Protein 1M7G (pdb70)

GO terms:
  GO:0005829 cytosol (C, TAS)

CATH classification: 3.40.50.300

Sequence (782 aa):
STNITFHASALTRSERTELRNQRGLTIWLTGLSASGKSTLAVELEHQLVRDRRVHAYRLDGDNIRFGLNKDLGFSEADRNENIRRIAEVAKLFADSNSIAITSFISPYRKDRDTARQLHEVATPGEETGLPFVEVYVDVPVEVAEQRDPKGLYKKAREGVIKEFTGISAPYEAPANPEVHVKNYELPVQDAVKQIIDYLDTKGYLPAKQRGLTIWLTGLSASGKSTLAVELEHQLVRDRRVHAYRLDGDNIRFGLNKDLGFSEADRNENIRRIAEVAKLFADSNSIAITSFISPYRKDRDTARQLHEVGLPFVEVYVDVPVEVAEQRDPKGLYKKAREGVIKEFTGISAPYEAPANPEVHVKNYELPVQDAVKQIIDYLDTKGYLPAKKESTNITFHASALTRSERTELRNQRGLTIWLTGLSASGKSTLAVELEHQLVRDRRVHAYRLDGDNIRFGLNKDLGFSEADRNENIRRIAEVAKLFADSNSIAITSFISPYRKDRDTARQLHEVATPGEETGLPFVEVYVDVPVEVAEQRDPKGLYKKAREGVIKEFTGISAPYEAPANPEVHVKNYELPVQDAVKQIIDYLDTKGYLPAKKQRGLTIWLTGLSASGKSTLAVELEHQLVRDRRVHAYRLDGDNIRFGLNKDLGFSEADRNENIRRIAEVAKLFADSNSIAITSFISPYRKDRDTARQLHEVATTGLPFVEVYVDVPVEVAEQRDPKGLYKKAREGVIKEFTGISAPYEAPANPEVHVKNYELPVQDAVKQIIDYLDTKGYLPAK

InterPro domains:
  IPR002891 APS kinase [MF_00065] (23-204)
  IPR002891 APS kinase [TIGR00455] (8-200)
  IPR027417 P-loop containing nucleoside triphosphate hydrolase [G3DSA:3.40.50.300] (1-211)
  IPR027417 P-loop containing nucleoside triphosphate hydrolase [SSF52540] (20-202)
  IPR059117 APS kinase domain [PF01583] (24-183)

Nearest PDB structures (foldseek):
  1m7g-assembly1_A  TM=1.003E+00  e=1.777E-42  Penicillium chrysogenum
  1d6j-assembly1_A  TM=8.650E-01  e=2.827E-29  Penicillium chrysogenum
  1d6j-assembly1_B  TM=8.698E-01  e=5.051E-28  Penicillium chrysogenum
  6c6b-assembly2_C  TM=8.880E-01  e=1.358E-24  Cryptococcus neoformans H99
  1m8p-assembly1_A  TM=9.389E-01  e=8.958E-16  Penicillium chrysogenum

Radius of gyration: 37.09 Å; Cα contacts (8 Å, |Δi|>4): 1389; chains: 4; bounding box: 104×94×56 Å

Structure (mmCIF, N/CA/C/O backbone):
data_1M7G
#
_entry.id   1M7G
#
_cell.length_a   81.520
_cell.length_b   84.320
_cell.length_c   137.260
_cell.angle_alpha   90.00
_cell.angle_beta   90.00
_cell.angle_gamma   90.00
#
_symmetry.space_group_name_H-M   'P 21 21 21'
#
loop_
_entity.id
_entity.type
_entity.pdbx_description
1 polymer 'Adenylylsulfate kinase'
2 non-polymer 'SULFATE ION'
3 non-polymer "ADENOSINE-5'-DIPHOSPHATE-2',3'-VANADATE"
4 non-polymer "ADENOSINE-5'-PHOSPHOSULFATE"
5 non-polymer "ADENOSINE-5'-DIPHOSPHATE"
6 non-polymer GLYCEROL
7 water water
#
loop_
_atom_site.group_PDB
_atom_site.id
_atom_site.type_symbol
_atom_site.label_atom_id
_atom_site.label_alt_id
_atom_site.label_comp_id
_atom_site.label_asym_id
_atom_site.label_entity_id
_atom_site.label_seq_id
_atom_site.pdbx_PDB_ins_code
_atom_site.Cartn_x
_atom_site.Cartn_y
_atom_site.Cartn_z
_atom_site.occupancy
_atom_site.B_iso_or_equiv
_atom_site.auth_seq_id
_atom_site.auth_comp_id
_atom_site.auth_asym_id
_atom_site.auth_atom_id
_atom_site.pdbx_PDB_model_num
ATOM 1 N N . SER A 1 2 ? 54.609 25.801 43.265 1.00 27.22 2 SER A N 1
ATOM 2 C CA . SER A 1 2 ? 55.339 24.744 44.063 1.00 29.46 2 SER A CA 1
ATOM 3 C C . SER A 1 2 ? 56.809 24.634 43.627 1.00 27.98 2 SER A C 1
ATOM 4 O O . SER A 1 2 ? 57.159 25.067 42.526 1.00 26.00 2 SER A O 1
ATOM 7 N N . THR A 1 3 ? 57.653 24.040 44.474 1.00 22.79 3 THR A N 1
ATOM 8 C CA . THR A 1 3 ? 59.081 23.959 44.138 1.00 24.12 3 THR A CA 1
ATOM 9 C C . THR A 1 3 ? 59.343 23.289 42.811 1.00 24.06 3 THR A C 1
ATOM 10 O O . THR A 1 3 ? 58.838 22.207 42.519 1.00 25.53 3 THR A O 1
ATOM 14 N N . ASN A 1 4 ? 60.166 23.938 42.019 1.00 21.88 4 ASN A N 1
ATOM 15 C CA . ASN A 1 4 ? 60.447 23.443 40.693 1.00 18.53 4 ASN A CA 1
ATOM 16 C C . ASN A 1 4 ? 61.731 22.648 40.707 1.00 17.38 4 ASN A C 1
ATOM 17 O O . ASN A 1 4 ? 62.600 22.826 41.551 1.00 14.51 4 ASN A O 1
ATOM 22 N N . ILE A 1 5 ? 61.807 21.715 39.764 1.00 14.36 5 ILE A N 1
ATOM 23 C CA . ILE A 1 5 ? 63.016 20.944 39.560 1.00 13.04 5 ILE A CA 1
ATOM 24 C C . ILE A 1 5 ? 63.240 20.846 38.048 1.00 14.14 5 ILE A C 1
ATOM 25 O O . ILE A 1 5 ? 62.376 21.217 37.255 1.00 13.02 5 ILE A O 1
ATOM 30 N N . THR A 1 6 ? 64.410 20.383 37.636 1.00 12.96 6 THR A N 1
ATOM 31 C CA . THR A 1 6 ? 64.660 20.218 36.199 1.00 14.86 6 THR A CA 1
ATOM 32 C C . THR A 1 6 ? 64.175 18.865 35.693 1.00 16.27 6 THR A C 1
ATOM 33 O O . THR A 1 6 ? 63.873 17.952 36.495 1.00 14.47 6 THR A O 1
ATOM 37 N N . PHE A 1 7 ? 64.059 18.755 34.369 1.00 16.31 7 PHE A N 1
ATOM 38 C CA . PHE A 1 7 ? 63.656 17.464 33.801 1.00 19.73 7 PHE A CA 1
ATOM 39 C C . PHE A 1 7 ? 64.661 16.400 34.158 1.00 21.43 7 PHE A C 1
ATOM 40 O O . PHE A 1 7 ? 64.269 15.254 34.383 1.00 21.89 7 PHE A O 1
ATOM 48 N N . HIS A 1 8 ? 65.946 16.747 34.189 1.00 20.95 8 HIS A N 1
ATOM 49 C CA . HIS A 1 8 ? 66.954 15.752 34.552 1.00 26.88 8 HIS A CA 1
ATOM 50 C C . HIS A 1 8 ? 66.644 15.172 35.947 1.00 27.86 8 HIS A C 1
ATOM 51 O O . HIS A 1 8 ? 66.613 13.955 36.143 1.00 29.71 8 HIS A O 1
ATOM 58 N N . ALA A 1 9 ? 66.424 16.065 36.906 1.00 24.87 9 ALA A N 1
ATOM 59 C CA . ALA A 1 9 ? 66.129 15.690 38.288 1.00 21.30 9 ALA A CA 1
ATOM 60 C C . ALA A 1 9 ? 64.827 14.916 38.439 1.00 21.29 9 ALA A C 1
ATOM 61 O O . ALA A 1 9 ? 64.657 14.192 39.417 1.00 22.28 9 ALA A O 1
ATOM 63 N N . SER A 1 10 ? 63.908 15.046 37.487 1.00 20.24 10 SER A N 1
ATOM 64 C CA . SER A 1 10 ? 62.583 14.410 37.560 1.00 21.74 10 SER A CA 1
ATOM 65 C C . SER A 1 10 ? 62.445 12.913 37.410 1.00 22.94 10 SER A C 1
ATOM 66 O O . SER A 1 10 ? 61.407 12.338 37.790 1.00 26.44 10 SER A O 1
ATOM 69 N N . ALA A 1 11 ? 63.443 12.296 36.829 1.00 22.49 11 ALA A N 1
ATOM 70 C CA . ALA A 1 11 ? 63.356 10.844 36.559 1.00 24.12 11 ALA A CA 1
ATOM 71 C C . ALA A 1 11 ? 62.305 10.473 35.497 1.00 23.38 11 ALA A C 1
ATOM 72 O O . ALA A 1 11 ? 62.076 9.288 35.259 1.00 24.44 11 ALA A O 1
ATOM 74 N N . LEU A 1 12 ? 61.631 11.448 34.891 1.00 19.80 12 LEU A N 1
ATOM 75 C CA . LEU A 1 12 ? 60.699 11.127 33.798 1.00 17.63 12 LEU A CA 1
ATOM 76 C C . LEU A 1 12 ? 61.543 10.566 32.653 1.00 15.75 12 LEU A C 1
ATOM 77 O O . LEU A 1 12 ? 62.648 11.026 32.412 1.00 15.94 12 LEU A O 1
ATOM 82 N N . THR A 1 13 ? 60.993 9.614 31.909 1.00 13.48 13 THR A N 1
ATOM 83 C CA . THR A 1 13 ? 61.734 9.017 30.779 1.00 13.07 13 THR A CA 1
ATOM 84 C C . THR A 1 13 ? 61.677 9.882 29.545 1.00 13.73 13 THR A C 1
ATOM 85 O O . THR A 1 13 ? 60.946 10.874 29.516 1.00 14.01 13 THR A O 1
ATOM 89 N N . ARG A 1 14 ? 62.411 9.510 28.504 1.00 12.41 14 ARG A N 1
ATOM 90 C CA . ARG A 1 14 ? 62.374 10.297 27.286 1.00 12.66 14 ARG A CA 1
ATOM 91 C C . ARG A 1 14 ? 60.956 10.484 26.752 1.00 13.85 14 ARG A C 1
ATOM 92 O O . ARG A 1 14 ? 60.565 11.600 26.392 1.00 12.82 14 ARG A O 1
ATOM 100 N N . SER A 1 15 ? 60.161 9.426 26.657 1.00 14.79 15 SER A N 1
ATOM 101 C CA . SER A 1 15 ? 58.797 9.566 26.139 1.00 15.75 15 SER A CA 1
ATOM 102 C C . SER A 1 15 ? 57.947 10.429 27.048 1.00 15.68 15 SER A C 1
ATOM 103 O O . SER A 1 15 ? 57.083 11.174 26.579 1.00 16.22 15 SER A O 1
ATOM 106 N N . GLU A 1 16 ? 58.180 10.338 28.353 1.00 13.78 16 GLU A N 1
ATOM 107 C CA . GLU A 1 16 ? 57.378 11.105 29.290 1.00 14.52 16 GLU A CA 1
ATOM 108 C C . GLU A 1 16 ? 57.762 12.566 29.252 1.00 15.93 16 GLU A C 1
ATOM 109 O O . GLU A 1 16 ? 56.892 13.428 29.333 1.00 15.51 16 GLU A O 1
ATOM 115 N N . ARG A 1 17 ? 59.044 12.848 29.079 1.00 14.99 17 ARG A N 1
ATOM 116 C CA . ARG A 1 17 ? 59.507 14.233 29.043 1.00 13.43 17 ARG A CA 1
ATOM 117 C C . ARG A 1 17 ? 59.020 14.925 27.809 1.00 15.36 17 ARG A C 1
ATOM 118 O O . ARG A 1 17 ? 58.546 16.065 27.871 1.00 15.89 17 ARG A O 1
ATOM 126 N N . THR A 1 18 ? 59.151 14.261 26.678 1.00 15.13 18 THR A N 1
ATOM 127 C CA . THR A 1 18 ? 58.738 14.896 25.456 1.00 16.67 18 THR A CA 1
ATOM 128 C C . THR A 1 18 ? 57.248 15.084 25.443 1.00 18.09 18 THR A C 1
ATOM 129 O O . THR A 1 18 ? 56.773 16.117 24.994 1.00 17.16 18 THR A O 1
ATOM 133 N N . GLU A 1 19 ? 56.474 14.123 25.927 1.00 17.47 19 GLU A N 1
ATOM 134 C CA . GLU A 1 19 ? 55.018 14.279 25.922 1.00 19.23 19 GLU A CA 1
ATOM 135 C C . GLU A 1 19 ? 54.612 15.497 26.739 1.00 18.99 19 GLU A C 1
ATOM 136 O O . GLU A 1 19 ? 53.783 16.328 26.303 1.00 20.31 19 GLU A O 1
ATOM 142 N N . LEU A 1 20 ? 55.210 15.639 27.904 1.00 16.98 20 LEU A N 1
ATOM 143 C CA . LEU A 1 20 ? 54.848 16.729 28.801 1.00 17.78 20 LEU A CA 1
ATOM 144 C C . LEU A 1 20 ? 55.252 18.091 28.247 1.00 16.66 20 LEU A C 1
ATOM 145 O O . LEU A 1 20 ? 54.427 19.012 28.215 1.00 17.71 20 LEU A O 1
ATOM 150 N N . ARG A 1 21 ? 56.477 18.218 27.765 1.00 16.00 21 ARG A N 1
ATOM 151 C CA . ARG A 1 21 ? 56.894 19.527 27.272 1.00 17.90 21 ARG A CA 1
ATOM 152 C C . ARG A 1 21 ? 56.412 19.888 25.882 1.00 19.11 21 ARG A C 1
ATOM 153 O O . ARG A 1 21 ? 56.567 21.023 25.449 1.00 19.53 21 ARG A O 1
ATOM 161 N N . ASN A 1 22 ? 55.801 18.939 25.193 1.00 15.61 22 ASN A N 1
ATOM 162 C CA . ASN A 1 22 ? 55.242 19.203 23.873 1.00 17.18 22 ASN A CA 1
ATOM 163 C C . ASN A 1 22 ? 53.737 19.495 23.977 1.00 16.63 22 ASN A C 1
ATOM 164 O O . ASN A 1 22 ? 53.052 19.616 22.962 1.00 16.35 22 ASN A O 1
ATOM 169 N N . GLN A 1 23 ? 53.220 19.604 25.193 1.00 14.64 23 GLN A N 1
ATOM 170 C CA . GLN A 1 23 ? 51.797 19.918 25.318 1.00 15.15 23 GLN A CA 1
ATOM 171 C C . GLN A 1 23 ? 51.485 21.314 24.819 1.00 16.14 23 GLN A C 1
ATOM 172 O O . GLN A 1 23 ? 50.400 21.567 24.298 1.00 16.04 23 GLN A O 1
ATOM 178 N N . ARG A 1 24 ? 52.442 22.215 24.984 1.00 15.55 24 ARG A N 1
ATOM 179 C CA . ARG A 1 24 ? 52.261 23.584 24.506 1.00 15.17 24 ARG A CA 1
ATOM 180 C C . ARG A 1 24 ? 53.422 23.885 23.587 1.00 15.34 24 ARG A C 1
ATOM 181 O O . ARG A 1 24 ? 54.063 22.954 23.062 1.00 15.89 24 ARG A O 1
ATOM 189 N N . GLY A 1 25 ? 53.697 25.170 23.350 1.00 12.27 25 GLY A N 1
ATOM 190 C CA . GLY A 1 25 ? 54.772 25.513 22.430 1.00 11.01 25 GLY A CA 1
ATOM 191 C C . GLY A 1 25 ? 56.101 25.808 23.080 1.00 10.42 25 GLY A C 1
ATOM 192 O O . GLY A 1 25 ? 56.396 25.292 24.150 1.00 11.38 25 GLY A O 1
ATOM 193 N N . LEU A 1 26 ? 56.902 26.670 22.445 1.00 9.94 26 LEU A N 1
ATOM 194 C CA . LEU A 1 26 ? 58.203 27.016 22.990 1.00 9.09 26 LEU A CA 1
ATOM 195 C C . LEU A 1 26 ? 58.649 28.296 22.320 1.00 9.80 26 LEU A C 1
ATOM 196 O O . LEU A 1 26 ? 58.035 28.737 21.347 1.00 9.48 26 LEU A O 1
ATOM 201 N N . THR A 1 27 ? 59.731 28.870 22.854 1.00 8.01 27 THR A N 1
ATOM 202 C CA . THR A 1 27 ? 60.300 30.065 22.304 1.00 9.60 27 THR A CA 1
ATOM 203 C C . THR A 1 27 ? 61.695 29.818 21.825 1.00 9.13 27 THR A C 1
ATOM 204 O O . THR A 1 27 ? 62.491 29.156 22.523 1.00 8.59 27 THR A O 1
ATOM 208 N N . ILE A 1 28 ? 61.979 30.307 20.616 1.00 8.15 28 ILE A N 1
ATOM 209 C CA . ILE A 1 28 ? 63.332 30.244 20.056 1.00 7.95 28 ILE A CA 1
ATOM 210 C C . ILE A 1 28 ? 63.786 31.700 20.081 1.00 8.28 28 ILE A C 1
ATOM 211 O O . ILE A 1 28 ? 63.239 32.552 19.342 1.00 8.30 28 ILE A O 1
ATOM 216 N N . TRP A 1 29 ? 64.727 31.986 20.967 1.00 8.29 29 TRP A N 1
ATOM 217 C CA . TRP A 1 29 ? 65.194 33.329 21.246 1.00 7.61 29 TRP A CA 1
ATOM 218 C C . TRP A 1 29 ? 66.520 33.578 20.540 1.00 8.21 29 TRP A C 1
ATOM 219 O O . TRP A 1 29 ? 67.554 33.090 20.997 1.00 8.91 29 TRP A O 1
ATOM 230 N N . LEU A 1 30 ? 66.490 34.343 19.466 1.00 8.28 30 LEU A N 1
ATOM 231 C CA . LEU A 1 30 ? 67.714 34.659 18.746 1.00 8.05 30 LEU A CA 1
ATOM 232 C C . LEU A 1 30 ? 68.321 35.906 19.362 1.00 9.17 30 LEU A C 1
ATOM 233 O O . LEU A 1 30 ? 67.619 36.873 19.640 1.00 10.85 30 LEU A O 1
ATOM 238 N N . THR A 1 31 ? 69.632 35.896 19.597 1.00 8.02 31 THR A N 1
ATOM 239 C CA . THR A 1 31 ? 70.338 37.026 20.160 1.00 7.96 31 THR A CA 1
ATOM 240 C C . THR A 1 31 ? 71.643 37.224 19.392 1.00 8.57 31 THR A C 1
ATOM 241 O O . THR A 1 31 ? 72.250 36.276 18.951 1.00 9.08 31 THR A O 1
ATOM 245 N N . GLY A 1 32 ? 72.037 38.477 19.216 1.00 8.43 32 GLY A N 1
ATOM 246 C CA . GLY A 1 32 ? 73.267 38.756 18.468 1.00 7.63 32 GLY A CA 1
ATOM 247 C C . GLY A 1 32 ? 73.262 40.184 18.049 1.00 9.38 32 GLY A C 1
ATOM 248 O O . GLY A 1 32 ? 72.263 40.891 18.170 1.00 9.60 32 GLY A O 1
ATOM 249 N N . LEU A 1 33 ? 74.408 40.623 17.540 1.00 9.25 33 LEU A N 1
ATOM 250 C CA . LEU A 1 33 ? 74.574 42.008 17.102 1.00 8.94 33 LEU A CA 1
ATOM 251 C C . LEU A 1 33 ? 73.551 42.453 16.049 1.00 8.97 33 LEU A C 1
ATOM 252 O O . LEU A 1 33 ? 72.977 41.629 15.334 1.00 9.24 33 LEU A O 1
ATOM 257 N N . SER A 1 34 ? 73.355 43.758 15.960 1.00 9.37 34 SER A N 1
ATOM 258 C CA . SER A 1 34 ? 72.537 44.267 14.867 1.00 9.60 34 SER A CA 1
ATOM 259 C C . SER A 1 34 ? 73.200 43.790 13.573 1.00 8.78 34 SER A C 1
ATOM 260 O O . SER A 1 34 ? 74.422 43.850 13.391 1.00 9.26 34 SER A O 1
ATOM 263 N N . ALA A 1 35 ? 72.369 43.284 12.684 1.00 9.25 35 ALA A N 1
ATOM 264 C CA . ALA A 1 35 ? 72.802 42.767 11.389 1.00 10.10 35 ALA A CA 1
ATOM 265 C C . ALA A 1 35 ? 73.575 41.483 11.442 1.00 10.65 35 ALA A C 1
ATOM 266 O O . ALA A 1 35 ? 74.204 41.092 10.455 1.00 11.47 35 ALA A O 1
ATOM 268 N N . SER A 1 36 ? 73.528 40.769 12.570 1.00 9.67 36 SER A N 1
ATOM 269 C CA . SER A 1 36 ? 74.166 39.461 12.616 1.00 8.99 36 SER A CA 1
ATOM 270 C C . SER A 1 36 ? 73.359 38.455 11.785 1.00 9.80 36 SER A C 1
ATOM 271 O O . SER A 1 36 ? 73.889 37.398 11.401 1.00 11.27 36 SER A O 1
ATOM 274 N N . GLY A 1 37 ? 72.083 38.758 11.546 1.00 8.79 37 GLY A N 1
ATOM 275 C CA . GLY A 1 37 ? 71.236 37.903 10.720 1.00 8.71 37 GLY A CA 1
ATOM 276 C C . GLY A 1 37 ? 70.073 37.257 11.428 1.00 9.76 37 GLY A C 1
ATOM 277 O O . GLY A 1 37 ? 69.540 36.284 10.894 1.00 10.22 37 GLY A O 1
ATOM 278 N N . LYS A 1 38 ? 69.720 37.759 12.602 1.00 8.80 38 LYS A N 1
ATOM 279 C CA . LYS A 1 38 ? 68.634 37.140 13.379 1.00 9.29 38 LYS A CA 1
ATOM 280 C C . LYS A 1 38 ? 67.303 37.052 12.635 1.00 10.19 38 LYS A C 1
ATOM 281 O O . LYS A 1 38 ? 66.727 35.979 12.499 1.00 10.27 38 LYS A O 1
ATOM 287 N N . SER A 1 39 ? 66.802 38.169 12.139 1.00 10.12 39 SER A N 1
ATOM 288 C CA . SER A 1 39 ? 65.523 38.115 11.469 1.00 10.82 39 SER A CA 1
ATOM 289 C C . SER A 1 39 ? 65.574 37.251 10.201 1.00 10.91 39 SER A C 1
ATOM 290 O O . SER A 1 39 ? 64.612 36.568 9.904 1.00 11.58 39 SER A O 1
ATOM 293 N N . THR A 1 40 ? 66.703 37.253 9.522 1.00 10.28 40 THR A N 1
ATOM 294 C CA . THR A 1 40 ? 66.850 36.430 8.314 1.00 11.19 40 THR A CA 1
ATOM 295 C C . THR A 1 40 ? 66.746 34.967 8.674 1.00 10.72 40 THR A C 1
ATOM 296 O O . THR A 1 40 ? 66.081 34.181 7.988 1.00 10.82 40 THR A O 1
ATOM 300 N N . LEU A 1 41 ? 67.412 34.598 9.763 1.00 10.03 41 LEU A N 1
ATOM 301 C CA . LEU A 1 41 ? 67.342 33.211 10.203 1.00 10.83 41 LEU A CA 1
ATOM 302 C C . LEU A 1 41 ? 65.928 32.913 10.666 1.00 10.56 41 LEU A C 1
ATOM 303 O O . LEU A 1 41 ? 65.404 31.826 10.391 1.00 12.26 41 LEU A O 1
ATOM 308 N N . ALA A 1 42 ? 65.286 33.859 11.353 1.00 9.56 42 ALA A N 1
ATOM 309 C CA . ALA A 1 42 ? 63.928 33.611 11.831 1.00 10.68 42 ALA A CA 1
ATOM 310 C C . ALA A 1 42 ? 62.952 33.351 10.700 1.00 10.68 42 ALA A C 1
ATOM 311 O O . ALA A 1 42 ? 62.113 32.465 10.819 1.00 12.46 42 ALA A O 1
ATOM 313 N N . VAL A 1 43 ? 63.061 34.119 9.618 1.00 11.48 43 VAL A N 1
ATOM 314 C CA . VAL A 1 43 ? 62.156 33.917 8.476 1.00 11.09 43 VAL A CA 1
ATOM 315 C C . VAL A 1 43 ? 62.377 32.555 7.852 1.00 11.37 43 VAL A C 1
ATOM 316 O O . VAL A 1 43 ? 61.407 31.853 7.558 1.00 12.68 43 VAL A O 1
ATOM 320 N N . GLU A 1 44 ? 63.630 32.161 7.680 1.00 12.05 44 GLU A N 1
ATOM 321 C CA . GLU A 1 44 ? 63.890 30.854 7.083 1.00 11.84 44 GLU A CA 1
ATOM 322 C C . GLU A 1 44 ? 63.485 29.714 8.018 1.00 14.07 44 GLU A C 1
ATOM 323 O O . GLU A 1 44 ? 63.004 28.655 7.574 1.00 14.62 44 GLU A O 1
ATOM 329 N N . LEU A 1 45 ? 63.716 29.911 9.317 1.00 12.39 45 LEU A N 1
ATOM 330 C CA . LEU A 1 45 ? 63.357 28.929 10.323 1.00 11.82 45 LEU A CA 1
ATOM 331 C C . LEU A 1 45 ? 61.852 28.746 10.336 1.00 11.44 45 LEU A C 1
ATOM 332 O O . LEU A 1 45 ? 61.375 27.604 10.343 1.00 11.97 45 LEU A O 1
ATOM 337 N N . GLU A 1 46 ? 61.073 29.839 10.349 1.00 12.05 46 GLU A N 1
ATOM 338 C CA . GLU A 1 46 ? 59.627 29.749 10.304 1.00 12.71 46 GLU A CA 1
ATOM 339 C C . GLU A 1 46 ? 59.229 29.043 9.019 1.00 15.33 46 GLU A C 1
ATOM 340 O O . GLU A 1 46 ? 58.373 28.165 9.055 1.00 17.25 46 GLU A O 1
ATOM 346 N N . HIS A 1 47 ? 59.848 29.413 7.909 1.00 16.22 47 HIS A N 1
ATOM 347 C CA . HIS A 1 47 ? 59.481 28.786 6.632 1.00 18.93 47 HIS A CA 1
ATOM 348 C C . HIS A 1 47 ? 59.656 27.271 6.694 1.00 17.27 47 HIS A C 1
ATOM 349 O O . HIS A 1 47 ? 58.720 26.526 6.343 1.00 16.46 47 HIS A O 1
ATOM 356 N N . GLN A 1 48 ? 60.825 26.814 7.130 1.00 17.15 48 GLN A N 1
ATOM 357 C CA . GLN A 1 48 ? 61.042 25.379 7.196 1.00 16.59 48 GLN A CA 1
ATOM 358 C C . GLN A 1 48 ? 60.164 24.693 8.204 1.00 18.45 48 GLN A C 1
ATOM 359 O O . GLN A 1 48 ? 59.608 23.619 7.929 1.00 20.73 48 GLN A O 1
ATOM 365 N N . LEU A 1 49 ? 59.995 25.271 9.378 1.00 16.40 49 LEU A N 1
ATOM 366 C CA . LEU A 1 49 ? 59.150 24.644 10.388 1.00 18.82 49 LEU A CA 1
ATOM 367 C C . LEU A 1 49 ? 57.708 24.489 9.933 1.00 21.45 49 LEU A C 1
ATOM 368 O O . LEU A 1 49 ? 57.107 23.416 10.091 1.00 21.55 49 LEU A O 1
ATOM 373 N N . VAL A 1 50 ? 57.151 25.548 9.353 1.00 22.36 50 VAL A N 1
ATOM 374 C CA . VAL A 1 50 ? 55.770 25.498 8.918 1.00 25.84 50 VAL A CA 1
ATOM 375 C C . VAL A 1 50 ? 55.626 24.592 7.704 1.00 27.54 50 VAL A C 1
ATOM 376 O O . VAL A 1 50 ? 54.731 23.735 7.672 1.00 28.92 50 VAL A O 1
ATOM 380 N N . ARG A 1 51 ? 56.536 24.739 6.747 1.00 29.15 51 ARG A N 1
ATOM 381 C CA . ARG A 1 51 ? 56.530 23.950 5.507 1.00 30.91 51 ARG A CA 1
ATOM 382 C C . ARG A 1 51 ? 56.775 22.461 5.691 1.00 31.18 51 ARG A C 1
ATOM 383 O O . ARG A 1 51 ? 55.940 21.627 5.300 1.00 32.75 51 ARG A O 1
ATOM 391 N N . ASP A 1 52 ? 57.921 22.125 6.279 1.00 29.29 52 ASP A N 1
ATOM 392 C CA . ASP A 1 52 ? 58.315 20.732 6.442 1.00 29.80 52 ASP A CA 1
ATOM 393 C C . ASP A 1 52 ? 57.846 20.008 7.676 1.00 28.70 52 ASP A C 1
ATOM 394 O O . ASP A 1 52 ? 57.743 18.773 7.686 1.00 29.53 52 ASP A O 1
ATOM 399 N N . ARG A 1 53 ? 57.546 20.738 8.732 1.00 26.44 53 ARG A N 1
ATOM 400 C CA . ARG A 1 53 ? 57.105 20.055 9.934 1.00 24.59 53 ARG A CA 1
ATOM 401 C C . ARG A 1 53 ? 55.665 20.335 10.284 1.00 25.43 53 ARG A C 1
ATOM 402 O O . ARG A 1 53 ? 55.112 19.735 11.198 1.00 25.90 53 ARG A O 1
ATOM 410 N N . ARG A 1 54 ? 55.055 21.257 9.545 1.00 26.78 54 ARG A N 1
ATOM 411 C CA . ARG A 1 54 ? 53.669 21.606 9.793 1.00 28.02 54 ARG A CA 1
ATOM 412 C C . ARG A 1 54 ? 53.326 22.173 11.160 1.00 28.62 54 ARG A C 1
ATOM 413 O O . ARG A 1 54 ? 52.217 21.962 11.645 1.00 31.06 54 ARG A O 1
ATOM 414 N N . VAL A 1 55 ? 54.244 22.891 11.810 1.00 27.77 55 VAL A N 1
ATOM 415 C CA . VAL A 1 55 ? 53.905 23.437 13.127 1.00 27.39 55 VAL A CA 1
ATOM 416 C C . VAL A 1 55 ? 53.490 24.899 13.014 1.00 26.90 55 VAL A C 1
ATOM 417 O O . VAL A 1 55 ? 53.682 25.500 11.979 1.00 27.01 55 VAL A O 1
ATOM 421 N N . HIS A 1 56 ? 52.910 25.466 14.065 1.00 28.09 56 HIS A N 1
ATOM 422 C CA . HIS A 1 56 ? 52.542 26.885 14.021 1.00 28.48 56 HIS A CA 1
ATOM 423 C C . HIS A 1 56 ? 53.710 27.681 14.603 1.00 24.83 56 HIS A C 1
ATOM 424 O O . HIS A 1 56 ? 54.297 27.251 15.571 1.00 21.49 56 HIS A O 1
ATOM 431 N N . ALA A 1 57 ? 54.070 28.805 13.987 1.00 21.64 57 ALA A N 1
ATOM 432 C CA . ALA A 1 57 ? 55.172 29.631 14.514 1.00 15.65 57 ALA A CA 1
ATOM 433 C C . ALA A 1 57 ? 54.832 31.070 14.226 1.00 16.18 57 ALA A C 1
ATOM 434 O O . ALA A 1 57 ? 54.104 31.372 13.261 1.00 18.63 57 ALA A O 1
ATOM 436 N N . TYR A 1 58 ? 55.333 31.962 15.067 1.00 12.52 58 TYR A N 1
ATOM 437 C CA . TYR A 1 58 ? 55.088 33.380 14.858 1.00 11.01 58 TYR A CA 1
ATOM 438 C C . TYR A 1 58 ? 56.332 34.124 15.229 1.00 9.93 58 TYR A C 1
ATOM 439 O O . TYR A 1 58 ? 56.948 33.857 16.259 1.00 9.87 58 TYR A O 1
ATOM 448 N N . ARG A 1 59 ? 56.714 35.068 14.384 1.00 9.82 59 ARG A N 1
ATOM 449 C CA . ARG A 1 59 ? 57.910 35.858 14.622 1.00 9.24 59 ARG A CA 1
ATOM 450 C C . ARG A 1 59 ? 57.631 37.171 15.307 1.00 10.32 59 ARG A C 1
ATOM 451 O O . ARG A 1 59 ? 56.728 37.896 14.914 1.00 10.22 59 ARG A O 1
ATOM 459 N N . LEU A 1 60 ? 58.438 37.475 16.308 1.00 9.84 60 LEU A N 1
ATOM 460 C CA . LEU A 1 60 ? 58.421 38.777 16.990 1.00 9.83 60 LEU A CA 1
ATOM 461 C C . LEU A 1 60 ? 59.737 39.458 16.617 1.00 10.20 60 LEU A C 1
ATOM 462 O O . LEU A 1 60 ? 60.832 38.838 16.724 1.00 9.66 60 LEU A O 1
ATOM 467 N N . ASP A 1 61 ? 59.669 40.690 16.107 1.00 9.68 61 ASP A N 1
ATOM 468 C CA . ASP A 1 61 ? 60.888 41.389 15.745 1.00 10.09 61 ASP A CA 1
ATOM 469 C C . ASP A 1 61 ? 60.684 42.860 15.939 1.00 10.20 61 ASP A C 1
ATOM 470 O O . ASP A 1 61 ? 59.624 43.310 16.401 1.00 10.91 61 ASP A O 1
ATOM 475 N N . GLY A 1 62 ? 61.680 43.666 15.579 1.00 11.11 62 GLY A N 1
ATOM 476 C CA . GLY A 1 62 ? 61.545 45.101 15.790 1.00 10.78 62 GLY A CA 1
ATOM 477 C C . GLY A 1 62 ? 60.372 45.679 15.043 1.00 11.56 62 GLY A C 1
ATOM 478 O O . GLY A 1 62 ? 59.673 46.580 15.561 1.00 13.74 62 GLY A O 1
ATOM 479 N N . ASP A 1 63 ? 60.098 45.176 13.859 1.00 11.98 63 ASP A N 1
ATOM 480 C CA . ASP A 1 63 ? 59.010 45.742 13.101 1.00 12.55 63 ASP A CA 1
ATOM 481 C C . ASP A 1 63 ? 57.647 45.540 13.729 1.00 12.94 63 ASP A C 1
ATOM 482 O O . ASP A 1 63 ? 56.785 46.430 13.607 1.00 13.38 63 ASP A O 1
ATOM 487 N N . ASN A 1 64 ? 57.371 44.388 14.356 1.00 10.38 64 ASN A N 1
ATOM 488 C CA . ASN A 1 64 ? 56.047 44.231 14.939 1.00 9.66 64 ASN A CA 1
ATOM 489 C C . ASN A 1 64 ? 55.970 44.496 16.411 1.00 10.03 64 ASN A C 1
ATOM 490 O O . ASN A 1 64 ? 54.884 44.458 16.985 1.00 11.76 64 ASN A O 1
ATOM 495 N N . ILE A 1 65 ? 57.110 44.768 17.035 1.00 10.51 65 ILE A N 1
ATOM 496 C CA . ILE A 1 65 ? 57.095 45.109 18.454 1.00 10.19 65 ILE A CA 1
ATOM 497 C C . ILE A 1 65 ? 57.487 46.555 18.747 1.00 9.65 65 ILE A C 1
ATOM 498 O O . ILE A 1 65 ? 56.812 47.220 19.551 1.00 9.66 65 ILE A O 1
ATOM 503 N N . ARG A 1 66 ? 58.548 47.089 18.113 1.00 9.36 66 ARG A N 1
ATOM 504 C CA . ARG A 1 66 ? 59.030 48.404 18.556 1.00 10.95 66 ARG A CA 1
ATOM 505 C C . ARG A 1 66 ? 58.310 49.630 18.107 1.00 11.81 66 ARG A C 1
ATOM 506 O O . ARG A 1 66 ? 58.622 50.723 18.570 1.00 13.45 66 ARG A O 1
ATOM 514 N N . PHE A 1 67 ? 57.312 49.422 17.268 1.00 12.50 67 PHE A N 1
ATOM 515 C CA . PHE A 1 67 ? 56.493 50.558 16.841 1.00 13.84 67 PHE A CA 1
ATOM 516 C C . PHE A 1 67 ? 55.070 50.386 17.345 1.00 13.93 67 PHE A C 1
ATOM 517 O O . PHE A 1 6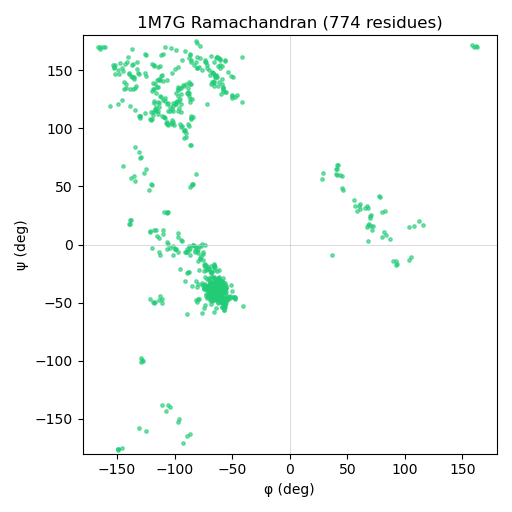7 ? 54.189 51.159 16.983 1.00 15.21 67 PHE A O 1
ATOM 525 N N . GLY A 1 68 ? 54.840 49.373 18.181 1.00 11.77 68 GLY A N 1
ATOM 526 C CA . GLY A 1 68 ? 53.509 49.096 18.705 1.00 11.30 68 GLY A CA 1
ATOM 527 C C . GLY A 1 68 ? 53.600 48.970 20.205 1.00 11.95 68 GLY A C 1
ATOM 528 O O . GLY A 1 68 ? 53.696 49.955 20.926 1.00 12.90 68 GLY A O 1
ATOM 529 N N . LEU A 1 69 ? 53.614 47.730 20.687 1.00 11.04 69 LEU A N 1
ATOM 530 C CA . LEU A 1 69 ? 53.717 47.470 22.110 1.00 10.85 69 LEU A CA 1
ATOM 531 C C . LEU A 1 69 ? 54.822 48.274 22.742 1.00 9.41 69 LEU A C 1
ATOM 532 O O . LEU A 1 69 ? 54.617 48.835 23.829 1.00 10.14 69 LEU A O 1
ATOM 537 N N . ASN A 1 70 ? 56.003 48.295 22.103 1.00 10.07 70 ASN A N 1
ATOM 538 C CA . ASN A 1 70 ? 57.156 48.965 22.707 1.00 11.05 70 ASN A CA 1
ATOM 539 C C . ASN A 1 70 ? 57.549 50.283 22.073 1.00 11.22 70 ASN A C 1
ATOM 540 O O . ASN A 1 70 ? 58.688 50.709 22.159 1.00 11.26 70 ASN A O 1
ATOM 545 N N . LYS A 1 71 ? 56.580 50.969 21.467 1.00 10.52 71 LYS A N 1
ATOM 546 C CA . LYS A 1 71 ? 56.853 52.252 20.829 1.00 10.94 71 LYS A CA 1
ATOM 547 C C . LYS A 1 71 ? 57.278 53.307 21.848 1.00 12.18 71 LYS A C 1
ATOM 548 O O . LYS A 1 71 ? 57.863 54.327 21.474 1.00 13.11 71 LYS A O 1
ATOM 554 N N . ASP A 1 72 ? 56.976 53.085 23.131 1.00 12.88 72 ASP A N 1
ATOM 555 C CA . ASP A 1 72 ? 57.328 54.017 24.204 1.00 13.66 72 ASP A CA 1
ATOM 556 C C . ASP A 1 72 ? 58.763 53.827 24.707 1.00 15.31 72 ASP A C 1
ATOM 557 O O . ASP A 1 72 ? 59.215 54.521 25.625 1.00 15.40 72 ASP A O 1
ATOM 562 N N . LEU A 1 73 ? 59.472 52.859 24.131 1.00 12.65 73 LEU A N 1
ATOM 563 C CA . LEU A 1 73 ? 60.839 52.565 24.576 1.00 11.74 73 LEU A CA 1
ATOM 564 C C . LEU A 1 73 ? 61.915 52.889 23.560 1.00 11.32 73 LEU A C 1
ATOM 565 O O . LEU A 1 73 ? 61.731 52.728 22.365 1.00 12.28 73 LEU A O 1
ATOM 570 N N . GLY A 1 74 ? 63.033 53.400 24.075 1.00 12.22 74 GLY A N 1
ATOM 571 C CA . GLY A 1 74 ? 64.199 53.722 23.277 1.00 11.85 74 GLY A CA 1
ATOM 572 C C . GLY A 1 74 ? 65.291 52.668 23.462 1.00 11.70 74 GLY A C 1
ATOM 573 O O . GLY A 1 74 ? 64.999 51.473 23.599 1.00 10.72 74 GLY A O 1
ATOM 574 N N . PHE A 1 75 ? 66.535 53.145 23.532 1.00 10.94 75 PHE A N 1
ATOM 575 C CA . PHE A 1 75 ? 67.716 52.311 23.624 1.00 11.44 75 PHE A CA 1
ATOM 576 C C . PHE A 1 75 ? 68.594 52.521 24.834 1.00 11.67 75 PHE A C 1
ATOM 577 O O . PHE A 1 75 ? 69.692 52.014 24.892 1.00 12.15 75 PHE A O 1
ATOM 585 N N . SER A 1 76 ? 68.092 53.290 25.800 1.00 12.19 76 SER A N 1
ATOM 586 C CA . SER A 1 76 ? 68.817 53.381 27.045 1.00 12.07 76 SER A CA 1
ATOM 587 C C . SER A 1 76 ? 68.872 51.962 27.649 1.00 13.21 76 SER A C 1
ATOM 588 O O . SER A 1 76 ? 68.070 51.076 27.312 1.00 11.64 76 SER A O 1
ATOM 591 N N . GLU A 1 77 ? 69.811 51.728 28.559 1.00 13.56 77 GLU A N 1
ATOM 592 C CA . GLU A 1 77 ? 69.903 50.433 29.169 1.00 14.68 77 GLU A CA 1
ATOM 593 C C . GLU A 1 77 ? 68.572 50.052 29.816 1.00 14.10 77 GLU A C 1
ATOM 594 O O . GLU A 1 77 ? 68.116 48.929 29.664 1.00 13.18 77 GLU A O 1
ATOM 600 N N . ALA A 1 78 ? 67.965 50.967 30.569 1.00 12.56 78 ALA A N 1
ATOM 601 C CA . ALA A 1 78 ? 66.709 50.644 31.236 1.00 13.24 78 ALA A CA 1
ATOM 602 C C . ALA A 1 78 ? 65.630 50.325 30.203 1.00 12.31 78 ALA A C 1
ATOM 603 O O . ALA A 1 78 ? 64.828 49.427 30.420 1.00 13.75 78 ALA A O 1
ATOM 605 N N . ASP A 1 79 ? 65.589 51.079 29.114 1.00 10.85 79 ASP A N 1
ATOM 606 C CA . ASP A 1 79 ? 64.552 50.808 28.092 1.00 11.26 79 ASP A CA 1
ATOM 607 C C . ASP A 1 79 ? 64.799 49.468 27.394 1.00 10.69 79 ASP A C 1
ATOM 608 O O . ASP A 1 79 ? 63.835 48.779 27.029 1.00 10.63 79 ASP A O 1
ATOM 613 N N . ARG A 1 80 ? 66.065 49.080 27.194 1.00 9.65 80 ARG A N 1
ATOM 614 C CA . ARG A 1 80 ? 66.327 47.772 26.615 1.00 10.12 80 ARG A CA 1
ATOM 615 C C . ARG A 1 80 ? 65.924 46.676 27.612 1.00 10.25 80 ARG A C 1
ATOM 616 O O . ARG A 1 80 ? 65.428 45.623 27.213 1.00 10.27 80 ARG A O 1
ATOM 624 N N . ASN A 1 81 ? 66.156 46.876 28.907 1.00 10.86 81 ASN A N 1
ATOM 625 C CA . ASN A 1 81 ? 65.729 45.874 29.901 1.00 10.38 81 ASN A CA 1
ATOM 626 C C . ASN A 1 81 ? 64.214 45.710 29.795 1.00 9.36 81 ASN A C 1
ATOM 627 O O . ASN A 1 81 ? 63.724 44.576 29.751 1.00 11.17 81 ASN A O 1
ATOM 632 N N . GLU A 1 82 ? 63.502 46.821 29.725 1.00 9.04 82 GLU A N 1
ATOM 633 C CA . GLU A 1 82 ? 62.057 46.736 29.625 1.00 10.21 82 GLU A CA 1
ATOM 634 C C . GLU A 1 82 ? 61.565 46.188 28.267 1.00 10.51 82 GLU A C 1
ATOM 635 O O . GLU A 1 82 ? 60.594 45.438 28.186 1.00 10.24 82 GLU A O 1
ATOM 641 N N . ASN A 1 83 ? 62.279 46.523 27.205 1.00 9.29 83 ASN A N 1
ATOM 642 C CA . ASN A 1 83 ? 61.911 46.030 25.877 1.00 9.10 83 ASN A CA 1
ATOM 643 C C . ASN A 1 83 ? 61.943 44.495 25.891 1.00 8.55 83 ASN A C 1
ATOM 644 O O . ASN A 1 83 ? 61.008 43.822 25.474 1.00 9.48 83 ASN A O 1
ATOM 649 N N . ILE A 1 84 ? 63.043 43.967 26.406 1.00 8.10 84 ILE A N 1
ATOM 650 C CA . ILE A 1 84 ? 63.224 42.528 26.474 1.00 8.68 84 ILE A CA 1
ATOM 651 C C . ILE A 1 84 ? 62.284 41.858 27.471 1.00 9.05 84 ILE A C 1
ATOM 652 O O . ILE A 1 84 ? 61.763 40.781 27.191 1.00 9.97 84 ILE A O 1
ATOM 657 N N . ARG A 1 85 ? 62.036 42.484 28.621 1.00 9.23 85 ARG A N 1
ATOM 658 C CA . ARG A 1 85 ? 61.097 41.886 29.552 1.00 9.74 85 ARG A CA 1
ATOM 659 C C . ARG A 1 85 ? 59.721 41.714 28.884 1.00 9.51 85 ARG A C 1
ATOM 660 O O . ARG A 1 85 ? 59.082 40.668 28.968 1.00 9.71 85 ARG A O 1
ATOM 668 N N . ARG A 1 86 ? 59.254 42.774 28.248 1.00 9.11 86 ARG A N 1
ATOM 669 C CA . ARG A 1 86 ? 57.937 42.708 27.610 1.00 9.31 86 ARG A CA 1
ATOM 670 C C . ARG A 1 86 ? 57.907 41.712 26.482 1.00 9.33 86 ARG A C 1
ATOM 671 O O . ARG A 1 86 ? 56.951 40.939 26.378 1.00 10.40 86 ARG A O 1
ATOM 679 N N . ILE A 1 87 ? 58.948 41.713 25.630 1.00 8.59 87 ILE A N 1
ATOM 680 C CA . ILE A 1 87 ? 58.975 40.729 24.557 1.00 9.24 87 ILE A CA 1
ATOM 681 C C . ILE A 1 87 ? 58.963 39.326 25.102 1.00 9.11 87 ILE A C 1
ATOM 682 O O . ILE A 1 87 ? 58.314 38.451 24.542 1.00 9.99 87 ILE A O 1
ATOM 687 N N . ALA A 1 88 ? 59.729 39.085 26.164 1.00 9.55 88 ALA A N 1
ATOM 688 C CA . ALA A 1 88 ? 59.768 37.743 26.724 1.00 9.81 88 ALA A CA 1
ATOM 689 C C . ALA A 1 88 ? 58.383 37.333 27.194 1.00 8.99 88 ALA A C 1
ATOM 690 O O . ALA A 1 88 ? 57.949 36.196 26.978 1.00 10.00 88 ALA A O 1
ATOM 692 N N . GLU A 1 89 ? 57.678 38.265 27.831 1.00 8.64 89 GLU A N 1
ATOM 693 C CA . GLU A 1 89 ? 56.332 37.895 28.292 1.00 8.72 89 GLU A CA 1
ATOM 694 C C . GLU A 1 89 ? 55.415 37.617 27.103 1.00 9.14 89 GLU A C 1
ATOM 695 O O . GLU A 1 89 ? 54.557 36.698 27.154 1.00 10.87 89 GLU A O 1
ATOM 701 N N . VAL A 1 90 ? 55.565 38.352 26.013 1.00 8.49 90 VAL A N 1
ATOM 702 C CA . VAL A 1 90 ? 54.696 38.108 24.860 1.00 7.74 90 VAL A CA 1
ATOM 703 C C . VAL A 1 90 ? 55.066 36.789 24.224 1.00 9.12 90 VAL A C 1
ATOM 704 O O . VAL A 1 90 ? 54.190 36.013 23.847 1.00 9.02 90 VAL A O 1
ATOM 708 N N . ALA A 1 91 ? 56.368 36.509 24.069 1.00 9.85 91 ALA A N 1
ATOM 709 C CA . ALA A 1 91 ? 56.786 35.210 23.503 1.00 8.83 91 ALA A CA 1
ATOM 710 C C . ALA A 1 91 ? 56.230 34.071 24.383 1.00 9.20 91 ALA A C 1
ATOM 711 O O . ALA A 1 91 ? 55.779 33.073 23.832 1.00 10.02 91 ALA A O 1
ATOM 713 N N . LYS A 1 92 ? 56.251 34.242 25.704 1.00 9.02 92 LYS A N 1
ATOM 714 C CA . LYS A 1 92 ? 55.696 33.229 26.599 1.00 10.17 92 LYS A CA 1
ATOM 715 C C . LYS A 1 92 ? 54.209 33.003 26.308 1.00 10.02 92 LYS A C 1
ATOM 716 O O . LYS A 1 92 ? 53.742 31.871 26.330 1.00 12.51 92 LYS A O 1
ATOM 722 N N . LEU A 1 93 ? 53.448 34.067 26.048 1.00 8.68 93 LEU A N 1
ATOM 723 C CA . LEU A 1 93 ? 52.019 33.888 25.709 1.00 9.44 93 LEU A CA 1
ATOM 724 C C . LEU A 1 93 ? 51.896 33.080 24.416 1.00 10.30 93 LEU A C 1
ATOM 725 O O . LEU A 1 93 ? 51.041 32.176 24.313 1.00 10.91 93 LEU A O 1
ATOM 730 N N . PHE A 1 94 ? 52.701 33.395 23.392 1.00 9.48 94 PHE A N 1
ATOM 731 C CA . PHE A 1 94 ? 52.619 32.585 22.197 1.00 9.47 94 PHE A CA 1
ATOM 732 C C . PHE A 1 94 ? 52.986 31.129 22.469 1.00 9.55 94 PHE A C 1
ATOM 733 O O . PHE A 1 94 ? 52.316 30.213 21.961 1.00 10.58 94 PHE A O 1
ATOM 741 N N . ALA A 1 95 ? 54.053 30.897 23.238 1.00 10.56 95 ALA A N 1
ATOM 742 C CA . ALA A 1 95 ? 54.438 29.510 23.557 1.00 9.32 95 ALA A CA 1
ATOM 743 C C . ALA A 1 95 ? 53.284 28.834 24.327 1.00 11.08 95 ALA A C 1
ATOM 744 O O . ALA A 1 95 ? 52.914 27.669 24.027 1.00 10.83 95 ALA A O 1
ATOM 746 N N . ASP A 1 96 ? 52.672 29.563 25.269 1.00 11.28 96 ASP A N 1
ATOM 747 C CA . ASP A 1 96 ? 51.558 28.991 26.049 1.00 11.63 96 ASP A CA 1
ATOM 748 C C . ASP A 1 96 ? 50.396 28.640 25.139 1.00 12.37 96 ASP A C 1
ATOM 749 O O . ASP A 1 96 ? 49.699 27.622 25.349 1.00 14.40 96 ASP A O 1
ATOM 754 N N . SER A 1 97 ? 50.198 29.453 24.103 1.00 12.30 97 SER A N 1
ATOM 755 C CA . SER A 1 97 ? 49.113 29.226 23.147 1.00 11.71 97 SER A CA 1
ATOM 756 C C . SER A 1 97 ? 49.331 28.076 22.189 1.00 12.91 97 SER A C 1
ATOM 757 O O . SER A 1 97 ? 48.483 27.792 21.347 1.00 14.03 97 SER A O 1
ATOM 760 N N . ASN A 1 98 ? 50.478 27.422 22.319 1.00 14.01 98 ASN A N 1
ATOM 761 C CA . ASN A 1 98 ? 50.849 26.286 21.500 1.00 14.47 98 ASN A CA 1
ATOM 762 C C . ASN A 1 98 ? 51.345 26.659 20.117 1.00 15.14 98 ASN A C 1
ATOM 763 O O . ASN A 1 98 ? 50.996 26.067 19.094 1.00 17.59 98 ASN A O 1
ATOM 768 N N . SER A 1 99 ? 52.144 27.713 20.094 1.00 14.50 99 SER A N 1
ATOM 769 C CA . SER A 1 99 ? 52.846 28.106 18.891 1.00 12.79 99 SER A CA 1
ATOM 770 C C . SER A 1 99 ? 54.332 28.169 19.276 1.00 11.53 99 SER A C 1
ATOM 771 O O . SER A 1 99 ? 54.715 28.144 20.437 1.00 11.41 99 SER A O 1
ATOM 774 N N . ILE A 1 100 ? 55.167 28.165 18.257 1.00 11.66 100 ILE A N 1
ATOM 775 C CA . ILE A 1 100 ? 56.588 28.398 18.438 1.00 10.88 100 ILE A CA 1
ATOM 776 C C . ILE A 1 100 ? 56.827 29.876 18.214 1.00 12.29 100 ILE A C 1
ATOM 777 O O . ILE A 1 100 ? 56.651 30.392 17.107 1.00 14.82 100 ILE A O 1
ATOM 782 N N . ALA A 1 101 ? 57.229 30.567 19.251 1.00 11.23 101 ALA A N 1
ATOM 783 C CA . ALA A 1 101 ? 57.530 31.993 19.142 1.00 10.93 101 ALA A CA 1
ATOM 784 C C . ALA A 1 101 ? 58.984 32.130 18.750 1.00 8.93 101 ALA A C 1
ATOM 785 O O . ALA A 1 101 ? 59.843 31.518 19.377 1.00 10.31 101 ALA A O 1
ATOM 787 N N . ILE A 1 102 ? 59.282 32.911 17.722 1.00 8.03 102 ILE A N 1
ATOM 788 C CA . ILE A 1 102 ? 60.667 33.098 17.308 1.00 8.22 102 ILE A CA 1
ATOM 789 C C . ILE A 1 102 ? 60.937 34.587 17.482 1.00 10.21 102 ILE A C 1
ATOM 790 O O . ILE A 1 102 ? 60.243 35.416 16.867 1.00 11.72 102 ILE A O 1
ATOM 795 N N . THR A 1 103 ? 61.944 34.953 18.260 1.00 9.26 103 THR A N 1
ATOM 796 C CA . THR A 1 103 ? 62.224 36.366 18.544 1.00 8.82 103 THR A CA 1
ATOM 797 C C . THR A 1 103 ? 63.556 36.762 17.968 1.00 10.16 103 THR A C 1
ATOM 798 O O . THR A 1 103 ? 64.528 36.001 18.051 1.00 9.69 103 THR A O 1
ATOM 802 N N . SER A 1 104 ? 63.625 37.988 17.437 1.00 9.70 104 SER A N 1
ATOM 803 C CA . SER A 1 104 ? 64.860 38.463 16.823 1.00 9.44 104 SER A CA 1
ATOM 804 C C . SER A 1 104 ? 65.245 39.820 17.359 1.00 10.98 104 SER A C 1
ATOM 805 O O . SER A 1 104 ? 65.112 40.836 16.674 1.00 15.00 104 SER A O 1
ATOM 808 N N . PHE A 1 105 ? 65.734 39.879 18.573 1.00 8.98 105 PHE A N 1
ATOM 809 C CA . PHE A 1 105 ? 66.146 41.128 19.205 1.00 8.75 105 PHE A CA 1
ATOM 810 C C . PHE A 1 105 ? 67.567 40.999 19.664 1.00 8.70 105 PHE A C 1
ATOM 811 O O . PHE A 1 105 ? 68.008 39.926 20.061 1.00 8.99 105 PHE A O 1
ATOM 819 N N . ILE A 1 106 ? 68.310 42.098 19.576 1.00 8.25 106 ILE A N 1
ATOM 820 C CA . ILE A 1 106 ? 69.723 42.053 19.979 1.00 8.24 106 ILE A CA 1
ATOM 821 C C . ILE A 1 106 ? 69.894 41.421 21.346 1.00 8.59 106 ILE A C 1
ATOM 822 O O . ILE A 1 106 ? 70.756 40.534 21.512 1.00 9.68 106 ILE A O 1
ATOM 827 N N . SER A 1 107 ? 69.035 41.843 22.274 1.00 8.60 107 SER A N 1
ATOM 828 C CA . SER A 1 107 ? 69.040 41.361 23.672 1.00 8.71 107 SER A CA 1
ATOM 829 C C . SER A 1 107 ? 70.481 41.241 24.124 1.00 9.96 107 SER A C 1
ATOM 830 O O . SER A 1 107 ? 70.957 40.174 24.487 1.00 10.20 107 SER A O 1
ATOM 833 N N . PRO A 1 108 ? 71.166 42.378 24.207 1.00 9.52 108 PRO A N 1
ATOM 834 C CA . PRO A 1 108 ? 72.584 42.431 24.578 1.00 10.91 108 PRO A CA 1
ATOM 835 C C . PRO A 1 108 ? 72.995 42.085 25.981 1.00 11.00 108 PRO A C 1
ATOM 836 O O . PRO A 1 108 ? 74.148 41.748 26.189 1.00 10.89 108 PRO A O 1
ATOM 840 N N . TYR A 1 109 ? 72.082 42.216 26.936 1.00 11.56 109 TYR A N 1
ATOM 841 C CA . TYR A 1 109 ? 72.405 41.954 28.331 1.00 11.94 109 TYR A CA 1
ATOM 842 C C . TYR A 1 109 ? 72.057 40.574 28.786 1.00 12.00 109 TYR A C 1
ATOM 843 O O . TYR A 1 109 ? 70.916 40.124 28.663 1.00 12.34 109 TYR A O 1
ATOM 852 N N . ARG A 1 110 ? 73.060 39.902 29.320 1.00 11.96 110 ARG A N 1
ATOM 853 C CA . ARG A 1 110 ? 72.868 38.575 29.849 1.00 11.76 110 ARG A CA 1
ATOM 854 C C . ARG A 1 110 ? 71.752 38.566 30.922 1.00 11.60 110 ARG A C 1
ATOM 855 O O . ARG A 1 110 ? 70.957 37.625 30.943 1.00 11.19 110 ARG A O 1
ATOM 863 N N . LYS A 1 111 ? 71.706 39.570 31.803 1.00 11.56 111 LYS A N 1
ATOM 864 C CA . LYS A 1 111 ? 70.662 39.537 32.840 1.00 11.62 111 LYS A CA 1
ATOM 865 C C . LYS A 1 111 ? 69.262 39.542 32.236 1.00 12.45 111 LYS A C 1
ATOM 866 O O . LYS A 1 111 ? 68.372 38.900 32.749 1.00 14.18 111 LYS A O 1
ATOM 872 N N . ASP A 1 112 ? 69.062 40.250 31.132 1.00 11.70 112 ASP A N 1
ATOM 873 C CA . ASP A 1 112 ? 67.726 40.271 30.539 1.00 11.64 112 ASP A CA 1
ATOM 874 C C . ASP A 1 112 ? 67.398 38.967 29.837 1.00 10.59 112 ASP A C 1
ATOM 875 O O . ASP A 1 112 ? 66.265 38.529 29.858 1.00 11.54 112 ASP A O 1
ATOM 880 N N . ARG A 1 113 ? 68.371 38.359 29.178 1.00 10.20 113 ARG A N 1
ATOM 881 C CA . ARG A 1 113 ? 68.117 37.094 28.568 1.00 9.45 113 ARG A CA 1
ATOM 882 C C . ARG A 1 113 ? 67.846 36.043 29.664 1.00 10.30 113 ARG A C 1
ATOM 883 O O . ARG A 1 113 ? 67.035 35.156 29.450 1.00 10.47 113 ARG A O 1
ATOM 891 N N . ASP A 1 114 ? 68.496 36.190 30.814 1.00 11.38 114 ASP A N 1
ATOM 892 C CA . ASP A 1 114 ? 68.258 35.251 31.899 1.00 13.75 114 ASP A CA 1
ATOM 893 C C . ASP A 1 114 ? 66.849 35.478 32.475 1.00 13.76 114 ASP A C 1
ATOM 894 O O . ASP A 1 114 ? 66.148 34.520 32.791 1.00 13.78 114 ASP A O 1
ATOM 899 N N . THR A 1 115 ? 66.435 36.725 32.575 1.00 13.47 115 THR A N 1
ATOM 900 C CA . THR A 1 115 ? 65.061 37.012 33.032 1.00 14.76 115 THR A CA 1
ATOM 901 C C . THR A 1 115 ? 64.053 36.419 32.027 1.00 13.15 115 THR A C 1
ATOM 902 O O . THR A 1 115 ? 63.042 35.811 32.419 1.00 12.84 115 THR A O 1
ATOM 906 N N . ALA A 1 116 ? 64.322 36.595 30.729 1.00 12.23 116 ALA A N 1
ATOM 907 C CA . ALA A 1 116 ? 63.427 36.053 29.707 1.00 11.39 116 ALA A CA 1
ATOM 908 C C . ALA A 1 116 ? 63.342 34.520 29.845 1.00 10.76 116 ALA A C 1
ATOM 909 O O . ALA A 1 116 ? 62.235 33.916 29.757 1.00 12.56 116 ALA A O 1
ATOM 911 N N . ARG A 1 117 ? 64.494 33.869 30.028 1.00 10.78 117 ARG A N 1
ATOM 912 C CA . ARG A 1 117 ? 64.526 32.436 30.168 1.00 10.58 117 ARG A CA 1
ATOM 913 C C . ARG A 1 117 ? 63.733 31.986 31.402 1.00 10.76 117 ARG A C 1
ATOM 914 O O . ARG A 1 117 ? 62.922 31.081 31.315 1.00 11.09 117 ARG A O 1
ATOM 922 N N . GLN A 1 118 ? 63.977 32.654 32.522 1.00 11.94 118 GLN A N 1
ATOM 923 C CA . GLN A 1 118 ? 63.354 32.263 33.769 1.00 13.70 118 GLN A CA 1
ATOM 924 C C . GLN A 1 118 ? 61.847 32.347 33.692 1.00 12.47 118 GLN A C 1
ATOM 925 O O . GLN A 1 118 ? 61.155 31.434 34.171 1.00 13.18 118 GLN A O 1
ATOM 931 N N . LEU A 1 119 ? 61.310 33.409 33.095 1.00 11.41 119 LEU A N 1
ATOM 932 C CA . LEU A 1 119 ? 59.862 33.509 33.058 1.00 10.73 119 LEU A CA 1
ATOM 933 C C . LEU A 1 119 ? 59.236 32.460 32.169 1.00 11.75 119 LEU A C 1
ATOM 934 O O . LEU A 1 119 ? 58.084 32.107 32.324 1.00 12.94 119 LEU A O 1
ATOM 939 N N . HIS A 1 120 ? 59.991 31.949 31.199 1.00 11.04 120 HIS A N 1
ATOM 940 C CA . HIS A 1 120 ? 59.491 30.840 30.395 1.00 10.96 120 HIS A CA 1
ATOM 941 C C . HIS A 1 120 ? 59.608 29.522 31.132 1.00 12.06 120 HIS A C 1
ATOM 942 O O . HIS A 1 120 ? 58.652 28.755 31.175 1.00 11.95 120 HIS A O 1
ATOM 949 N N . GLU A 1 121 ? 60.779 29.282 31.729 1.00 12.47 121 GLU A N 1
ATOM 950 C CA . GLU A 1 121 ? 61.057 27.974 32.282 1.00 12.07 121 GLU A CA 1
ATOM 951 C C . GLU A 1 121 ? 60.335 27.646 33.590 1.00 12.79 121 GLU A C 1
ATOM 952 O O . GLU A 1 121 ? 60.156 26.461 33.872 1.00 13.60 121 GLU A O 1
ATOM 958 N N . VAL A 1 122 ? 59.914 28.641 34.354 1.00 13.69 122 VAL A N 1
ATOM 959 C CA . VAL A 1 122 ? 59.251 28.355 35.616 1.00 16.02 122 VAL A CA 1
ATOM 960 C C . VAL A 1 122 ? 57.912 27.674 35.414 1.00 17.15 122 VAL A C 1
ATOM 961 O O . VAL A 1 122 ? 57.166 27.998 34.500 1.00 16.40 122 VAL A O 1
ATOM 965 N N . ALA A 1 123 ? 57.623 26.705 36.271 1.00 18.98 123 ALA A N 1
ATOM 966 C CA . ALA A 1 123 ? 56.351 26.006 36.256 1.00 24.37 123 ALA A CA 1
ATOM 967 C C . ALA A 1 123 ? 55.567 26.794 37.310 1.00 29.17 123 ALA A C 1
ATOM 968 O O . ALA A 1 123 ? 55.834 26.678 38.511 1.00 29.23 123 ALA A O 1
ATOM 970 N N . THR A 1 124 ? 54.659 27.653 36.863 1.00 33.10 124 THR A N 1
ATOM 971 C CA . THR A 1 124 ? 53.899 28.466 37.804 1.00 37.59 124 THR A CA 1
ATOM 972 C C . THR A 1 124 ? 52.752 27.682 38.420 1.00 39.18 124 THR A C 1
ATOM 973 O O . THR A 1 124 ? 52.224 26.744 37.812 1.00 39.59 124 THR A O 1
ATOM 977 N N . PRO A 1 125 ? 52.356 28.054 39.649 1.00 41.84 125 PRO A N 1
ATOM 978 C CA . PRO A 1 125 ? 51.263 27.387 40.372 1.00 42.98 125 PRO A CA 1
ATOM 979 C C . PRO A 1 125 ? 50.072 27.064 39.459 1.00 44.06 125 PRO A C 1
ATOM 980 O O . PRO A 1 125 ? 49.519 27.953 38.813 1.00 43.78 125 PRO A O 1
ATOM 984 N N . GLY A 1 126 ? 49.696 25.790 39.385 1.00 44.61 126 GLY A N 1
ATOM 985 C CA . GLY A 1 126 ? 48.564 25.424 38.551 1.00 45.23 126 GLY A CA 1
ATOM 986 C C . GLY A 1 126 ? 48.905 24.774 37.226 1.00 46.09 126 GLY A C 1
ATOM 987 O O . GLY A 1 126 ? 48.025 24.231 36.554 1.00 48.46 126 GLY A O 1
ATOM 988 N N . GLU A 1 127 ? 50.176 24.853 36.842 1.00 44.65 127 GLU A N 1
ATOM 989 C CA . GLU A 1 127 ? 50.702 24.270 35.603 1.00 41.12 127 GLU A CA 1
ATOM 990 C C . GLU A 1 127 ? 51.712 23.272 36.156 1.00 36.57 127 GLU A C 1
ATOM 991 O O . GLU A 1 127 ? 52.209 23.479 37.256 1.00 36.80 127 GLU A O 1
ATOM 997 N N . GLU A 1 128 ? 52.032 22.203 35.439 1.00 30.28 128 GLU A N 1
ATOM 998 C CA . GLU A 1 128 ? 53.015 21.280 35.994 1.00 26.91 128 GLU A CA 1
ATOM 999 C C . GLU A 1 128 ? 54.389 21.462 35.372 1.00 23.02 128 GLU A C 1
ATOM 1000 O O . GLU A 1 128 ? 55.381 20.928 35.866 1.00 18.28 128 GLU A O 1
ATOM 1006 N N . THR A 1 129 ? 54.462 22.266 34.325 1.00 21.00 129 THR A N 1
ATOM 1007 C CA . THR A 1 129 ? 55.732 22.473 33.650 1.00 21.60 129 THR A CA 1
ATOM 1008 C C . THR A 1 129 ? 55.808 23.882 33.088 1.00 19.47 129 THR A C 1
ATOM 1009 O O . THR A 1 129 ? 54.771 24.536 32.904 1.00 20.16 129 THR A O 1
ATOM 1013 N N . GLY A 1 130 ? 57.037 24.362 32.896 1.00 16.31 130 GLY A N 1
ATOM 1014 C CA . GLY A 1 130 ? 57.222 25.643 32.224 1.00 15.02 130 GLY A CA 1
ATOM 1015 C C . GLY A 1 130 ? 57.249 25.351 30.719 1.00 14.22 130 GLY A C 1
ATOM 1016 O O . GLY A 1 130 ? 56.830 24.311 30.215 1.00 15.53 130 GLY A O 1
ATOM 1017 N N . LEU A 1 131 ? 57.751 26.344 29.994 1.00 12.90 131 LEU A N 1
ATOM 1018 C CA . LEU A 1 131 ? 57.810 26.320 28.532 1.00 11.16 131 LEU A CA 1
ATOM 1019 C C . LEU A 1 131 ? 59.273 26.367 28.107 1.00 10.92 131 LEU A C 1
ATOM 1020 O O . LEU A 1 131 ? 60.060 27.142 28.667 1.00 11.60 131 LEU A O 1
ATOM 1025 N N . PRO A 1 132 ? 59.653 25.563 27.098 1.00 10.93 132 PRO A N 1
ATOM 1026 C CA . PRO A 1 132 ? 61.054 25.588 26.673 1.00 10.77 132 PRO A CA 1
ATOM 1027 C C . PRO A 1 132 ? 61.474 26.926 26.079 1.00 10.69 132 PRO A C 1
ATOM 1028 O O . PRO A 1 132 ? 60.699 27.572 25.372 1.00 11.41 132 PRO A O 1
ATOM 1032 N N . PHE A 1 133 ? 62.722 27.286 26.341 1.00 10.70 133 PHE A N 1
ATOM 1033 C CA . PHE A 1 133 ? 63.334 28.517 25.888 1.00 10.42 133 PHE A CA 1
ATOM 1034 C C . PHE A 1 133 ? 64.667 28.124 25.246 1.00 11.38 133 PHE A C 1
ATOM 1035 O O . PHE A 1 133 ? 65.620 27.701 25.945 1.00 12.40 133 PHE A O 1
ATOM 1043 N N . VAL A 1 134 ? 64.726 28.268 23.932 1.00 8.11 134 VAL A N 1
ATOM 1044 C CA . VAL A 1 134 ? 65.908 27.849 23.175 1.00 8.12 134 VAL A CA 1
ATOM 1045 C C . VAL A 1 134 ? 66.654 29.089 22.746 1.00 8.69 134 VAL A C 1
ATOM 1046 O O . VAL A 1 134 ? 66.221 29.798 21.828 1.00 9.98 134 VAL A O 1
ATOM 1050 N N . GLU A 1 135 ? 67.755 29.347 23.412 1.00 8.52 135 GLU A N 1
ATOM 1051 C CA . GLU A 1 135 ? 68.549 30.549 23.105 1.00 9.70 135 GLU A CA 1
ATOM 1052 C C . GLU A 1 135 ? 69.533 30.222 22.009 1.00 10.50 135 GLU A C 1
ATOM 1053 O O . GLU A 1 135 ? 70.298 29.254 22.099 1.00 9.94 135 GLU A O 1
ATOM 1059 N N . VAL A 1 136 ? 69.512 31.039 20.966 1.00 9.64 136 VAL A N 1
ATOM 1060 C CA . VAL A 1 136 ? 70.370 30.846 19.810 1.00 8.55 136 VAL A CA 1
ATOM 1061 C C . VAL A 1 136 ? 71.245 32.081 19.648 1.00 8.71 136 VAL A C 1
ATOM 1062 O O . VAL A 1 136 ? 70.740 33.187 19.428 1.00 8.46 136 VAL A O 1
ATOM 1066 N N . TYR A 1 137 ? 72.542 31.902 19.834 1.00 8.80 137 TYR A N 1
ATOM 1067 C CA . TYR A 1 137 ? 73.496 32.991 19.651 1.00 8.49 137 TYR A CA 1
ATOM 1068 C C . TYR A 1 137 ? 73.840 33.062 18.168 1.00 8.94 137 TYR A C 1
ATOM 1069 O O . TYR A 1 137 ? 74.468 32.147 17.611 1.00 10.30 137 TYR A O 1
ATOM 1078 N N . VAL A 1 138 ? 73.370 34.118 17.526 1.00 8.14 138 VAL A N 1
ATOM 1079 C CA . VAL A 1 138 ? 73.641 34.368 16.094 1.00 8.07 138 VAL A CA 1
ATOM 1080 C C . VAL A 1 138 ? 74.899 35.221 16.149 1.00 10.43 138 VAL A C 1
ATOM 1081 O O . VAL A 1 138 ? 74.867 36.445 16.424 1.00 10.39 138 VAL A O 1
ATOM 1085 N N . ASP A 1 139 ? 76.042 34.546 15.958 1.00 9.11 139 ASP A N 1
ATOM 1086 C CA . ASP A 1 139 ? 77.358 35.120 16.160 1.00 10.96 139 ASP A CA 1
ATOM 1087 C C . ASP A 1 139 ? 78.090 35.514 14.914 1.00 11.48 139 ASP A C 1
ATOM 1088 O O . ASP A 1 139 ? 78.311 34.667 14.043 1.00 12.74 139 ASP A O 1
ATOM 1093 N N . VAL A 1 140 ? 78.342 36.810 14.791 1.00 11.53 140 VAL A N 1
ATOM 1094 C CA . VAL A 1 140 ? 79.239 37.266 13.728 1.00 12.23 140 VAL A CA 1
ATOM 1095 C C . VAL A 1 140 ? 80.168 38.293 14.351 1.00 12.30 140 VAL A C 1
ATOM 1096 O O . VAL A 1 140 ? 79.849 38.936 15.344 1.00 13.04 140 VAL A O 1
ATOM 1100 N N . PRO A 1 141 ? 81.359 38.470 13.761 1.00 12.50 141 PRO A N 1
ATOM 1101 C CA . PRO A 1 141 ? 82.280 39.486 14.275 1.00 12.85 141 PRO A CA 1
ATOM 1102 C C . PRO A 1 141 ? 81.658 40.835 13.886 1.00 14.01 141 PRO A C 1
ATOM 1103 O O . PRO A 1 141 ? 80.944 40.949 12.878 1.00 13.60 141 PRO A O 1
ATOM 1107 N N . VAL A 1 142 ? 81.967 41.879 14.640 1.00 14.16 142 VAL A N 1
ATOM 1108 C CA . VAL A 1 142 ? 81.395 43.169 14.328 1.00 15.92 142 VAL A CA 1
ATOM 1109 C C . VAL A 1 142 ? 81.801 43.621 12.916 1.00 16.59 142 VAL A C 1
ATOM 1110 O O . VAL A 1 142 ? 81.030 44.285 12.243 1.00 17.21 142 VAL A O 1
ATOM 1114 N N . GLU A 1 143 ? 82.976 43.233 12.444 1.00 17.65 143 GLU A N 1
ATOM 1115 C CA . GLU A 1 143 ? 83.383 43.642 11.089 1.00 19.81 143 GLU A CA 1
ATOM 1116 C C . GLU A 1 143 ? 82.427 43.083 10.023 1.00 18.86 143 GLU A C 1
ATOM 1117 O O . GLU A 1 143 ? 82.193 43.702 8.987 1.00 18.77 143 GLU A O 1
ATOM 1123 N N . VAL A 1 144 ? 81.890 41.891 10.256 1.00 16.07 144 VAL A N 1
ATOM 1124 C CA . VAL A 1 144 ? 80.950 41.310 9.324 1.00 15.20 144 VAL A CA 1
ATOM 1125 C C . VAL A 1 144 ? 79.625 42.065 9.429 1.00 14.46 144 VAL A C 1
ATOM 1126 O O . VAL A 1 144 ? 78.997 42.362 8.411 1.00 14.10 144 VAL A O 1
ATOM 1130 N N . ALA A 1 145 ? 79.149 42.362 10.636 1.00 12.22 145 ALA A N 1
ATOM 1131 C CA . ALA A 1 145 ? 77.892 43.106 10.737 1.00 12.89 145 ALA A CA 1
ATOM 1132 C C . ALA A 1 145 ? 78.026 44.457 10.044 1.00 14.25 145 ALA A C 1
ATOM 1133 O O . ALA A 1 145 ? 77.068 44.960 9.457 1.00 14.95 145 ALA A O 1
ATOM 1135 N N . GLU A 1 146 ? 79.212 45.045 10.121 1.00 16.19 146 GLU A N 1
ATOM 1136 C CA . GLU A 1 146 ? 79.421 46.358 9.509 1.00 18.65 146 GLU A CA 1
ATOM 1137 C C . GLU A 1 146 ? 79.381 46.328 7.992 1.00 20.74 146 GLU A C 1
ATOM 1138 O O . GLU A 1 146 ? 79.205 47.377 7.363 1.00 22.99 146 GLU A O 1
ATOM 1144 N N . GLN A 1 147 ? 79.541 45.149 7.419 1.00 20.88 147 GLN A N 1
ATOM 1145 C CA . GLN A 1 147 ? 79.488 45.018 5.972 1.00 23.86 147 GLN A CA 1
ATOM 1146 C C . GLN A 1 147 ? 78.046 44.641 5.561 1.00 22.86 147 GLN A C 1
ATOM 1147 O O . GLN A 1 147 ? 77.747 44.387 4.390 1.00 26.81 147 GLN A O 1
ATOM 1153 N N . ARG A 1 148 ? 77.150 44.573 6.538 1.00 19.38 148 ARG A N 1
ATOM 1154 C CA . ARG A 1 148 ? 75.750 44.269 6.288 1.00 17.86 148 ARG A CA 1
ATOM 1155 C C . ARG A 1 148 ? 75.004 45.494 6.808 1.00 18.55 148 ARG A C 1
ATOM 1156 O O . ARG A 1 148 ? 74.061 45.344 7.570 1.00 21.48 148 ARG A O 1
ATOM 1164 N N . ASP A 1 149 ? 75.404 46.683 6.386 1.00 17.51 149 ASP A N 1
ATOM 1165 C CA . ASP A 1 149 ? 74.809 47.882 6.979 1.00 18.41 149 ASP A CA 1
ATOM 1166 C C . ASP A 1 149 ? 74.199 48.830 5.947 1.00 16.95 149 ASP A C 1
ATOM 1167 O O . ASP A 1 149 ? 74.661 49.957 5.772 1.00 19.32 149 ASP A O 1
ATOM 1172 N N . PRO A 1 150 ? 73.138 48.376 5.249 1.00 16.75 150 PRO A N 1
ATOM 1173 C CA . PRO A 1 150 ? 72.565 49.284 4.243 1.00 15.90 150 PRO A CA 1
ATOM 1174 C C . PRO A 1 150 ? 72.084 50.604 4.778 1.00 16.44 150 PRO A C 1
ATOM 1175 O O . PRO A 1 150 ? 72.164 51.611 4.082 1.00 16.14 150 PRO A O 1
ATOM 1179 N N . LYS A 1 151 ? 71.609 50.620 6.019 1.00 16.26 151 LYS A N 1
ATOM 1180 C CA . LYS A 1 151 ? 71.105 51.864 6.581 1.00 18.62 151 LYS A CA 1
ATOM 1181 C C . LYS A 1 151 ? 72.211 52.692 7.225 1.00 18.56 151 LYS A C 1
ATOM 1182 O O . LYS A 1 151 ? 71.947 53.790 7.714 1.00 21.46 151 LYS A O 1
ATOM 1188 N N . GLY A 1 152 ? 73.430 52.160 7.236 1.00 17.24 152 GLY A N 1
ATOM 1189 C CA . GLY A 1 152 ? 74.566 52.871 7.787 1.00 18.11 152 GLY A CA 1
ATOM 1190 C C . GLY A 1 152 ? 74.499 53.118 9.280 1.00 18.15 152 GLY A C 1
ATOM 1191 O O . GLY A 1 152 ? 75.052 54.116 9.759 1.00 19.36 152 GLY A O 1
ATOM 1192 N N . LEU A 1 153 ? 73.866 52.219 10.024 1.00 16.15 153 LEU A N 1
ATOM 1193 C CA . LEU A 1 153 ? 73.758 52.401 11.462 1.00 16.42 153 LEU A CA 1
ATOM 1194 C C . LEU A 1 153 ? 75.097 52.280 12.138 1.00 14.81 153 LEU A C 1
ATOM 1195 O O . LEU A 1 153 ? 75.352 53.035 13.070 1.00 15.50 153 LEU A O 1
ATOM 1200 N N . TYR A 1 154 ? 75.958 51.367 11.719 1.00 13.33 154 TYR A N 1
ATOM 1201 C CA . TYR A 1 154 ? 77.259 51.239 12.323 1.00 14.58 154 TYR A CA 1
ATOM 1202 C C . TYR A 1 154 ? 78.058 52.478 11.979 1.00 17.45 154 TYR A C 1
ATOM 1203 O O . TYR A 1 154 ? 78.833 52.942 12.792 1.00 18.50 154 TYR A O 1
ATOM 1212 N N . LYS A 1 155 ? 77.855 52.984 10.765 1.00 18.75 155 LYS A N 1
ATOM 1213 C CA . LYS A 1 155 ? 78.565 54.193 10.328 1.00 19.01 155 LYS A CA 1
ATOM 1214 C C . LYS A 1 155 ? 78.137 55.342 11.252 1.00 15.73 155 LYS A C 1
ATOM 1215 O O . LYS A 1 155 ? 78.984 56.070 11.780 1.00 16.68 155 LYS A O 1
ATOM 1221 N N . LYS A 1 156 ? 76.844 55.513 11.418 1.00 15.69 156 LYS A N 1
ATOM 1222 C CA . LYS A 1 156 ? 76.355 56.573 12.313 1.00 17.00 156 LYS A CA 1
ATOM 1223 C C . LYS A 1 156 ? 76.859 56.365 13.747 1.00 18.66 156 LYS A C 1
ATOM 1224 O O . LYS A 1 156 ? 77.137 57.317 14.459 1.00 18.32 156 LYS A O 1
ATOM 1230 N N . ALA A 1 157 ? 76.953 55.118 14.181 1.00 16.26 157 ALA A N 1
ATOM 1231 C CA . ALA A 1 157 ? 77.452 54.842 15.519 1.00 16.54 157 ALA A CA 1
ATOM 1232 C C . ALA A 1 157 ? 78.892 55.269 15.648 1.00 18.05 157 ALA A C 1
ATOM 1233 O O . ALA A 1 157 ? 79.272 55.895 16.649 1.00 18.51 157 ALA A O 1
ATOM 1235 N N . ARG A 1 158 ? 79.721 54.931 14.666 1.00 19.12 158 ARG A N 1
ATOM 1236 C CA . ARG A 1 158 ? 81.112 55.324 14.751 1.00 20.36 158 ARG A CA 1
ATOM 1237 C C . ARG A 1 158 ? 81.295 56.839 14.650 1.00 20.03 158 ARG A C 1
ATOM 1238 O O . ARG A 1 158 ? 82.270 57.362 15.190 1.00 20.56 158 ARG A O 1
ATOM 1246 N N . GLU A 1 159 ? 80.334 57.535 14.049 1.00 21.50 159 GLU A N 1
ATOM 1247 C CA . GLU A 1 159 ? 80.418 58.995 13.911 1.00 22.80 159 GLU A CA 1
ATOM 1248 C C . GLU A 1 159 ? 79.805 59.715 15.087 1.00 22.84 159 GLU A C 1
ATOM 1249 O O . GLU A 1 159 ? 79.913 60.940 15.208 1.00 23.57 159 GLU A O 1
ATOM 1255 N N . GLY A 1 160 ? 79.182 58.961 15.976 1.00 19.85 160 GLY A N 1
ATOM 1256 C CA . GLY A 1 160 ? 78.582 59.571 17.138 1.00 16.75 160 GLY A CA 1
ATOM 1257 C C . GLY A 1 160 ? 77.171 60.059 16.932 1.00 18.39 160 GLY A C 1
ATOM 1258 O O . GLY A 1 160 ? 76.620 60.670 17.843 1.00 18.29 160 GLY A O 1
ATOM 1259 N N . VAL A 1 161 ? 76.582 59.803 15.752 1.00 16.63 161 VAL A N 1
ATOM 1260 C CA . VAL A 1 161 ? 75.212 60.210 15.498 1.00 18.68 161 VAL A CA 1
ATOM 1261 C C . VAL A 1 161 ? 74.224 59.382 16.320 1.00 20.73 161 VAL A C 1
ATOM 1262 O O . VAL A 1 161 ? 73.187 59.869 16.774 1.00 23.50 161 VAL A O 1
ATOM 1266 N N . ILE A 1 162 ? 74.514 58.091 16.479 1.00 19.60 162 ILE A N 1
ATOM 1267 C CA . ILE A 1 162 ? 73.641 57.242 17.274 1.00 17.38 162 IL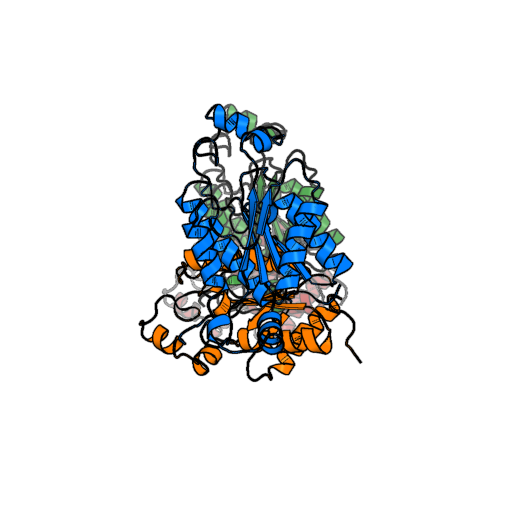E A CA 1
ATOM 1268 C C . ILE A 1 162 ? 74.506 56.875 18.461 1.00 17.58 162 ILE A C 1
ATOM 1269 O O . ILE A 1 162 ? 75.555 56.248 18.300 1.00 16.75 162 ILE A O 1
ATOM 1274 N N . LYS A 1 163 ? 74.065 57.276 19.640 1.00 16.44 163 LYS A N 1
ATOM 1275 C CA . LYS A 1 163 ? 74.820 56.988 20.852 1.00 16.94 163 LYS A CA 1
ATOM 1276 C C . LYS A 1 163 ? 74.542 55.564 21.314 1.00 15.40 163 LYS A C 1
ATOM 1277 O O . LYS A 1 163 ? 73.554 54.954 20.912 1.00 14.63 163 LYS A O 1
ATOM 1283 N N . GLU A 1 164 ? 75.433 55.057 22.155 1.00 12.68 164 GLU A N 1
ATOM 1284 C CA . GLU A 1 164 ? 75.286 53.737 22.787 1.00 13.00 164 GLU A CA 1
ATOM 1285 C C . GLU A 1 164 ? 74.762 52.671 21.844 1.00 11.64 164 GLU A C 1
ATOM 1286 O O . GLU A 1 164 ? 73.711 52.052 22.084 1.00 10.81 164 GLU A O 1
ATOM 1292 N N . PHE A 1 165 ? 75.525 52.457 20.779 1.00 11.45 165 PHE A N 1
ATOM 1293 C CA . PHE A 1 165 ? 75.142 51.489 19.768 1.00 10.29 165 PHE A CA 1
ATOM 1294 C C . PHE A 1 165 ? 75.861 50.186 20.014 1.00 9.31 165 PHE A C 1
ATOM 1295 O O . PHE A 1 165 ? 77.072 50.126 20.052 1.00 10.62 165 PHE A O 1
ATOM 1303 N N . THR A 1 166 ? 75.094 49.116 20.163 1.00 8.58 166 THR A N 1
ATOM 1304 C CA . THR A 1 166 ? 75.651 47.807 20.502 1.00 8.51 166 THR A CA 1
ATOM 1305 C C . THR A 1 166 ? 76.822 47.390 19.616 1.00 10.18 166 THR A C 1
ATOM 1306 O O . THR A 1 166 ? 76.703 47.399 18.404 1.00 9.73 166 THR A O 1
ATOM 1310 N N . GLY A 1 167 ? 77.942 47.039 20.246 1.00 9.62 167 GLY A N 1
ATOM 1311 C CA . GLY A 1 167 ? 79.122 46.579 19.536 1.00 10.18 167 GLY A CA 1
ATOM 1312 C C . GLY A 1 167 ? 80.095 47.701 19.208 1.00 10.74 167 GLY A C 1
ATOM 1313 O O . GLY A 1 167 ? 81.229 47.382 18.877 1.00 11.03 167 GLY A O 1
ATOM 1314 N N . ILE A 1 168 ? 79.670 48.950 19.322 1.00 10.40 168 ILE A N 1
ATOM 1315 C CA . ILE A 1 168 ? 80.550 50.073 18.992 1.00 10.36 168 ILE A CA 1
ATOM 1316 C C . ILE A 1 168 ? 80.694 50.965 20.221 1.00 12.00 168 ILE A C 1
ATOM 1317 O O . ILE A 1 168 ? 81.813 51.302 20.600 1.00 12.19 168 ILE A O 1
ATOM 1322 N N . SER A 1 169 ? 79.578 51.294 20.869 1.00 11.08 169 SER A N 1
ATOM 1323 C CA . SER A 1 169 ? 79.625 52.181 22.015 1.00 10.02 169 SER A CA 1
ATOM 1324 C C . SER A 1 169 ? 78.700 51.727 23.118 1.00 9.34 169 SER A C 1
ATOM 1325 O O . SER A 1 169 ? 78.361 52.529 23.994 1.00 10.34 169 SER A O 1
ATOM 1328 N N . ALA A 1 170 ? 78.281 50.464 23.064 1.00 9.25 170 ALA A N 1
ATOM 1329 C CA . ALA A 1 170 ? 77.504 49.825 24.128 1.00 11.12 170 ALA A CA 1
ATOM 1330 C C . ALA A 1 170 ? 77.864 48.364 23.964 1.00 11.28 170 ALA A C 1
ATOM 1331 O O . ALA A 1 170 ? 78.143 47.889 22.878 1.00 10.59 170 ALA A O 1
ATOM 1333 N N . PRO A 1 171 ? 77.819 47.590 25.056 1.00 12.10 171 PRO A N 1
ATOM 1334 C CA . PRO A 1 171 ? 78.213 46.201 24.922 1.00 11.51 171 PRO A CA 1
ATOM 1335 C C . PRO A 1 171 ? 77.226 45.179 24.434 1.00 11.09 171 PRO A C 1
ATOM 1336 O O . PRO A 1 171 ? 76.029 45.354 24.555 1.00 9.93 171 PRO A O 1
ATOM 1340 N N . TYR A 1 172 ? 77.775 44.136 23.855 1.00 11.11 172 TYR A N 1
ATOM 1341 C CA . TYR A 1 172 ? 76.982 42.951 23.531 1.00 10.40 172 TYR A CA 1
ATOM 1342 C C . TYR A 1 172 ? 77.612 41.859 24.413 1.00 10.58 172 TYR A C 1
ATOM 1343 O O . TYR A 1 172 ? 78.784 41.525 24.224 1.00 9.39 172 TYR A O 1
ATOM 1352 N N . GLU A 1 173 ? 76.848 41.343 25.371 1.00 10.16 173 GLU A N 1
ATOM 1353 C CA . GLU A 1 173 ? 77.359 40.296 26.287 1.00 10.94 173 GLU A CA 1
ATOM 1354 C C . GLU A 1 173 ? 77.109 38.958 25.627 1.00 11.28 173 GLU A C 1
ATOM 1355 O O . GLU A 1 173 ? 75.982 38.482 25.607 1.00 13.50 173 GLU A O 1
ATOM 1361 N N . ALA A 1 174 ? 78.132 38.366 25.057 1.00 12.90 174 ALA A N 1
ATOM 1362 C CA . ALA A 1 174 ? 77.959 37.138 24.336 1.00 15.35 174 ALA A CA 1
ATOM 1363 C C . ALA A 1 174 ? 77.473 36.006 25.213 1.00 16.10 174 ALA A C 1
ATOM 1364 O O . ALA A 1 174 ? 77.932 35.822 26.336 1.00 16.57 174 ALA A O 1
ATOM 1366 N N . PRO A 1 175 ? 76.508 35.240 24.725 1.00 16.25 175 PRO A N 1
ATOM 1367 C CA . PRO A 1 175 ? 75.966 34.099 25.452 1.00 17.08 175 PRO A CA 1
ATOM 1368 C C . PRO A 1 175 ? 77.093 33.091 25.733 1.00 18.30 175 PRO A C 1
ATOM 1369 O O . PRO A 1 175 ? 77.803 32.722 24.819 1.00 17.91 175 PRO A O 1
ATOM 1373 N N . ALA A 1 176 ? 77.223 32.664 26.981 1.00 20.92 176 ALA A N 1
ATOM 1374 C CA . ALA A 1 176 ? 78.248 31.702 27.339 1.00 23.48 176 ALA A CA 1
ATOM 1375 C C . ALA A 1 176 ? 77.778 30.266 27.085 1.00 24.62 176 ALA A C 1
ATOM 1376 O O . ALA A 1 176 ? 78.557 29.426 26.606 1.00 26.66 176 ALA A O 1
ATOM 1378 N N . ASN A 1 177 ? 76.491 30.041 27.324 1.00 25.98 177 ASN A N 1
ATOM 1379 C CA . ASN A 1 177 ? 75.899 28.709 27.215 1.00 25.44 177 ASN A CA 1
ATOM 1380 C C . ASN A 1 177 ? 74.583 28.650 26.469 1.00 21.38 177 ASN A C 1
ATOM 1381 O O . ASN A 1 177 ? 73.551 28.228 26.997 1.00 23.73 177 ASN A O 1
ATOM 1386 N N . PRO A 1 178 ? 74.572 29.153 25.243 1.00 15.75 178 PRO A N 1
ATOM 1387 C CA . PRO A 1 178 ? 73.303 29.084 24.517 1.00 12.21 178 PRO A CA 1
ATOM 1388 C C . PRO A 1 178 ? 73.003 27.657 24.071 1.00 12.27 178 PRO A C 1
ATOM 1389 O O . PRO A 1 178 ? 73.909 26.802 23.943 1.00 12.27 178 PRO A O 1
ATOM 1393 N N . GLU A 1 179 ? 71.727 27.374 23.836 1.00 9.80 179 GLU A N 1
ATOM 1394 C CA . GLU A 1 179 ? 71.376 26.048 23.322 1.00 10.80 179 GLU A CA 1
ATOM 1395 C C . GLU A 1 179 ? 71.999 25.823 21.957 1.00 10.56 179 GLU A C 1
ATOM 1396 O O . GLU A 1 179 ? 72.399 24.707 21.626 1.00 11.63 179 GLU A O 1
ATOM 1402 N N . VAL A 1 180 ? 72.055 26.863 21.149 1.00 10.44 180 VAL A N 1
ATOM 1403 C CA . VAL A 1 180 ? 72.622 26.763 19.814 1.00 10.65 180 VAL A CA 1
ATOM 1404 C C . VAL A 1 180 ? 73.505 27.966 19.566 1.00 10.66 180 VAL A C 1
ATOM 1405 O O . VAL A 1 180 ? 73.123 29.121 19.879 1.00 10.95 180 VAL A O 1
ATOM 1409 N N . HIS A 1 181 ? 74.696 27.724 19.038 1.00 10.62 181 HIS A N 1
ATOM 1410 C CA . HIS A 1 181 ? 75.625 28.796 18.739 1.00 10.39 181 HIS A CA 1
ATOM 1411 C C . HIS A 1 181 ? 75.872 28.715 17.239 1.00 11.85 181 HIS A C 1
ATOM 1412 O O . HIS A 1 181 ? 76.523 27.768 16.752 1.00 11.90 181 HIS A O 1
ATOM 1419 N N . VAL A 1 182 ? 75.331 29.676 16.485 1.00 11.61 182 VAL A N 1
ATOM 1420 C CA . VAL A 1 182 ? 75.502 29.694 15.032 1.00 12.21 182 VAL A CA 1
ATOM 1421 C C . VAL A 1 182 ? 76.488 30.778 14.618 1.00 12.73 182 VAL A C 1
ATOM 1422 O O . VAL A 1 182 ? 76.322 31.952 14.969 1.00 13.17 182 VAL A O 1
ATOM 1426 N N . LYS A 1 183 ? 77.563 30.392 13.932 1.00 13.31 183 LYS A N 1
ATOM 1427 C CA . LYS A 1 183 ? 78.546 31.353 13.432 1.00 13.97 183 LYS A CA 1
ATOM 1428 C C . LYS A 1 183 ? 77.986 31.676 12.055 1.00 15.08 183 LYS A C 1
ATOM 1429 O O . LYS A 1 183 ? 78.254 31.015 11.044 1.00 15.55 183 LYS A O 1
ATOM 1435 N N . ASN A 1 184 ? 77.185 32.731 12.033 1.00 12.54 184 ASN A N 1
ATOM 1436 C CA . ASN A 1 184 ? 76.396 33.108 10.874 1.00 13.63 184 ASN A CA 1
ATOM 1437 C C . ASN A 1 184 ? 77.052 33.936 9.816 1.00 14.48 184 ASN A C 1
ATOM 1438 O O . ASN A 1 184 ? 76.502 34.960 9.406 1.00 13.64 184 ASN A O 1
ATOM 1443 N N . TYR A 1 185 ? 78.210 33.465 9.374 1.00 17.25 185 TYR A N 1
ATOM 1444 C CA . TYR A 1 185 ? 78.961 34.137 8.326 1.00 20.99 185 TYR A CA 1
ATOM 1445 C C . TYR A 1 185 ? 79.759 33.037 7.617 1.00 22.40 185 TYR A C 1
ATOM 1446 O O . TYR A 1 185 ? 80.125 32.033 8.225 1.00 20.14 185 TYR A O 1
ATOM 1455 N N . GLU A 1 186 ? 79.956 33.218 6.313 1.00 26.58 186 GLU A N 1
ATOM 1456 C CA . GLU A 1 186 ? 80.632 32.205 5.488 1.00 28.78 186 GLU A CA 1
ATOM 1457 C C . GLU A 1 186 ? 79.849 30.908 5.682 1.00 27.83 186 GLU A C 1
ATOM 1458 O O . GLU A 1 186 ? 80.407 29.812 5.751 1.00 32.37 186 GLU A O 1
ATOM 1464 N N . LEU A 1 187 ? 78.535 31.038 5.758 1.00 25.15 187 LEU A N 1
ATOM 1465 C CA . LEU A 1 187 ? 77.638 29.911 6.002 1.00 26.08 187 LEU A CA 1
ATOM 1466 C C . LEU A 1 187 ? 76.278 30.299 5.444 1.00 24.99 187 LEU A C 1
ATOM 1467 O O . LEU A 1 187 ? 75.689 31.282 5.886 1.00 26.19 187 LEU A O 1
ATOM 1472 N N . PRO A 1 188 ? 75.746 29.552 4.472 1.00 23.12 188 PRO A N 1
ATOM 1473 C CA . PRO A 1 188 ? 74.429 29.960 3.981 1.00 20.60 188 PRO A CA 1
ATOM 1474 C C . PRO A 1 188 ? 73.410 29.862 5.123 1.00 20.81 188 PRO A C 1
ATOM 1475 O O . PRO A 1 188 ? 73.571 29.060 6.042 1.00 19.21 188 PRO A O 1
ATOM 1479 N N . VAL A 1 189 ? 72.361 30.659 5.031 1.00 18.71 189 VAL A N 1
ATOM 1480 C CA . VAL A 1 189 ? 71.292 30.678 6.026 1.00 19.65 189 VAL A CA 1
ATOM 1481 C C . VAL A 1 189 ? 70.653 29.318 6.245 1.00 22.99 189 VAL A C 1
ATOM 1482 O O . VAL A 1 189 ? 70.337 28.952 7.387 1.00 23.62 189 VAL A O 1
ATOM 1486 N N . GLN A 1 190 ? 70.473 28.557 5.175 1.00 24.93 190 GLN A N 1
ATOM 1487 C CA . GLN A 1 190 ? 69.839 27.252 5.346 1.00 27.33 190 GLN A CA 1
ATOM 1488 C C . GLN A 1 190 ? 70.660 26.350 6.236 1.00 26.25 190 GLN A C 1
ATOM 1489 O O . GLN A 1 190 ? 70.093 25.502 6.938 1.00 25.76 190 GLN A O 1
ATOM 1495 N N . ASP A 1 191 ? 71.974 26.532 6.256 1.00 24.21 191 ASP A N 1
ATOM 1496 C CA . ASP A 1 191 ? 72.834 25.712 7.104 1.00 25.12 191 ASP A CA 1
ATOM 1497 C C . ASP A 1 191 ? 72.690 26.118 8.569 1.00 23.97 191 ASP A C 1
ATOM 1498 O O . ASP A 1 191 ? 72.712 25.283 9.476 1.00 20.93 191 ASP A O 1
ATOM 1503 N N . ALA A 1 192 ? 72.558 27.413 8.814 1.00 20.90 192 ALA A N 1
ATOM 1504 C CA . ALA A 1 192 ? 72.388 27.876 10.175 1.00 17.44 192 ALA A CA 1
ATOM 1505 C C . ALA A 1 192 ? 71.038 27.369 10.701 1.00 14.48 192 ALA A C 1
ATOM 1506 O O . ALA A 1 192 ? 70.895 26.914 11.859 1.00 14.13 192 ALA A O 1
ATOM 1508 N N . VAL A 1 193 ? 70.042 27.437 9.847 1.00 14.22 193 VAL A N 1
ATOM 1509 C CA . VAL A 1 193 ? 68.727 26.983 10.250 1.00 14.14 193 VAL A CA 1
ATOM 1510 C C . VAL A 1 193 ? 68.745 25.477 10.523 1.00 15.66 193 VAL A C 1
ATOM 1511 O O . VAL A 1 193 ? 68.104 25.018 11.474 1.00 13.61 193 VAL A O 1
ATOM 1515 N N . LYS A 1 194 ? 69.486 24.717 9.720 1.00 15.66 194 LYS A N 1
ATOM 1516 C CA . LYS A 1 194 ? 69.594 23.267 9.946 1.00 16.05 194 LYS A CA 1
ATOM 1517 C C . LYS A 1 194 ? 70.198 23.042 11.324 1.00 15.51 194 LYS A C 1
ATOM 1518 O O . LYS A 1 194 ? 69.780 22.142 12.054 1.00 15.46 194 LYS A O 1
ATOM 1524 N N . GLN A 1 195 ? 71.170 23.844 11.716 1.00 14.52 195 GLN A N 1
ATOM 1525 C CA . GLN A 1 195 ? 71.767 23.690 13.023 1.00 14.96 195 GLN A CA 1
ATOM 1526 C C . GLN A 1 195 ? 70.698 23.866 14.102 1.00 14.66 195 GLN A C 1
ATOM 1527 O O . GLN A 1 195 ? 70.614 23.092 15.073 1.00 13.16 195 GLN A O 1
ATOM 1533 N N . ILE A 1 196 ? 69.850 24.872 13.945 1.00 12.25 196 ILE A N 1
ATOM 1534 C CA . ILE A 1 196 ? 68.789 25.087 14.928 1.00 11.47 196 ILE A CA 1
ATOM 1535 C C . ILE A 1 196 ? 67.760 23.939 14.915 1.00 11.20 196 ILE A C 1
ATOM 1536 O O . ILE A 1 196 ? 67.399 23.424 15.988 1.00 10.53 196 ILE A O 1
ATOM 1541 N N . ILE A 1 197 ? 67.281 23.548 13.733 1.00 11.32 197 ILE A N 1
ATOM 1542 C CA . ILE A 1 197 ? 66.304 22.480 13.667 1.00 10.87 197 ILE A CA 1
ATOM 1543 C C . ILE A 1 197 ? 66.878 21.167 14.197 1.00 12.56 197 ILE A C 1
ATOM 1544 O O . ILE A 1 197 ? 66.190 20.455 14.938 1.00 12.15 197 ILE A O 1
ATOM 1549 N N . ASP A 1 198 ? 68.145 20.875 13.912 1.00 12.67 198 ASP A N 1
ATOM 1550 C CA . ASP A 1 198 ? 68.741 19.634 14.416 1.00 12.70 198 ASP A CA 1
ATOM 1551 C C . ASP A 1 198 ? 68.718 19.670 15.929 1.00 11.95 198 ASP A C 1
ATOM 1552 O O . ASP A 1 198 ? 68.441 18.630 16.579 1.00 12.90 198 ASP A O 1
ATOM 1557 N N . TYR A 1 199 ? 68.994 20.821 16.542 1.00 11.51 199 TYR A N 1
ATOM 1558 C CA . TYR A 1 199 ? 68.951 20.901 17.984 1.00 11.01 199 TYR A CA 1
ATOM 1559 C C . TYR A 1 199 ? 67.522 20.645 18.473 1.00 11.41 199 TYR A C 1
ATOM 1560 O O . TYR A 1 199 ? 67.317 19.880 19.435 1.00 11.92 199 TYR A O 1
ATOM 1569 N N . LEU A 1 200 ? 66.521 21.275 17.856 1.00 10.70 200 LEU A N 1
ATOM 1570 C CA . LEU A 1 200 ? 65.150 21.055 18.287 1.00 10.57 200 LEU A CA 1
ATOM 1571 C C . LEU A 1 200 ? 64.784 19.569 18.230 1.00 11.20 200 LEU A C 1
ATOM 1572 O O . LEU A 1 200 ? 64.065 19.070 19.100 1.00 11.61 200 LEU A O 1
ATOM 1577 N N . ASP A 1 201 ? 65.263 18.899 17.203 1.00 12.47 201 ASP A N 1
ATOM 1578 C CA . ASP A 1 201 ? 64.959 17.471 17.076 1.00 12.97 201 ASP A CA 1
ATOM 1579 C C . ASP A 1 201 ? 65.675 16.663 18.165 1.00 12.96 201 ASP A C 1
ATOM 1580 O O . ASP A 1 201 ? 65.093 15.650 18.618 1.00 14.33 201 ASP A O 1
ATOM 1585 N N . THR A 1 202 ? 66.861 17.068 18.628 1.00 11.77 202 THR A N 1
ATOM 1586 C CA . THR A 1 202 ? 67.504 16.281 19.714 1.00 12.14 202 THR A CA 1
ATOM 1587 C C . THR A 1 202 ? 66.608 16.324 20.936 1.00 12.94 202 THR A C 1
ATOM 1588 O O . THR A 1 202 ? 66.611 15.393 21.745 1.00 12.85 202 THR A O 1
ATOM 1592 N N . LYS A 1 203 ? 65.829 17.396 21.103 1.00 12.50 203 LYS A N 1
ATOM 1593 C CA . LYS A 1 203 ? 64.941 17.526 22.251 1.00 11.57 203 LYS A CA 1
ATOM 1594 C C . LYS A 1 203 ? 63.560 16.943 21.978 1.00 12.42 203 LYS A C 1
ATOM 1595 O O . LYS A 1 203 ? 62.698 16.907 22.874 1.00 13.63 203 LYS A O 1
ATOM 1601 N N . GLY A 1 204 ? 63.318 16.538 20.744 1.00 12.16 204 GLY A N 1
ATOM 1602 C CA . GLY A 1 204 ? 62.033 15.983 20.376 1.00 12.31 204 GLY A CA 1
ATOM 1603 C C . GLY A 1 204 ? 60.892 16.976 20.365 1.00 14.27 204 GLY A C 1
ATOM 1604 O O . GLY A 1 204 ? 59.721 16.592 20.478 1.00 13.30 204 GLY A O 1
ATOM 1605 N N . TYR A 1 205 ? 61.203 18.264 20.184 1.00 12.87 205 TYR A N 1
ATOM 1606 C CA . TYR A 1 205 ? 60.144 19.265 20.196 1.00 12.87 205 TYR A CA 1
ATOM 1607 C C . TYR A 1 205 ? 59.266 19.295 18.978 1.00 13.58 205 TYR A C 1
ATOM 1608 O O . TYR A 1 205 ? 58.154 19.836 19.058 1.00 16.81 205 TYR A O 1
ATOM 1617 N N . LEU A 1 206 ? 59.712 18.700 17.883 1.00 14.48 206 LEU A N 1
ATOM 1618 C CA . LEU A 1 206 ? 58.990 18.806 16.615 1.00 15.84 206 LEU A CA 1
ATOM 1619 C C . LEU A 1 206 ? 58.413 17.503 16.117 1.00 19.60 206 LEU A C 1
ATOM 1620 O O . LEU A 1 206 ? 58.948 16.440 16.392 1.00 19.38 206 LEU A O 1
ATOM 1625 N N . PRO A 1 207 ? 57.329 17.580 15.331 1.00 21.96 207 PRO A N 1
ATOM 1626 C CA . PRO A 1 207 ? 56.684 16.396 14.758 1.00 26.08 207 PRO A CA 1
ATOM 1627 C C . PRO A 1 207 ? 57.756 15.751 13.895 1.00 30.67 207 PRO A C 1
ATOM 1628 O O . PRO A 1 207 ? 58.632 16.454 13.378 1.00 30.31 207 PRO A O 1
ATOM 1632 N N . ALA A 1 208 ? 57.686 14.437 13.720 1.00 35.66 208 ALA A N 1
ATOM 1633 C CA . ALA A 1 208 ? 58.673 13.745 12.898 1.00 39.81 208 ALA A CA 1
ATOM 1634 C C . ALA A 1 208 ? 58.817 14.421 11.536 1.00 42.92 208 ALA A C 1
ATOM 1635 O O . ALA A 1 208 ? 57.841 14.938 10.972 1.00 44.11 208 ALA A O 1
ATOM 1637 N N . LYS A 1 209 ? 60.044 14.416 11.022 1.00 46.11 209 LYS A N 1
ATOM 1638 C CA . LYS A 1 209 ? 60.378 15.036 9.739 1.00 48.47 209 LYS A CA 1
ATOM 1639 C C . LYS A 1 209 ? 59.357 14.766 8.640 1.00 50.30 209 LYS A C 1
ATOM 1640 O O . LYS A 1 209 ? 59.202 15.573 7.720 1.00 52.72 209 LYS A O 1
ATOM 1642 N N . GLN B 1 23 ? 42.907 29.983 8.316 1.00 53.96 23 GLN B N 1
ATOM 1643 C CA . GLN B 1 23 ? 42.140 30.714 9.368 1.00 52.64 23 GLN B CA 1
ATOM 1644 C C . GLN B 1 23 ? 42.545 32.190 9.406 1.00 52.58 23 GLN B C 1
ATOM 1645 O O . GLN B 1 23 ? 43.735 32.529 9.437 1.00 53.81 23 GLN B O 1
ATOM 1651 N N . ARG B 1 24 ? 41.546 33.064 9.389 1.00 49.99 24 ARG B N 1
ATOM 1652 C CA . ARG B 1 24 ? 41.785 34.503 9.444 1.00 44.43 24 ARG B CA 1
ATOM 1653 C C . ARG B 1 24 ? 41.670 34.888 10.924 1.00 37.34 24 ARG B C 1
ATOM 1654 O O . ARG B 1 24 ? 40.757 34.438 11.616 1.00 37.94 24 ARG B O 1
ATOM 1662 N N . GLY B 1 25 ? 42.600 35.691 11.422 1.00 28.77 25 GLY B N 1
ATOM 1663 C CA . GLY B 1 25 ? 42.543 36.036 12.836 1.00 19.47 25 GLY B CA 1
ATOM 1664 C C . GLY B 1 25 ? 41.669 37.226 13.138 1.00 17.52 25 GLY B C 1
ATOM 1665 O O . GLY B 1 25 ? 41.300 38.011 12.270 1.00 17.58 25 GLY B O 1
ATOM 1666 N N . LEU B 1 26 ? 41.312 37.344 14.413 1.00 14.54 26 LEU B N 1
ATOM 1667 C CA . LEU B 1 26 ? 40.510 38.489 14.825 1.00 13.90 26 LEU B CA 1
ATOM 1668 C C . LEU B 1 26 ? 40.584 38.548 16.334 1.00 13.14 26 LEU B C 1
ATOM 1669 O O . LEU B 1 26 ? 41.047 37.618 17.003 1.00 12.89 26 LEU B O 1
ATOM 1674 N N . THR B 1 27 ? 40.110 39.661 16.862 1.00 12.17 27 THR B N 1
ATOM 1675 C CA . THR B 1 27 ? 40.045 39.853 18.298 1.00 11.87 27 THR B CA 1
ATOM 1676 C C . THR B 1 27 ? 38.610 39.984 18.783 1.00 11.31 27 THR B C 1
ATOM 1677 O O . THR B 1 27 ? 37.819 40.734 18.189 1.00 12.85 27 THR B O 1
ATOM 1681 N N . ILE B 1 28 ? 38.281 39.211 19.805 1.00 11.00 28 ILE B N 1
ATOM 1682 C CA . ILE B 1 28 ? 36.952 39.270 20.458 1.00 11.20 28 ILE B CA 1
ATOM 1683 C C . ILE B 1 28 ? 37.268 39.921 21.796 1.00 12.26 28 ILE B C 1
ATOM 1684 O O . ILE B 1 28 ? 37.910 39.335 22.660 1.00 11.77 28 ILE B O 1
ATOM 1689 N N . TRP B 1 29 ? 36.822 41.170 21.930 1.00 11.37 29 TRP B N 1
ATOM 1690 C CA . TRP B 1 29 ? 37.131 42.010 23.076 1.00 10.45 29 TRP B CA 1
ATOM 1691 C C . TRP B 1 29 ? 35.985 42.103 24.055 1.00 10.98 29 TRP B C 1
ATOM 1692 O O . TRP B 1 29 ? 34.983 42.794 23.766 1.00 11.31 29 TRP B O 1
ATOM 1703 N N . LEU B 1 30 ? 36.082 41.398 25.171 1.00 11.14 30 LEU B N 1
ATOM 1704 C CA . LEU B 1 30 ? 35.005 41.458 26.178 1.00 11.55 30 LEU B CA 1
ATOM 1705 C C . LEU B 1 30 ? 35.256 42.653 27.091 1.00 13.22 30 LEU B C 1
ATOM 1706 O O . LEU B 1 30 ? 36.388 42.922 27.506 1.00 14.32 30 LEU B O 1
ATOM 1711 N N . THR B 1 31 ? 34.194 43.379 27.415 1.00 9.89 31 THR B N 1
ATOM 1712 C CA . THR B 1 31 ? 34.314 44.509 28.319 1.00 10.82 31 THR B CA 1
ATOM 1713 C C . THR B 1 31 ? 33.095 44.461 29.231 1.00 10.66 31 THR B C 1
ATOM 1714 O O . THR B 1 31 ? 31.999 44.013 28.814 1.00 10.32 31 THR B O 1
ATOM 1718 N N . GLY B 1 32 ? 33.276 44.898 30.477 1.00 10.54 32 GLY B N 1
ATOM 1719 C CA . GLY B 1 32 ? 32.164 44.866 31.424 1.00 8.88 32 GLY B CA 1
ATOM 1720 C C . GLY B 1 32 ? 32.713 44.931 32.829 1.00 10.17 32 GLY B C 1
ATOM 1721 O O . GLY B 1 32 ? 33.916 44.785 33.072 1.00 9.92 32 GLY B O 1
ATOM 1722 N N . LEU B 1 33 ? 31.828 45.114 33.790 1.00 9.49 33 LEU B N 1
ATOM 1723 C CA . LEU B 1 33 ? 32.200 45.271 35.180 1.00 9.42 33 LEU B CA 1
ATOM 1724 C C . LEU B 1 33 ? 32.930 44.065 35.732 1.00 9.75 33 LEU B C 1
ATOM 1725 O O . LEU B 1 33 ? 32.849 42.967 35.188 1.00 10.49 33 LEU B O 1
ATOM 1730 N N . SER B 1 34 ? 33.665 44.288 36.808 1.00 10.27 34 SER B N 1
ATOM 1731 C CA . SER B 1 34 ? 34.252 43.163 37.510 1.00 10.97 34 SER B CA 1
ATOM 1732 C C . SER B 1 34 ? 33.079 42.236 37.935 1.00 11.98 34 SER B C 1
ATOM 1733 O O . SER B 1 34 ? 32.041 42.728 38.424 1.00 11.67 34 SER B O 1
ATOM 1736 N N . ALA B 1 35 ? 33.220 40.936 37.732 1.00 10.68 35 ALA B N 1
ATOM 1737 C CA . ALA B 1 35 ? 32.223 39.920 38.081 1.00 9.65 35 ALA B CA 1
ATOM 1738 C C . ALA B 1 35 ? 31.015 39.944 37.156 1.00 10.26 35 ALA B C 1
ATOM 1739 O O . ALA B 1 35 ? 29.981 39.347 37.495 1.00 13.40 35 ALA B O 1
ATOM 1741 N N . SER B 1 36 ? 31.129 40.593 36.001 1.00 9.79 36 SER B N 1
ATOM 1742 C CA . SER B 1 36 ? 30.044 40.524 35.025 1.00 10.09 36 SER B CA 1
ATOM 1743 C C . SER B 1 36 ? 30.018 39.159 34.334 1.00 11.84 36 SER B C 1
ATOM 1744 O O . SER B 1 36 ? 28.986 38.799 33.736 1.00 11.09 36 SER B O 1
ATOM 1747 N N . GLY B 1 37 ? 31.128 38.408 34.430 1.00 12.00 37 GLY B N 1
ATOM 1748 C CA . GLY B 1 37 ? 31.182 37.072 33.848 1.00 11.38 37 GLY B CA 1
ATOM 1749 C C . GLY B 1 37 ? 32.046 36.964 32.622 1.00 12.07 37 GLY B C 1
ATOM 1750 O O . GLY B 1 37 ? 31.910 35.966 31.876 1.00 11.93 37 GLY B O 1
ATOM 1751 N N . LYS B 1 38 ? 32.907 37.960 32.376 1.00 11.22 38 LYS B N 1
ATOM 1752 C CA . LYS B 1 38 ? 33.753 37.942 31.184 1.00 11.73 38 LYS B CA 1
ATOM 1753 C C . LYS B 1 38 ? 34.635 36.690 31.077 1.00 12.11 38 LYS B C 1
ATOM 1754 O O . LYS B 1 38 ? 34.616 36.048 30.044 1.00 12.50 38 LYS B O 1
ATOM 1760 N N . SER B 1 39 ? 35.404 36.391 32.114 1.00 12.18 39 SER B N 1
ATOM 1761 C CA . SER B 1 39 ? 36.302 35.254 31.981 1.00 13.46 39 SER B CA 1
ATOM 1762 C C . SER B 1 39 ? 35.569 33.938 31.792 1.00 14.56 39 SER B C 1
ATOM 1763 O O . SER B 1 39 ? 35.961 33.122 30.967 1.00 14.16 39 SER B O 1
ATOM 1766 N N . THR B 1 40 ? 34.469 33.758 32.516 1.00 13.33 40 THR B N 1
ATOM 1767 C CA . THR B 1 40 ? 33.692 32.534 32.396 1.00 13.40 40 THR B CA 1
ATOM 1768 C C . THR B 1 40 ? 33.184 32.391 30.955 1.00 14.22 40 THR B C 1
ATOM 1769 O O . THR B 1 40 ? 33.176 31.319 30.322 1.00 14.14 40 THR B O 1
ATOM 1773 N N . LEU B 1 41 ? 32.730 33.492 30.391 1.00 12.46 41 LEU B N 1
ATOM 1774 C CA . LEU B 1 41 ? 32.255 33.477 29.055 1.00 13.30 41 LEU B CA 1
ATOM 1775 C C . LEU B 1 41 ? 33.423 33.175 28.101 1.00 14.00 41 LEU B C 1
ATOM 1776 O O . LEU B 1 41 ? 33.258 32.395 27.168 1.00 14.46 41 LEU B O 1
ATOM 1781 N N . ALA B 1 42 ? 34.579 33.803 28.337 1.00 12.80 42 ALA B N 1
ATOM 1782 C CA . ALA B 1 42 ? 35.717 33.588 27.447 1.00 13.57 42 ALA B CA 1
ATOM 1783 C C . ALA B 1 42 ? 36.120 32.136 27.436 1.00 13.90 42 ALA B C 1
ATOM 1784 O O . ALA B 1 42 ? 36.477 31.617 26.380 1.00 14.14 42 ALA B O 1
ATOM 1786 N N . VAL B 1 43 ? 36.118 31.505 28.599 1.00 14.59 43 VAL B N 1
ATOM 1787 C CA . VAL B 1 43 ? 36.514 30.097 28.649 1.00 16.19 43 VAL B CA 1
ATOM 1788 C C . VAL B 1 43 ? 35.584 29.232 27.815 1.00 17.02 43 VAL B C 1
ATOM 1789 O O . VAL B 1 43 ? 36.029 28.395 27.053 1.00 16.53 43 VAL B O 1
ATOM 1793 N N . GLU B 1 44 ? 34.276 29.432 27.943 1.00 16.38 44 GLU B N 1
ATOM 1794 C CA . GLU B 1 44 ? 33.348 28.621 27.169 1.00 16.82 44 GLU B CA 1
ATOM 1795 C C . GLU B 1 44 ? 33.388 28.939 25.680 1.00 17.00 44 GLU B C 1
ATOM 1796 O O . GLU B 1 44 ? 33.255 28.049 24.817 1.00 17.79 44 GLU B O 1
ATOM 1802 N N . LEU B 1 45 ? 33.596 30.209 25.356 1.00 15.88 45 LEU B N 1
ATOM 1803 C CA . LEU B 1 45 ? 33.699 30.631 23.985 1.00 15.09 45 LEU B CA 1
ATOM 1804 C C . LEU B 1 45 ? 34.927 29.955 23.347 1.00 16.55 45 LEU B C 1
ATOM 1805 O O . LEU B 1 45 ? 34.816 29.417 22.257 1.00 16.89 45 LEU B O 1
ATOM 1810 N N . GLU B 1 46 ? 36.062 30.000 24.028 1.00 16.49 46 GLU B N 1
ATOM 1811 C CA . GLU B 1 46 ? 37.274 29.383 23.480 1.00 18.37 46 GLU B CA 1
ATOM 1812 C C . GLU B 1 46 ? 37.004 27.895 23.285 1.00 21.16 46 GLU B C 1
ATOM 1813 O O . GLU B 1 46 ? 37.282 27.340 22.210 1.00 22.38 46 GLU B O 1
ATOM 1819 N N . HIS B 1 47 ? 36.412 27.270 24.298 1.00 23.12 47 HIS B N 1
ATOM 1820 C CA . HIS B 1 47 ? 36.122 25.848 24.224 1.00 25.42 47 HIS B CA 1
ATOM 1821 C C . HIS B 1 47 ? 35.297 25.512 22.993 1.00 24.92 47 HIS B C 1
ATOM 1822 O O . HIS B 1 47 ? 35.643 24.599 22.226 1.00 25.46 47 HIS B O 1
ATOM 1829 N N . GLN B 1 48 ? 34.203 26.221 22.769 1.00 23.08 48 GLN B N 1
ATOM 1830 C CA . GLN B 1 48 ? 33.398 25.928 21.595 1.00 23.98 48 GLN B CA 1
ATOM 1831 C C . GLN B 1 48 ? 34.094 26.236 20.282 1.00 24.70 48 GLN B C 1
ATOM 1832 O O . GLN B 1 48 ? 33.961 25.482 19.311 1.00 24.76 48 GLN B O 1
ATOM 1838 N N . LEU B 1 49 ? 34.835 27.337 20.230 1.00 23.40 49 LEU B N 1
ATOM 1839 C CA . LEU B 1 49 ? 35.512 27.692 19.001 1.00 23.93 49 LEU B CA 1
ATOM 1840 C C . LEU B 1 49 ? 36.546 26.644 18.598 1.00 25.01 49 LEU B C 1
ATOM 1841 O O . LEU B 1 49 ? 36.611 26.225 17.441 1.00 26.00 49 LEU B O 1
ATOM 1846 N N . VAL B 1 50 ? 37.342 26.219 19.557 1.00 26.57 50 VAL B N 1
ATOM 1847 C CA . VAL B 1 50 ? 38.376 25.248 19.245 1.00 29.64 50 VAL B CA 1
ATOM 1848 C C . VAL B 1 50 ? 37.758 23.894 18.890 1.00 33.42 50 VAL B C 1
ATOM 1849 O O . VAL B 1 50 ? 38.044 23.324 17.818 1.00 33.54 50 VAL B O 1
ATOM 1853 N N . ARG B 1 51 ? 36.877 23.394 19.751 1.00 33.95 51 ARG B N 1
ATOM 1854 C CA . ARG B 1 51 ? 36.296 22.081 19.503 1.00 36.04 51 ARG B CA 1
ATOM 1855 C C . ARG B 1 51 ? 35.257 21.961 18.380 1.00 35.78 51 ARG B C 1
ATOM 1856 O O . ARG B 1 51 ? 35.309 21.000 17.608 1.00 35.60 51 ARG B O 1
ATOM 1864 N N . ASP B 1 52 ? 34.330 22.912 18.265 1.00 33.35 52 ASP B N 1
ATOM 1865 C CA . ASP B 1 52 ? 33.306 22.842 17.227 1.00 33.42 52 ASP B CA 1
ATOM 1866 C C . ASP B 1 52 ? 33.643 23.487 15.900 1.00 33.28 52 ASP B C 1
ATOM 1867 O O . ASP B 1 52 ? 33.059 23.129 14.868 1.00 34.53 52 ASP B O 1
ATOM 1872 N N . ARG B 1 53 ? 34.545 24.460 15.905 1.00 30.41 53 ARG B N 1
ATOM 1873 C CA . ARG B 1 53 ? 34.900 25.108 14.648 1.00 30.25 53 ARG B CA 1
ATOM 1874 C C . ARG B 1 53 ? 36.308 24.821 14.223 1.00 28.02 53 ARG B C 1
ATOM 1875 O O . ARG B 1 53 ? 36.706 25.203 13.128 1.00 31.73 53 ARG B O 1
ATOM 1883 N N . ARG B 1 54 ? 37.068 24.190 15.112 1.00 26.93 54 ARG B N 1
ATOM 1884 C CA . ARG B 1 54 ? 38.448 23.852 14.818 1.00 27.37 54 ARG B CA 1
ATOM 1885 C C . ARG B 1 54 ? 39.369 25.018 14.532 1.00 28.47 54 ARG B C 1
ATOM 1886 O O . ARG B 1 54 ? 40.274 24.918 13.715 1.00 30.38 54 ARG B O 1
ATOM 1887 N N . VAL B 1 55 ? 39.157 26.145 15.200 1.00 28.38 55 VAL B N 1
ATOM 1888 C CA . VAL B 1 55 ? 40.029 27.286 14.965 1.00 25.72 55 VAL B CA 1
ATOM 1889 C C . VAL B 1 55 ? 41.011 27.415 16.116 1.00 24.85 55 VAL B C 1
ATOM 1890 O O . VAL B 1 55 ? 40.911 26.717 17.127 1.00 23.96 55 VAL B O 1
ATOM 1894 N N . HIS B 1 56 ? 42.005 28.268 15.948 1.00 24.80 56 HIS B N 1
ATOM 1895 C CA . HIS B 1 56 ? 42.955 28.473 17.025 1.00 25.24 56 HIS B CA 1
ATOM 1896 C C . HIS B 1 56 ? 42.466 29.712 17.745 1.00 21.02 56 HIS B C 1
ATOM 1897 O O . HIS B 1 56 ? 42.036 30.663 17.104 1.00 19.57 56 HIS B O 1
ATOM 1904 N N . ALA B 1 57 ? 42.464 29.641 19.069 1.00 17.95 57 ALA B N 1
ATOM 1905 C CA . ALA B 1 57 ? 42.028 30.778 19.883 1.00 16.35 57 ALA B CA 1
ATOM 1906 C C . ALA B 1 57 ? 42.878 30.813 21.129 1.00 17.52 57 ALA B C 1
ATOM 1907 O O . ALA B 1 57 ? 43.339 29.766 21.627 1.00 18.35 57 ALA B O 1
ATOM 1909 N N . TYR B 1 58 ? 43.101 32.011 21.651 1.00 13.12 58 TYR B N 1
ATOM 1910 C CA . TYR B 1 58 ? 43.878 32.133 22.874 1.00 12.75 58 TYR B CA 1
ATOM 1911 C C . TYR B 1 58 ? 43.249 33.242 23.715 1.00 11.80 58 TYR B C 1
ATOM 1912 O O . TYR B 1 58 ? 42.894 34.295 23.179 1.00 12.31 58 TYR B O 1
ATOM 1921 N N . ARG B 1 59 ? 43.161 32.994 25.010 1.00 12.26 59 ARG B N 1
ATOM 1922 C CA . ARG B 1 59 ? 42.586 33.982 25.936 1.00 11.05 59 ARG B CA 1
ATOM 1923 C C . ARG B 1 59 ? 43.634 34.829 26.641 1.00 12.10 59 ARG B C 1
ATOM 1924 O O . ARG B 1 59 ? 44.637 34.317 27.164 1.00 12.57 59 ARG B O 1
ATOM 1932 N N . LEU B 1 60 ? 43.398 36.143 26.644 1.00 11.61 60 LEU B N 1
ATOM 1933 C CA . LEU B 1 60 ? 44.223 37.063 27.401 1.00 11.29 60 LEU B CA 1
ATOM 1934 C C . LEU B 1 60 ? 43.301 37.486 28.557 1.00 13.07 60 LEU B C 1
ATOM 1935 O O . LEU B 1 60 ? 42.160 37.940 28.320 1.00 12.27 60 LEU B O 1
ATOM 1940 N N . ASP B 1 61 ? 43.767 37.344 29.778 1.00 13.10 61 ASP B N 1
ATOM 1941 C CA . ASP B 1 61 ? 42.927 37.738 30.904 1.00 15.42 61 ASP B CA 1
ATOM 1942 C C . ASP B 1 61 ? 43.805 38.208 32.027 1.00 15.30 61 ASP B C 1
ATOM 1943 O O . ASP B 1 61 ? 45.014 38.341 31.855 1.00 14.04 61 ASP B O 1
ATOM 1948 N N . GLY B 1 62 ? 43.218 38.533 33.165 1.00 15.27 62 GLY B N 1
ATOM 1949 C CA . GLY B 1 62 ? 44.035 39.026 34.256 1.00 15.97 62 GLY B CA 1
ATOM 1950 C C . GLY B 1 62 ? 45.132 38.086 34.672 1.00 17.75 62 GLY B C 1
ATOM 1951 O O . GLY B 1 62 ? 46.263 38.498 34.973 1.00 18.76 62 GLY B O 1
ATOM 1952 N N . ASP B 1 63 ? 44.809 36.813 34.710 1.00 17.34 63 ASP B N 1
ATOM 1953 C CA . ASP B 1 63 ? 45.761 35.820 35.144 1.00 19.16 63 ASP B CA 1
ATOM 1954 C C . ASP B 1 63 ? 47.025 35.732 34.308 1.00 18.60 63 ASP B C 1
ATOM 1955 O O . ASP B 1 63 ? 48.107 35.539 34.859 1.00 20.54 63 ASP B O 1
ATOM 1960 N N . ASN B 1 64 ? 46.916 35.813 32.990 1.00 15.12 64 ASN B N 1
ATOM 1961 C CA . ASN B 1 64 ? 48.135 35.685 32.200 1.00 16.02 64 ASN B CA 1
ATOM 1962 C C . ASN B 1 64 ? 48.735 36.976 31.724 1.00 17.60 64 ASN B C 1
ATOM 1963 O O . ASN B 1 64 ? 49.795 36.958 31.109 1.00 21.50 64 ASN B O 1
ATOM 1968 N N . ILE B 1 65 ? 48.070 38.091 31.996 1.00 14.85 65 ILE B N 1
ATOM 1969 C CA . ILE B 1 65 ? 48.599 39.394 31.638 1.00 11.99 65 ILE B CA 1
ATOM 1970 C C . ILE B 1 65 ? 49.012 40.220 32.848 1.00 13.59 65 ILE B C 1
ATOM 1971 O O . ILE B 1 65 ? 50.112 40.775 32.887 1.00 13.06 65 ILE B O 1
ATOM 1976 N N . ARG B 1 66 ? 48.142 40.348 33.852 1.00 12.62 66 ARG B N 1
ATOM 1977 C CA . ARG B 1 66 ? 48.486 41.245 34.953 1.00 14.02 66 ARG B CA 1
ATOM 1978 C C . ARG B 1 66 ? 49.535 40.746 35.944 1.00 15.36 66 ARG B C 1
ATOM 1979 O O . ARG B 1 66 ? 49.997 41.529 36.776 1.00 15.57 66 ARG B O 1
ATOM 1987 N N . PHE B 1 67 ? 49.932 39.487 35.822 1.00 16.52 67 PHE B N 1
ATOM 1988 C CA . PHE B 1 67 ? 51.009 38.974 36.675 1.00 18.96 67 PHE B CA 1
ATOM 1989 C C . PHE B 1 67 ? 52.295 38.832 35.864 1.00 20.92 67 PHE B C 1
ATOM 1990 O O . PHE B 1 67 ? 53.345 38.440 36.404 1.00 21.90 67 PHE B O 1
ATOM 1998 N N . GLY B 1 68 ? 52.233 39.183 34.585 1.00 16.34 68 GLY B N 1
ATOM 1999 C CA . GLY B 1 68 ? 53.398 39.013 33.711 1.00 15.81 68 GLY B CA 1
ATOM 2000 C C . GLY B 1 68 ? 53.721 40.294 32.970 1.00 13.30 68 GLY B C 1
ATOM 2001 O O . GLY B 1 68 ? 54.326 41.198 33.521 1.00 14.48 68 GLY B O 1
ATOM 2002 N N . LEU B 1 69 ? 53.279 40.374 31.713 1.00 12.98 69 LEU B N 1
ATOM 2003 C CA . LEU B 1 69 ? 53.523 41.574 30.921 1.00 11.82 69 LEU B CA 1
ATOM 2004 C C . LEU B 1 69 ? 53.176 42.851 31.666 1.00 11.72 69 LEU B C 1
ATOM 2005 O O . LEU B 1 69 ? 53.927 43.798 31.663 1.00 10.94 69 LEU B O 1
ATOM 2010 N N . ASN B 1 70 ? 52.015 42.850 32.322 1.00 10.33 70 ASN B N 1
ATOM 2011 C CA . ASN B 1 70 ? 51.577 44.057 32.984 1.00 10.65 70 ASN B CA 1
ATOM 2012 C C . ASN B 1 70 ? 51.677 44.026 34.499 1.00 13.01 70 ASN B C 1
ATOM 2013 O O . ASN B 1 70 ? 50.977 44.788 35.190 1.00 12.54 70 ASN B O 1
ATOM 2018 N N . LYS B 1 71 ? 52.616 43.231 35.014 1.00 12.23 71 LYS B N 1
ATOM 2019 C CA . LYS B 1 71 ? 52.772 43.177 36.461 1.00 14.11 71 LYS B CA 1
ATOM 2020 C C . LYS B 1 71 ? 53.247 44.516 37.044 1.00 13.73 71 LYS B C 1
ATOM 2021 O O . LYS B 1 71 ? 53.124 44.733 38.263 1.00 14.64 71 LYS B O 1
ATOM 2027 N N . ASP B 1 72 ? 53.767 45.415 36.213 1.00 12.63 72 ASP B N 1
ATOM 2028 C CA . ASP B 1 72 ? 54.225 46.723 36.651 1.00 12.57 72 ASP B CA 1
ATOM 2029 C C . ASP B 1 72 ? 53.102 47.730 36.765 1.00 13.73 72 ASP B C 1
ATOM 2030 O O . ASP B 1 72 ? 53.328 48.865 37.157 1.00 14.53 72 ASP B O 1
ATOM 2035 N N . LEU B 1 73 ? 51.874 47.322 36.432 1.00 13.13 73 LEU B N 1
ATOM 2036 C CA . LEU B 1 73 ? 50.743 48.237 36.442 1.00 13.08 73 LEU B CA 1
ATOM 2037 C C . LEU B 1 73 ? 49.730 47.937 37.520 1.00 12.88 73 LEU B C 1
ATOM 2038 O O . LEU B 1 73 ? 49.497 46.789 37.837 1.00 13.75 73 LEU B O 1
ATOM 2043 N N . GLY B 1 74 ? 49.167 49.030 38.035 1.00 13.70 74 GLY B N 1
ATOM 2044 C CA . GLY B 1 74 ? 48.111 48.963 39.033 1.00 14.66 74 GLY B CA 1
ATOM 2045 C C . GLY B 1 74 ? 46.782 49.355 38.409 1.00 14.69 74 GLY B C 1
ATOM 2046 O O . GLY B 1 74 ? 46.513 49.057 37.242 1.00 13.93 74 GLY B O 1
ATOM 2047 N N . PHE B 1 75 ? 45.961 50.052 39.192 1.00 13.43 75 PHE B N 1
ATOM 2048 C CA . PHE B 1 75 ? 44.645 50.465 38.780 1.00 13.00 75 PHE B CA 1
ATOM 2049 C C . PHE B 1 75 ? 44.374 51.955 38.662 1.00 13.99 75 PHE B C 1
ATOM 2050 O O . PHE B 1 75 ? 43.228 52.384 38.529 1.00 14.34 75 PHE B O 1
ATOM 2058 N N . SER B 1 76 ? 45.422 52.786 38.698 1.00 13.33 76 SER B N 1
ATOM 2059 C CA . SER B 1 76 ? 45.207 54.206 38.456 1.00 14.45 76 SER B CA 1
ATOM 2060 C C . SER B 1 76 ? 44.693 54.334 37.023 1.00 14.45 76 SER B C 1
ATOM 2061 O O . SER B 1 76 ? 44.842 53.410 36.212 1.00 15.80 76 SER B O 1
ATOM 2064 N N . GLU B 1 77 ? 44.082 55.453 36.698 1.00 14.88 77 GLU B N 1
ATOM 2065 C CA . GLU B 1 77 ? 43.599 55.690 35.372 1.00 13.07 77 GLU B CA 1
ATOM 2066 C C . GLU B 1 77 ? 44.734 55.515 34.370 1.00 14.69 77 GLU B C 1
ATOM 2067 O O . GLU B 1 77 ? 44.557 54.869 33.328 1.00 13.96 77 GLU B O 1
ATOM 2073 N N . ALA B 1 78 ? 45.885 56.117 34.663 1.00 14.85 78 ALA B N 1
ATOM 2074 C CA . ALA B 1 78 ? 47.028 56.001 33.760 1.00 13.71 78 ALA B CA 1
ATOM 2075 C C . ALA B 1 78 ? 47.460 54.553 33.584 1.00 13.08 78 ALA B C 1
ATOM 2076 O O . ALA B 1 78 ? 47.801 54.161 32.463 1.00 13.16 78 ALA B O 1
ATOM 2078 N N . ASP B 1 79 ? 47.467 53.771 34.647 1.00 13.08 79 ASP B N 1
ATOM 2079 C CA . ASP B 1 79 ? 47.906 52.390 34.535 1.00 13.03 79 ASP B CA 1
ATOM 2080 C C . ASP B 1 79 ? 46.856 51.584 33.783 1.00 14.99 79 ASP B C 1
ATOM 2081 O O . ASP B 1 79 ? 47.198 50.594 33.109 1.00 13.94 79 ASP B O 1
ATOM 2086 N N . ARG B 1 80 ? 45.575 51.958 33.876 1.00 12.84 80 ARG B N 1
ATOM 2087 C CA . ARG B 1 80 ? 44.572 51.205 33.134 1.00 11.80 80 ARG B CA 1
ATOM 2088 C C . ARG B 1 80 ? 44.679 51.551 31.677 1.00 12.36 80 ARG B C 1
ATOM 2089 O O . ARG B 1 80 ? 44.449 50.687 30.822 1.00 12.56 80 ARG B O 1
ATOM 2097 N N . ASN B 1 81 ? 45.005 52.808 31.378 1.00 11.53 81 ASN B N 1
ATOM 2098 C CA . ASN B 1 81 ? 45.206 53.213 29.985 1.00 12.56 81 ASN B CA 1
ATOM 2099 C C . ASN B 1 81 ? 46.357 52.363 29.410 1.00 12.63 81 ASN B C 1
ATOM 2100 O O . ASN B 1 81 ? 46.235 51.844 28.293 1.00 13.19 81 ASN B O 1
ATOM 2105 N N . GLU B 1 82 ? 47.450 52.221 30.157 1.00 11.77 82 GLU B N 1
ATOM 2106 C CA . GLU B 1 82 ? 48.596 51.450 29.690 1.00 11.09 82 GLU B CA 1
ATOM 2107 C C . GLU B 1 82 ? 48.303 49.951 29.652 1.00 11.20 82 GLU B C 1
ATOM 2108 O O . GLU B 1 82 ? 48.746 49.251 28.754 1.00 11.75 82 GLU B O 1
ATOM 2114 N N . ASN B 1 83 ? 47.551 49.438 30.631 1.00 11.21 83 ASN B N 1
ATOM 2115 C CA . ASN B 1 83 ? 47.178 48.013 30.680 1.00 10.32 83 ASN B CA 1
ATOM 2116 C C . ASN B 1 83 ? 46.473 47.668 29.355 1.00 10.73 83 ASN B C 1
ATOM 2117 O O . ASN B 1 83 ? 46.863 46.741 28.636 1.00 11.25 83 ASN B O 1
ATOM 2122 N N . ILE B 1 84 ? 45.441 48.444 29.024 1.00 10.51 84 ILE B N 1
ATOM 2123 C CA . ILE B 1 84 ? 44.677 48.200 27.829 1.00 9.90 84 ILE B CA 1
ATOM 2124 C C . ILE B 1 84 ? 45.480 48.483 26.572 1.00 10.00 84 ILE B C 1
ATOM 2125 O O . ILE B 1 84 ? 45.328 47.764 25.567 1.00 10.90 84 ILE B O 1
ATOM 2130 N N . ARG B 1 85 ? 46.344 49.496 26.589 1.00 10.39 85 ARG B N 1
ATOM 2131 C CA . ARG B 1 85 ? 47.111 49.782 25.398 1.00 9.49 85 ARG B CA 1
ATOM 2132 C C . ARG B 1 85 ? 47.951 48.550 25.014 1.00 9.56 85 ARG B C 1
ATOM 2133 O O . ARG B 1 85 ? 47.980 48.129 23.851 1.00 9.84 85 ARG B O 1
ATOM 2141 N N . ARG B 1 86 ? 48.656 48.031 26.013 1.00 9.56 86 ARG B N 1
ATOM 2142 C CA . ARG B 1 86 ? 49.518 46.872 25.798 1.00 9.56 86 ARG B CA 1
ATOM 2143 C C . ARG B 1 86 ? 48.702 45.659 25.419 1.00 10.57 86 ARG B C 1
ATOM 2144 O O . ARG B 1 86 ? 49.078 44.918 24.501 1.00 10.39 86 ARG B O 1
ATOM 2152 N N . ILE B 1 87 ? 47.590 45.412 26.107 1.00 9.61 87 ILE B N 1
ATOM 2153 C CA . ILE B 1 87 ? 46.793 44.244 25.792 1.00 10.05 87 ILE B CA 1
ATOM 2154 C C . ILE B 1 87 ? 46.292 44.328 24.354 1.00 10.15 87 ILE B C 1
ATOM 2155 O O . ILE B 1 87 ? 46.294 43.322 23.642 1.00 10.89 87 ILE B O 1
ATOM 2160 N N . ALA B 1 88 ? 45.863 45.502 23.923 1.00 9.80 88 ALA B N 1
ATOM 2161 C CA . ALA B 1 88 ? 45.373 45.625 22.546 1.00 10.15 88 ALA B CA 1
ATOM 2162 C C . ALA B 1 88 ? 46.489 45.323 21.545 1.00 9.73 88 ALA B C 1
ATOM 2163 O O . ALA B 1 88 ? 46.240 44.683 20.514 1.00 10.76 88 ALA B O 1
ATOM 2165 N N . GLU B 1 89 ? 47.718 45.768 21.816 1.00 10.33 89 GLU B N 1
ATOM 2166 C CA . GLU B 1 89 ? 48.814 45.455 20.866 1.00 9.37 89 GLU B CA 1
ATOM 2167 C C . GLU B 1 89 ? 49.086 43.949 20.885 1.00 10.63 89 GLU B C 1
ATOM 2168 O O . GLU B 1 89 ? 49.389 43.353 19.829 1.00 10.41 89 GLU B O 1
ATOM 2174 N N . VAL B 1 90 ? 49.001 43.313 22.048 1.00 9.57 90 VAL B N 1
ATOM 2175 C CA . VAL B 1 90 ? 49.242 41.869 22.084 1.00 9.46 90 VAL B CA 1
ATOM 2176 C C . VAL B 1 90 ? 48.114 41.136 21.373 1.00 9.75 90 VAL B C 1
ATOM 2177 O O . VAL B 1 90 ? 48.365 40.188 20.621 1.00 10.62 90 VAL B O 1
ATOM 2181 N N . ALA B 1 91 ? 46.862 41.541 21.561 1.00 10.10 91 ALA B N 1
ATOM 2182 C CA . ALA B 1 91 ? 45.761 40.879 20.856 1.00 9.85 91 ALA B CA 1
ATOM 2183 C C . ALA B 1 91 ? 45.944 41.008 19.368 1.00 11.77 91 ALA B C 1
ATOM 2184 O O . ALA B 1 91 ? 45.685 40.068 18.638 1.00 11.43 91 ALA B O 1
ATOM 2186 N N . LYS B 1 92 ? 46.419 42.173 18.926 1.00 10.73 92 LYS B N 1
ATOM 2187 C CA . LYS B 1 92 ? 46.627 42.370 17.507 1.00 11.65 92 LYS B CA 1
ATOM 2188 C C . LYS B 1 92 ? 47.690 41.378 16.989 1.00 11.06 92 LYS B C 1
ATOM 2189 O O . LYS B 1 92 ? 47.533 40.854 15.869 1.00 11.58 92 LYS B O 1
ATOM 2195 N N . LEU B 1 93 ? 48.732 41.131 17.775 1.00 9.67 93 LEU B N 1
ATOM 2196 C CA . LEU B 1 93 ? 49.747 40.157 17.354 1.00 9.72 93 LEU B CA 1
ATOM 2197 C C . LEU B 1 93 ? 49.115 38.795 17.219 1.00 9.55 93 LEU B C 1
ATOM 2198 O O . LEU B 1 93 ? 49.381 38.094 16.259 1.00 10.93 93 LEU B O 1
ATOM 2203 N N . PHE B 1 94 ? 48.289 38.380 18.169 1.00 9.57 94 PHE B N 1
ATOM 2204 C CA . PHE B 1 94 ? 47.634 37.059 18.048 1.00 10.46 94 PHE B CA 1
ATOM 2205 C C . PHE B 1 94 ? 46.731 37.026 16.838 1.00 11.47 94 PHE B C 1
ATOM 2206 O O . PHE B 1 94 ? 46.721 36.035 16.093 1.00 11.70 94 PHE B O 1
ATOM 2214 N N . ALA B 1 95 ? 45.988 38.096 16.600 1.00 11.44 95 ALA B N 1
ATOM 2215 C CA . ALA B 1 95 ? 45.126 38.079 15.423 1.00 11.27 95 ALA B CA 1
ATOM 2216 C C . ALA B 1 95 ? 45.966 38.034 14.161 1.00 11.82 95 ALA B C 1
ATOM 2217 O O . ALA B 1 95 ? 45.608 37.338 13.217 1.00 13.99 95 ALA B O 1
ATOM 2219 N N . ASP B 1 96 ? 47.058 38.782 14.123 1.00 11.17 96 ASP B N 1
ATOM 2220 C CA . ASP B 1 96 ? 47.941 38.776 12.965 1.00 12.56 96 ASP B CA 1
ATOM 2221 C C . ASP B 1 96 ? 48.532 37.385 12.741 1.00 14.68 96 ASP B C 1
ATOM 2222 O O . ASP B 1 96 ? 48.838 37.018 11.593 1.00 17.65 96 ASP B O 1
ATOM 2227 N N . SER B 1 97 ? 48.701 36.611 13.803 1.00 13.27 97 SER B N 1
ATOM 2228 C CA . SER B 1 97 ? 49.260 35.262 13.733 1.00 14.53 97 SER B CA 1
ATOM 2229 C C . SER B 1 97 ? 48.223 34.249 13.252 1.00 16.73 97 SER B C 1
ATOM 2230 O O . SER B 1 97 ? 48.553 33.060 13.121 1.00 16.68 97 SER B O 1
ATOM 2233 N N . ASN B 1 98 ? 46.995 34.721 12.994 1.00 15.99 98 ASN B N 1
ATOM 2234 C CA . ASN B 1 98 ? 45.868 33.922 12.533 1.00 19.09 98 ASN B CA 1
ATOM 2235 C C . ASN B 1 98 ? 45.161 33.164 13.634 1.00 19.85 98 ASN B C 1
ATOM 2236 O O . ASN B 1 98 ? 44.586 32.095 13.415 1.00 22.32 98 ASN B O 1
ATOM 2241 N N . SER B 1 99 ? 45.218 33.699 14.847 1.00 17.64 99 SER B N 1
ATOM 2242 C CA . SER B 1 99 ? 44.486 33.103 15.954 1.00 15.96 99 SER B CA 1
ATOM 2243 C C . SER B 1 99 ? 43.354 34.073 16.294 1.00 15.16 99 SER B C 1
ATOM 2244 O O . SER B 1 99 ? 43.321 35.221 15.834 1.00 15.00 99 SER B O 1
ATOM 2247 N N . ILE B 1 100 ? 42.377 33.564 17.043 1.00 14.82 100 ILE B N 1
ATOM 2248 C CA . ILE B 1 100 ? 41.315 34.434 17.545 1.00 13.75 100 ILE B CA 1
ATOM 2249 C C . ILE B 1 100 ? 41.729 34.798 18.956 1.00 13.26 100 ILE B C 1
ATOM 2250 O O . ILE B 1 100 ? 41.783 33.923 19.824 1.00 16.37 100 ILE B O 1
ATOM 2255 N N . ALA B 1 101 ? 42.014 36.069 19.210 1.00 11.06 101 ALA B N 1
ATOM 2256 C CA . ALA B 1 101 ? 42.391 36.493 20.548 1.00 10.82 101 ALA B CA 1
ATOM 2257 C C . ALA B 1 101 ? 41.092 36.839 21.273 1.00 12.45 101 ALA B C 1
ATOM 2258 O O . ALA B 1 101 ? 40.280 37.571 20.699 1.00 13.77 101 ALA B O 1
ATOM 2260 N N . ILE B 1 102 ? 40.921 36.324 22.482 1.00 12.74 102 ILE B N 1
ATOM 2261 C CA . ILE B 1 102 ? 39.719 36.613 23.286 1.00 12.43 102 ILE B CA 1
ATOM 2262 C C . ILE B 1 102 ? 40.244 37.328 24.512 1.00 11.94 102 ILE B C 1
ATOM 2263 O O . ILE B 1 102 ? 41.013 36.750 25.274 1.00 13.73 102 ILE B O 1
ATOM 2268 N N . THR B 1 103 ? 39.865 38.582 24.685 1.00 10.64 103 THR B N 1
ATOM 2269 C CA . THR B 1 103 ? 40.349 39.352 25.824 1.00 11.28 103 THR B CA 1
ATOM 2270 C C . THR B 1 103 ? 39.268 39.553 26.859 1.00 12.68 103 THR B C 1
ATOM 2271 O O . THR B 1 103 ? 38.128 39.810 26.513 1.00 12.94 103 THR B O 1
ATOM 2275 N N . SER B 1 104 ? 39.630 39.493 28.125 1.00 11.19 104 SER B N 1
ATOM 2276 C CA . SER B 1 104 ? 38.638 39.651 29.191 1.00 12.80 104 SER B CA 1
ATOM 2277 C C . SER B 1 104 ? 39.183 40.591 30.249 1.00 12.18 104 SER B C 1
ATOM 2278 O O . SER B 1 104 ? 39.821 40.154 31.245 1.00 15.69 104 SER B O 1
ATOM 2281 N N . PHE B 1 105 ? 39.000 41.874 29.973 1.00 11.59 105 PHE B N 1
ATOM 2282 C CA . PHE B 1 105 ? 39.420 42.962 30.873 1.00 10.91 105 PHE B CA 1
ATOM 2283 C C . PHE B 1 105 ? 38.277 43.920 31.014 1.00 10.95 105 PHE B C 1
ATOM 2284 O O . PHE B 1 105 ? 37.504 44.118 30.081 1.00 11.56 105 PHE B O 1
ATOM 2292 N N . ILE B 1 106 ? 38.184 44.516 32.186 1.00 10.18 106 ILE B N 1
ATOM 2293 C CA . ILE B 1 106 ? 37.085 45.472 32.405 1.00 10.35 106 ILE B CA 1
ATOM 2294 C C . ILE B 1 106 ? 37.081 46.520 31.284 1.00 10.85 106 ILE B C 1
ATOM 2295 O O . ILE B 1 106 ? 36.017 46.795 30.736 1.00 11.00 106 ILE B O 1
ATOM 2300 N N . SER B 1 107 ? 38.267 47.046 30.941 1.00 11.03 107 SER B N 1
ATOM 2301 C CA . SER B 1 107 ? 38.476 48.076 29.910 1.00 11.38 107 SER B CA 1
ATOM 2302 C C . SER B 1 107 ? 37.362 49.084 30.049 1.00 11.91 107 SER B C 1
ATOM 2303 O O . SER B 1 107 ? 36.529 49.248 29.172 1.00 12.41 107 SER B O 1
ATOM 2306 N N . PRO B 1 108 ? 37.404 49.823 31.163 1.00 12.69 108 PRO B N 1
ATOM 2307 C CA . PRO B 1 108 ? 36.364 50.807 31.479 1.00 11.69 108 PRO B CA 1
ATOM 2308 C C . PRO B 1 108 ? 36.317 52.076 30.730 1.00 13.49 108 PRO B C 1
ATOM 2309 O O . PRO B 1 108 ? 35.270 52.744 30.758 1.00 13.26 108 PRO B O 1
ATOM 2313 N N . TYR B 1 109 ? 37.393 52.433 30.050 1.00 12.31 109 TYR B N 1
ATOM 2314 C CA . TYR B 1 109 ? 37.408 53.693 29.313 1.00 12.10 109 TYR B CA 1
ATOM 2315 C C . TYR B 1 109 ? 37.134 53.517 27.839 1.00 14.45 109 TYR B C 1
ATOM 2316 O O . TYR B 1 109 ? 37.849 52.758 27.141 1.00 12.84 109 TYR B O 1
ATOM 2325 N N . ARG B 1 110 ? 36.076 54.171 27.343 1.00 13.34 110 ARG B N 1
ATOM 2326 C CA . ARG B 1 110 ? 35.737 54.033 25.943 1.00 15.89 110 ARG B CA 1
ATOM 2327 C C . ARG B 1 110 ? 36.853 54.478 24.993 1.00 15.36 110 ARG B C 1
ATOM 2328 O O . ARG B 1 110 ? 37.046 53.877 23.927 1.00 14.82 110 ARG B O 1
ATOM 2336 N N . LYS B 1 111 ? 37.591 55.519 25.350 1.00 13.97 111 LYS B N 1
ATOM 2337 C CA . LYS B 1 111 ? 38.648 55.996 24.468 1.00 15.05 111 LYS B CA 1
ATOM 2338 C C . LYS B 1 111 ? 39.694 54.888 24.250 1.00 15.97 111 LYS B C 1
ATOM 2339 O O . LYS B 1 111 ? 40.183 54.695 23.134 1.00 16.90 111 LYS B O 1
ATOM 2345 N N . ASP B 1 112 ? 40.001 54.135 25.306 1.00 16.40 112 ASP B N 1
ATOM 2346 C CA . ASP B 1 112 ? 41.022 53.095 25.159 1.00 14.91 112 ASP B CA 1
ATOM 2347 C C . ASP B 1 112 ? 40.496 51.925 24.373 1.00 14.65 112 ASP B C 1
ATOM 2348 O O . ASP B 1 112 ? 41.246 51.303 23.622 1.00 14.14 112 ASP B O 1
ATOM 2353 N N . ARG B 1 113 ? 39.201 51.615 24.514 1.00 12.61 113 ARG B N 1
ATOM 2354 C CA . ARG B 1 113 ? 38.645 50.538 23.706 1.00 12.60 113 ARG B CA 1
ATOM 2355 C C . ARG B 1 113 ? 38.627 50.995 22.259 1.00 13.45 113 ARG B C 1
ATOM 2356 O O . ARG B 1 113 ? 38.860 50.197 21.356 1.00 14.11 113 ARG B O 1
ATOM 2364 N N . ASP B 1 114 ? 38.353 52.279 22.021 1.00 15.58 114 ASP B N 1
ATOM 2365 C CA . ASP B 1 114 ? 38.318 52.732 20.640 1.00 17.62 114 ASP B CA 1
ATOM 2366 C C . ASP B 1 114 ? 39.717 52.738 20.032 1.00 15.50 114 ASP B C 1
ATOM 2367 O O . ASP B 1 114 ? 39.892 52.404 18.871 1.00 15.52 114 ASP B O 1
ATOM 2372 N N . THR B 1 115 ? 40.711 53.073 20.825 1.00 13.99 115 THR B N 1
ATOM 2373 C CA . THR B 1 115 ? 42.098 53.040 20.357 1.00 14.97 115 THR B CA 1
ATOM 2374 C C . THR B 1 115 ? 42.454 51.597 20.030 1.00 13.96 115 THR B C 1
ATOM 2375 O O . THR B 1 115 ? 43.114 51.337 19.014 1.00 14.84 115 THR B O 1
ATOM 2379 N N . ALA B 1 116 ? 42.021 50.660 20.865 1.00 12.34 116 ALA B N 1
ATOM 2380 C CA . ALA B 1 116 ? 42.253 49.231 20.611 1.00 11.89 116 ALA B CA 1
ATOM 2381 C C . ALA B 1 116 ? 41.591 48.815 19.300 1.00 13.05 116 ALA B C 1
ATOM 2382 O O . ALA B 1 116 ? 42.185 48.104 18.479 1.00 13.04 116 ALA B O 1
ATOM 2384 N N . ARG B 1 117 ? 40.342 49.240 19.087 1.00 12.93 117 ARG B N 1
ATOM 2385 C CA . ARG B 1 117 ? 39.622 48.911 17.866 1.00 12.80 117 ARG B CA 1
ATOM 2386 C C . ARG B 1 117 ? 40.366 49.474 16.650 1.00 14.93 117 ARG B C 1
ATOM 2387 O O . ARG B 1 117 ? 40.537 48.776 15.644 1.00 15.00 117 ARG B O 1
ATOM 2395 N N . GLN B 1 118 ? 40.766 50.738 16.723 1.00 16.61 118 GLN B N 1
ATOM 2396 C CA . GLN B 1 118 ? 41.450 51.353 15.592 1.00 17.59 118 GLN B CA 1
ATOM 2397 C C . GLN B 1 118 ? 42.744 50.657 15.256 1.00 18.30 118 GLN B C 1
ATOM 2398 O O . GLN B 1 118 ? 43.073 50.512 14.085 1.00 19.15 118 GLN B O 1
ATOM 2404 N N . LEU B 1 119 ? 43.485 50.257 16.282 1.00 18.06 119 LEU B N 1
ATOM 2405 C CA . LEU B 1 119 ? 44.737 49.543 16.103 1.00 19.75 119 LEU B CA 1
ATOM 2406 C C . LEU B 1 119 ? 44.524 48.305 15.259 1.00 18.23 119 LEU B C 1
ATOM 2407 O O . LEU B 1 119 ? 45.389 47.915 14.462 1.00 19.28 119 LEU B O 1
ATOM 2412 N N . HIS B 1 120 ? 43.384 47.646 15.453 1.00 16.41 120 HIS B N 1
ATOM 2413 C CA . HIS B 1 120 ? 43.069 46.458 14.677 1.00 16.19 120 HIS B CA 1
ATOM 2414 C C . HIS B 1 120 ? 42.521 46.773 13.289 1.00 18.81 120 HIS B C 1
ATOM 2415 O O . HIS B 1 120 ? 42.978 46.221 12.282 1.00 18.97 120 HIS B O 1
ATOM 2422 N N . GLU B 1 121 ? 41.536 47.657 13.242 1.00 19.86 121 GLU B N 1
ATOM 2423 C CA . GLU B 1 121 ? 40.841 47.989 11.993 1.00 22.95 121 GLU B CA 1
ATOM 2424 C C . GLU B 1 121 ? 41.654 48.736 10.958 1.00 24.46 121 GLU B C 1
ATOM 2425 O O . GLU B 1 121 ? 41.444 48.538 9.755 1.00 26.46 121 GLU B O 1
ATOM 2431 N N . VAL B 1 122 ? 42.577 49.578 11.403 1.00 26.73 122 VAL B N 1
ATOM 2432 C CA . VAL B 1 122 ? 43.417 50.329 10.465 1.00 31.03 122 VAL B CA 1
ATOM 2433 C C . VAL B 1 122 ? 44.583 49.486 9.956 1.00 31.84 122 VAL B C 1
ATOM 2434 O O . VAL B 1 122 ? 45.307 48.852 10.742 1.00 36.23 122 VAL B O 1
ATOM 2436 N N . GLY B 1 130 ? 43.141 45.256 7.451 1.00 29.73 130 GLY B N 1
ATOM 2437 C CA . GLY B 1 130 ? 42.815 45.318 8.871 1.00 26.81 130 GLY B CA 1
ATOM 2438 C C . GLY B 1 130 ? 42.383 43.979 9.458 1.00 26.51 130 GLY B C 1
ATOM 2439 O O . GLY B 1 130 ? 42.177 42.998 8.729 1.00 26.67 130 GLY B O 1
ATOM 2440 N N . LEU B 1 131 ? 42.271 43.933 10.785 1.00 22.24 131 LEU B N 1
ATOM 2441 C CA . LEU B 1 131 ? 41.876 42.724 11.524 1.00 19.12 131 LEU B CA 1
ATOM 2442 C C . LEU B 1 131 ? 40.537 43.017 12.203 1.00 18.19 131 LEU B C 1
ATOM 2443 O O . LEU B 1 131 ? 40.373 44.097 12.766 1.00 20.31 131 LEU B O 1
ATOM 2448 N N . PRO B 1 132 ? 39.567 42.089 12.158 1.00 17.34 132 PRO B N 1
ATOM 2449 C CA . PRO B 1 132 ? 38.263 42.344 12.814 1.00 15.75 132 PRO B CA 1
ATOM 2450 C C . PRO B 1 132 ? 38.418 42.499 14.334 1.00 14.97 132 PRO B C 1
ATOM 2451 O O . PRO B 1 132 ? 39.275 41.845 14.949 1.00 15.21 132 PRO B O 1
ATOM 2455 N N . PHE B 1 133 ? 37.603 43.392 14.904 1.00 14.50 133 PHE B N 1
ATOM 2456 C CA . PHE B 1 133 ? 37.621 43.667 16.335 1.00 13.86 133 PHE B CA 1
ATOM 2457 C C . PHE B 1 133 ? 36.153 43.566 16.740 1.00 13.97 133 PHE B C 1
ATOM 2458 O O . PHE B 1 133 ? 35.343 44.426 16.381 1.00 14.72 133 PHE B O 1
ATOM 2466 N N . VAL B 1 134 ? 35.828 42.511 17.469 1.00 11.74 134 VAL B N 1
ATOM 2467 C CA . VAL B 1 134 ? 34.456 42.243 17.846 1.00 11.53 134 VAL B CA 1
ATOM 2468 C C . VAL B 1 134 ? 34.311 42.573 19.299 1.00 12.28 134 VAL B C 1
ATOM 2469 O O . VAL B 1 134 ? 34.740 41.801 20.151 1.00 12.15 134 VAL B O 1
ATOM 2473 N N . GLU B 1 135 ? 33.709 43.737 19.586 1.00 12.29 135 GLU B N 1
ATOM 2474 C CA . GLU B 1 135 ? 33.532 44.157 20.979 1.00 12.87 135 GLU B CA 1
ATOM 2475 C C . GLU B 1 135 ? 32.274 43.544 21.531 1.00 12.55 135 GLU B C 1
ATOM 2476 O O . GLU B 1 135 ? 31.179 43.698 20.943 1.00 12.93 135 GLU B O 1
ATOM 2482 N N . VAL B 1 136 ? 32.422 42.839 22.639 1.00 12.45 136 VAL B N 1
ATOM 2483 C CA . VAL B 1 136 ? 31.318 42.170 23.301 1.00 11.87 136 VAL B CA 1
ATOM 2484 C C . VAL B 1 136 ? 31.108 42.828 24.642 1.00 13.17 136 VAL B C 1
ATOM 2485 O O . VAL B 1 136 ? 31.970 42.761 25.528 1.00 12.31 136 VAL B O 1
ATOM 2489 N N . TYR B 1 137 ? 29.954 43.467 24.792 1.00 12.09 137 TYR B N 1
ATOM 2490 C CA . TYR B 1 137 ? 29.604 44.087 26.057 1.00 11.60 137 TYR B CA 1
ATOM 2491 C C . TYR B 1 137 ? 28.962 43.038 26.930 1.00 12.49 137 TYR B C 1
ATOM 2492 O O . TYR B 1 137 ? 27.842 42.592 26.671 1.00 12.28 137 TYR B O 1
ATOM 2501 N N . VAL B 1 138 ? 29.687 42.595 27.953 1.00 9.74 138 VAL B N 1
ATOM 2502 C CA . VAL B 1 138 ? 29.184 41.621 28.911 1.00 10.24 138 VAL B CA 1
ATOM 2503 C C . VAL B 1 138 ? 28.552 42.513 29.986 1.00 11.12 138 VAL B C 1
ATOM 2504 O O . VAL B 1 138 ? 29.222 43.048 30.882 1.00 12.17 138 VAL B O 1
ATOM 2508 N N . ASP B 1 139 ? 27.247 42.689 29.828 1.00 11.14 139 ASP B N 1
ATOM 2509 C CA . ASP B 1 139 ? 26.489 43.662 30.597 1.00 11.34 139 ASP B CA 1
ATOM 2510 C C . ASP B 1 139 ? 25.687 43.126 31.740 1.00 11.09 139 ASP B C 1
ATOM 2511 O O . ASP B 1 139 ? 24.805 42.288 31.544 1.00 11.95 139 ASP B O 1
ATOM 2516 N N . VAL B 1 140 ? 26.053 43.505 32.951 1.00 11.46 140 VAL B N 1
ATOM 2517 C CA . VAL B 1 140 ? 25.173 43.215 34.076 1.00 12.02 140 VAL B CA 1
ATOM 2518 C C . VAL B 1 140 ? 25.093 44.547 34.848 1.00 12.05 140 VAL B C 1
ATOM 2519 O O . VAL B 1 140 ? 26.005 45.370 34.817 1.00 12.66 140 VAL B O 1
ATOM 2523 N N . PRO B 1 141 ? 23.977 44.783 35.530 1.00 12.26 141 PRO B N 1
ATOM 2524 C CA . PRO B 1 141 ? 23.898 46.028 36.304 1.00 11.73 141 PRO B CA 1
ATOM 2525 C C . PRO B 1 141 ? 24.799 45.841 37.519 1.00 9.94 141 PRO B C 1
ATOM 2526 O O . PRO B 1 141 ? 25.090 44.699 37.935 1.00 10.48 141 PRO B O 1
ATOM 2530 N N . VAL B 1 142 ? 25.254 46.944 38.095 1.00 10.77 142 VAL B N 1
ATOM 2531 C CA . VAL B 1 142 ? 26.125 46.851 39.269 1.00 11.29 142 VAL B CA 1
ATOM 2532 C C . VAL B 1 142 ? 25.518 45.938 40.318 1.00 11.81 142 VAL B C 1
ATOM 2533 O O . VAL B 1 142 ? 26.215 45.162 40.950 1.00 11.79 142 VAL B O 1
ATOM 2537 N N . GLU B 1 143 ? 24.196 46.004 40.518 1.00 10.53 143 GLU B N 1
ATOM 2538 C CA . GLU B 1 143 ? 23.554 45.179 41.535 1.00 10.05 143 GLU B CA 1
ATOM 2539 C C . GLU B 1 143 ? 23.838 43.706 41.400 1.00 9.78 143 GLU B C 1
ATOM 2540 O O . GLU B 1 143 ? 24.068 43.018 42.388 1.00 10.27 143 GLU B O 1
ATOM 2546 N N . VAL B 1 144 ? 23.764 43.226 40.166 1.00 9.58 144 VAL B N 1
ATOM 2547 C CA . VAL B 1 144 ? 24.007 41.813 39.930 1.00 10.66 144 VAL B CA 1
ATOM 2548 C C . VAL B 1 144 ? 25.488 41.484 40.210 1.00 10.55 144 VAL B C 1
ATOM 2549 O O . VAL B 1 144 ? 25.775 40.476 40.845 1.00 11.00 144 VAL B O 1
ATOM 2553 N N . ALA B 1 145 ? 26.424 42.310 39.734 1.00 11.39 145 ALA B N 1
ATOM 2554 C CA . ALA B 1 145 ? 27.840 42.014 39.976 1.00 11.22 145 ALA B CA 1
ATOM 2555 C C . ALA B 1 145 ? 28.105 42.068 41.467 1.00 12.74 145 ALA B C 1
ATOM 2556 O O . ALA B 1 145 ? 28.852 41.251 42.011 1.00 11.77 145 ALA B O 1
ATOM 2558 N N . GLU B 1 146 ? 27.496 43.033 42.163 1.00 13.21 146 GLU B N 1
ATOM 2559 C CA . GLU B 1 146 ? 27.713 43.175 43.598 1.00 12.92 146 GLU B CA 1
ATOM 2560 C C . GLU B 1 146 ? 27.169 42.005 44.405 1.00 14.81 146 GLU B C 1
ATOM 2561 O O . GLU B 1 146 ? 27.719 41.673 45.467 1.00 14.58 146 GLU B O 1
ATOM 2567 N N . GLN B 1 147 ? 26.093 41.373 43.942 1.00 12.73 147 GLN B N 1
ATOM 2568 C CA . GLN B 1 147 ? 25.587 40.224 44.657 1.00 13.75 147 GLN B CA 1
ATOM 2569 C C . GLN B 1 147 ? 26.413 38.988 44.347 1.00 14.48 147 GLN B C 1
ATOM 2570 O O . GLN B 1 147 ? 26.399 38.038 45.128 1.00 17.03 147 GLN B O 1
ATOM 2576 N N . ARG B 1 148 ? 27.117 38.974 43.216 1.00 13.85 148 ARG B N 1
ATOM 2577 C CA . ARG B 1 148 ? 28.010 37.845 42.905 1.00 13.98 148 ARG B CA 1
ATOM 2578 C C . ARG B 1 148 ? 29.252 38.026 43.780 1.00 14.35 148 ARG B C 1
ATOM 2579 O O . ARG B 1 148 ? 29.572 37.135 44.576 1.00 14.98 148 ARG B O 1
ATOM 2587 N N . ASP B 1 149 ? 29.923 39.175 43.611 1.00 14.48 149 ASP B N 1
ATOM 2588 C CA . ASP B 1 149 ? 31.135 39.608 44.367 1.00 14.16 149 ASP B CA 1
ATOM 2589 C C . ASP B 1 149 ? 31.949 38.398 44.827 1.00 14.97 149 ASP B C 1
ATOM 2590 O O . ASP B 1 149 ? 32.201 38.234 46.029 1.00 14.85 149 ASP B O 1
ATOM 2595 N N . PRO B 1 150 ? 32.442 37.605 43.869 1.00 16.07 150 PRO B N 1
ATOM 2596 C CA . PRO B 1 150 ? 33.193 36.404 44.227 1.00 16.95 150 PRO B CA 1
ATOM 2597 C C . PRO B 1 150 ? 34.423 36.520 45.067 1.00 18.21 150 PRO B C 1
ATOM 2598 O O . PRO B 1 150 ? 34.736 35.573 45.800 1.00 20.41 150 PRO B O 1
ATOM 2602 N N . LYS B 1 151 ? 35.107 37.651 44.972 1.00 16.82 151 LYS B N 1
ATOM 2603 C CA . LYS B 1 151 ? 36.314 37.863 45.748 1.00 18.88 151 LYS B CA 1
ATOM 2604 C C . LYS B 1 151 ? 36.110 38.910 46.832 1.00 17.63 151 LYS B C 1
ATOM 2605 O O . LYS B 1 151 ? 37.072 39.364 47.476 1.00 18.33 151 LYS B O 1
ATOM 2611 N N . GLY B 1 152 ? 34.863 39.331 47.033 1.00 15.23 152 GLY B N 1
ATOM 2612 C CA . GLY B 1 152 ? 34.584 40.300 48.079 1.00 13.39 152 GLY B CA 1
ATOM 2613 C C . GLY B 1 152 ? 35.077 41.717 47.810 1.00 12.80 152 GLY B C 1
ATOM 2614 O O . GLY B 1 152 ? 35.021 42.566 48.688 1.00 13.13 152 GLY B O 1
ATOM 2615 N N . LEU B 1 153 ? 35.476 42.016 46.575 1.00 12.29 153 LEU B N 1
ATOM 2616 C CA . LEU B 1 153 ? 36.017 43.324 46.238 1.00 11.56 153 LEU B CA 1
ATOM 2617 C C . LEU B 1 153 ? 34.986 44.429 46.254 1.00 12.43 153 LEU B C 1
ATOM 2618 O O . LEU B 1 153 ? 35.307 45.561 46.589 1.00 12.73 153 LEU B O 1
ATOM 2623 N N . TYR B 1 154 ? 33.741 44.130 45.865 1.00 12.10 154 TYR B N 1
ATOM 2624 C CA . TYR B 1 154 ? 32.727 45.205 45.886 1.00 11.23 154 TYR B CA 1
ATOM 2625 C C . TYR B 1 154 ? 32.500 45.640 47.333 1.00 11.86 154 TYR B C 1
ATOM 2626 O O . TYR B 1 154 ? 32.369 46.823 47.597 1.00 11.70 154 TYR B O 1
ATOM 2635 N N . LYS B 1 155 ? 32.460 44.679 48.251 1.00 12.60 155 LYS B N 1
ATOM 2636 C CA . LYS B 1 155 ? 32.281 45.012 49.668 1.00 14.14 155 LYS B CA 1
ATOM 2637 C C . LYS B 1 155 ? 33.485 45.872 50.125 1.00 15.11 155 LYS B C 1
ATOM 2638 O O . LYS B 1 155 ? 33.315 46.893 50.798 1.00 14.43 155 LYS B O 1
ATOM 2644 N N . LYS B 1 156 ? 34.706 45.488 49.757 1.00 12.86 156 LYS B N 1
ATOM 2645 C CA . LYS B 1 156 ? 35.842 46.319 50.142 1.00 11.55 156 LYS B CA 1
ATOM 2646 C C . LYS B 1 156 ? 35.750 47.699 49.558 1.00 13.51 156 LYS B C 1
ATOM 2647 O O . LYS B 1 156 ? 36.121 48.679 50.193 1.00 14.96 156 LYS B O 1
ATOM 2653 N N . ALA B 1 157 ? 35.290 47.814 48.318 1.00 12.21 157 ALA B N 1
ATOM 2654 C CA . ALA B 1 157 ? 35.152 49.110 47.690 1.00 12.39 157 ALA B CA 1
ATOM 2655 C C . ALA B 1 157 ? 34.100 49.935 48.448 1.00 13.47 157 ALA B C 1
ATOM 2656 O O . ALA B 1 157 ? 34.310 51.121 48.647 1.00 14.26 157 ALA B O 1
ATOM 2658 N N . ARG B 1 158 ? 32.991 49.320 48.835 1.00 14.92 158 ARG B N 1
ATOM 2659 C CA . ARG B 1 158 ? 31.976 50.086 49.573 1.00 16.44 158 ARG B CA 1
ATOM 2660 C C . ARG B 1 158 ? 32.534 50.569 50.890 1.00 16.66 158 ARG B C 1
ATOM 2661 O O . ARG B 1 158 ? 32.172 51.659 51.368 1.00 17.30 158 ARG B O 1
ATOM 2669 N N . GLU B 1 159 ? 33.406 49.772 51.494 1.00 17.24 159 GLU B N 1
ATOM 2670 C CA . GLU B 1 159 ? 33.991 50.134 52.790 1.00 18.34 159 GLU B CA 1
ATOM 2671 C C . GLU B 1 159 ? 35.165 51.088 52.654 1.00 16.61 159 GLU B C 1
ATOM 2672 O O . GLU B 1 159 ? 35.694 51.565 53.656 1.00 18.67 159 GLU B O 1
ATOM 2678 N N . GLY B 1 160 ? 35.599 51.372 51.438 1.00 15.32 160 GLY B N 1
ATOM 2679 C CA . GLY B 1 160 ? 36.702 52.275 51.238 1.00 14.38 160 GLY B CA 1
ATOM 2680 C C . GLY B 1 160 ? 38.074 51.637 51.420 1.00 15.43 160 GLY B C 1
ATOM 2681 O O . GLY B 1 160 ? 39.098 52.321 51.444 1.00 14.26 160 GLY B O 1
ATOM 2682 N N . VAL B 1 161 ? 38.093 50.311 51.512 1.00 14.09 161 VAL B N 1
ATOM 2683 C CA . VAL B 1 161 ? 39.343 49.553 51.655 1.00 13.70 161 VAL B CA 1
ATOM 2684 C C . VAL B 1 161 ? 40.065 49.485 50.296 1.00 13.96 161 VAL B C 1
ATOM 2685 O O . VAL B 1 161 ? 41.289 49.465 50.221 1.00 13.78 161 VAL B O 1
ATOM 2689 N N . ILE B 1 162 ? 39.282 49.406 49.224 1.00 12.71 162 ILE B N 1
ATOM 2690 C CA . ILE B 1 162 ? 39.847 49.467 47.882 1.00 12.73 162 ILE B CA 1
ATOM 2691 C C . ILE B 1 162 ? 39.328 50.752 47.285 1.00 12.81 162 ILE B C 1
ATOM 2692 O O . ILE B 1 162 ? 38.097 50.946 47.226 1.00 13.73 162 ILE B O 1
ATOM 2697 N N . LYS B 1 163 ? 40.242 51.608 46.886 1.00 12.02 163 LYS B N 1
ATOM 2698 C CA . LYS B 1 163 ? 39.919 52.881 46.266 1.00 14.13 163 LYS B CA 1
ATOM 2699 C C . LYS B 1 163 ? 39.722 52.715 44.769 1.00 14.24 163 LYS B C 1
ATOM 2700 O O . LYS B 1 163 ? 40.217 51.766 44.162 1.00 13.69 163 LYS B O 1
ATOM 2706 N N . GLU B 1 164 ? 38.990 53.637 44.169 1.00 13.11 164 GLU B N 1
ATOM 2707 C CA . GLU B 1 164 ? 38.767 53.660 42.730 1.00 13.97 164 GLU B CA 1
ATOM 2708 C C . GLU B 1 164 ? 38.424 52.308 42.130 1.00 13.06 164 GLU B C 1
ATOM 2709 O O . GLU B 1 164 ? 39.107 51.826 41.208 1.00 12.19 164 GLU B O 1
ATOM 2715 N N . PHE B 1 165 ? 37.350 51.732 42.613 1.00 11.55 165 PHE B N 1
ATOM 2716 C CA . PHE B 1 165 ? 36.912 50.438 42.166 1.00 10.98 165 PHE B CA 1
ATOM 2717 C C . PHE B 1 165 ? 35.805 50.618 41.146 1.00 12.51 165 PHE B C 1
ATOM 2718 O O . PHE B 1 165 ? 34.764 51.230 41.447 1.00 12.05 165 PHE B O 1
ATOM 2726 N N . THR B 1 166 ? 36.002 50.078 39.943 1.00 11.26 166 THR B N 1
ATOM 2727 C CA . THR B 1 166 ? 35.043 50.253 38.871 1.00 10.80 166 THR B CA 1
ATOM 2728 C C . THR B 1 166 ? 33.600 49.927 39.263 1.00 10.77 166 THR B C 1
ATOM 2729 O O . THR B 1 166 ? 33.325 48.859 39.789 1.00 11.07 166 THR B O 1
ATOM 2733 N N . GLY B 1 167 ? 32.699 50.887 38.991 1.00 11.42 167 GLY B N 1
ATOM 2734 C CA . GLY B 1 167 ? 31.275 50.716 39.292 1.00 11.81 167 GLY B CA 1
ATOM 2735 C C . GLY B 1 167 ? 30.857 51.235 40.651 1.00 15.18 167 GLY B C 1
ATOM 2736 O O . GLY B 1 167 ? 29.644 51.436 40.890 1.00 15.69 167 GLY B O 1
ATOM 2737 N N . ILE B 1 168 ? 31.817 51.435 41.547 1.00 14.60 168 ILE B N 1
ATOM 2738 C CA . ILE B 1 168 ? 31.532 51.918 42.904 1.00 14.97 168 ILE B CA 1
ATOM 2739 C C . ILE B 1 168 ? 32.194 53.259 43.127 1.00 16.18 168 ILE B C 1
ATOM 2740 O O . ILE B 1 168 ? 31.545 54.205 43.585 1.00 17.31 168 ILE B O 1
ATOM 2745 N N . SER B 1 169 ? 33.477 53.356 42.805 1.00 13.56 169 SER B N 1
ATOM 2746 C CA . SER B 1 169 ? 34.226 54.587 43.012 1.00 12.40 169 SER B CA 1
ATOM 2747 C C . SER B 1 169 ? 35.158 54.922 41.863 1.00 13.55 169 SER B C 1
ATOM 2748 O O . SER B 1 169 ? 36.137 55.650 42.028 1.00 14.38 169 SER B O 1
ATOM 2751 N N . ALA B 1 170 ? 34.876 54.350 40.692 1.00 12.80 170 ALA B N 1
ATOM 2752 C CA . ALA B 1 170 ? 35.633 54.633 39.475 1.00 12.31 170 ALA B CA 1
ATOM 2753 C C . ALA B 1 170 ? 34.625 54.346 38.366 1.00 12.80 170 ALA B C 1
ATOM 2754 O O . ALA B 1 170 ? 33.706 53.528 38.526 1.00 12.94 170 ALA B O 1
ATOM 2756 N N . PRO B 1 171 ? 34.804 54.979 37.218 1.00 13.00 171 PRO B N 1
ATOM 2757 C CA . PRO B 1 171 ? 33.834 54.796 36.126 1.00 12.59 171 PRO B CA 1
ATOM 2758 C C . PRO B 1 171 ? 33.874 53.584 35.284 1.00 13.79 171 PRO B C 1
ATOM 2759 O O . PRO B 1 171 ? 34.917 52.950 35.151 1.00 14.59 171 PRO B O 1
ATOM 2763 N N . TYR B 1 172 ? 32.710 53.233 34.747 1.00 13.75 172 TYR B N 1
ATOM 2764 C CA . TYR B 1 172 ? 32.639 52.189 33.718 1.00 12.22 172 TYR B CA 1
ATOM 2765 C C . TYR B 1 172 ? 31.897 52.898 32.578 1.00 14.65 172 TYR B C 1
ATOM 2766 O O . TYR B 1 172 ? 30.691 53.224 32.703 1.00 14.35 172 TYR B O 1
ATOM 2775 N N . GLU B 1 173 ? 32.575 53.122 31.466 1.00 12.94 173 GLU B N 1
ATOM 2776 C CA . GLU B 1 173 ? 31.976 53.816 30.325 1.00 13.23 173 GLU B CA 1
ATOM 2777 C C . GLU B 1 173 ? 31.448 52.742 29.390 1.00 14.67 173 GLU B C 1
ATOM 2778 O O . GLU B 1 173 ? 32.197 52.103 28.626 1.00 13.09 173 GLU B O 1
ATOM 2784 N N . ALA B 1 174 ? 30.135 52.515 29.430 1.00 14.87 174 ALA B N 1
ATOM 2785 C CA . ALA B 1 174 ? 29.607 51.432 28.619 1.00 14.07 174 ALA B CA 1
ATOM 2786 C C . ALA B 1 174 ? 29.783 51.639 27.141 1.00 15.72 174 ALA B C 1
ATOM 2787 O O . ALA B 1 174 ? 29.719 52.768 26.641 1.00 15.20 174 ALA B O 1
ATOM 2789 N N . PRO B 1 175 ? 29.997 50.554 26.377 1.00 16.26 175 PRO B N 1
ATOM 2790 C CA . PRO B 1 175 ? 30.178 50.728 24.941 1.00 19.22 175 PRO B CA 1
ATOM 2791 C C . PRO B 1 175 ? 28.929 51.237 24.279 1.00 21.47 175 PRO B C 1
ATOM 2792 O O . PRO B 1 175 ? 27.822 50.817 24.614 1.00 20.41 175 PRO B O 1
ATOM 2796 N N . ALA B 1 176 ? 29.154 52.160 23.365 1.00 21.42 176 ALA B N 1
ATOM 2797 C CA . ALA B 1 176 ? 28.079 52.792 22.633 1.00 22.86 176 ALA B CA 1
ATOM 2798 C C . ALA B 1 176 ? 27.614 51.906 21.501 1.00 23.06 176 ALA B C 1
ATOM 2799 O O . ALA B 1 176 ? 26.428 51.848 21.196 1.00 21.89 176 ALA B O 1
ATOM 2801 N N . ASN B 1 177 ? 28.554 51.221 20.880 1.00 22.59 177 ASN B N 1
ATOM 2802 C CA . ASN B 1 177 ? 28.224 50.420 19.732 1.00 22.74 177 ASN B CA 1
ATOM 2803 C C . ASN B 1 177 ? 28.882 49.069 19.688 1.00 19.92 177 ASN B C 1
ATOM 2804 O O . ASN B 1 177 ? 29.582 48.737 18.723 1.00 20.00 177 ASN B O 1
ATOM 2809 N N . PRO B 1 178 ? 28.663 48.259 20.722 1.00 15.55 178 PRO B N 1
ATOM 2810 C CA . PRO B 1 178 ? 29.299 46.938 20.674 1.00 14.57 178 PRO B CA 1
ATOM 2811 C C . PRO B 1 178 ? 28.721 46.060 19.577 1.00 15.93 178 PRO B C 1
ATOM 2812 O O . PRO B 1 178 ? 27.525 46.183 19.218 1.00 16.10 178 PRO B O 1
ATOM 2816 N N . GLU B 1 179 ? 29.557 45.178 19.015 1.00 13.56 179 GLU B N 1
ATOM 2817 C CA . GLU B 1 179 ? 29.052 44.226 18.027 1.00 12.31 179 GLU B CA 1
ATOM 2818 C C . GLU B 1 179 ? 28.069 43.240 18.692 1.00 14.20 179 GLU B C 1
ATOM 2819 O O . GLU B 1 179 ? 27.113 42.807 18.065 1.00 14.80 179 GLU B O 1
ATOM 2825 N N . VAL B 1 180 ? 28.304 42.866 19.947 1.00 13.02 180 VAL B N 1
ATOM 2826 C CA . VAL B 1 180 ? 27.452 41.940 20.641 1.00 12.58 180 VAL B CA 1
ATOM 2827 C C . VAL B 1 180 ? 27.195 42.492 22.021 1.00 13.54 180 VAL B C 1
ATOM 2828 O O . VAL B 1 180 ? 28.115 42.971 22.705 1.00 14.24 180 VAL B O 1
ATOM 2832 N N . HIS B 1 181 ? 25.935 42.443 22.430 1.00 12.27 181 HIS B N 1
ATOM 2833 C CA . HIS B 1 181 ? 25.527 42.926 23.750 1.00 12.68 181 HIS B CA 1
ATOM 2834 C C . HIS B 1 181 ? 24.898 41.762 24.482 1.00 13.42 181 HIS B C 1
ATOM 2835 O O . HIS B 1 181 ? 23.814 41.300 24.135 1.00 12.95 181 HIS B O 1
ATOM 2842 N N . VAL B 1 182 ? 25.615 41.226 25.462 1.00 11.06 182 VAL B N 1
ATOM 2843 C CA . VAL B 1 182 ? 25.119 40.088 26.241 1.00 11.21 182 VAL B CA 1
ATOM 2844 C C . VAL B 1 182 ? 24.599 40.593 27.578 1.00 10.98 182 VAL B C 1
ATOM 2845 O O . VAL B 1 182 ? 25.315 41.211 28.358 1.00 12.54 182 VAL B O 1
ATOM 2849 N N . LYS B 1 183 ? 23.316 40.370 27.809 1.00 12.31 183 LYS B N 1
ATOM 2850 C CA . LYS B 1 183 ? 22.649 40.769 29.071 1.00 12.14 183 LYS B CA 1
ATOM 2851 C C . LYS B 1 183 ? 22.940 39.565 29.921 1.00 11.56 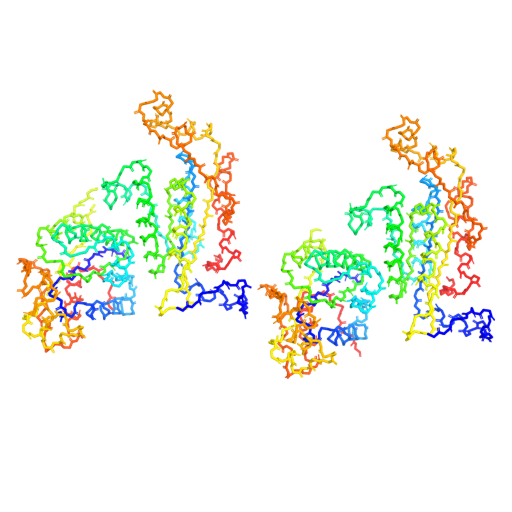183 LYS B C 1
ATOM 2852 O O . LYS B 1 183 ? 22.128 38.638 30.050 1.00 10.80 183 LYS B O 1
ATOM 2858 N N . ASN B 1 184 ? 24.118 39.615 30.544 1.00 9.92 184 ASN B N 1
ATOM 2859 C CA . ASN B 1 184 ? 24.674 38.407 31.159 1.00 11.25 184 ASN B CA 1
ATOM 2860 C C . ASN B 1 184 ? 24.277 38.061 32.574 1.00 11.75 184 ASN B C 1
ATOM 2861 O O . ASN B 1 184 ? 25.126 37.780 33.416 1.00 12.37 184 ASN B O 1
ATOM 2866 N N . TYR B 1 185 ? 22.976 38.071 32.831 1.00 11.69 185 TYR B N 1
ATOM 2867 C CA . TYR B 1 185 ? 22.439 37.783 34.143 1.00 11.98 185 TYR B CA 1
ATOM 2868 C C . TYR B 1 185 ? 21.244 36.838 33.964 1.00 12.30 185 TYR B C 1
ATOM 2869 O O . TYR B 1 185 ? 20.507 36.969 32.984 1.00 12.00 185 TYR B O 1
ATOM 2878 N N . GLU B 1 186 ? 21.071 35.906 34.909 1.00 12.65 186 GLU B N 1
ATOM 2879 C CA . GLU B 1 186 ? 19.993 34.899 34.798 1.00 13.50 186 GLU B CA 1
ATOM 2880 C C . GLU B 1 186 ? 19.982 34.347 33.385 1.00 14.70 186 GLU B C 1
ATOM 2881 O O . GLU B 1 186 ? 18.951 34.256 32.713 1.00 14.75 186 GLU B O 1
ATOM 2887 N N . LEU B 1 187 ? 21.178 33.975 32.936 1.00 15.58 187 LEU B N 1
ATOM 2888 C CA . LEU B 1 187 ? 21.399 33.519 31.583 1.00 15.15 187 LEU B CA 1
ATOM 2889 C C . LEU B 1 187 ? 22.468 32.447 31.564 1.00 17.33 187 LEU B C 1
ATOM 2890 O O . LEU B 1 187 ? 23.567 32.654 32.073 1.00 18.31 187 LEU B O 1
ATOM 2895 N N . PRO B 1 188 ? 22.158 31.271 31.005 1.00 17.49 188 PRO B N 1
ATOM 2896 C CA . PRO B 1 188 ? 23.134 30.173 30.927 1.00 17.18 188 PRO B CA 1
ATOM 2897 C C . PRO B 1 188 ? 24.323 30.636 30.103 1.00 17.39 188 PRO B C 1
ATOM 2898 O O . PRO B 1 188 ? 24.155 31.325 29.083 1.00 16.65 188 PRO B O 1
ATOM 2902 N N . VAL B 1 189 ? 25.513 30.258 30.550 1.00 18.38 189 VAL B N 1
ATOM 2903 C CA . VAL B 1 189 ? 26.700 30.636 29.811 1.00 19.90 189 VAL B CA 1
ATOM 2904 C C . VAL B 1 189 ? 26.615 30.159 28.375 1.00 19.48 189 VAL B C 1
ATOM 2905 O O . VAL B 1 189 ? 27.072 30.848 27.482 1.00 18.48 189 VAL B O 1
ATOM 2909 N N . GLN B 1 190 ? 26.012 28.995 28.125 1.00 20.10 190 GLN B N 1
ATOM 2910 C CA . GLN B 1 190 ? 25.949 28.537 26.749 1.00 22.44 190 GLN B CA 1
ATOM 2911 C C . GLN B 1 190 ? 25.098 29.425 25.861 1.00 21.16 190 GLN B C 1
ATOM 2912 O O . GLN B 1 190 ? 25.369 29.531 24.668 1.00 21.13 190 GLN B O 1
ATOM 2918 N N . ASP B 1 191 ? 24.091 30.097 26.435 1.00 19.60 191 ASP B N 1
ATOM 2919 C CA . ASP B 1 191 ? 23.236 30.990 25.652 1.00 20.15 191 ASP B CA 1
ATOM 2920 C C . ASP B 1 191 ? 24.042 32.239 25.311 1.00 16.57 191 ASP B C 1
ATOM 2921 O O . ASP B 1 191 ? 23.950 32.774 24.218 1.00 16.47 191 ASP B O 1
ATOM 2926 N N . ALA B 1 192 ? 24.857 32.692 26.268 1.00 15.81 192 ALA B N 1
ATOM 2927 C CA . ALA B 1 192 ? 25.680 33.866 26.025 1.00 15.26 192 ALA B CA 1
ATOM 2928 C C . ALA B 1 192 ? 26.700 33.536 24.923 1.00 16.80 192 ALA B C 1
ATOM 2929 O O . ALA B 1 192 ? 26.916 34.314 24.013 1.00 15.14 192 ALA B O 1
ATOM 2931 N N . VAL B 1 193 ? 27.323 32.370 25.020 1.00 16.90 193 VAL B N 1
ATOM 2932 C CA . VAL B 1 193 ? 28.320 32.019 23.993 1.00 18.03 193 VAL B CA 1
ATOM 2933 C C . VAL B 1 193 ? 27.669 31.856 22.628 1.00 17.87 193 VAL B C 1
ATOM 2934 O O . VAL B 1 193 ? 28.214 32.286 21.599 1.00 16.95 193 VAL B O 1
ATOM 2938 N N . LYS B 1 194 ? 26.483 31.245 22.605 1.00 18.42 194 LYS B N 1
ATOM 2939 C CA . LYS B 1 194 ? 25.782 31.085 21.338 1.00 20.38 194 LYS B CA 1
ATOM 2940 C C . LYS B 1 194 ? 25.514 32.441 20.718 1.00 19.65 194 LYS B C 1
ATOM 2941 O O . LYS B 1 194 ? 25.621 32.634 19.516 1.00 21.15 194 LYS B O 1
ATOM 2947 N N . GLN B 1 195 ? 25.166 33.417 21.542 1.00 17.75 195 GLN B N 1
ATOM 2948 C CA . GLN B 1 195 ? 24.912 34.718 21.006 1.00 17.52 195 GLN B CA 1
ATOM 2949 C C . GLN B 1 195 ? 26.181 35.274 20.299 1.00 17.27 195 GLN B C 1
ATOM 2950 O O . GLN B 1 195 ? 26.112 35.871 19.241 1.00 18.31 195 GLN B O 1
ATOM 2956 N N . ILE B 1 196 ? 27.351 35.057 20.892 1.00 17.23 196 ILE B N 1
ATOM 2957 C CA . ILE B 1 196 ? 28.575 35.533 20.277 1.00 16.83 196 ILE B CA 1
ATOM 2958 C C . ILE B 1 196 ? 28.933 34.763 18.991 1.00 16.02 196 ILE B C 1
ATOM 2959 O O . ILE B 1 196 ? 29.263 35.366 17.957 1.00 15.82 196 ILE B O 1
ATOM 2964 N N . ILE B 1 197 ? 28.883 33.434 19.079 1.00 17.29 197 ILE B N 1
ATOM 2965 C CA . ILE B 1 197 ? 29.214 32.621 17.915 1.00 17.15 197 ILE B CA 1
ATOM 2966 C C . ILE B 1 197 ? 28.254 32.921 16.770 1.00 18.16 197 ILE B C 1
ATOM 2967 O O . ILE B 1 197 ? 28.695 33.066 15.623 1.00 16.00 197 ILE B O 1
ATOM 2972 N N . ASP B 1 198 ? 26.957 33.066 17.065 1.00 18.79 198 ASP B N 1
ATOM 2973 C CA . ASP B 1 198 ? 26.016 33.418 16.006 1.00 20.21 198 ASP B CA 1
ATOM 2974 C C . ASP B 1 198 ? 26.404 34.726 15.325 1.00 19.93 198 ASP B C 1
ATOM 2975 O O . ASP B 1 198 ? 26.370 34.846 14.079 1.00 19.56 198 ASP B O 1
ATOM 2980 N N . TYR B 1 199 ? 26.820 35.719 16.109 1.00 17.96 199 TYR B N 1
ATOM 2981 C CA . TYR B 1 199 ? 27.244 36.962 15.505 1.00 18.67 199 TYR B CA 1
ATOM 2982 C C . TYR B 1 199 ? 28.454 36.745 14.577 1.00 18.61 199 TYR B C 1
ATOM 2983 O O . TYR B 1 199 ? 28.499 37.258 13.453 1.00 19.66 199 TYR B O 1
ATOM 2992 N N . LEU B 1 200 ? 29.449 36.013 15.069 1.00 17.55 200 LEU B N 1
ATOM 2993 C CA . LEU B 1 200 ? 30.643 35.761 14.251 1.00 18.42 200 LEU B CA 1
ATOM 2994 C C . LEU B 1 200 ? 30.266 35.115 12.916 1.00 18.82 200 LEU B C 1
ATOM 2995 O O . LEU B 1 200 ? 30.861 35.418 11.884 1.00 18.45 200 LEU B O 1
ATOM 3000 N N . ASP B 1 201 ? 29.277 34.232 12.957 1.00 20.45 201 ASP B N 1
ATOM 3001 C CA . ASP B 1 201 ? 28.828 33.577 11.720 1.00 20.91 201 ASP B CA 1
ATOM 3002 C C . ASP B 1 201 ? 28.158 34.542 10.748 1.00 22.82 201 ASP B C 1
ATOM 3003 O O . ASP B 1 201 ? 28.316 34.393 9.531 1.00 23.80 201 ASP B O 1
ATOM 3008 N N . THR B 1 202 ? 27.401 35.524 11.234 1.00 23.40 202 THR B N 1
ATOM 3009 C CA . THR B 1 202 ? 26.774 36.476 10.312 1.00 23.08 202 THR B CA 1
ATOM 3010 C C . THR B 1 202 ? 27.842 37.225 9.532 1.00 23.16 202 THR B C 1
ATOM 3011 O O . THR B 1 202 ? 27.596 37.746 8.448 1.00 25.78 202 THR B O 1
ATOM 3015 N N . LYS B 1 203 ? 29.054 37.265 10.067 1.00 22.58 203 LYS B N 1
ATOM 3016 C CA . LYS B 1 203 ? 30.136 37.964 9.391 1.00 21.67 203 LYS B CA 1
ATOM 3017 C C . LYS B 1 203 ? 31.050 37.025 8.627 1.00 20.43 203 LYS B C 1
ATOM 3018 O O . LYS B 1 203 ? 31.986 37.474 7.946 1.00 23.23 203 LYS B O 1
ATOM 3024 N N . GLY B 1 204 ? 30.798 35.729 8.749 1.00 21.03 204 GLY B N 1
ATOM 3025 C CA . GLY B 1 204 ? 31.616 34.745 8.069 1.00 21.88 204 GLY B CA 1
ATOM 3026 C C . GLY B 1 204 ? 33.021 34.596 8.613 1.00 24.26 204 GLY B C 1
ATOM 3027 O O . GLY B 1 204 ? 33.933 34.152 7.916 1.00 26.25 204 GLY B O 1
ATOM 3028 N N . TYR B 1 205 ? 33.209 34.923 9.885 1.00 22.66 205 TYR B N 1
ATOM 3029 C CA . TYR B 1 205 ? 34.536 34.840 10.470 1.00 20.59 205 TYR B CA 1
ATOM 3030 C C . TYR B 1 205 ? 34.993 33.438 10.834 1.00 21.78 205 TYR B C 1
ATOM 3031 O O . TYR B 1 205 ? 36.170 33.235 11.120 1.00 23.28 205 TYR B O 1
ATOM 3040 N N . LEU B 1 206 ? 34.076 32.478 10.832 1.00 20.68 206 LEU B N 1
ATOM 3041 C CA . LEU B 1 206 ? 34.411 31.129 11.233 1.00 20.63 206 LEU B CA 1
ATOM 3042 C C . LEU B 1 206 ? 34.184 30.093 10.154 1.00 21.17 206 LEU B C 1
ATOM 3043 O O . LEU B 1 206 ? 33.365 30.282 9.270 1.00 21.19 206 LEU B O 1
ATOM 3048 N N . PRO B 1 207 ? 34.915 28.976 10.233 1.00 21.89 207 PRO B N 1
ATOM 3049 C CA . PRO B 1 207 ? 34.767 27.870 9.279 1.00 23.53 207 PRO B CA 1
ATOM 3050 C C . PRO B 1 207 ? 33.393 27.292 9.584 1.00 26.00 207 PRO B C 1
ATOM 3051 O O . PRO B 1 207 ? 32.849 27.510 10.667 1.00 24.65 207 PRO B O 1
ATOM 3055 N N . ALA B 1 208 ? 32.833 26.526 8.658 1.00 29.18 208 ALA B N 1
ATOM 3056 C CA . ALA B 1 208 ? 31.543 25.904 8.902 1.00 29.57 208 ALA B CA 1
ATOM 3057 C C . ALA B 1 208 ? 31.620 25.005 10.140 1.00 31.39 208 ALA B C 1
ATOM 3058 O O . ALA B 1 208 ? 32.695 24.501 10.492 1.00 30.28 208 ALA B O 1
ATOM 3060 N N . LYS B 1 209 ? 30.495 24.787 10.813 1.00 32.61 209 LYS B N 1
ATOM 3061 C CA . LYS B 1 209 ? 30.527 23.937 11.996 1.00 34.47 209 LYS B CA 1
ATOM 3062 C C . LYS B 1 209 ? 30.867 22.496 11.602 1.00 34.88 209 LYS B C 1
ATOM 3063 O O . LYS B 1 209 ? 30.411 22.011 10.570 1.00 33.21 209 LYS B O 1
ATOM 3069 N N . LYS B 1 210 ? 31.683 21.839 12.419 1.00 35.21 210 LYS B N 1
ATOM 3070 C CA . LYS B 1 210 ? 32.085 20.453 12.167 1.00 36.16 210 LYS B CA 1
ATOM 3071 C C . LYS B 1 210 ? 30.888 19.526 12.362 1.00 37.99 210 LYS B C 1
ATOM 3072 O O . LYS B 1 210 ? 30.041 19.771 13.222 1.00 38.97 210 LYS B O 1
ATOM 3078 N N . GLU B 1 211 ? 30.823 18.463 11.561 1.00 38.97 211 GLU B N 1
ATOM 3079 C CA . GLU B 1 211 ? 29.755 17.470 11.659 1.00 39.62 211 GLU B CA 1
ATOM 3080 C C . GLU B 1 211 ? 30.217 16.293 12.529 1.00 38.94 211 GLU B C 1
ATOM 3081 O O . GLU B 1 211 ? 29.476 15.285 12.591 1.00 39.11 211 GLU B O 1
ATOM 3088 N N . SER C 1 2 ? 14.509 67.706 36.211 1.00 19.91 2 SER C N 1
ATOM 3089 C CA . SER C 1 2 ? 15.259 66.676 37.024 1.00 20.93 2 SER C CA 1
ATOM 3090 C C . SER C 1 2 ? 16.699 66.623 36.561 1.00 19.93 2 SER C C 1
ATOM 3091 O O . SER C 1 2 ? 17.021 67.083 35.465 1.00 17.93 2 SER C O 1
ATOM 3094 N N . THR C 1 3 ? 17.565 66.079 37.407 1.00 18.01 3 THR C N 1
ATOM 3095 C CA . THR C 1 3 ? 18.993 66.062 37.080 1.00 18.35 3 THR C CA 1
ATOM 3096 C C . THR C 1 3 ? 19.283 65.415 35.737 1.00 19.25 3 THR C C 1
ATOM 3097 O O . THR C 1 3 ? 18.812 64.310 35.436 1.00 17.20 3 THR C O 1
ATOM 3101 N N . ASN C 1 4 ? 20.070 66.097 34.928 1.00 18.15 4 ASN C N 1
ATOM 3102 C CA . ASN C 1 4 ? 20.329 65.551 33.600 1.00 17.91 4 ASN C CA 1
ATOM 3103 C C . ASN C 1 4 ? 21.605 64.728 33.592 1.00 17.74 4 ASN C C 1
ATOM 3104 O O . ASN C 1 4 ? 22.489 64.880 34.445 1.00 15.61 4 ASN C O 1
ATOM 3109 N N . ILE C 1 5 ? 21.698 63.857 32.591 1.00 16.19 5 ILE C N 1
ATOM 3110 C CA . ILE C 1 5 ? 22.895 63.058 32.366 1.00 17.35 5 ILE C CA 1
ATOM 3111 C C . ILE C 1 5 ? 23.116 62.984 30.873 1.00 16.01 5 ILE C C 1
ATOM 3112 O O . ILE C 1 5 ? 22.215 63.280 30.116 1.00 15.40 5 ILE C O 1
ATOM 3117 N N . THR C 1 6 ? 24.324 62.648 30.442 1.00 15.81 6 THR C N 1
ATOM 3118 C CA . THR C 1 6 ? 24.618 62.557 29.011 1.00 15.85 6 THR C CA 1
ATOM 3119 C C . THR C 1 6 ? 24.363 61.139 28.519 1.00 18.23 6 THR C C 1
ATOM 3120 O O . THR C 1 6 ? 24.216 60.205 29.300 1.00 17.15 6 THR C O 1
ATOM 3124 N N . PHE C 1 7 ? 24.315 60.986 27.205 1.00 17.14 7 PHE C N 1
ATOM 3125 C CA . PHE C 1 7 ? 24.192 59.641 26.669 1.00 19.36 7 PHE C CA 1
ATOM 3126 C C . PHE C 1 7 ? 25.397 58.796 27.060 1.00 21.27 7 PHE C C 1
ATOM 3127 O O . PHE C 1 7 ? 25.249 57.616 27.335 1.00 22.41 7 PHE C O 1
ATOM 3135 N N . HIS C 1 8 ? 26.591 59.379 27.099 1.00 23.88 8 HIS C N 1
ATOM 3136 C CA . HIS C 1 8 ? 27.787 58.626 27.483 1.00 27.53 8 HIS C CA 1
ATOM 3137 C C . HIS C 1 8 ? 27.638 57.948 28.837 1.00 29.37 8 HIS C C 1
ATOM 3138 O O . HIS C 1 8 ? 28.161 56.851 29.039 1.00 29.57 8 HIS C O 1
ATOM 3145 N N . ALA C 1 9 ? 26.948 58.602 29.768 1.00 27.24 9 ALA C N 1
ATOM 3146 C CA . ALA C 1 9 ? 26.772 58.054 31.111 1.00 26.66 9 ALA C CA 1
ATOM 3147 C C . ALA C 1 9 ? 25.523 57.209 31.228 1.00 25.82 9 ALA C C 1
ATOM 3148 O O . ALA C 1 9 ? 25.278 56.591 32.269 1.00 28.12 9 ALA C O 1
ATOM 3150 N N . SER C 1 10 ? 24.722 57.188 30.176 1.00 25.69 10 SER C N 1
ATOM 3151 C CA . SER C 1 10 ? 23.493 56.429 30.218 1.00 27.15 10 SER C CA 1
ATOM 3152 C C . SER C 1 10 ? 23.833 54.969 29.931 1.00 28.69 10 SER C C 1
ATOM 3153 O O . SER C 1 10 ? 24.974 54.599 29.633 1.00 30.78 10 SER C O 1
ATOM 3156 N N . ALA C 1 11 ? 22.835 54.131 30.039 1.00 27.94 11 ALA C N 1
ATOM 3157 C CA . ALA C 1 11 ? 23.063 52.722 29.783 1.00 26.82 11 ALA C CA 1
ATOM 3158 C C . ALA C 1 11 ? 22.114 52.340 28.662 1.00 26.51 11 ALA C C 1
ATOM 3159 O O . ALA C 1 11 ? 21.425 51.330 28.741 1.00 27.99 11 ALA C O 1
ATOM 3161 N N . LEU C 1 12 ? 22.072 53.165 27.618 1.00 24.41 12 LEU C N 1
ATOM 3162 C CA . LEU C 1 12 ? 21.174 52.910 26.502 1.00 21.78 12 LEU C CA 1
ATOM 3163 C C . LEU C 1 12 ? 21.897 52.321 25.312 1.00 21.90 12 LEU C C 1
ATOM 3164 O O . LEU C 1 12 ? 23.063 52.653 25.071 1.00 20.76 12 LEU C O 1
ATOM 3169 N N . THR C 1 13 ? 21.196 51.466 24.567 1.00 18.68 13 THR C N 1
ATOM 3170 C CA . THR C 1 13 ? 21.772 50.876 23.368 1.00 17.85 13 THR C CA 1
ATOM 3171 C C . THR C 1 13 ? 21.716 51.910 22.251 1.00 18.13 13 THR C C 1
ATOM 3172 O O . THR C 1 13 ? 21.099 52.976 22.380 1.00 15.53 13 THR C O 1
ATOM 3176 N N . ARG C 1 14 ? 22.370 51.602 21.149 1.00 18.25 14 ARG C N 1
ATOM 3177 C CA . ARG C 1 14 ? 22.367 52.515 20.011 1.00 18.62 14 ARG C CA 1
ATOM 3178 C C . ARG C 1 14 ? 20.932 52.760 19.544 1.00 18.15 14 ARG C C 1
ATOM 3179 O O . ARG C 1 14 ? 20.522 53.904 19.302 1.00 16.53 14 ARG C O 1
ATOM 3187 N N . SER C 1 15 ? 20.155 51.704 19.426 1.00 19.23 15 SER C N 1
ATOM 3188 C CA . SER C 1 15 ? 18.776 51.828 18.976 1.00 19.80 15 SER C CA 1
ATOM 3189 C C . SER C 1 15 ? 17.971 52.700 19.939 1.00 18.85 15 SER C C 1
ATOM 3190 O O . SER C 1 15 ? 17.148 53.531 19.534 1.00 17.77 15 SER C O 1
ATOM 3193 N N . GLU C 1 16 ? 18.197 52.521 21.223 1.00 16.79 16 GLU C N 1
ATOM 3194 C CA . GLU C 1 16 ? 17.460 53.307 22.203 1.00 17.06 16 GLU C CA 1
ATOM 3195 C C . GLU C 1 16 ? 17.851 54.773 22.154 1.00 18.34 16 GLU C C 1
ATOM 3196 O O . GLU C 1 16 ? 16.984 55.637 22.289 1.00 18.70 16 GLU C O 1
ATOM 3202 N N . ARG C 1 17 ? 19.132 55.065 21.963 1.00 14.77 17 ARG C N 1
ATOM 3203 C CA . ARG C 1 17 ? 19.572 56.462 21.905 1.00 15.75 17 ARG C CA 1
ATOM 3204 C C . ARG C 1 17 ? 19.019 57.152 20.681 1.00 17.73 17 ARG C C 1
ATOM 3205 O O . ARG C 1 17 ? 18.580 58.297 20.768 1.00 18.53 17 ARG C O 1
ATOM 3213 N N . THR C 1 18 ? 19.058 56.478 19.533 1.00 18.59 18 THR C N 1
ATOM 3214 C CA . THR C 1 18 ? 18.553 57.123 18.325 1.00 19.54 18 THR C CA 1
ATOM 3215 C C . THR C 1 18 ? 17.050 57.327 18.406 1.00 21.83 18 THR C C 1
ATOM 3216 O O . THR C 1 18 ? 16.535 58.367 18.005 1.00 19.32 18 THR C O 1
ATOM 3220 N N . GLU C 1 19 ? 16.327 56.365 18.950 1.00 23.65 19 GLU C N 1
ATOM 3221 C CA . GLU C 1 19 ? 14.886 56.518 19.042 1.00 27.93 19 GLU C CA 1
ATOM 3222 C C . GLU C 1 19 ? 14.551 57.713 19.932 1.00 26.90 19 GLU C C 1
ATOM 3223 O O . GLU C 1 19 ? 13.653 58.499 19.625 1.00 28.11 19 GLU C O 1
ATOM 3229 N N . LEU C 1 20 ? 15.282 57.852 21.029 1.00 24.49 20 LEU C N 1
ATOM 3230 C CA . LEU C 1 20 ? 15.041 58.913 21.971 1.00 25.88 20 LEU C CA 1
ATOM 3231 C C . LEU C 1 20 ? 15.284 60.283 21.377 1.00 26.66 20 LEU C C 1
ATOM 3232 O O . LEU C 1 20 ? 14.399 61.137 21.397 1.00 29.52 20 LEU C O 1
ATOM 3237 N N . ARG C 1 21 ? 16.468 60.500 20.824 1.00 23.66 21 ARG C N 1
ATOM 3238 C CA . ARG C 1 21 ? 16.770 61.820 20.305 1.00 24.23 21 ARG C CA 1
ATOM 3239 C C . ARG C 1 21 ? 16.237 62.203 18.940 1.00 23.56 21 ARG C C 1
ATOM 3240 O O . ARG C 1 21 ? 16.391 63.366 18.521 1.00 24.83 21 ARG C O 1
ATOM 3248 N N . ASN C 1 22 ? 15.607 61.262 18.243 1.00 19.74 22 ASN C N 1
ATOM 3249 C CA . ASN C 1 22 ? 15.021 61.554 16.936 1.00 19.44 22 ASN C CA 1
ATOM 3250 C C . ASN C 1 22 ? 13.536 61.837 17.080 1.00 19.64 22 ASN C C 1
ATOM 3251 O O . ASN C 1 22 ? 12.804 61.898 16.082 1.00 19.70 22 ASN C O 1
ATOM 3256 N N . GLN C 1 23 ? 13.079 61.977 18.309 1.00 17.96 23 GLN C N 1
ATOM 3257 C CA . GLN C 1 23 ? 11.647 62.246 18.508 1.00 21.24 23 GLN C CA 1
ATOM 3258 C C . GLN C 1 23 ? 11.231 63.629 18.024 1.00 20.79 23 GLN C C 1
ATOM 3259 O O . GLN C 1 23 ? 10.092 63.842 17.647 1.00 21.74 23 GLN C O 1
ATOM 3265 N N . ARG C 1 24 ? 12.174 64.556 18.046 1.00 18.30 24 ARG C N 1
ATOM 3266 C CA . ARG C 1 24 ? 11.926 65.917 17.574 1.00 18.95 24 ARG C CA 1
ATOM 3267 C C . ARG C 1 24 ? 13.061 66.241 16.632 1.00 19.23 24 ARG C C 1
ATOM 3268 O O . ARG C 1 24 ? 13.706 65.332 16.090 1.00 19.80 24 ARG C O 1
ATOM 3276 N N . GLY C 1 25 ? 13.327 67.530 16.421 1.00 17.63 25 GLY C N 1
ATOM 3277 C CA . GLY C 1 25 ? 14.386 67.897 15.499 1.00 13.55 25 GLY C CA 1
ATOM 3278 C C . GLY C 1 25 ? 15.704 68.188 16.166 1.00 13.32 25 GLY C C 1
ATOM 3279 O O . GLY C 1 25 ? 16.020 67.662 17.223 1.00 13.46 25 GLY C O 1
ATOM 3280 N N . LEU C 1 26 ? 16.509 69.037 15.530 1.00 11.44 26 LEU C N 1
ATOM 3281 C CA . LEU C 1 26 ? 17.805 69.383 16.070 1.00 12.00 26 LEU C CA 1
ATOM 3282 C C . LEU C 1 26 ? 18.248 70.676 15.408 1.00 11.34 26 LEU C C 1
ATOM 3283 O O . LEU C 1 26 ? 17.621 71.128 14.439 1.00 11.25 26 LEU C O 1
ATOM 3288 N N . THR C 1 27 ? 19.324 71.230 15.944 1.00 9.93 27 THR C N 1
ATOM 3289 C CA . THR C 1 27 ? 19.881 72.455 15.404 1.00 9.51 27 THR C CA 1
ATOM 3290 C C . THR C 1 27 ? 21.286 72.204 14.921 1.00 10.11 27 THR C C 1
ATOM 3291 O O . THR C 1 27 ? 22.092 71.563 15.600 1.00 9.90 27 THR C O 1
ATOM 3295 N N . ILE C 1 28 ? 21.566 72.701 13.718 1.00 9.30 28 ILE C N 1
ATOM 3296 C CA . ILE C 1 28 ? 22.909 72.642 13.139 1.00 10.84 28 ILE C CA 1
ATOM 3297 C C . ILE C 1 28 ? 23.376 74.099 13.188 1.00 9.91 28 ILE C C 1
ATOM 3298 O O . ILE C 1 28 ? 22.838 74.960 12.460 1.00 10.37 28 ILE C O 1
ATOM 3303 N N . TRP C 1 29 ? 24.341 74.367 14.065 1.00 9.04 29 TRP C N 1
ATOM 3304 C CA . TRP C 1 29 ? 24.796 75.722 14.337 1.00 8.75 29 TRP C CA 1
ATOM 3305 C C . TRP C 1 29 ? 26.096 75.990 13.646 1.00 8.99 29 TRP C C 1
ATOM 3306 O O . TRP C 1 29 ? 27.153 75.508 14.077 1.00 10.86 29 TRP C O 1
ATOM 3317 N N . LEU C 1 30 ? 26.057 76.787 12.596 1.00 9.46 30 LEU C N 1
ATOM 3318 C CA . LEU C 1 30 ? 27.311 77.079 11.889 1.00 10.20 30 LEU C CA 1
ATOM 3319 C C . LEU C 1 30 ? 27.934 78.317 12.514 1.00 10.87 30 LEU C C 1
ATOM 3320 O O . LEU C 1 30 ? 27.221 79.299 12.797 1.00 11.82 30 LEU C O 1
ATOM 3325 N N . THR C 1 31 ? 29.247 78.297 12.714 1.00 9.67 31 THR C N 1
ATOM 3326 C CA . THR C 1 31 ? 29.955 79.416 13.299 1.00 10.09 31 THR C CA 1
ATOM 3327 C C . THR C 1 31 ? 31.256 79.642 12.515 1.00 9.57 31 THR C C 1
ATOM 3328 O O . THR C 1 31 ? 31.832 78.683 12.038 1.00 10.57 31 THR C O 1
ATOM 3332 N N . GLY C 1 32 ? 31.654 80.894 12.360 1.00 9.04 32 GLY C N 1
ATOM 3333 C CA . GLY C 1 32 ? 32.873 81.180 11.605 1.00 10.07 32 GLY C CA 1
ATOM 3334 C C . GLY C 1 32 ? 32.858 82.628 11.192 1.00 10.96 32 GLY C C 1
ATOM 3335 O O . GLY C 1 32 ? 31.854 83.309 11.341 1.00 11.07 32 GLY C O 1
ATOM 3336 N N . LEU C 1 33 ? 33.991 83.086 10.666 1.00 9.25 33 LEU C N 1
ATOM 3337 C CA . LEU C 1 33 ? 34.148 84.453 10.229 1.00 9.64 33 LEU C CA 1
ATOM 3338 C C . LEU C 1 33 ? 33.112 84.893 9.206 1.00 9.23 33 LEU C C 1
ATOM 3339 O O . LEU C 1 33 ? 32.492 84.102 8.514 1.00 10.32 33 LEU C O 1
ATOM 3344 N N . SER C 1 34 ? 32.945 86.209 9.124 1.00 9.12 34 SER C N 1
ATOM 3345 C CA . SER C 1 34 ? 32.116 86.750 8.047 1.00 9.36 34 SER C CA 1
ATOM 3346 C C . SER C 1 34 ? 32.731 86.269 6.738 1.00 9.45 34 SER C C 1
ATOM 3347 O O . SER C 1 34 ? 33.951 86.350 6.531 1.00 10.71 34 SER C O 1
ATOM 3350 N N . ALA C 1 35 ? 31.875 85.809 5.847 1.00 10.51 35 ALA C N 1
ATOM 3351 C CA . ALA C 1 35 ? 32.304 85.300 4.539 1.00 11.56 35 ALA C CA 1
ATOM 3352 C C . ALA C 1 35 ? 33.089 84.010 4.563 1.00 12.60 35 ALA C C 1
ATOM 3353 O O . ALA C 1 35 ? 33.759 83.659 3.577 1.00 13.32 35 ALA C O 1
ATOM 3355 N N . SER C 1 36 ? 33.035 83.273 5.665 1.00 10.20 36 SER C N 1
ATOM 3356 C CA . SER C 1 36 ? 33.668 81.963 5.693 1.00 9.67 36 SER C CA 1
ATOM 3357 C C . SER C 1 36 ? 32.830 80.972 4.866 1.00 11.19 36 SER C C 1
ATOM 3358 O O . SER C 1 36 ? 33.330 79.921 4.469 1.00 12.95 36 SER C O 1
ATOM 3361 N N . GLY C 1 37 ? 31.567 81.299 4.633 1.00 10.05 37 GLY C N 1
ATOM 3362 C CA . GLY C 1 37 ? 30.690 80.500 3.794 1.00 10.18 37 GLY C CA 1
ATOM 3363 C C . GLY C 1 37 ? 29.551 79.818 4.532 1.00 10.66 37 GLY C C 1
ATOM 3364 O O . GLY C 1 37 ? 29.005 78.839 3.996 1.00 12.15 37 GLY C O 1
ATOM 3365 N N . LYS C 1 38 ? 29.197 80.304 5.723 1.00 10.47 38 LYS C N 1
ATOM 3366 C CA . LYS C 1 38 ? 28.138 79.677 6.496 1.00 10.04 38 LYS C CA 1
ATOM 3367 C C . LYS C 1 38 ? 26.823 79.600 5.750 1.00 10.73 38 LYS C C 1
ATOM 3368 O O . LYS C 1 38 ? 26.219 78.518 5.630 1.00 11.26 38 LYS C O 1
ATOM 3374 N N . SER C 1 39 ? 26.322 80.746 5.301 1.00 9.79 39 SER C N 1
ATOM 3375 C CA . SER C 1 39 ? 25.030 80.691 4.657 1.00 10.89 39 SER C CA 1
ATOM 3376 C C . SER C 1 39 ? 25.034 79.837 3.368 1.00 11.39 39 SER C C 1
ATOM 3377 O O . SER C 1 39 ? 24.037 79.152 3.063 1.00 11.90 39 SER C O 1
ATOM 3380 N N . THR C 1 40 ? 26.139 79.877 2.629 1.00 11.47 40 THR C N 1
ATOM 3381 C CA . THR C 1 40 ? 26.259 79.075 1.412 1.00 11.99 40 THR C CA 1
ATOM 3382 C C . THR C 1 40 ? 26.171 77.600 1.791 1.00 11.85 40 THR C C 1
ATOM 3383 O O . THR C 1 40 ? 25.472 76.817 1.120 1.00 12.30 40 THR C O 1
ATOM 3387 N N . LEU C 1 41 ? 26.873 77.218 2.854 1.00 12.63 41 LEU C N 1
ATOM 3388 C CA . LEU C 1 41 ? 26.783 75.819 3.317 1.00 12.78 41 LEU C CA 1
ATOM 3389 C C . LEU C 1 41 ? 25.373 75.499 3.775 1.00 13.34 41 LEU C C 1
ATOM 3390 O O . LEU C 1 41 ? 24.845 74.424 3.477 1.00 14.83 41 LEU C O 1
ATOM 3395 N N . ALA C 1 42 ? 24.743 76.436 4.477 1.00 11.48 42 ALA C N 1
ATOM 3396 C CA . ALA C 1 42 ? 23.387 76.213 4.949 1.00 11.67 42 ALA C CA 1
ATOM 3397 C C . ALA C 1 42 ? 22.430 75.915 3.817 1.00 12.74 42 ALA C C 1
ATOM 3398 O O . ALA C 1 42 ? 21.572 75.036 3.919 1.00 12.76 42 ALA C O 1
ATOM 3400 N N . VAL C 1 43 ? 22.524 76.703 2.745 1.00 12.87 43 VAL C N 1
ATOM 3401 C CA . VAL C 1 43 ? 21.636 76.495 1.606 1.00 12.31 43 VAL C CA 1
ATOM 3402 C C . VAL C 1 43 ? 21.844 75.145 0.975 1.00 10.89 43 VAL C C 1
ATOM 3403 O O . VAL C 1 43 ? 20.880 74.463 0.673 1.00 13.40 43 VAL C O 1
ATOM 3407 N N . GLU C 1 44 ? 23.103 74.760 0.809 1.00 13.64 44 GLU C N 1
ATOM 3408 C CA . GLU C 1 44 ? 23.401 73.447 0.213 1.00 14.52 44 GLU C CA 1
ATOM 3409 C C . GLU C 1 44 ? 22.995 72.309 1.146 1.00 15.87 44 GLU C C 1
ATOM 3410 O O . GLU C 1 44 ? 22.504 71.262 0.712 1.00 17.10 44 GLU C O 1
ATOM 3416 N N . LEU C 1 45 ? 23.175 72.523 2.446 1.00 14.91 45 LEU C N 1
ATOM 3417 C CA . LEU C 1 45 ? 22.815 71.512 3.438 1.00 14.72 45 LEU C CA 1
ATOM 3418 C C . LEU C 1 45 ? 21.317 71.316 3.444 1.00 14.65 45 LEU C C 1
ATOM 3419 O O . LEU C 1 45 ? 20.837 70.173 3.419 1.00 15.95 45 LEU C O 1
ATOM 3424 N N . GLU C 1 46 ? 20.534 72.394 3.479 1.00 13.77 46 GLU C N 1
ATOM 3425 C CA . GLU C 1 46 ? 19.093 72.270 3.422 1.00 15.60 46 GLU C CA 1
ATOM 3426 C C . GLU C 1 46 ? 18.686 71.549 2.132 1.00 19.01 46 GLU C C 1
ATOM 3427 O O . GLU C 1 46 ? 17.859 70.647 2.146 1.00 20.49 46 GLU C O 1
ATOM 3433 N N . HIS C 1 47 ? 19.277 71.948 1.023 1.00 19.04 47 HIS C N 1
ATOM 3434 C CA . HIS C 1 47 ? 18.948 71.328 -0.244 1.00 21.73 47 HIS C CA 1
ATOM 3435 C C . HIS C 1 47 ? 19.162 69.816 -0.196 1.00 20.37 47 HIS C C 1
ATOM 3436 O O . HIS C 1 47 ? 18.262 69.038 -0.566 1.00 19.00 47 HIS C O 1
ATOM 3443 N N . GLN C 1 48 ? 20.346 69.387 0.231 1.00 19.55 48 GLN C N 1
ATOM 3444 C CA . GLN C 1 48 ? 20.615 67.946 0.282 1.00 19.26 48 GLN C CA 1
ATOM 3445 C C . GLN C 1 48 ? 19.725 67.232 1.283 1.00 21.80 48 GLN C C 1
ATOM 3446 O O . GLN C 1 48 ? 19.207 66.147 0.995 1.00 22.39 48 GLN C O 1
ATOM 3452 N N . LEU C 1 49 ? 19.508 67.831 2.447 1.00 21.50 49 LEU C N 1
ATOM 3453 C CA . LEU C 1 49 ? 18.657 67.190 3.449 1.00 22.76 49 LEU C CA 1
ATOM 3454 C C . LEU C 1 49 ? 17.245 66.977 2.936 1.00 25.27 49 LEU C C 1
ATOM 3455 O O . LEU C 1 49 ? 16.673 65.888 3.073 1.00 25.73 49 LEU C O 1
ATOM 3460 N N . VAL C 1 50 ? 16.675 68.024 2.361 1.00 27.71 50 VAL C N 1
ATOM 3461 C CA . VAL C 1 50 ? 15.324 67.954 1.856 1.00 31.31 50 VAL C CA 1
ATOM 3462 C C . VAL C 1 50 ? 15.234 67.042 0.637 1.00 33.77 50 VAL C C 1
ATOM 3463 O O . VAL C 1 50 ? 14.376 66.146 0.585 1.00 35.31 50 VAL C O 1
ATOM 3467 N N . ARG C 1 51 ? 16.145 67.235 -0.314 1.00 35.16 51 ARG C N 1
ATOM 3468 C CA . ARG C 1 51 ? 16.166 66.451 -1.548 1.00 36.74 51 ARG C CA 1
ATOM 3469 C C . ARG C 1 51 ? 16.530 64.969 -1.407 1.00 36.26 51 ARG C C 1
ATOM 3470 O O . ARG C 1 51 ? 15.859 64.104 -1.985 1.00 36.80 51 ARG C O 1
ATOM 3478 N N . ASP C 1 52 ? 17.582 64.675 -0.652 1.00 34.49 52 ASP C N 1
ATOM 3479 C CA . ASP C 1 52 ? 18.044 63.296 -0.510 1.00 34.89 52 ASP C CA 1
ATOM 3480 C C . ASP C 1 52 ? 17.538 62.531 0.699 1.00 35.18 52 ASP C C 1
ATOM 3481 O O . ASP C 1 52 ? 17.559 61.289 0.703 1.00 36.94 52 ASP C O 1
ATOM 3486 N N . ARG C 1 53 ? 17.099 63.238 1.731 1.00 31.56 53 ARG C N 1
ATOM 3487 C CA . ARG C 1 53 ? 16.627 62.534 2.912 1.00 30.51 53 ARG C CA 1
ATOM 3488 C C . ARG C 1 53 ? 15.190 62.810 3.249 1.00 31.10 53 ARG C C 1
ATOM 3489 O O . ARG C 1 53 ? 14.662 62.229 4.185 1.00 32.50 53 ARG C O 1
ATOM 3497 N N . ARG C 1 54 ? 14.556 63.692 2.484 1.00 31.36 54 ARG C N 1
ATOM 3498 C CA . ARG C 1 54 ? 13.167 64.026 2.737 1.00 32.37 54 ARG C CA 1
ATOM 3499 C C . ARG C 1 54 ? 12.959 64.603 4.126 1.00 33.97 54 ARG C C 1
ATOM 3500 O O . ARG C 1 54 ? 11.922 64.409 4.756 1.00 33.00 54 ARG C O 1
ATOM 3501 N N . VAL C 1 55 ? 13.954 65.328 4.618 1.00 35.55 55 VAL C N 1
ATOM 3502 C CA . VAL C 1 55 ? 13.831 65.921 5.934 1.00 35.93 55 VAL C CA 1
ATOM 3503 C C . VAL C 1 55 ? 13.443 67.386 5.827 1.00 36.17 55 VAL C C 1
ATOM 3504 O O . VAL C 1 55 ? 13.770 68.049 4.851 1.00 37.82 55 VAL C O 1
ATOM 3508 N N . HIS C 1 56 ? 12.736 67.863 6.844 1.00 36.34 56 HIS C N 1
ATOM 3509 C CA . HIS C 1 56 ? 12.269 69.241 6.938 1.00 35.89 56 HIS C CA 1
ATOM 3510 C C . HIS C 1 56 ? 13.367 70.096 7.604 1.00 30.48 56 HIS C C 1
ATOM 3511 O O . HIS C 1 56 ? 13.901 69.702 8.631 1.00 28.58 56 HIS C O 1
ATOM 3518 N N . ALA C 1 57 ? 13.721 71.233 6.997 1.00 23.84 57 ALA C N 1
ATOM 3519 C CA . ALA C 1 57 ? 14.745 72.135 7.563 1.00 18.65 57 ALA C CA 1
ATOM 3520 C C . ALA C 1 57 ? 14.365 73.590 7.323 1.00 17.54 57 ALA C C 1
ATOM 3521 O O . ALA C 1 57 ? 13.590 73.894 6.406 1.00 18.91 57 ALA C O 1
ATOM 3523 N N . TYR C 1 58 ? 14.878 74.484 8.163 1.00 12.46 58 TYR C N 1
ATOM 3524 C CA . TYR C 1 58 ? 14.615 75.911 8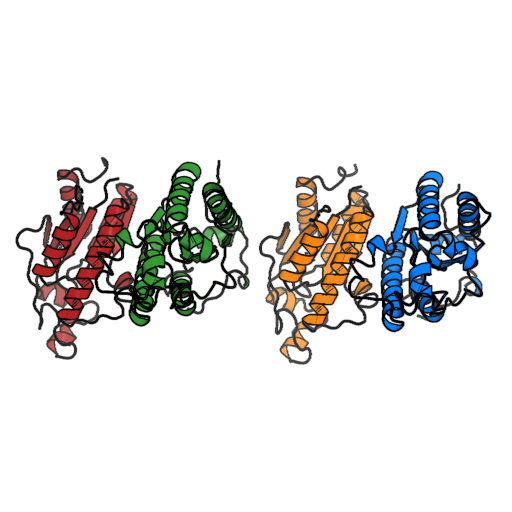.007 1.00 10.94 58 TYR C CA 1
ATOM 3525 C C . TYR C 1 58 ? 15.887 76.656 8.396 1.00 11.91 58 TYR C C 1
ATOM 3526 O O . TYR C 1 58 ? 16.537 76.364 9.411 1.00 11.13 58 TYR C O 1
ATOM 3535 N N . ARG C 1 59 ? 16.257 77.625 7.564 1.00 11.93 59 ARG C N 1
ATOM 3536 C CA . ARG C 1 59 ? 17.467 78.404 7.798 1.00 10.93 59 ARG C CA 1
ATOM 3537 C C . ARG C 1 59 ? 17.215 79.730 8.493 1.00 11.62 59 ARG C C 1
ATOM 3538 O O . ARG C 1 59 ? 16.290 80.458 8.127 1.00 10.71 59 ARG C O 1
ATOM 3546 N N . LEU C 1 60 ? 18.044 80.003 9.495 1.00 10.26 60 LEU C N 1
ATOM 3547 C CA . LEU C 1 60 ? 18.023 81.288 10.191 1.00 8.98 60 LEU C CA 1
ATOM 3548 C C . LEU C 1 60 ? 19.355 81.946 9.815 1.00 10.62 60 LEU C C 1
ATOM 3549 O O . LEU C 1 60 ? 20.434 81.325 9.920 1.00 10.38 60 LEU C O 1
ATOM 3554 N N . ASP C 1 61 ? 19.294 83.181 9.326 1.00 9.08 61 ASP C N 1
ATOM 3555 C CA . ASP C 1 61 ? 20.515 83.870 8.953 1.00 9.54 61 ASP C CA 1
ATOM 3556 C C . ASP C 1 61 ? 20.332 85.366 9.160 1.00 9.53 61 ASP C C 1
ATOM 3557 O O . ASP C 1 61 ? 19.303 85.800 9.665 1.00 10.08 61 ASP C O 1
ATOM 3562 N N . GLY C 1 62 ? 21.340 86.163 8.799 1.00 10.07 62 GLY C N 1
ATOM 3563 C CA . GLY C 1 62 ? 21.200 87.595 9.002 1.00 11.05 62 GLY C CA 1
ATOM 3564 C C . GLY C 1 62 ? 20.012 88.201 8.290 1.00 12.21 62 GLY C C 1
ATOM 3565 O O . GLY C 1 62 ? 19.328 89.072 8.839 1.00 12.30 62 GLY C O 1
ATOM 3566 N N . ASP C 1 63 ? 19.741 87.729 7.082 1.00 12.26 63 ASP C N 1
ATOM 3567 C CA . ASP C 1 63 ? 18.619 88.277 6.348 1.00 13.50 63 ASP C CA 1
ATOM 3568 C C . ASP C 1 63 ? 17.261 88.100 6.982 1.00 13.85 63 ASP C C 1
ATOM 3569 O O . ASP C 1 63 ? 16.436 89.015 6.902 1.00 14.86 63 ASP C O 1
ATOM 3574 N N . ASN C 1 64 ? 16.982 86.958 7.616 1.00 12.39 64 ASN C N 1
ATOM 3575 C CA . ASN C 1 64 ? 15.663 86.790 8.191 1.00 10.39 64 ASN C CA 1
ATOM 3576 C C . ASN C 1 64 ? 15.596 87.012 9.669 1.00 9.89 64 ASN C C 1
ATOM 3577 O O . ASN C 1 64 ? 14.511 86.967 10.210 1.00 12.02 64 ASN C O 1
ATOM 3582 N N . ILE C 1 65 ? 16.739 87.303 10.290 1.00 9.30 65 ILE C N 1
ATOM 3583 C CA . ILE C 1 65 ? 16.761 87.626 11.724 1.00 10.21 65 ILE C CA 1
ATOM 3584 C C . ILE C 1 65 ? 17.164 89.063 12.037 1.00 9.28 65 ILE C C 1
ATOM 3585 O O . ILE C 1 65 ? 16.501 89.748 12.845 1.00 10.13 65 ILE C O 1
ATOM 3590 N N . ARG C 1 66 ? 18.249 89.554 11.432 1.00 9.43 66 ARG C N 1
ATOM 3591 C CA . ARG C 1 66 ? 18.750 90.860 11.854 1.00 10.40 66 ARG C CA 1
ATOM 3592 C C . ARG C 1 66 ? 18.020 92.104 11.422 1.00 10.54 66 ARG C C 1
ATOM 3593 O O . ARG C 1 66 ? 18.341 93.190 11.909 1.00 12.30 66 ARG C O 1
ATOM 3601 N N . PHE C 1 67 ? 17.024 91.921 10.570 1.00 11.95 67 PHE C N 1
ATOM 3602 C CA . PHE C 1 67 ? 16.214 93.051 10.146 1.00 13.66 67 PHE C CA 1
ATOM 3603 C C . PHE C 1 67 ? 14.788 92.916 10.666 1.00 13.39 67 PHE C C 1
ATOM 3604 O O . PHE C 1 67 ? 13.905 93.688 10.308 1.00 13.72 67 PHE C O 1
ATOM 3612 N N . GLY C 1 68 ? 14.558 91.893 11.480 1.00 11.45 68 GLY C N 1
ATOM 3613 C CA . GLY C 1 68 ? 13.234 91.654 12.039 1.00 10.93 68 GLY C CA 1
ATOM 3614 C C . GLY C 1 68 ? 13.318 91.483 13.537 1.00 10.54 68 GLY C C 1
ATOM 3615 O O . GLY C 1 68 ? 13.385 92.426 14.293 1.00 11.17 68 GLY C O 1
ATOM 3616 N N . LEU C 1 69 ? 13.337 90.239 13.970 1.00 10.63 69 LEU C N 1
ATOM 3617 C CA . LEU C 1 69 ? 13.442 89.950 15.398 1.00 9.53 69 LEU C CA 1
ATOM 3618 C C . LEU C 1 69 ? 14.542 90.741 16.071 1.00 10.11 69 LEU C C 1
ATOM 3619 O O . LEU C 1 69 ? 14.357 91.302 17.160 1.00 11.14 69 LEU C O 1
ATOM 3624 N N . ASN C 1 70 ? 15.709 90.789 15.425 1.00 9.85 70 ASN C N 1
ATOM 3625 C CA . ASN C 1 70 ? 16.872 91.430 16.025 1.00 9.77 70 ASN C CA 1
ATOM 3626 C C . ASN C 1 70 ? 17.287 92.746 15.386 1.00 11.93 70 ASN C C 1
ATOM 3627 O O . ASN C 1 70 ? 18.450 93.163 15.488 1.00 11.61 70 ASN C O 1
ATOM 3632 N N . LYS C 1 71 ? 16.301 93.427 14.818 1.00 11.60 71 LYS C N 1
ATOM 3633 C CA . LYS C 1 71 ? 16.567 94.717 14.195 1.00 11.46 71 LYS C CA 1
ATOM 3634 C C . LYS C 1 71 ? 16.985 95.763 15.226 1.00 12.46 71 LYS C C 1
ATOM 3635 O O . LYS C 1 71 ? 17.550 96.813 14.858 1.00 13.86 71 LYS C O 1
ATOM 3641 N N . ASP C 1 72 ? 16.714 95.506 16.502 1.00 12.79 72 ASP C N 1
ATOM 3642 C CA . ASP C 1 72 ? 17.094 96.403 17.576 1.00 13.41 72 ASP C CA 1
ATOM 3643 C C . ASP C 1 72 ? 18.528 96.217 18.071 1.00 13.97 72 ASP C C 1
ATOM 3644 O O . ASP C 1 72 ? 18.990 96.946 18.950 1.00 14.66 72 ASP C O 1
ATOM 3649 N N . LEU C 1 73 ? 19.250 95.272 17.480 1.00 11.34 73 LEU C N 1
ATOM 3650 C CA . LEU C 1 73 ? 20.593 94.955 17.925 1.00 10.72 73 LEU C CA 1
ATOM 3651 C C . LEU C 1 73 ? 21.645 95.307 16.915 1.00 11.81 73 LEU C C 1
ATOM 3652 O O . LEU C 1 73 ? 21.454 95.144 15.731 1.00 12.22 73 LEU C O 1
ATOM 3657 N N . GLY C 1 74 ? 22.769 95.795 17.429 1.00 11.85 74 GLY C N 1
ATOM 3658 C CA . GLY C 1 74 ? 23.919 96.110 16.590 1.00 10.89 74 GLY C CA 1
ATOM 3659 C C . GLY C 1 74 ? 25.029 95.071 16.769 1.00 11.69 74 GLY C C 1
ATOM 3660 O O . GLY C 1 74 ? 24.759 93.861 16.892 1.00 10.40 74 GLY C O 1
ATOM 3661 N N . PHE C 1 75 ? 26.274 95.552 16.845 1.00 10.81 75 PHE C N 1
ATOM 3662 C CA . PHE C 1 75 ? 27.433 94.693 16.934 1.00 10.63 75 PHE C CA 1
ATOM 3663 C C . PHE C 1 75 ? 28.330 94.860 18.138 1.00 11.90 75 PHE C C 1
ATOM 3664 O O . PHE C 1 75 ? 29.428 94.318 18.190 1.00 11.43 75 PHE C O 1
ATOM 3672 N N . SER C 1 76 ? 27.843 95.617 19.113 1.00 12.15 76 SER C N 1
ATOM 3673 C CA . SER C 1 76 ? 28.609 95.710 20.345 1.00 12.19 76 SER C CA 1
ATOM 3674 C C . SER C 1 76 ? 28.638 94.286 20.966 1.00 13.51 76 SER C C 1
ATOM 3675 O O . SER C 1 76 ? 27.823 93.398 20.657 1.00 12.45 76 SER C O 1
ATOM 3678 N N . GLU C 1 77 ? 29.596 94.041 21.853 1.00 13.62 77 GLU C N 1
ATOM 3679 C CA . GLU C 1 77 ? 29.666 92.736 22.475 1.00 13.51 77 GLU C CA 1
ATOM 3680 C C . GLU C 1 77 ? 28.314 92.361 23.110 1.00 12.77 77 GLU C C 1
ATOM 3681 O O . GLU C 1 77 ? 27.827 91.233 22.922 1.00 12.35 77 GLU C O 1
ATOM 3687 N N . ALA C 1 78 ? 27.721 93.278 23.852 1.00 12.73 78 ALA C N 1
ATOM 3688 C CA . ALA C 1 78 ? 26.458 92.951 24.508 1.00 12.96 78 ALA C CA 1
ATOM 3689 C C . ALA C 1 78 ? 25.358 92.630 23.487 1.00 12.43 78 ALA C C 1
ATOM 3690 O O . ALA C 1 78 ? 24.584 91.693 23.684 1.00 12.63 78 ALA C O 1
ATOM 3692 N N . ASP C 1 79 ? 25.312 93.378 22.396 1.00 11.83 79 ASP C N 1
ATOM 3693 C CA . ASP C 1 79 ? 24.284 93.112 21.388 1.00 11.74 79 ASP C CA 1
ATOM 3694 C C . ASP C 1 79 ? 24.519 91.770 20.690 1.00 11.44 79 ASP C C 1
ATOM 3695 O O . ASP C 1 79 ? 23.565 91.110 20.318 1.00 11.11 79 ASP C O 1
ATOM 3700 N N . ARG C 1 80 ? 25.771 91.372 20.488 1.00 11.04 80 ARG C N 1
ATOM 3701 C CA . ARG C 1 80 ? 26.049 90.066 19.900 1.00 10.67 80 ARG C CA 1
ATOM 3702 C C . ARG C 1 80 ? 25.636 88.987 20.870 1.00 10.51 80 ARG C C 1
ATOM 3703 O O . ARG C 1 80 ? 25.112 87.960 20.447 1.00 10.81 80 ARG C O 1
ATOM 3711 N N . ASN C 1 81 ? 25.857 89.212 22.167 1.00 11.19 81 ASN C N 1
ATOM 3712 C CA . ASN C 1 81 ? 25.434 88.191 23.145 1.00 10.49 81 ASN C CA 1
ATOM 3713 C C . ASN C 1 81 ? 23.918 88.023 23.048 1.00 9.35 81 ASN C C 1
ATOM 3714 O O . ASN C 1 81 ? 23.409 86.906 23.053 1.00 10.17 81 ASN C O 1
ATOM 3719 N N . GLU C 1 82 ? 23.228 89.148 22.941 1.00 8.46 82 GLU C N 1
ATOM 3720 C CA . GLU C 1 82 ? 21.784 89.069 22.851 1.00 8.98 82 GLU C CA 1
ATOM 3721 C C . GLU C 1 82 ? 21.270 88.524 21.520 1.00 8.86 82 GLU C C 1
ATOM 3722 O O . GLU C 1 82 ? 20.304 87.749 21.469 1.00 9.39 82 GLU C O 1
ATOM 3728 N N . ASN C 1 83 ? 21.985 88.869 20.443 1.00 9.10 83 ASN C N 1
ATOM 3729 C CA . ASN C 1 83 ? 21.635 88.376 19.120 1.00 9.12 83 ASN C CA 1
ATOM 3730 C C . ASN C 1 83 ? 21.643 86.851 19.151 1.00 8.78 83 ASN C C 1
ATOM 3731 O O . ASN C 1 83 ? 20.677 86.190 18.744 1.00 8.15 83 ASN C O 1
ATOM 3736 N N . ILE C 1 84 ? 22.755 86.309 19.646 1.00 8.36 84 ILE C N 1
ATOM 3737 C CA . ILE C 1 84 ? 22.917 84.875 19.683 1.00 8.61 84 ILE C CA 1
ATOM 3738 C C . ILE C 1 84 ? 21.951 84.206 20.691 1.00 9.54 84 ILE C C 1
ATOM 3739 O O . ILE C 1 84 ? 21.407 83.126 20.401 1.00 9.74 84 ILE C O 1
ATOM 3744 N N . ARG C 1 85 ? 21.693 84.861 21.832 1.00 9.26 85 ARG C N 1
ATOM 3745 C CA . ARG C 1 85 ? 20.755 84.270 22.775 1.00 9.45 85 ARG C CA 1
ATOM 3746 C C . ARG C 1 85 ? 19.373 84.092 22.134 1.00 9.30 85 ARG C C 1
ATOM 3747 O O . ARG C 1 85 ? 18.769 83.035 22.210 1.00 9.49 85 ARG C O 1
ATOM 3755 N N . ARG C 1 86 ? 18.914 85.137 21.465 1.00 8.41 86 ARG C N 1
ATOM 3756 C CA . ARG C 1 86 ? 17.602 85.089 20.869 1.00 8.45 86 ARG C CA 1
ATOM 3757 C C . ARG C 1 86 ? 17.567 84.096 19.732 1.00 8.12 86 ARG C C 1
ATOM 3758 O O . ARG C 1 86 ? 16.618 83.311 19.610 1.00 9.22 86 ARG C O 1
ATOM 3766 N N . ILE C 1 87 ? 18.618 84.087 18.893 1.00 6.61 87 ILE C N 1
ATOM 3767 C CA . ILE C 1 87 ? 18.623 83.151 17.784 1.00 7.65 87 ILE C CA 1
ATOM 3768 C C . ILE C 1 87 ? 18.629 81.726 18.302 1.00 7.82 87 ILE C C 1
ATOM 3769 O O . ILE C 1 87 ? 17.948 80.858 17.749 1.00 9.40 87 ILE C O 1
ATOM 3774 N N . ALA C 1 88 ? 19.399 81.465 19.348 1.00 8.74 88 ALA C N 1
ATOM 3775 C CA . ALA C 1 88 ? 19.441 80.111 19.907 1.00 9.97 88 ALA C CA 1
ATOM 3776 C C . ALA C 1 88 ? 18.029 79.684 20.388 1.00 9.91 88 ALA C C 1
ATOM 3777 O O . ALA C 1 88 ? 17.610 78.565 20.158 1.00 9.53 88 ALA C O 1
ATOM 3779 N N . GLU C 1 89 ? 17.321 80.598 21.051 1.00 8.60 89 GLU C N 1
ATOM 3780 C CA . GLU C 1 89 ? 15.974 80.267 21.474 1.00 8.40 89 GLU C CA 1
ATOM 3781 C C . GLU C 1 89 ? 15.060 79.992 20.291 1.00 9.31 89 GLU C C 1
ATOM 3782 O O . GLU C 1 89 ? 14.213 79.089 20.323 1.00 10.64 89 GLU C O 1
ATOM 3788 N N . VAL C 1 90 ? 15.207 80.765 19.211 1.00 8.58 90 VAL C N 1
ATOM 3789 C CA . VAL C 1 90 ? 14.354 80.518 18.069 1.00 8.45 90 VAL C CA 1
ATOM 3790 C C . VAL C 1 90 ? 14.700 79.183 17.410 1.00 8.83 90 VAL C C 1
ATOM 3791 O O . VAL C 1 90 ? 13.798 78.411 17.041 1.00 9.49 90 VAL C O 1
ATOM 3795 N N . ALA C 1 91 ? 16.003 78.894 17.273 1.00 9.31 91 ALA C N 1
ATOM 3796 C CA . ALA C 1 91 ? 16.418 77.623 16.680 1.00 8.82 91 ALA C CA 1
ATOM 3797 C C . ALA C 1 91 ? 15.840 76.478 17.531 1.00 9.74 91 ALA C C 1
ATOM 3798 O O . ALA C 1 91 ? 15.381 75.499 16.969 1.00 10.60 91 ALA C O 1
ATOM 3800 N N . LYS C 1 92 ? 15.855 76.625 18.859 1.00 9.64 92 LYS C N 1
ATOM 3801 C CA . LYS C 1 92 ? 15.285 75.607 19.734 1.00 9.54 92 LYS C CA 1
ATOM 3802 C C . LYS C 1 92 ? 13.807 75.400 19.450 1.00 10.39 92 LYS C C 1
ATOM 3803 O O . LYS C 1 92 ? 13.336 74.275 19.477 1.00 11.49 92 LYS C O 1
ATOM 3809 N N . LEU C 1 93 ? 13.055 76.476 19.192 1.00 9.62 93 LEU C N 1
ATOM 3810 C CA . LEU C 1 93 ? 11.633 76.304 18.873 1.00 10.04 93 LEU C CA 1
ATOM 3811 C C . LEU C 1 93 ? 11.491 75.486 17.580 1.00 10.35 93 LEU C C 1
ATOM 3812 O O . LEU C 1 93 ? 10.641 74.601 17.463 1.00 11.48 93 LEU C O 1
ATOM 3817 N N . PHE C 1 94 ? 12.298 75.799 16.573 1.00 11.07 94 PHE C N 1
ATOM 3818 C CA . PHE C 1 94 ? 12.214 75.018 15.340 1.00 11.72 94 PHE C CA 1
ATOM 3819 C C . PHE C 1 94 ? 12.590 73.559 15.577 1.00 12.15 94 PHE C C 1
ATOM 3820 O O . PHE C 1 94 ? 11.923 72.668 15.029 1.00 13.43 94 PHE C O 1
ATOM 3828 N N . ALA C 1 95 ? 13.640 73.328 16.369 1.00 10.59 95 ALA C N 1
ATOM 3829 C CA . ALA C 1 95 ? 14.036 71.938 16.665 1.00 11.53 95 ALA C CA 1
ATOM 3830 C C . ALA C 1 95 ? 12.894 71.260 17.428 1.00 12.42 95 ALA C C 1
ATOM 3831 O O . ALA C 1 95 ? 12.529 70.127 17.123 1.00 12.78 95 ALA C O 1
ATOM 3833 N N . ASP C 1 96 ? 12.289 71.964 18.382 1.00 11.41 96 ASP C N 1
ATOM 3834 C CA . ASP C 1 96 ? 11.184 71.396 19.146 1.00 13.19 96 ASP C CA 1
ATOM 3835 C C . ASP C 1 96 ? 10.011 71.063 18.275 1.00 13.21 96 ASP C C 1
ATOM 3836 O O . ASP C 1 96 ? 9.315 70.063 18.498 1.00 13.96 96 ASP C O 1
ATOM 3841 N N . SER C 1 97 ? 9.812 71.850 17.221 1.00 13.01 97 SER C N 1
ATOM 3842 C CA . SER C 1 97 ? 8.714 71.638 16.299 1.00 12.01 97 SER C CA 1
ATOM 3843 C C . SER C 1 97 ? 8.936 70.480 15.342 1.00 13.52 97 SER C C 1
ATOM 3844 O O . SER C 1 97 ? 8.089 70.210 14.498 1.00 13.84 97 SER C O 1
ATOM 3847 N N . ASN C 1 98 ? 10.086 69.820 15.475 1.00 13.97 98 ASN C N 1
ATOM 3848 C CA . ASN C 1 98 ? 10.478 68.681 14.648 1.00 16.07 98 ASN C CA 1
ATOM 3849 C C . ASN C 1 98 ? 10.973 69.068 13.262 1.00 17.33 98 ASN C C 1
ATOM 3850 O O . ASN C 1 98 ? 10.665 68.437 12.252 1.00 19.36 98 ASN C O 1
ATOM 3855 N N . SER C 1 99 ? 11.764 70.128 13.218 1.00 16.37 99 SER C N 1
ATOM 3856 C CA . SER C 1 99 ? 12.417 70.526 11.987 1.00 14.25 99 SER C CA 1
ATOM 3857 C C . SER C 1 99 ? 13.896 70.600 12.354 1.00 12.95 99 SER C C 1
ATOM 3858 O O . SER C 1 99 ? 14.264 70.590 13.520 1.00 12.56 99 SER C O 1
ATOM 3861 N N . ILE C 1 100 ? 14.743 70.619 11.335 1.00 12.66 100 ILE C N 1
ATOM 3862 C CA . ILE C 1 100 ? 16.162 70.840 11.544 1.00 13.38 100 ILE C CA 1
ATOM 3863 C C . ILE C 1 100 ? 16.358 72.343 11.340 1.00 14.08 100 ILE C C 1
ATOM 3864 O O . ILE C 1 100 ? 16.017 72.892 10.295 1.00 16.40 100 ILE C O 1
ATOM 3869 N N . ALA C 1 101 ? 16.855 73.004 12.358 1.00 13.32 101 ALA C N 1
ATOM 3870 C CA . ALA C 1 101 ? 17.128 74.428 12.296 1.00 12.17 101 ALA C CA 1
ATOM 3871 C C . ALA C 1 101 ? 18.579 74.557 11.901 1.00 11.59 101 ALA C C 1
ATOM 3872 O O . ALA C 1 101 ? 19.444 73.916 12.499 1.00 12.01 101 ALA C O 1
ATOM 3874 N N . ILE C 1 102 ? 18.859 75.368 10.881 1.00 9.15 102 ILE C N 1
ATOM 3875 C CA . ILE C 1 102 ? 20.228 75.579 10.458 1.00 10.09 102 ILE C CA 1
ATOM 3876 C C . ILE C 1 102 ? 20.528 77.059 10.656 1.00 11.20 102 ILE C C 1
ATOM 3877 O O . ILE C 1 102 ? 19.824 77.910 10.094 1.00 11.40 102 ILE C O 1
ATOM 3882 N N . THR C 1 103 ? 21.535 77.375 11.458 1.00 9.80 103 THR C N 1
ATOM 3883 C CA . THR C 1 103 ? 21.811 78.781 11.719 1.00 9.38 103 THR C CA 1
ATOM 3884 C C . THR C 1 103 ? 23.144 79.209 11.145 1.00 10.85 103 THR C C 1
ATOM 3885 O O . THR C 1 103 ? 24.120 78.452 11.185 1.00 11.14 103 THR C O 1
ATOM 3889 N N . SER C 1 104 ? 23.208 80.440 10.624 1.00 9.47 104 SER C N 1
ATOM 3890 C CA . SER C 1 104 ? 24.447 80.915 10.013 1.00 9.22 104 SER C CA 1
ATOM 3891 C C . SER C 1 104 ? 24.836 82.270 10.565 1.00 10.96 104 SER C C 1
ATOM 3892 O O . SER C 1 104 ? 24.696 83.288 9.884 1.00 15.34 104 SER C O 1
ATOM 3895 N N . PHE C 1 105 ? 25.350 82.323 11.775 1.00 9.58 105 PHE C N 1
ATOM 3896 C CA . PHE C 1 105 ? 25.780 83.582 12.409 1.00 8.52 105 PHE C CA 1
ATOM 3897 C C . PHE C 1 105 ? 27.223 83.431 12.848 1.00 9.06 105 PHE C C 1
ATOM 3898 O O . PHE C 1 105 ? 27.660 82.328 13.228 1.00 8.96 105 PHE C O 1
ATOM 3906 N N . ILE C 1 106 ? 27.971 84.534 12.806 1.00 9.13 106 ILE C N 1
ATOM 3907 C CA . ILE C 1 106 ? 29.365 84.467 13.176 1.00 9.07 106 ILE C CA 1
ATOM 3908 C C . ILE C 1 106 ? 29.515 83.813 14.521 1.00 8.98 106 ILE C C 1
ATOM 3909 O O . ILE C 1 106 ? 30.361 82.919 14.661 1.00 8.88 106 ILE C O 1
ATOM 3914 N N . SER C 1 107 ? 28.656 84.221 15.469 1.00 8.06 107 SER C N 1
ATOM 3915 C CA . SER C 1 107 ? 28.687 83.700 16.863 1.00 7.78 107 SER C CA 1
ATOM 3916 C C . SER C 1 107 ? 30.138 83.577 17.310 1.00 8.38 107 SER C C 1
ATOM 3917 O O . SER C 1 107 ? 30.629 82.479 17.634 1.00 9.65 107 SER C O 1
ATOM 3920 N N . PRO C 1 108 ? 30.811 84.722 17.409 1.00 8.80 108 PRO C N 1
ATOM 3921 C CA . PRO C 1 108 ? 32.223 84.744 17.771 1.00 10.44 108 PRO C CA 1
ATOM 3922 C C . PRO C 1 108 ? 32.636 84.388 19.152 1.00 11.39 108 PRO C C 1
ATOM 3923 O O . PRO C 1 108 ? 33.810 84.067 19.360 1.00 11.67 108 PRO C O 1
ATOM 3927 N N . TYR C 1 109 ? 31.721 84.485 20.100 1.00 11.67 109 TYR C N 1
ATOM 3928 C CA . TYR C 1 109 ? 32.080 84.213 21.477 1.00 10.74 109 TYR C CA 1
ATOM 3929 C C . TYR C 1 109 ? 31.744 82.823 21.911 1.00 10.56 109 TYR C C 1
ATOM 3930 O O . TYR C 1 109 ? 30.586 82.388 21.802 1.00 11.39 109 TYR C O 1
ATOM 3939 N N . ARG C 1 110 ? 32.742 82.140 22.464 1.00 10.85 110 ARG C N 1
ATOM 3940 C CA . ARG C 1 110 ? 32.532 80.794 22.935 1.00 11.97 110 ARG C CA 1
ATOM 3941 C C . ARG C 1 110 ? 31.458 80.761 24.033 1.00 11.43 110 ARG C C 1
ATOM 3942 O O . ARG C 1 110 ? 30.625 79.842 24.046 1.00 11.83 110 ARG C O 1
ATOM 3950 N N . LYS C 1 111 ? 31.407 81.782 24.891 1.00 12.00 111 LYS C N 1
ATOM 3951 C CA . LYS C 1 111 ? 30.394 81.711 25.960 1.00 12.62 111 LYS C CA 1
ATOM 3952 C C . LYS C 1 111 ? 28.982 81.732 25.393 1.00 12.73 111 LYS C C 1
ATOM 3953 O O . LYS C 1 111 ? 28.091 81.046 25.903 1.00 14.19 111 LYS C O 1
ATOM 3959 N N . ASP C 1 112 ? 28.755 82.495 24.329 1.00 12.05 112 ASP C N 1
ATOM 3960 C CA . ASP C 1 112 ? 27.407 82.524 23.760 1.00 12.43 112 ASP C CA 1
ATOM 3961 C C . ASP C 1 112 ? 27.060 81.236 23.017 1.00 12.07 112 ASP C C 1
ATOM 3962 O O . ASP C 1 112 ? 25.900 80.820 23.020 1.00 12.05 112 ASP C O 1
ATOM 3967 N N . ARG C 1 113 ? 28.034 80.626 22.343 1.00 10.85 113 ARG C N 1
ATOM 3968 C CA . ARG C 1 113 ? 27.755 79.364 21.696 1.00 9.28 113 ARG C CA 1
ATOM 3969 C C . ARG C 1 113 ? 27.481 78.305 22.792 1.00 10.28 113 ARG C C 1
ATOM 3970 O O . ARG C 1 113 ? 26.636 77.461 22.577 1.00 10.87 113 ARG C O 1
ATOM 3978 N N . ASP C 1 114 ? 28.154 78.427 23.944 1.00 12.11 114 ASP C N 1
ATOM 3979 C CA . ASP C 1 114 ? 27.927 77.482 25.054 1.00 14.56 114 ASP C CA 1
ATOM 3980 C C . ASP C 1 114 ? 26.519 77.684 25.581 1.00 14.23 114 ASP C C 1
ATOM 3981 O O . ASP C 1 114 ? 25.813 76.716 25.872 1.00 14.43 114 ASP C O 1
ATOM 3986 N N . THR C 1 115 ? 26.104 78.933 25.721 1.00 13.81 115 THR C N 1
ATOM 3987 C CA . THR C 1 115 ? 24.737 79.225 26.173 1.00 14.81 115 THR C CA 1
ATOM 3988 C C . THR C 1 115 ? 23.732 78.645 25.176 1.00 14.02 115 THR C C 1
ATOM 3989 O O . THR C 1 115 ? 22.727 78.032 25.553 1.00 14.04 115 THR C O 1
ATOM 3993 N N . ALA C 1 116 ? 24.001 78.826 23.891 1.00 12.79 116 ALA C N 1
ATOM 3994 C CA . ALA C 1 116 ? 23.080 78.332 22.867 1.00 12.55 116 ALA C CA 1
ATOM 3995 C C . ALA C 1 116 ? 22.987 76.805 22.959 1.00 11.52 116 ALA C C 1
ATOM 3996 O O . ALA C 1 116 ? 21.888 76.211 22.910 1.00 12.89 116 ALA C O 1
ATOM 3998 N N . ARG C 1 117 ? 24.143 76.175 23.131 1.00 10.21 117 ARG C N 1
ATOM 3999 C CA . ARG C 1 117 ? 24.203 74.730 23.246 1.00 10.25 117 ARG C CA 1
ATOM 4000 C C . ARG C 1 117 ? 23.426 74.248 24.474 1.00 12.17 117 ARG C C 1
ATOM 4001 O O . ARG C 1 117 ? 22.607 73.322 24.370 1.00 11.09 117 ARG C O 1
ATOM 4009 N N . GLN C 1 118 ? 23.698 74.858 25.616 1.00 11.93 118 GLN C N 1
ATOM 4010 C CA . GLN C 1 118 ? 23.023 74.410 26.838 1.00 14.04 118 GLN C CA 1
ATOM 4011 C C . GLN C 1 118 ? 21.520 74.521 26.784 1.00 12.69 118 GLN C C 1
ATOM 4012 O O . GLN C 1 118 ? 20.821 73.604 27.261 1.00 12.29 118 GLN C O 1
ATOM 4018 N N . LEU C 1 119 ? 20.983 75.599 26.210 1.00 12.28 119 LEU C N 1
ATOM 4019 C CA . LEU C 1 119 ? 19.525 75.724 26.197 1.00 12.25 119 LEU C CA 1
ATOM 4020 C C . LEU C 1 119 ? 18.891 74.703 25.283 1.00 12.76 119 LEU C C 1
ATOM 4021 O O . LEU C 1 119 ? 17.739 74.356 25.432 1.00 13.22 119 LEU C O 1
ATOM 4026 N N . HIS C 1 120 ? 19.647 74.196 24.304 1.00 12.09 120 HIS C N 1
ATOM 4027 C CA . HIS C 1 120 ? 19.130 73.118 23.474 1.00 11.70 120 HIS C CA 1
ATOM 4028 C C . HIS C 1 120 ? 19.251 71.769 24.188 1.00 12.71 120 HIS C C 1
ATOM 4029 O O . HIS C 1 120 ? 18.304 70.984 24.223 1.00 11.86 120 HIS C O 1
ATOM 4036 N N . GLU C 1 121 ? 20.439 71.523 24.759 1.00 12.56 121 GLU C N 1
ATOM 4037 C CA . GLU C 1 121 ? 20.738 70.194 25.273 1.00 13.75 121 GLU C CA 1
ATOM 4038 C C . GLU C 1 121 ? 20.034 69.787 26.535 1.00 14.80 121 GLU C C 1
ATOM 4039 O O . GLU C 1 121 ? 19.903 68.584 26.798 1.00 14.72 121 GLU C O 1
ATOM 4045 N N . VAL C 1 122 ? 19.582 70.760 27.296 1.00 14.11 122 VAL C N 1
ATOM 4046 C CA . VAL C 1 122 ? 18.941 70.447 28.558 1.00 15.26 122 VAL C CA 1
ATOM 4047 C C . VAL C 1 122 ? 17.614 69.754 28.402 1.00 15.50 122 VAL C C 1
ATOM 4048 O O . VAL C 1 122 ? 16.835 70.084 27.527 1.00 16.78 122 VAL C O 1
ATOM 4052 N N . ALA C 1 123 ? 17.374 68.743 29.241 1.00 15.51 123 ALA C N 1
ATOM 4053 C CA . ALA C 1 123 ? 16.102 68.047 29.244 1.00 17.86 123 ALA C CA 1
ATOM 4054 C C . ALA C 1 123 ? 15.322 68.792 30.325 1.00 21.10 123 ALA C C 1
ATOM 4055 O O . ALA C 1 123 ? 15.594 68.637 31.520 1.00 22.05 123 ALA C O 1
ATOM 4057 N N . THR C 1 124 ? 14.420 69.662 29.886 1.00 22.43 124 THR C N 1
ATOM 4058 C CA . THR C 1 124 ? 13.615 70.480 30.795 1.00 26.43 124 THR C CA 1
ATOM 4059 C C . THR C 1 124 ? 12.504 69.653 31.435 1.00 26.40 124 THR C C 1
ATOM 4060 O O . THR C 1 124 ? 12.029 68.685 30.860 1.00 26.59 124 THR C O 1
ATOM 4064 N N . PRO C 1 125 ? 12.099 70.010 32.662 1.00 28.82 125 PRO C N 1
ATOM 4065 C CA . PRO C 1 125 ? 11.039 69.257 33.348 1.00 29.44 125 PRO C CA 1
ATOM 4066 C C . PRO C 1 125 ? 9.837 68.943 32.464 1.00 29.86 125 PRO C C 1
ATOM 4067 O O . PRO C 1 125 ? 9.276 69.829 31.814 1.00 29.73 125 PRO C O 1
ATOM 4071 N N . GLY C 1 126 ? 9.448 67.674 32.441 1.00 30.48 126 GLY C N 1
ATOM 4072 C CA . GLY C 1 126 ? 8.309 67.296 31.636 1.00 30.47 126 GLY C CA 1
ATOM 4073 C C . GLY C 1 126 ? 8.674 66.558 30.374 1.00 32.36 126 GLY C C 1
ATOM 4074 O O . GLY C 1 126 ? 7.789 66.024 29.697 1.00 35.18 126 GLY C O 1
ATOM 4075 N N . GLU C 1 127 ? 9.959 66.531 30.032 1.00 30.63 127 GLU C N 1
ATOM 4076 C CA . GLU C 1 127 ? 10.407 65.828 28.840 1.00 29.29 127 GLU C CA 1
ATOM 4077 C C . GLU C 1 127 ? 11.605 64.974 29.222 1.00 26.50 127 GLU C C 1
ATOM 4078 O O . GLU C 1 127 ? 12.294 65.259 30.209 1.00 25.41 127 GLU C O 1
ATOM 4084 N N . GLU C 1 128 ? 11.850 63.941 28.432 1.00 23.19 128 GLU C N 1
ATOM 4085 C CA . GLU C 1 128 ? 12.929 63.004 28.723 1.00 24.63 128 GLU C CA 1
ATOM 4086 C C . GLU C 1 128 ? 14.279 63.373 28.139 1.00 21.74 128 GLU C C 1
ATOM 4087 O O . GLU C 1 128 ? 15.301 62.912 28.621 1.00 15.97 128 GLU C O 1
ATOM 4093 N N . THR C 1 129 ? 14.273 64.175 27.083 1.00 19.28 129 THR C N 1
ATOM 4094 C CA . THR C 1 129 ? 15.503 64.488 26.392 1.00 20.81 129 THR C CA 1
ATOM 4095 C C . THR C 1 129 ? 15.509 65.939 25.966 1.00 20.04 129 THR C C 1
ATOM 4096 O O . THR C 1 129 ? 14.449 66.564 25.853 1.00 22.16 129 THR C O 1
ATOM 4100 N N . GLY C 1 130 ? 16.713 66.449 25.767 1.00 17.41 130 GLY C N 1
ATOM 4101 C CA . GLY C 1 130 ? 16.905 67.783 25.213 1.00 16.66 130 GLY C CA 1
ATOM 4102 C C . GLY C 1 130 ? 16.951 67.604 23.686 1.00 15.71 130 GLY C C 1
ATOM 4103 O O . GLY C 1 130 ? 16.550 66.584 23.114 1.00 16.76 130 GLY C O 1
ATOM 4104 N N . LEU C 1 131 ? 17.430 68.652 23.022 1.00 13.55 131 LEU C N 1
ATOM 4105 C CA . LEU C 1 131 ? 17.484 68.682 21.553 1.00 11.73 131 LEU C CA 1
ATOM 4106 C C . LEU C 1 131 ? 18.938 68.716 21.154 1.00 10.24 131 LEU C C 1
ATOM 4107 O O . LEU C 1 131 ? 19.737 69.495 21.710 1.00 12.28 131 LEU C O 1
ATOM 4112 N N . PRO C 1 132 ? 19.315 67.895 20.149 1.00 10.86 132 PRO C N 1
ATOM 4113 C CA . PRO C 1 132 ? 20.710 67.872 19.713 1.00 12.29 132 PRO C CA 1
ATOM 4114 C C . PRO C 1 132 ? 21.135 69.220 19.122 1.00 12.00 132 PRO C C 1
ATOM 4115 O O . PRO C 1 132 ? 20.354 69.876 18.446 1.00 12.91 132 PRO C O 1
ATOM 4119 N N . PHE C 1 133 ? 22.380 69.560 19.366 1.00 11.88 133 PHE C N 1
ATOM 4120 C CA . PHE C 1 133 ? 22.993 70.816 18.917 1.00 12.07 133 PHE C CA 1
ATOM 4121 C C . PHE C 1 133 ? 24.312 70.417 18.262 1.00 11.72 133 PHE C C 1
ATOM 4122 O O . PHE C 1 133 ? 25.276 69.996 18.917 1.00 12.82 133 PHE C O 1
ATOM 4130 N N . VAL C 1 134 ? 24.350 70.582 16.954 1.00 10.69 134 VAL C N 1
ATOM 4131 C CA . VAL C 1 134 ? 25.526 70.166 16.180 1.00 11.74 134 VAL C CA 1
ATOM 4132 C C . VAL C 1 134 ? 26.262 71.428 15.744 1.00 11.33 134 VAL C C 1
ATOM 4133 O O . VAL C 1 134 ? 25.790 72.145 14.841 1.00 11.89 134 VAL C O 1
ATOM 4137 N N . GLU C 1 135 ? 27.355 71.691 16.417 1.00 10.50 135 GLU C N 1
ATOM 4138 C CA . GLU C 1 135 ? 28.147 72.894 16.131 1.00 11.30 135 GLU C CA 1
ATOM 4139 C C . GLU C 1 135 ? 29.141 72.592 15.000 1.00 12.56 135 GLU C C 1
ATOM 4140 O O . GLU C 1 135 ? 29.921 71.642 15.068 1.00 12.42 135 GLU C O 1
ATOM 4146 N N . VAL C 1 136 ? 29.082 73.409 13.960 1.00 11.57 136 VAL C N 1
ATOM 4147 C CA . VAL C 1 136 ? 29.954 73.227 12.792 1.00 10.67 136 VAL C CA 1
ATOM 4148 C C . VAL C 1 136 ? 30.843 74.465 12.685 1.00 11.80 136 VAL C C 1
ATOM 4149 O O . VAL C 1 136 ? 30.339 75.587 12.499 1.00 10.71 136 VAL C O 1
ATOM 4153 N N . TYR C 1 137 ? 32.139 74.268 12.830 1.00 10.48 137 TYR C N 1
ATOM 4154 C CA . TYR C 1 137 ? 33.080 75.365 12.657 1.00 10.70 137 TYR C CA 1
ATOM 4155 C C . TYR C 1 137 ? 33.396 75.459 11.175 1.00 11.45 137 TYR C C 1
ATOM 4156 O O . TYR C 1 137 ? 34.029 74.571 10.599 1.00 11.85 137 TYR C O 1
ATOM 4165 N N . VAL C 1 138 ? 32.919 76.530 10.548 1.00 10.90 138 VAL C N 1
ATOM 4166 C CA . VAL C 1 138 ? 33.175 76.815 9.125 1.00 11.72 138 VAL C CA 1
ATOM 4167 C C . VAL C 1 138 ? 34.443 77.662 9.213 1.00 12.49 138 VAL C C 1
ATOM 4168 O O . VAL C 1 138 ? 34.417 78.870 9.474 1.00 11.66 138 VAL C O 1
ATOM 4172 N N . ASP C 1 139 ? 35.586 77.005 8.980 1.00 12.60 139 ASP C N 1
ATOM 4173 C CA . ASP C 1 139 ? 36.883 77.587 9.178 1.00 13.19 139 ASP C CA 1
ATOM 4174 C C . ASP C 1 139 ? 37.593 77.991 7.905 1.00 14.22 139 ASP C C 1
ATOM 4175 O O . ASP C 1 139 ? 37.781 77.180 7.011 1.00 14.59 139 ASP C O 1
ATOM 4180 N N . VAL C 1 140 ? 37.857 79.277 7.801 1.00 13.59 140 VAL C N 1
ATOM 4181 C CA . VAL C 1 140 ? 38.722 79.748 6.724 1.00 13.92 140 VAL C CA 1
ATOM 4182 C C . VAL C 1 140 ? 39.657 80.776 7.359 1.00 14.25 140 VAL C C 1
ATOM 4183 O O . VAL C 1 140 ? 39.356 81.416 8.366 1.00 13.84 140 VAL C O 1
ATOM 4187 N N . PRO C 1 141 ? 40.840 80.958 6.767 1.00 15.45 141 PRO C N 1
ATOM 4188 C CA . PRO C 1 141 ? 41.787 81.947 7.263 1.00 15.03 141 PRO C CA 1
ATOM 4189 C C . PRO C 1 141 ? 41.176 83.327 6.873 1.00 14.47 141 PRO C C 1
ATOM 4190 O O . PRO C 1 141 ? 40.464 83.443 5.856 1.00 14.48 141 PRO C O 1
ATOM 4194 N N . VAL C 1 142 ? 41.476 84.360 7.638 1.00 15.98 142 VAL C N 1
ATOM 4195 C CA . VAL C 1 142 ? 40.915 85.661 7.333 1.00 18.53 142 VAL C CA 1
ATOM 4196 C C . VAL C 1 142 ? 41.288 86.116 5.921 1.00 18.19 142 VAL C C 1
ATOM 4197 O O . VAL C 1 142 ? 40.472 86.733 5.247 1.00 18.88 142 VAL C O 1
ATOM 4201 N N . GLU C 1 143 ? 42.472 85.728 5.427 1.00 18.99 143 GLU C N 1
ATOM 4202 C CA . GLU C 1 143 ? 42.857 86.102 4.058 1.00 19.11 143 GLU C CA 1
ATOM 4203 C C . GLU C 1 143 ? 41.883 85.564 3.015 1.00 20.28 143 GLU C C 1
ATOM 4204 O O . GLU C 1 143 ? 41.603 86.217 1.996 1.00 20.97 143 GLU C O 1
ATOM 4210 N N . VAL C 1 144 ? 41.352 84.359 3.248 1.00 16.66 144 VAL C N 1
ATOM 4211 C CA . VAL C 1 144 ? 40.395 83.803 2.331 1.00 16.39 144 VAL C CA 1
ATOM 4212 C C . VAL C 1 144 ? 39.082 84.577 2.445 1.00 15.95 144 VAL C C 1
ATOM 4213 O O . VAL C 1 144 ? 38.444 84.896 1.452 1.00 15.95 144 VAL C O 1
ATOM 4217 N N . ALA C 1 145 ? 38.633 84.864 3.668 1.00 15.72 145 ALA C N 1
ATOM 4218 C CA . ALA C 1 145 ? 37.369 85.600 3.790 1.00 15.08 145 ALA C CA 1
ATOM 4219 C C . ALA C 1 145 ? 37.474 86.970 3.102 1.00 15.32 145 ALA C C 1
ATOM 4220 O O . ALA C 1 145 ? 36.504 87.460 2.520 1.00 16.49 145 ALA C O 1
ATOM 4222 N N . GLU C 1 146 ? 38.665 87.567 3.171 1.00 17.54 146 GLU C N 1
ATOM 4223 C CA . GLU C 1 146 ? 38.898 88.873 2.545 1.00 20.59 146 GLU C CA 1
ATOM 4224 C C . GLU C 1 146 ? 38.803 88.869 1.028 1.00 23.14 146 GLU C C 1
ATOM 4225 O O . GLU C 1 146 ? 38.605 89.929 0.419 1.00 24.33 146 GLU C O 1
ATOM 4231 N N . GLN C 1 147 ? 38.919 87.699 0.420 1.00 23.46 147 GLN C N 1
ATOM 4232 C CA . GLN C 1 147 ? 38.819 87.572 -1.034 1.00 25.65 147 GLN C CA 1
ATOM 4233 C C . GLN C 1 147 ? 37.361 87.223 -1.401 1.00 24.49 147 GLN C C 1
ATOM 4234 O O . GLN C 1 147 ? 37.008 87.002 -2.566 1.00 26.03 147 GLN C O 1
ATOM 4240 N N . ARG C 1 148 ? 36.495 87.181 -0.390 1.00 21.32 148 ARG C N 1
ATOM 4241 C CA . ARG C 1 148 ? 35.072 86.893 -0.587 1.00 19.85 148 ARG C CA 1
ATOM 4242 C C . ARG C 1 148 ? 34.345 88.132 -0.039 1.00 19.85 148 ARG C C 1
ATOM 4243 O O . ARG C 1 148 ? 33.429 88.003 0.752 1.00 21.37 148 ARG C O 1
ATOM 4251 N N . ASP C 1 149 ? 34.728 89.310 -0.493 1.00 20.38 149 ASP C N 1
ATOM 4252 C CA . ASP C 1 149 ? 34.221 90.543 0.118 1.00 20.85 149 ASP C CA 1
ATOM 4253 C C . ASP C 1 149 ? 33.593 91.519 -0.890 1.00 17.90 149 ASP C C 1
ATOM 4254 O O . ASP C 1 149 ? 34.063 92.638 -1.054 1.00 21.56 149 ASP C O 1
ATOM 4259 N N . PRO C 1 150 ? 32.521 91.084 -1.575 1.00 16.84 150 PRO C N 1
ATOM 4260 C CA . PRO C 1 150 ? 31.890 91.961 -2.560 1.00 15.81 150 PRO C CA 1
ATOM 4261 C C . PRO C 1 150 ? 31.419 93.273 -2.010 1.00 17.60 150 PRO C C 1
ATOM 4262 O O . PRO C 1 150 ? 31.472 94.283 -2.710 1.00 16.65 150 PRO C O 1
ATOM 4266 N N . LYS C 1 151 ? 30.977 93.290 -0.751 1.00 16.63 151 LYS C N 1
ATOM 4267 C CA . LYS C 1 151 ? 30.537 94.558 -0.185 1.00 17.80 151 LYS C CA 1
ATOM 4268 C C . LYS C 1 151 ? 31.670 95.359 0.461 1.00 18.15 151 LYS C C 1
ATOM 4269 O O . LYS C 1 151 ? 31.430 96.480 0.946 1.00 19.48 151 LYS C O 1
ATOM 4275 N N . GLY C 1 152 ? 32.895 94.822 0.459 1.00 15.60 152 GLY C N 1
ATOM 4276 C CA . GLY C 1 152 ? 34.037 95.533 0.991 1.00 14.94 152 GLY C CA 1
ATOM 4277 C C . GLY C 1 152 ? 33.983 95.744 2.499 1.00 17.31 152 GLY C C 1
ATOM 4278 O O . GLY C 1 152 ? 34.521 96.752 2.990 1.00 17.26 152 GLY C O 1
ATOM 4279 N N . LEU C 1 153 ? 33.398 94.807 3.242 1.00 16.15 153 LEU C N 1
ATOM 4280 C CA . LEU C 1 153 ? 33.336 94.975 4.699 1.00 14.85 153 LEU C CA 1
ATOM 4281 C C . LEU C 1 153 ? 34.698 94.805 5.318 1.00 13.81 153 LEU C C 1
ATOM 4282 O O . LEU C 1 153 ? 35.063 95.550 6.240 1.00 14.50 153 LEU C O 1
ATOM 4287 N N . TYR C 1 154 ? 35.504 93.840 4.866 1.00 12.50 154 TYR C N 1
ATOM 4288 C CA . TYR C 1 154 ? 36.834 93.717 5.414 1.00 13.60 154 TYR C CA 1
ATOM 4289 C C . TYR C 1 154 ? 37.692 94.937 5.094 1.00 16.68 154 TYR C C 1
ATOM 4290 O O . TYR C 1 154 ? 38.513 95.332 5.908 1.00 17.01 154 TYR C O 1
ATOM 4299 N N . LYS C 1 155 ? 37.491 95.485 3.888 1.00 17.58 155 LYS C N 1
ATOM 4300 C CA . LYS C 1 155 ? 38.202 96.671 3.448 1.00 19.17 155 LYS C CA 1
ATOM 4301 C C . LYS C 1 155 ? 37.894 97.773 4.448 1.00 16.45 155 LYS C C 1
ATOM 4302 O O . LYS C 1 155 ? 38.808 98.400 4.954 1.00 15.69 155 LYS C O 1
ATOM 4308 N N . LYS C 1 156 ? 36.606 97.997 4.668 1.00 15.65 156 LYS C N 1
ATOM 4309 C CA . LYS C 1 156 ? 36.173 99.034 5.615 1.00 16.34 156 LYS C CA 1
ATOM 4310 C C . LYS C 1 156 ? 36.692 98.740 7.015 1.00 15.94 156 LYS C C 1
ATOM 4311 O O . LYS C 1 156 ? 37.064 99.654 7.749 1.00 16.40 156 LYS C O 1
ATOM 4317 N N . ALA C 1 157 ? 36.708 97.469 7.399 1.00 14.24 157 ALA C N 1
ATOM 4318 C CA . ALA C 1 157 ? 37.210 97.146 8.729 1.00 15.48 157 ALA C CA 1
ATOM 4319 C C . ALA C 1 157 ? 38.679 97.496 8.863 1.00 15.78 157 ALA C C 1
ATOM 4320 O O . ALA C 1 157 ? 39.126 98.026 9.890 1.00 14.99 157 ALA C O 1
ATOM 4322 N N . ARG C 1 158 ? 39.455 97.211 7.819 1.00 16.69 158 ARG C N 1
ATOM 4323 C CA . ARG C 1 158 ? 40.870 97.492 7.906 1.00 19.11 158 ARG C CA 1
ATOM 4324 C C . ARG C 1 158 ? 41.131 99.005 7.889 1.00 19.99 158 ARG C C 1
ATOM 4325 O O . ARG C 1 158 ? 42.092 99.458 8.508 1.00 20.96 158 ARG C O 1
ATOM 4333 N N . GLU C 1 159 ? 40.250 99.757 7.235 1.00 21.82 159 GLU C N 1
ATOM 4334 C CA . GLU C 1 159 ? 40.363 101.212 7.153 1.00 23.05 159 GLU C CA 1
ATOM 4335 C C . GLU C 1 159 ? 39.780 101.858 8.418 1.00 24.94 159 GLU C C 1
ATOM 4336 O O . GLU C 1 159 ? 39.867 103.077 8.578 1.00 26.32 159 GLU C O 1
ATOM 4342 N N . GLY C 1 160 ? 39.192 101.057 9.311 1.00 21.83 160 GLY C N 1
ATOM 4343 C CA . GLY C 1 160 ? 38.604 101.616 10.531 1.00 19.42 160 GLY C CA 1
ATOM 4344 C C . GLY C 1 160 ? 37.220 102.227 10.335 1.00 18.81 160 GLY C C 1
ATOM 4345 O O . GLY C 1 160 ? 36.684 102.858 11.249 1.00 20.77 160 GLY C O 1
ATOM 4346 N N . VAL C 1 161 ? 36.634 102.084 9.154 1.00 17.40 161 VAL C N 1
ATOM 4347 C CA . VAL C 1 161 ? 35.300 102.611 8.855 1.00 17.21 161 VAL C CA 1
ATOM 4348 C C . VAL C 1 161 ? 34.218 101.836 9.624 1.00 16.55 161 VAL C C 1
ATOM 4349 O O . VAL C 1 161 ? 33.179 102.365 9.993 1.00 17.28 161 VAL C O 1
ATOM 4353 N N . ILE C 1 162 ? 34.458 100.546 9.829 1.00 14.83 162 ILE C N 1
ATOM 4354 C CA . ILE C 1 162 ? 33.556 99.719 10.617 1.00 14.09 162 ILE C CA 1
ATOM 4355 C C . ILE C 1 162 ? 34.355 99.322 11.845 1.00 15.49 162 ILE C C 1
ATOM 4356 O O . ILE C 1 162 ? 35.449 98.722 11.723 1.00 16.55 162 ILE C O 1
ATOM 4361 N N . LYS C 1 163 ? 33.823 99.656 13.015 1.00 13.94 163 LYS C N 1
ATOM 4362 C CA . LYS C 1 163 ? 34.513 99.325 14.256 1.00 18.17 163 LYS C CA 1
ATOM 4363 C C . LYS C 1 163 ? 34.269 97.876 14.667 1.00 14.78 163 LYS C C 1
ATOM 4364 O O . LYS C 1 163 ? 33.271 97.255 14.284 1.00 15.57 163 LYS C O 1
ATOM 4370 N N . GLU C 1 164 ? 35.181 97.341 15.459 1.00 12.53 164 GLU C N 1
ATOM 4371 C CA . GLU C 1 164 ? 35.077 96.009 16.036 1.00 13.03 164 GLU C CA 1
ATOM 4372 C C . GLU C 1 164 ? 34.533 94.973 15.093 1.00 12.90 164 GLU C C 1
ATOM 4373 O O . GLU C 1 164 ? 33.509 94.327 15.351 1.00 12.87 164 GLU C O 1
ATOM 4379 N N . PHE C 1 165 ? 35.275 94.793 14.013 1.00 10.62 165 PHE C N 1
ATOM 4380 C CA . PHE C 1 165 ? 34.863 93.837 12.995 1.00 10.23 165 PHE C CA 1
ATOM 4381 C C . PHE C 1 165 ? 35.578 92.518 13.235 1.00 9.49 165 PHE C C 1
ATOM 4382 O O . PHE C 1 165 ? 36.809 92.456 13.260 1.00 10.46 165 PHE C O 1
ATOM 4390 N N . THR C 1 166 ? 34.804 91.456 13.384 1.00 9.38 166 THR C N 1
ATOM 4391 C CA . THR C 1 166 ? 35.338 90.147 13.715 1.00 8.97 166 THR C CA 1
ATOM 4392 C C . THR C 1 166 ? 36.491 89.713 12.822 1.00 9.73 166 THR C C 1
ATOM 4393 O O . THR C 1 166 ? 36.379 89.747 11.614 1.00 10.55 166 THR C O 1
ATOM 4397 N N . GLY C 1 167 ? 37.593 89.303 13.442 1.00 9.29 167 GLY C N 1
ATOM 4398 C CA . GLY C 1 167 ? 38.768 88.844 12.738 1.00 9.53 167 GLY C CA 1
ATOM 4399 C C . GLY C 1 167 ? 39.765 89.920 12.393 1.00 11.03 167 GLY C C 1
ATOM 4400 O O . GLY C 1 167 ? 40.903 89.596 12.018 1.00 11.88 167 GLY C O 1
ATOM 4401 N N . ILE C 1 168 ? 39.350 91.176 12.501 1.00 9.54 168 ILE C N 1
ATOM 4402 C CA . ILE C 1 168 ? 40.204 92.320 12.171 1.00 10.89 168 ILE C CA 1
ATOM 4403 C C . ILE C 1 168 ? 40.427 93.207 13.393 1.00 11.86 168 ILE C C 1
ATOM 4404 O O . ILE C 1 168 ? 41.576 93.502 13.757 1.00 12.22 168 ILE C O 1
ATOM 4409 N N . SER C 1 169 ? 39.340 93.570 14.078 1.00 9.87 169 SER C N 1
ATOM 4410 C CA . SER C 1 169 ? 39.426 94.433 15.237 1.00 10.02 169 SER C CA 1
ATOM 4411 C C . SER C 1 169 ? 38.501 93.966 16.368 1.00 9.89 169 SER C C 1
ATOM 4412 O O . SER C 1 169 ? 38.220 94.731 17.287 1.00 10.02 169 SER C O 1
ATOM 4415 N N . ALA C 1 170 ? 38.067 92.709 16.297 1.00 10.86 170 ALA C N 1
ATOM 4416 C CA . ALA C 1 170 ? 37.278 92.062 17.358 1.00 11.13 170 ALA C CA 1
ATOM 4417 C C . ALA C 1 170 ? 37.633 90.612 17.179 1.00 12.11 170 ALA C C 1
ATOM 4418 O O . ALA C 1 170 ? 37.900 90.159 16.100 1.00 11.42 170 ALA C O 1
ATOM 4420 N N . PRO C 1 171 ? 37.564 89.831 18.263 1.00 12.08 171 PRO C N 1
ATOM 4421 C CA . PRO C 1 171 ? 37.934 88.433 18.177 1.00 11.07 171 PRO C CA 1
ATOM 4422 C C . PRO C 1 171 ? 36.937 87.452 17.633 1.00 10.67 171 PRO C C 1
ATOM 4423 O O . PRO C 1 171 ? 35.734 87.659 17.715 1.00 11.47 171 PRO C O 1
ATOM 4427 N N . TYR C 1 172 ? 37.464 86.388 17.056 1.00 12.13 172 TYR C N 1
ATOM 4428 C CA . TYR C 1 172 ? 36.648 85.243 16.698 1.00 11.33 172 TYR C CA 1
ATOM 4429 C C . TYR C 1 172 ? 37.280 84.132 17.543 1.00 12.04 172 TYR C C 1
ATOM 4430 O O . TYR C 1 172 ? 38.439 83.774 17.320 1.00 12.20 172 TYR C O 1
ATOM 4439 N N . GLU C 1 173 ? 36.516 83.625 18.508 1.00 11.47 173 GLU C N 1
ATOM 4440 C CA . GLU C 1 173 ? 37.034 82.563 19.404 1.00 13.59 173 GLU C CA 1
ATOM 4441 C C . GLU C 1 173 ? 36.745 81.238 18.737 1.00 13.75 173 GLU C C 1
ATOM 4442 O O . GLU C 1 173 ? 35.611 80.769 18.734 1.00 16.28 173 GLU C O 1
ATOM 4448 N N . ALA C 1 174 ? 37.762 80.622 18.159 1.00 15.08 174 ALA C N 1
ATOM 4449 C CA . ALA C 1 174 ? 37.548 79.409 17.402 1.00 16.85 174 ALA C CA 1
ATOM 4450 C C . ALA C 1 174 ? 37.090 78.262 18.251 1.00 18.30 174 ALA C C 1
ATOM 4451 O O . ALA C 1 174 ? 37.595 78.054 19.358 1.00 20.40 174 ALA C O 1
ATOM 4453 N N . PRO C 1 175 ? 36.102 77.524 17.775 1.00 17.93 175 PRO C N 1
ATOM 4454 C CA . PRO C 1 175 ? 35.567 76.361 18.491 1.00 18.39 175 PRO C CA 1
ATOM 4455 C C . PRO C 1 175 ? 36.724 75.367 18.720 1.00 18.97 175 PRO C C 1
ATOM 4456 O O . PRO C 1 175 ? 37.449 75.076 17.799 1.00 19.13 175 PRO C O 1
ATOM 4460 N N . ALA C 1 176 ? 36.896 74.846 19.931 1.00 22.18 176 ALA C N 1
ATOM 4461 C CA . ALA C 1 176 ? 38.000 73.897 20.123 1.00 25.07 176 ALA C CA 1
ATOM 4462 C C . ALA C 1 176 ? 37.552 72.459 19.889 1.00 26.11 176 ALA C C 1
ATOM 4463 O O . ALA C 1 176 ? 38.333 71.630 19.406 1.00 29.29 176 ALA C O 1
ATOM 4465 N N . ASN C 1 177 ? 36.289 72.194 20.191 1.00 26.23 177 ASN C N 1
ATOM 4466 C CA . ASN C 1 177 ? 35.730 70.860 20.012 1.00 27.41 177 ASN C CA 1
ATOM 4467 C C . ASN C 1 177 ? 34.355 70.844 19.363 1.00 23.90 177 ASN C C 1
ATOM 4468 O O . ASN C 1 177 ? 33.368 70.391 19.935 1.00 24.84 177 ASN C O 1
ATOM 4473 N N . PRO C 1 178 ? 34.261 71.386 18.144 1.00 18.53 178 PRO C N 1
ATOM 4474 C CA . PRO C 1 178 ? 32.964 71.378 17.487 1.00 14.06 178 PRO C CA 1
ATOM 4475 C C . PRO C 1 178 ? 32.643 69.963 17.018 1.00 13.42 178 PRO C C 1
ATOM 4476 O O . PRO C 1 178 ? 33.567 69.126 16.863 1.00 15.17 178 PRO C O 1
ATOM 4480 N N . GLU C 1 179 ? 31.373 69.667 16.795 1.00 11.06 179 GLU C N 1
ATOM 4481 C CA . GLU C 1 179 ? 30.988 68.367 16.269 1.00 12.05 179 GLU C CA 1
ATOM 4482 C C . GLU C 1 179 ? 31.589 68.179 14.882 1.00 12.72 179 GLU C C 1
ATOM 4483 O O . GLU C 1 179 ? 31.960 67.062 14.484 1.00 13.89 179 GLU C O 1
ATOM 4489 N N . VAL C 1 180 ? 31.654 69.246 14.103 1.00 12.93 180 VAL C N 1
ATOM 4490 C CA . VAL C 1 180 ? 32.188 69.142 12.756 1.00 13.06 180 VAL C CA 1
ATOM 4491 C C . VAL C 1 180 ? 33.068 70.362 12.517 1.00 13.64 180 VAL C C 1
ATOM 4492 O O . VAL C 1 180 ? 32.673 71.477 12.841 1.00 13.11 180 VAL C O 1
ATOM 4496 N N . HIS C 1 181 ? 34.250 70.142 11.962 1.00 13.02 181 HIS C N 1
ATOM 4497 C CA . HIS C 1 181 ? 35.181 71.217 11.645 1.00 12.90 181 HIS C CA 1
ATOM 4498 C C . HIS C 1 181 ? 35.361 71.145 10.136 1.00 14.24 181 HIS C C 1
ATOM 4499 O O . HIS C 1 181 ? 35.914 70.155 9.596 1.00 13.19 181 HIS C O 1
ATOM 4506 N N . VAL C 1 182 ? 34.850 72.151 9.432 1.00 15.95 182 VAL C N 1
ATOM 4507 C CA . VAL C 1 182 ? 34.946 72.199 7.963 1.00 17.57 182 VAL C CA 1
ATOM 4508 C C . VAL C 1 182 ? 35.970 73.245 7.559 1.00 16.63 182 VAL C C 1
ATOM 4509 O O . VAL C 1 182 ? 35.815 74.398 7.906 1.00 15.45 182 VAL C O 1
ATOM 4513 N N . LYS C 1 183 ? 37.027 72.864 6.824 1.00 16.96 183 LYS C N 1
ATOM 4514 C CA . LYS C 1 183 ? 37.997 73.856 6.353 1.00 17.70 183 LYS C CA 1
ATOM 4515 C C . LYS C 1 183 ? 37.430 74.222 4.988 1.00 17.47 183 LYS C C 1
ATOM 4516 O O . LYS C 1 183 ? 37.696 73.604 3.963 1.00 17.86 183 LYS C O 1
ATOM 4522 N N . ASN C 1 184 ? 36.603 75.258 4.989 1.00 16.65 184 ASN C N 1
ATOM 4523 C CA . ASN C 1 184 ? 35.834 75.659 3.831 1.00 17.17 184 ASN C CA 1
ATOM 4524 C C . ASN C 1 184 ? 36.472 76.535 2.781 1.00 19.30 184 ASN C C 1
ATOM 4525 O O . ASN C 1 184 ? 35.907 77.574 2.402 1.00 17.10 184 ASN C O 1
ATOM 4530 N N . TYR C 1 185 ? 37.638 76.098 2.313 1.00 20.51 185 TYR C N 1
ATOM 4531 C CA . TYR C 1 185 ? 38.342 76.802 1.258 1.00 23.30 185 TYR C CA 1
ATOM 4532 C C . TYR C 1 185 ? 39.079 75.704 0.497 1.00 25.40 185 TYR C C 1
ATOM 4533 O O . TYR C 1 185 ? 39.444 74.683 1.077 1.00 22.74 185 TYR C O 1
ATOM 4542 N N . GLU C 1 186 ? 39.227 75.900 -0.812 1.00 30.18 186 GLU C N 1
ATOM 4543 C CA . GLU C 1 186 ? 39.882 74.912 -1.675 1.00 31.93 186 GLU C CA 1
ATOM 4544 C C . GLU C 1 186 ? 39.126 73.591 -1.571 1.00 29.87 186 GLU C C 1
ATOM 4545 O O . GLU C 1 186 ? 39.678 72.515 -1.792 1.00 34.55 186 GLU C O 1
ATOM 4551 N N . LEU C 1 187 ? 37.839 73.698 -1.291 1.00 26.71 187 LEU C N 1
ATOM 4552 C CA . LEU C 1 187 ? 36.948 72.560 -1.112 1.00 26.22 187 LEU C CA 1
ATOM 4553 C C . LEU C 1 187 ? 35.551 72.986 -1.565 1.00 24.98 187 LEU C C 1
ATOM 4554 O O . LEU C 1 187 ? 34.975 73.923 -1.009 1.00 25.67 187 LEU C O 1
ATOM 4559 N N . PRO C 1 188 ? 34.960 72.309 -2.555 1.00 23.87 188 PRO C N 1
ATOM 4560 C CA . PRO C 1 188 ? 33.614 72.713 -2.983 1.00 23.05 188 PRO C CA 1
ATOM 4561 C C . PRO C 1 188 ? 32.654 72.587 -1.810 1.00 23.29 188 PRO C C 1
ATOM 4562 O O . PRO C 1 188 ? 32.869 71.760 -0.922 1.00 23.67 188 PRO C O 1
ATOM 4566 N N . VAL C 1 189 ? 31.585 73.368 -1.844 1.00 22.23 189 VAL C N 1
ATOM 4567 C CA . VAL C 1 189 ? 30.553 73.367 -0.816 1.00 24.30 189 VAL C CA 1
ATOM 4568 C C . VAL C 1 189 ? 29.860 72.014 -0.642 1.00 26.42 189 VAL C C 1
ATOM 4569 O O . VAL C 1 189 ? 29.537 71.612 0.494 1.00 25.07 189 VAL C O 1
ATOM 4573 N N . GLN C 1 190 ? 29.647 71.302 -1.746 1.00 27.81 190 GLN C N 1
ATOM 4574 C CA . GLN C 1 190 ? 28.944 70.022 -1.679 1.00 29.03 190 GLN C CA 1
ATOM 4575 C C . GLN C 1 190 ? 29.713 69.042 -0.824 1.00 29.22 190 GLN C C 1
ATOM 4576 O O . GLN C 1 190 ? 29.107 68.159 -0.200 1.00 30.31 190 GLN C O 1
ATOM 4582 N N . ASP C 1 191 ? 31.032 69.199 -0.770 1.00 28.77 191 ASP C N 1
ATOM 4583 C CA . ASP C 1 191 ? 31.886 68.317 0.019 1.00 30.55 191 ASP C CA 1
ATOM 4584 C C . ASP C 1 191 ? 31.921 68.684 1.509 1.00 29.76 191 ASP C C 1
ATOM 4585 O O . ASP C 1 191 ? 32.119 67.830 2.386 1.00 27.93 191 ASP C O 1
ATOM 4590 N N . ALA C 1 192 ? 31.782 69.973 1.788 1.00 25.80 192 ALA C N 1
ATOM 4591 C CA . ALA C 1 192 ? 31.728 70.467 3.159 1.00 21.89 192 ALA C CA 1
ATOM 4592 C C . ALA C 1 192 ? 30.422 69.929 3.729 1.00 18.64 192 ALA C C 1
ATOM 4593 O O . ALA C 1 192 ? 30.354 69.459 4.880 1.00 17.22 192 ALA C O 1
ATOM 4595 N N . VAL C 1 193 ? 29.397 69.980 2.902 1.00 19.45 193 VAL C N 1
ATOM 4596 C CA . VAL C 1 193 ? 28.088 69.512 3.303 1.00 20.38 193 VAL C CA 1
ATOM 4597 C C . VAL C 1 193 ? 28.109 68.010 3.522 1.00 22.95 193 VAL C C 1
ATOM 4598 O O . VAL C 1 193 ? 27.482 67.523 4.450 1.00 20.35 193 VAL C O 1
ATOM 4602 N N . LYS C 1 194 ? 28.857 67.278 2.703 1.00 24.57 194 LYS C N 1
ATOM 4603 C CA . LYS C 1 194 ? 28.940 65.832 2.890 1.00 25.88 194 LYS C CA 1
ATOM 4604 C C . LYS C 1 194 ? 29.551 65.555 4.253 1.00 23.95 194 LYS C C 1
ATOM 4605 O O . LYS C 1 194 ? 29.130 64.635 4.967 1.00 21.42 194 LYS C O 1
ATOM 4611 N N . GLN C 1 195 ? 30.529 66.359 4.641 1.00 21.26 195 GLN C N 1
ATOM 4612 C CA . GLN C 1 195 ? 31.171 66.177 5.923 1.00 21.02 195 GLN C CA 1
ATOM 4613 C C . GLN C 1 195 ? 30.129 66.335 7.043 1.00 20.70 195 GLN C C 1
ATOM 4614 O O . GLN C 1 195 ? 30.112 65.570 8.024 1.00 19.11 195 GLN C O 1
ATOM 4620 N N . ILE C 1 196 ? 29.273 67.339 6.913 1.00 17.89 196 ILE C N 1
ATOM 4621 C CA . ILE C 1 196 ? 28.242 67.533 7.932 1.00 16.18 196 ILE C CA 1
ATOM 4622 C C . ILE C 1 196 ? 27.234 66.394 7.913 1.00 16.58 196 ILE C C 1
ATOM 4623 O O . ILE C 1 196 ? 26.890 65.839 8.971 1.00 16.09 196 ILE C O 1
ATOM 4628 N N . ILE C 1 197 ? 26.725 66.035 6.737 1.00 17.60 197 ILE C N 1
ATOM 4629 C CA . ILE C 1 197 ? 25.755 64.966 6.661 1.00 17.90 197 ILE C CA 1
ATOM 4630 C C . ILE C 1 197 ? 26.352 63.640 7.143 1.00 18.32 197 ILE C C 1
ATOM 4631 O O . ILE C 1 197 ? 25.664 62.879 7.862 1.00 17.95 197 ILE C O 1
ATOM 4636 N N . ASP C 1 198 ? 27.605 63.355 6.802 1.00 17.74 198 ASP C N 1
ATOM 4637 C CA . ASP C 1 198 ? 28.226 62.125 7.281 1.00 19.13 198 ASP C CA 1
ATOM 4638 C C . ASP C 1 198 ? 28.206 62.128 8.808 1.00 19.71 198 ASP C C 1
ATOM 4639 O O . ASP C 1 198 ? 27.925 61.105 9.433 1.00 18.86 198 ASP C O 1
ATOM 4644 N N . TYR C 1 199 ? 28.498 63.273 9.426 1.00 18.01 199 TYR C N 1
ATOM 4645 C CA . TYR C 1 199 ? 28.495 63.316 10.881 1.00 16.73 199 TYR C CA 1
ATOM 4646 C C . TYR C 1 199 ? 27.067 63.045 11.391 1.00 15.95 199 TYR C C 1
ATOM 4647 O O . TYR C 1 199 ? 26.863 62.285 12.361 1.00 16.38 199 TYR C O 1
ATOM 4656 N N . LEU C 1 200 ? 26.068 63.662 10.771 1.00 14.75 200 LEU C N 1
ATOM 4657 C CA . LEU C 1 200 ? 24.692 63.454 11.201 1.00 15.51 200 LEU C CA 1
ATOM 4658 C C . LEU C 1 200 ? 24.334 61.973 11.134 1.00 17.84 200 LEU C C 1
ATOM 4659 O O . LEU C 1 200 ? 23.653 61.452 12.030 1.00 17.16 200 LEU C O 1
ATOM 4664 N N . ASP C 1 201 ? 24.779 61.317 10.070 1.00 18.17 201 ASP C N 1
ATOM 4665 C CA . ASP C 1 201 ? 24.535 59.876 9.938 1.00 18.77 201 ASP C CA 1
ATOM 4666 C C . ASP C 1 201 ? 25.268 59.074 11.009 1.00 19.68 201 ASP C C 1
ATOM 4667 O O . ASP C 1 201 ? 24.734 58.054 11.445 1.00 21.90 201 ASP C O 1
ATOM 4672 N N . THR C 1 202 ? 26.455 59.477 11.447 1.00 17.57 202 THR C N 1
ATOM 4673 C CA . THR C 1 202 ? 27.117 58.696 12.492 1.00 18.46 202 THR C CA 1
ATOM 4674 C C . THR C 1 202 ? 26.266 58.670 13.752 1.00 18.77 202 THR C C 1
ATOM 4675 O O . THR C 1 202 ? 26.325 57.718 14.509 1.00 18.15 202 THR C O 1
ATOM 4679 N N . LYS C 1 203 ? 25.507 59.740 13.992 1.00 17.67 203 LYS C N 1
ATOM 4680 C CA . LYS C 1 203 ? 24.626 59.818 15.154 1.00 17.45 203 LYS C CA 1
ATOM 4681 C C . LYS C 1 203 ? 23.233 59.265 14.872 1.00 16.65 203 LYS C C 1
ATOM 4682 O O . LYS C 1 203 ? 22.400 59.207 15.774 1.00 17.61 203 LYS C O 1
ATOM 4688 N N . GLY C 1 204 ? 22.948 58.863 13.639 1.00 15.86 204 GLY C N 1
ATOM 4689 C CA . GLY C 1 204 ? 21.645 58.356 13.295 1.00 14.48 204 GLY C CA 1
ATOM 4690 C C . GLY C 1 204 ? 20.524 59.359 13.279 1.00 16.56 204 GLY C C 1
ATOM 4691 O O . GLY C 1 204 ? 19.360 58.979 13.385 1.00 17.98 204 GLY C O 1
ATOM 4692 N N . TYR C 1 205 ? 20.848 60.642 13.121 1.00 16.14 205 TYR C N 1
ATOM 4693 C CA . TYR C 1 205 ? 19.775 61.640 13.139 1.00 17.27 205 TYR C CA 1
ATOM 4694 C C . TYR C 1 205 ? 18.856 61.674 11.930 1.00 19.78 205 TYR C C 1
ATOM 4695 O O . TYR C 1 205 ? 17.757 62.206 12.014 1.00 20.73 205 TYR C O 1
ATOM 4704 N N . LEU C 1 206 ? 19.298 61.093 10.813 1.00 20.14 206 LEU C N 1
ATOM 4705 C CA . LEU C 1 206 ? 18.544 61.158 9.577 1.00 22.15 206 LEU C CA 1
ATOM 4706 C C . LEU C 1 206 ? 17.967 59.860 9.074 1.00 25.46 206 LEU C C 1
ATOM 4707 O O . LEU C 1 206 ? 18.486 58.788 9.363 1.00 25.42 206 LEU C O 1
ATOM 4712 N N . PRO C 1 207 ? 16.880 59.952 8.312 1.00 28.70 207 PRO C N 1
ATOM 4713 C CA . PRO C 1 207 ? 16.288 58.730 7.764 1.00 32.42 207 PRO C CA 1
ATOM 4714 C C . PRO C 1 207 ? 17.330 58.175 6.792 1.00 37.00 207 PRO C C 1
ATOM 4715 O O . PRO C 1 207 ? 18.181 58.919 6.301 1.00 36.52 207 PRO C O 1
ATOM 4719 N N . ALA C 1 208 ? 17.270 56.880 6.510 1.00 42.33 208 ALA C N 1
ATOM 4720 C CA . ALA C 1 208 ? 18.226 56.273 5.590 1.00 46.09 208 ALA C CA 1
ATOM 4721 C C . ALA C 1 208 ? 18.261 57.019 4.258 1.00 48.65 208 ALA C C 1
ATOM 4722 O O . ALA C 1 208 ? 17.251 57.572 3.811 1.00 47.53 208 ALA C O 1
ATOM 4724 N N . LYS C 1 209 ? 19.436 57.028 3.634 1.00 52.28 209 LYS C N 1
ATOM 4725 C CA . LYS C 1 209 ? 19.632 57.694 2.354 1.00 55.52 209 LYS C CA 1
ATOM 4726 C C . LYS C 1 209 ? 18.661 57.135 1.308 1.00 57.96 209 LYS C C 1
ATOM 4727 O O . LYS C 1 209 ? 17.883 57.884 0.707 1.00 58.59 209 LYS C O 1
ATOM 4729 N N . LYS C 1 210 ? 18.716 55.815 1.117 1.00 59.34 210 LYS C N 1
ATOM 4730 C CA . LYS C 1 210 ? 17.875 55.098 0.159 1.00 60.43 210 LYS C CA 1
ATOM 4731 C C . LYS C 1 210 ? 16.982 56.008 -0.683 1.00 60.94 210 LYS C C 1
ATOM 4732 O O . LYS C 1 210 ? 17.189 56.160 -1.888 1.00 61.10 210 LYS C O 1
ATOM 4734 N N . GLN D 1 23 ? 2.632 72.641 2.002 1.00 50.91 23 GLN D N 1
ATOM 4735 C CA . GLN D 1 23 ? 1.502 73.488 2.491 1.00 49.88 23 GLN D CA 1
ATOM 4736 C C . GLN D 1 23 ? 1.942 74.954 2.567 1.00 49.26 23 GLN D C 1
ATOM 4737 O O . GLN D 1 23 ? 3.134 75.261 2.655 1.00 50.13 23 GLN D O 1
ATOM 4743 N N . ARG D 1 24 ? 0.969 75.854 2.519 1.00 46.60 24 ARG D N 1
ATOM 4744 C CA . ARG D 1 24 ? 1.242 77.281 2.619 1.00 41.50 24 ARG D CA 1
ATOM 4745 C C . ARG D 1 24 ? 1.252 77.591 4.118 1.00 34.24 24 ARG D C 1
ATOM 4746 O O . ARG D 1 24 ? 0.424 77.079 4.862 1.00 32.09 24 ARG D O 1
ATOM 4754 N N . GLY D 1 25 ? 2.197 78.402 4.576 1.00 27.52 25 GLY D N 1
ATOM 4755 C CA . GLY D 1 25 ? 2.224 78.706 5.997 1.00 18.98 25 GLY D CA 1
ATOM 4756 C C . GLY D 1 25 ? 1.346 79.900 6.314 1.00 17.40 25 GLY D C 1
ATOM 4757 O O . GLY D 1 25 ? 0.979 80.683 5.439 1.00 17.02 25 GLY D O 1
ATOM 4758 N N . LEU D 1 26 ? 0.979 80.025 7.582 1.00 13.79 26 LEU D N 1
ATOM 4759 C CA . LEU D 1 26 ? 0.175 81.154 8.019 1.00 14.41 26 LEU D CA 1
ATOM 4760 C C . LEU D 1 26 ? 0.246 81.204 9.534 1.00 12.66 26 LEU D C 1
ATOM 4761 O O . LEU D 1 26 ? 0.759 80.292 10.168 1.00 13.35 26 LEU D O 1
ATOM 4766 N N . THR D 1 27 ? -0.260 82.289 10.100 1.00 11.56 27 THR D N 1
ATOM 4767 C CA . THR D 1 27 ? -0.299 82.450 11.546 1.00 11.13 27 THR D CA 1
ATOM 4768 C C . THR D 1 27 ? -1.712 82.609 12.031 1.00 10.94 27 THR D C 1
ATOM 4769 O O . THR D 1 27 ? -2.487 83.365 11.441 1.00 11.25 27 THR D O 1
ATOM 4773 N N . ILE D 1 28 ? -2.059 81.855 13.060 1.00 10.16 28 ILE D N 1
ATOM 4774 C CA . ILE D 1 28 ? -3.381 81.942 13.687 1.00 9.83 28 ILE D CA 1
ATOM 4775 C C . ILE D 1 28 ? -3.066 82.559 15.042 1.00 9.49 28 ILE D C 1
ATOM 4776 O O . ILE D 1 28 ? -2.448 81.938 15.905 1.00 9.95 28 ILE D O 1
ATOM 4781 N N . TRP D 1 29 ? -3.509 83.799 15.188 1.00 9.94 29 TRP D N 1
ATOM 4782 C CA . TRP D 1 29 ? -3.174 84.624 16.326 1.00 9.94 29 TRP D CA 1
ATOM 4783 C C . TRP D 1 29 ? -4.326 84.714 17.308 1.00 10.17 29 TRP D C 1
ATOM 4784 O O . TRP D 1 29 ? -5.303 85.439 17.034 1.00 9.97 29 TRP D O 1
ATOM 4795 N N . LEU D 1 30 ? -4.238 84.018 18.435 1.00 9.69 30 LEU D N 1
ATOM 4796 C CA . LEU D 1 30 ? -5.318 84.091 19.400 1.00 9.93 30 LEU D CA 1
ATOM 4797 C C . LEU D 1 30 ? -5.051 85.275 20.316 1.00 11.20 30 LEU D C 1
ATOM 4798 O O . LEU D 1 30 ? -3.917 85.523 20.747 1.00 12.88 30 LEU D O 1
ATOM 4803 N N . THR D 1 31 ? -6.117 85.994 20.645 1.00 9.42 31 THR D N 1
ATOM 4804 C CA . THR D 1 31 ? -6.005 87.119 21.560 1.00 8.71 31 THR D CA 1
ATOM 4805 C C . THR D 1 31 ? -7.219 87.090 22.479 1.00 9.23 31 THR D C 1
ATOM 4806 O O . THR D 1 31 ? -8.317 86.719 22.066 1.00 8.96 31 THR D O 1
ATOM 4810 N N . GLY D 1 32 ? -7.037 87.511 23.713 1.00 8.23 32 GLY D N 1
ATOM 4811 C CA . GLY D 1 32 ? -8.136 87.500 24.677 1.00 7.39 32 GLY D CA 1
ATOM 4812 C C . GLY D 1 32 ? -7.604 87.498 26.089 1.00 8.07 32 GLY D C 1
ATOM 4813 O O . GLY D 1 32 ? -6.394 87.303 26.335 1.00 8.21 32 GLY D O 1
ATOM 4814 N N . LEU D 1 33 ? -8.489 87.655 27.048 1.00 8.55 33 LEU D N 1
ATOM 4815 C CA . LEU D 1 33 ? -8.108 87.746 28.451 1.00 8.32 33 LEU D CA 1
ATOM 4816 C C . LEU D 1 33 ? -7.401 86.528 28.995 1.00 8.70 33 LEU D C 1
ATOM 4817 O O . LEU D 1 33 ? -7.494 85.429 28.423 1.00 9.69 33 LEU D O 1
ATOM 4822 N N . SER D 1 34 ? -6.682 86.715 30.091 1.00 8.65 34 SER D N 1
ATOM 4823 C CA . SER D 1 34 ? -6.103 85.569 30.764 1.00 9.30 34 SER D CA 1
ATOM 4824 C C . SER D 1 34 ? -7.272 84.640 31.156 1.00 10.41 34 SER D C 1
ATOM 4825 O O . SER D 1 34 ? -8.346 85.092 31.634 1.00 10.34 34 SER D O 1
ATOM 4828 N N . ALA D 1 35 ? -7.068 83.342 30.973 1.00 9.25 35 ALA D N 1
ATOM 4829 C CA . ALA D 1 35 ? -8.071 82.329 31.318 1.00 8.73 35 ALA D CA 1
ATOM 4830 C C . ALA D 1 35 ? -9.299 82.361 30.410 1.00 9.63 35 ALA D C 1
ATOM 4831 O O . ALA D 1 35 ? -10.310 81.762 30.754 1.00 10.91 35 ALA D O 1
ATOM 4833 N N . SER D 1 36 ? -9.196 82.987 29.248 1.00 9.21 36 SER D N 1
ATOM 4834 C CA . SER D 1 36 ? -10.306 82.962 28.291 1.00 9.51 36 SER D CA 1
ATOM 4835 C C . SER D 1 36 ? -10.305 81.628 27.573 1.00 10.84 36 SER D C 1
ATOM 4836 O O . SER D 1 36 ? -11.301 81.315 26.904 1.00 11.08 36 SER D O 1
ATOM 4839 N N . GLY D 1 37 ? -9.224 80.856 27.726 1.00 10.68 37 GLY D N 1
ATOM 4840 C CA . GLY D 1 37 ? -9.163 79.532 27.110 1.00 10.48 37 GLY D CA 1
ATOM 4841 C C . GLY D 1 37 ? -8.299 79.463 25.882 1.00 11.67 37 GLY D C 1
ATOM 4842 O O . GLY D 1 37 ? -8.396 78.500 25.109 1.00 12.87 37 GLY D O 1
ATOM 4843 N N . LYS D 1 38 ? -7.445 80.463 25.647 1.00 10.66 38 LYS D N 1
ATOM 4844 C CA . LYS D 1 38 ? -6.629 80.459 24.429 1.00 10.35 38 LYS D CA 1
ATOM 4845 C C . LYS D 1 38 ? -5.731 79.230 24.283 1.00 10.39 38 LYS D C 1
ATOM 4846 O O . LYS D 1 38 ? -5.717 78.624 23.223 1.00 11.74 38 LYS D O 1
ATOM 4852 N N . SER D 1 39 ? -4.984 78.906 25.328 1.00 12.37 39 SER D N 1
ATOM 4853 C CA . SER D 1 39 ? -4.057 77.788 25.204 1.00 13.44 39 SER D CA 1
ATOM 4854 C C . SER D 1 39 ? -4.783 76.472 25.000 1.00 13.77 39 SER D C 1
ATOM 4855 O O . SER D 1 39 ? -4.344 75.652 24.177 1.00 14.45 39 SER D O 1
ATOM 4858 N N . THR D 1 40 ? -5.890 76.285 25.701 1.00 12.51 40 THR D N 1
ATOM 4859 C CA . THR D 1 40 ? -6.666 75.073 25.529 1.00 13.29 40 THR D CA 1
ATOM 4860 C C . THR D 1 40 ? -7.171 74.993 24.089 1.00 13.25 40 THR D C 1
ATOM 4861 O O . THR D 1 40 ? -7.175 73.900 23.464 1.00 14.59 40 THR D O 1
ATOM 4865 N N . LEU D 1 41 ? -7.625 76.096 23.505 1.00 12.01 41 LEU D N 1
ATOM 4866 C CA . LEU D 1 41 ? -8.064 76.048 22.151 1.00 12.27 41 LEU D CA 1
ATOM 4867 C C . LEU D 1 41 ? -6.879 75.755 21.252 1.00 13.26 41 LEU D C 1
ATOM 4868 O O . LEU D 1 41 ? -7.014 74.992 20.298 1.00 15.39 41 LEU D O 1
ATOM 4873 N N . ALA D 1 42 ? -5.727 76.364 21.539 1.00 11.47 42 ALA D N 1
ATOM 4874 C CA . ALA D 1 42 ? -4.568 76.182 20.683 1.00 13.24 42 ALA D CA 1
ATOM 4875 C C . ALA D 1 42 ? -4.133 74.711 20.651 1.00 15.05 42 ALA D C 1
ATOM 4876 O O . ALA D 1 42 ? -3.792 74.210 19.586 1.00 15.79 42 ALA D O 1
ATOM 4878 N N . VAL D 1 43 ? -4.177 74.065 21.799 1.00 15.63 43 VAL D N 1
ATOM 4879 C CA . VAL D 1 43 ? -3.766 72.660 21.848 1.00 15.01 43 VAL D CA 1
ATOM 4880 C C . VAL D 1 43 ? -4.710 71.815 20.990 1.00 15.67 43 VAL D C 1
ATOM 4881 O O . VAL D 1 43 ? -4.274 70.968 20.174 1.00 16.72 43 VAL D O 1
ATOM 4885 N N . GLU D 1 44 ? -6.003 72.034 21.128 1.00 15.69 44 GLU D N 1
ATOM 4886 C CA . GLU D 1 44 ? -6.941 71.243 20.339 1.00 18.59 44 GLU D CA 1
ATOM 4887 C C . GLU D 1 44 ? -6.829 71.559 18.857 1.00 19.58 44 GLU D C 1
ATOM 4888 O O . GLU D 1 44 ? -6.913 70.669 18.009 1.00 19.83 44 GLU D O 1
ATOM 4894 N N . LEU D 1 45 ? -6.632 72.837 18.528 1.00 17.25 45 LEU D N 1
ATOM 4895 C CA . LEU D 1 45 ? -6.487 73.251 17.153 1.00 16.17 45 LEU D CA 1
ATOM 4896 C C . LEU D 1 45 ? -5.258 72.595 16.531 1.00 16.56 45 LEU D C 1
ATOM 4897 O O . LEU D 1 45 ? -5.329 72.125 15.382 1.00 17.28 45 LEU D O 1
ATOM 4902 N N . GLU D 1 46 ? -4.148 72.594 17.256 1.00 16.24 46 GLU D N 1
ATOM 4903 C CA . GLU D 1 46 ? -2.931 71.981 16.751 1.00 19.34 46 GLU D CA 1
ATOM 4904 C C . GLU D 1 46 ? -3.191 70.517 16.468 1.00 21.13 46 GLU D C 1
ATOM 4905 O O . GLU D 1 46 ? -2.851 70.034 15.379 1.00 22.36 46 GLU D O 1
ATOM 4911 N N . HIS D 1 47 ? -3.784 69.835 17.444 1.00 21.05 47 HIS D N 1
ATOM 4912 C CA . HIS D 1 47 ? -4.088 68.412 17.289 1.00 22.55 47 HIS D CA 1
ATOM 4913 C C . HIS D 1 47 ? -4.924 68.153 16.073 1.00 21.97 47 HIS D C 1
ATOM 4914 O O . HIS D 1 47 ? -4.618 67.221 15.314 1.00 26.06 47 HIS D O 1
ATOM 4921 N N . GLN D 1 48 ? -5.959 68.944 15.825 1.00 20.83 48 GLN D N 1
ATOM 4922 C CA . GLN D 1 48 ? -6.786 68.696 14.653 1.00 21.83 48 GLN D CA 1
ATOM 4923 C C . GLN D 1 48 ? -6.058 68.991 13.361 1.00 23.23 48 GLN D C 1
ATOM 4924 O O . GLN D 1 48 ? -6.206 68.262 12.374 1.00 22.68 48 GLN D O 1
ATOM 4930 N N . LEU D 1 49 ? -5.259 70.054 13.355 1.00 22.24 49 LEU D N 1
ATOM 4931 C CA . LEU D 1 49 ? -4.504 70.400 12.164 1.00 22.69 49 LEU D CA 1
ATOM 4932 C C . LEU D 1 49 ? -3.465 69.330 11.798 1.00 23.40 49 LEU D C 1
ATOM 4933 O O . LEU D 1 49 ? -3.366 68.930 10.630 1.00 23.82 49 LEU D O 1
ATOM 4938 N N . VAL D 1 50 ? -2.710 68.880 12.790 1.00 23.92 50 VAL D N 1
ATOM 4939 C CA . VAL D 1 50 ? -1.658 67.885 12.591 1.00 26.05 50 VAL D CA 1
ATOM 4940 C C . VAL D 1 50 ? -2.204 66.477 12.364 1.00 30.39 50 VAL D C 1
ATOM 4941 O O . VAL D 1 50 ? -1.890 65.837 11.349 1.00 31.75 50 VAL D O 1
ATOM 4945 N N . ARG D 1 51 ? -3.038 66.003 13.282 1.00 32.15 51 ARG D N 1
ATOM 4946 C CA . ARG D 1 51 ? -3.588 64.649 13.171 1.00 32.16 51 ARG D CA 1
ATOM 4947 C C . ARG D 1 51 ? -4.652 64.515 12.085 1.00 33.71 51 ARG D C 1
ATOM 4948 O O . ARG D 1 51 ? -4.545 63.636 11.228 1.00 35.01 51 ARG D O 1
ATOM 4956 N N . ASP D 1 52 ? -5.665 65.380 12.102 1.00 34.66 52 ASP D N 1
ATOM 4957 C CA . ASP D 1 52 ? -6.752 65.342 11.119 1.00 35.84 52 ASP D CA 1
ATOM 4958 C C . ASP D 1 52 ? -6.527 65.934 9.737 1.00 35.52 52 ASP D C 1
ATOM 4959 O O . ASP D 1 52 ? -7.109 65.456 8.762 1.00 37.78 52 ASP D O 1
ATOM 4964 N N . ARG D 1 53 ? -5.745 67.001 9.630 1.00 33.77 53 ARG D N 1
ATOM 4965 C CA . ARG D 1 53 ? -5.510 67.589 8.328 1.00 32.97 53 ARG D CA 1
ATOM 4966 C C . ARG D 1 53 ? -4.108 67.276 7.850 1.00 32.89 53 ARG D C 1
ATOM 4967 O O . ARG D 1 53 ? -3.734 67.645 6.752 1.00 34.46 53 ARG D O 1
ATOM 4975 N N . ARG D 1 54 ? -3.327 66.610 8.690 1.00 33.20 54 ARG D N 1
ATOM 4976 C CA . ARG D 1 54 ? -1.976 66.257 8.291 1.00 33.11 54 ARG D CA 1
ATOM 4977 C C . ARG D 1 54 ? -1.086 67.417 7.872 1.00 33.55 54 ARG D C 1
ATOM 4978 O O . ARG D 1 54 ? -0.257 67.278 6.982 1.00 34.40 54 ARG D O 1
ATOM 4979 N N . VAL D 1 55 ? -1.261 68.583 8.483 1.00 31.66 55 VAL D N 1
ATOM 4980 C CA . VAL D 1 55 ? -0.389 69.695 8.138 1.00 28.46 55 VAL D CA 1
ATOM 4981 C C . VAL D 1 55 ? 0.568 69.946 9.295 1.00 26.07 55 VAL D C 1
ATOM 4982 O O . VAL D 1 55 ? 0.445 69.349 10.365 1.00 25.72 55 VAL D O 1
ATOM 4986 N N . HIS D 1 56 ? 1.561 70.791 9.072 1.00 25.02 56 HIS D N 1
ATOM 4987 C CA . HIS D 1 56 ? 2.490 71.101 10.140 1.00 25.14 56 HIS D CA 1
ATOM 4988 C C . HIS D 1 56 ? 1.961 72.335 10.864 1.00 21.36 56 HIS D C 1
ATOM 4989 O O . HIS D 1 56 ? 1.499 73.265 10.226 1.00 21.15 56 HIS D O 1
ATOM 4996 N N . ALA D 1 57 ? 2.014 72.304 12.191 1.00 19.05 57 ALA D N 1
ATOM 4997 C CA . ALA D 1 57 ? 1.578 73.455 13.009 1.00 16.22 57 ALA D CA 1
ATOM 4998 C C . ALA D 1 57 ? 2.417 73.425 14.246 1.00 16.61 57 ALA D C 1
ATOM 4999 O O . ALA D 1 57 ? 2.836 72.373 14.710 1.00 18.89 57 ALA D O 1
ATOM 5001 N N . TYR D 1 58 ? 2.669 74.593 14.810 1.00 14.31 58 TYR D N 1
ATOM 5002 C CA . TYR D 1 58 ? 3.440 74.664 16.010 1.00 12.28 58 TYR D CA 1
ATOM 5003 C C . TYR D 1 58 ? 2.865 75.786 16.866 1.00 12.22 58 TYR D C 1
ATOM 5004 O O . TYR D 1 58 ? 2.525 76.851 16.327 1.00 11.65 58 TYR D O 1
ATOM 5013 N N . ARG D 1 59 ? 2.791 75.554 18.160 1.00 11.13 59 ARG D N 1
ATOM 5014 C CA . ARG D 1 59 ? 2.239 76.518 19.100 1.00 11.54 59 ARG D CA 1
ATOM 5015 C C . ARG D 1 59 ? 3.271 77.341 19.817 1.00 12.74 59 ARG D C 1
ATOM 5016 O O . ARG D 1 59 ? 4.250 76.803 20.311 1.00 13.78 59 ARG D O 1
ATOM 5024 N N . LEU D 1 60 ? 3.058 78.655 19.817 1.00 10.43 60 LEU D N 1
ATOM 5025 C CA . LEU D 1 60 ? 3.900 79.576 20.581 1.00 11.06 60 LEU D CA 1
ATOM 5026 C C . LEU D 1 60 ? 2.970 80.005 21.722 1.00 12.05 60 LEU D C 1
ATOM 5027 O O . LEU D 1 60 ? 1.845 80.459 21.492 1.00 11.95 60 LEU D O 1
ATOM 5032 N N . ASP D 1 61 ? 3.417 79.799 22.944 1.00 12.94 61 ASP D N 1
ATOM 5033 C CA . ASP 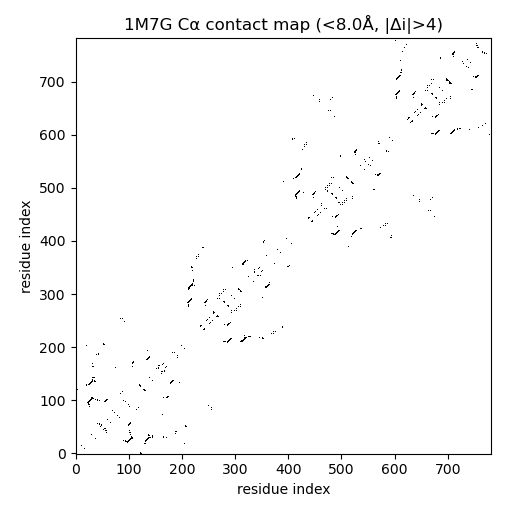D 1 61 ? 2.604 80.203 24.083 1.00 15.59 61 ASP D CA 1
ATOM 5034 C C . ASP D 1 61 ? 3.495 80.662 25.210 1.00 15.54 61 ASP D C 1
ATOM 5035 O O . ASP D 1 61 ? 4.702 80.746 25.032 1.00 14.58 61 ASP D O 1
ATOM 5040 N N . GLY D 1 62 ? 2.919 80.980 26.364 1.00 14.74 62 GLY D N 1
ATOM 5041 C CA . GLY D 1 62 ? 3.743 81.470 27.447 1.00 16.67 62 GLY D CA 1
ATOM 5042 C C . GLY D 1 62 ? 4.815 80.492 27.862 1.00 18.10 62 GLY D C 1
ATOM 5043 O O . GLY D 1 62 ? 5.947 80.878 28.166 1.00 19.14 62 GLY D O 1
ATOM 5044 N N . ASP D 1 63 ? 4.469 79.217 27.847 1.00 19.16 63 ASP D N 1
ATOM 5045 C CA . ASP D 1 63 ? 5.394 78.216 28.284 1.00 20.98 63 ASP D CA 1
ATOM 5046 C C . ASP D 1 63 ? 6.663 78.099 27.447 1.00 19.61 63 ASP D C 1
ATOM 5047 O O . ASP D 1 63 ? 7.721 77.857 28.004 1.00 20.38 63 ASP D O 1
ATOM 5052 N N . ASN D 1 64 ? 6.583 78.251 26.132 1.00 17.31 64 ASN D N 1
ATOM 5053 C CA . ASN D 1 64 ? 7.802 78.101 25.337 1.00 15.34 64 ASN D CA 1
ATOM 5054 C C . ASN D 1 64 ? 8.392 79.406 24.865 1.00 16.53 64 ASN D C 1
ATOM 5055 O O . ASN D 1 64 ? 9.444 79.380 24.183 1.00 18.53 64 ASN D O 1
ATOM 5060 N N . ILE D 1 65 ? 7.723 80.524 25.159 1.00 12.69 65 ILE D N 1
ATOM 5061 C CA . ILE D 1 65 ? 8.267 81.826 24.824 1.00 11.83 65 ILE D CA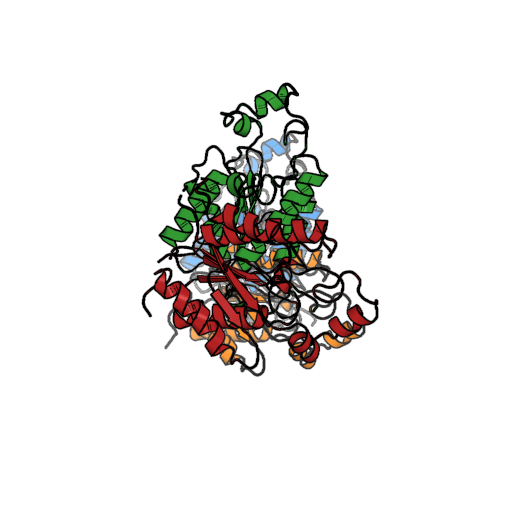 1
ATOM 5062 C C . ILE D 1 65 ? 8.683 82.636 26.056 1.00 12.54 65 ILE D C 1
ATOM 5063 O O . ILE D 1 65 ? 9.790 83.167 26.107 1.00 12.01 65 ILE D O 1
ATOM 5068 N N . ARG D 1 66 ? 7.838 82.716 27.091 1.00 11.21 66 ARG D N 1
ATOM 5069 C CA . ARG D 1 66 ? 8.163 83.592 28.194 1.00 11.57 66 ARG D CA 1
ATOM 5070 C C . ARG D 1 66 ? 9.219 83.117 29.186 1.00 12.94 66 ARG D C 1
ATOM 5071 O O . ARG D 1 66 ? 9.703 83.897 29.997 1.00 15.07 66 ARG D O 1
ATOM 5079 N N . PHE D 1 67 ? 9.617 81.864 29.072 1.00 13.97 67 PHE D N 1
ATOM 5080 C CA . PHE D 1 67 ? 10.699 81.374 29.917 1.00 16.42 67 PHE D CA 1
ATOM 5081 C C . PHE D 1 67 ? 11.977 81.204 29.085 1.00 17.24 67 PHE D C 1
ATOM 5082 O O . PHE D 1 67 ? 12.997 80.746 29.617 1.00 18.33 67 PHE D O 1
ATOM 5090 N N . GLY D 1 68 ? 11.920 81.554 27.795 1.00 14.34 68 GLY D N 1
ATOM 5091 C CA . GLY D 1 68 ? 13.082 81.386 26.911 1.00 12.65 68 GLY D CA 1
ATOM 5092 C C . GLY D 1 68 ? 13.408 82.694 26.198 1.00 12.18 68 GLY D C 1
ATOM 5093 O O . GLY D 1 68 ? 14.009 83.608 26.772 1.00 11.98 68 GLY D O 1
ATOM 5094 N N . LEU D 1 69 ? 12.981 82.785 24.942 1.00 11.04 69 LEU D N 1
ATOM 5095 C CA . LEU D 1 69 ? 13.219 83.974 24.162 1.00 10.44 69 LEU D CA 1
ATOM 5096 C C . LEU D 1 69 ? 12.877 85.239 24.919 1.00 9.24 69 LEU D C 1
ATOM 5097 O O . LEU D 1 69 ? 13.639 86.193 24.903 1.00 10.73 69 LEU D O 1
ATOM 5102 N N . ASN D 1 70 ? 11.707 85.255 25.564 1.00 9.07 70 ASN D N 1
ATOM 5103 C CA . ASN D 1 70 ? 11.264 86.468 26.240 1.00 8.94 70 ASN D CA 1
ATOM 5104 C C . ASN D 1 70 ? 11.353 86.428 27.759 1.00 10.41 70 ASN D C 1
ATOM 5105 O O . ASN D 1 70 ? 10.633 87.162 28.443 1.00 11.10 70 ASN D O 1
ATOM 5110 N N . LYS D 1 71 ? 12.301 85.633 28.254 1.00 10.42 71 LYS D N 1
ATOM 5111 C CA . LYS D 1 71 ? 12.472 85.554 29.713 1.00 13.03 71 LYS D CA 1
ATOM 5112 C C . LYS D 1 71 ? 12.945 86.888 30.306 1.00 13.16 71 LYS D C 1
ATOM 5113 O O . LYS D 1 71 ? 12.818 87.097 31.520 1.00 15.11 71 LYS D O 1
ATOM 5119 N N . ASP D 1 72 ? 13.497 87.781 29.490 1.00 11.73 72 ASP D N 1
ATOM 5120 C CA . ASP D 1 72 ? 13.942 89.087 29.944 1.00 11.69 72 ASP D CA 1
ATOM 5121 C C . ASP D 1 72 ? 12.829 90.111 30.063 1.00 12.14 72 ASP D C 1
ATOM 5122 O O . ASP D 1 72 ? 13.055 91.249 30.463 1.00 14.54 72 ASP D O 1
ATOM 5127 N N . LEU D 1 73 ? 11.603 89.708 29.709 1.00 11.93 73 LEU D N 1
ATOM 5128 C CA . LEU D 1 73 ? 10.476 90.643 29.703 1.00 11.50 73 LEU D CA 1
ATOM 5129 C C . LEU D 1 73 ? 9.468 90.354 30.781 1.00 12.21 73 LEU D C 1
ATOM 5130 O O . LEU D 1 73 ? 9.204 89.212 31.090 1.00 12.33 73 LEU D O 1
ATOM 5135 N N . GLY D 1 74 ? 8.882 91.434 31.300 1.00 12.89 74 GLY D N 1
ATOM 5136 C CA . GLY D 1 74 ? 7.825 91.283 32.297 1.00 12.66 74 GLY D CA 1
ATOM 5137 C C . GLY D 1 74 ? 6.502 91.703 31.691 1.00 12.73 74 GLY D C 1
ATOM 5138 O O . GLY D 1 74 ? 6.239 91.423 30.504 1.00 11.60 74 GLY D O 1
ATOM 5139 N N . PHE D 1 75 ? 5.695 92.438 32.472 1.00 11.41 75 PHE D N 1
ATOM 5140 C CA . PHE D 1 75 ? 4.373 92.878 32.070 1.00 10.21 75 PHE D CA 1
ATOM 5141 C C . PHE D 1 75 ? 4.113 94.361 31.984 1.00 11.55 75 PHE D C 1
ATOM 5142 O O . PHE D 1 75 ? 2.974 94.790 31.831 1.00 12.19 75 PHE D O 1
ATOM 5150 N N . SER D 1 76 ? 5.163 95.176 32.029 1.00 12.38 76 SER D N 1
ATOM 5151 C CA . SER D 1 76 ? 4.953 96.599 31.788 1.00 12.06 76 SER D CA 1
ATOM 5152 C C . SER D 1 76 ? 4.435 96.764 30.367 1.00 13.44 76 SER D C 1
ATOM 5153 O O . SER D 1 76 ? 4.612 95.882 29.523 1.00 12.27 76 SER D O 1
ATOM 5156 N N . GLU D 1 77 ? 3.832 97.893 30.070 1.00 13.46 77 GLU D N 1
ATOM 5157 C CA . GLU D 1 77 ? 3.370 98.129 28.731 1.00 12.35 77 GLU D CA 1
ATOM 5158 C C . GLU D 1 77 ? 4.522 97.972 27.749 1.00 13.01 77 GLU D C 1
ATOM 5159 O O . GLU D 1 77 ? 4.357 97.303 26.730 1.00 12.96 77 GLU D O 1
ATOM 5165 N N . ALA D 1 78 ? 5.681 98.584 28.005 1.00 12.83 78 ALA D N 1
ATOM 5166 C CA . ALA D 1 78 ? 6.803 98.448 27.070 1.00 13.12 78 ALA D CA 1
ATOM 5167 C C . ALA D 1 78 ? 7.220 97.002 26.912 1.00 10.56 78 ALA D C 1
ATOM 5168 O O . ALA D 1 78 ? 7.536 96.589 25.792 1.00 11.94 78 ALA D O 1
ATOM 5170 N N . ASP D 1 79 ? 7.238 96.223 27.977 1.00 10.83 79 ASP D N 1
ATOM 5171 C CA . ASP D 1 79 ? 7.638 94.839 27.844 1.00 10.94 79 ASP D CA 1
ATOM 5172 C C . ASP D 1 79 ? 6.584 94.038 27.084 1.00 12.18 79 ASP D C 1
ATOM 5173 O O . ASP D 1 79 ? 6.937 93.101 26.396 1.00 11.88 79 ASP D O 1
ATOM 5178 N N . ARG D 1 80 ? 5.308 94.391 27.182 1.00 11.37 80 ARG D N 1
ATOM 5179 C CA . ARG D 1 80 ? 4.300 93.668 26.438 1.00 11.21 80 ARG D CA 1
ATOM 5180 C C . ARG D 1 80 ? 4.429 94.034 24.980 1.00 11.21 80 ARG D C 1
ATOM 5181 O O . ARG D 1 80 ? 4.232 93.177 24.120 1.00 10.82 80 ARG D O 1
ATOM 5189 N N . ASN D 1 81 ? 4.758 95.292 24.680 1.00 10.26 81 ASN D N 1
ATOM 5190 C CA . ASN D 1 81 ? 4.981 95.702 23.301 1.00 11.46 81 ASN D CA 1
ATOM 5191 C C . ASN D 1 81 ? 6.127 94.836 22.742 1.00 10.10 81 ASN D C 1
ATOM 5192 O O . ASN D 1 81 ? 6.003 94.315 21.633 1.00 10.17 81 ASN D O 1
ATOM 5197 N N . GLU D 1 82 ? 7.222 94.691 23.490 1.00 9.28 82 GLU D N 1
ATOM 5198 C CA . GLU D 1 82 ? 8.340 93.893 23.002 1.00 9.03 82 GLU D CA 1
ATOM 5199 C C . GLU D 1 82 ? 8.035 92.404 22.948 1.00 10.58 82 GLU D C 1
ATOM 5200 O O . GLU D 1 82 ? 8.497 91.717 22.041 1.00 10.97 82 GLU D O 1
ATOM 5206 N N . ASN D 1 83 ? 7.254 91.895 23.906 1.00 10.15 83 ASN D N 1
ATOM 5207 C CA . ASN D 1 83 ? 6.894 90.480 23.948 1.00 8.58 83 ASN D CA 1
ATOM 5208 C C . ASN D 1 83 ? 6.190 90.158 22.642 1.00 10.00 83 ASN D C 1
ATOM 5209 O O . ASN D 1 83 ? 6.564 89.222 21.939 1.00 10.17 83 ASN D O 1
ATOM 5214 N N . ILE D 1 84 ? 5.154 90.930 22.331 1.00 9.39 84 ILE D N 1
ATOM 5215 C CA . ILE D 1 84 ? 4.393 90.699 21.121 1.00 9.22 84 ILE D CA 1
ATOM 5216 C C . ILE D 1 84 ? 5.208 90.990 19.859 1.00 9.90 84 ILE D C 1
ATOM 5217 O O . ILE D 1 84 ? 5.044 90.300 18.864 1.00 8.94 84 ILE D O 1
ATOM 5222 N N . ARG D 1 85 ? 6.047 92.029 19.866 1.00 9.16 85 ARG D N 1
ATOM 5223 C CA . ARG D 1 85 ? 6.840 92.301 18.681 1.00 9.16 85 ARG D CA 1
ATOM 5224 C C . ARG D 1 85 ? 7.646 91.054 18.323 1.00 9.38 85 ARG D C 1
ATOM 5225 O O . ARG D 1 85 ? 7.664 90.636 17.174 1.00 10.05 85 ARG D O 1
ATOM 5233 N N . ARG D 1 86 ? 8.339 90.512 19.323 1.00 9.82 86 ARG D N 1
ATOM 5234 C CA . ARG D 1 86 ? 9.208 89.355 19.071 1.00 9.06 86 ARG D CA 1
ATOM 5235 C C . ARG D 1 86 ? 8.411 88.137 18.674 1.00 9.30 86 ARG D C 1
ATOM 5236 O O . ARG D 1 86 ? 8.780 87.424 17.735 1.00 8.99 86 ARG D O 1
ATOM 5244 N N . ILE D 1 87 ? 7.284 87.892 19.356 1.00 8.54 87 ILE D N 1
ATOM 5245 C CA . ILE D 1 87 ? 6.462 86.731 19.040 1.00 8.55 87 ILE D CA 1
ATOM 5246 C C . ILE D 1 87 ? 5.955 86.838 17.617 1.00 8.27 87 ILE D C 1
ATOM 5247 O O . ILE D 1 87 ? 5.963 85.846 16.875 1.00 9.69 87 ILE D O 1
ATOM 5252 N N . ALA D 1 88 ? 5.553 88.032 17.181 1.00 8.27 88 ALA D N 1
ATOM 5253 C CA . ALA D 1 88 ? 5.073 88.149 15.814 1.00 8.45 88 ALA D CA 1
ATOM 5254 C C . ALA D 1 88 ? 6.187 87.855 14.816 1.00 9.74 88 ALA D C 1
ATOM 5255 O O . ALA D 1 88 ? 5.912 87.218 13.783 1.00 9.74 88 ALA D O 1
ATOM 5257 N N . GLU D 1 89 ? 7.424 88.292 15.082 1.00 8.18 89 GLU D N 1
ATOM 5258 C CA . GLU D 1 89 ? 8.530 87.991 14.175 1.00 9.20 89 GLU D CA 1
ATOM 5259 C C . GLU D 1 89 ? 8.773 86.468 14.158 1.00 8.78 89 GLU D C 1
ATOM 5260 O O . GLU D 1 89 ? 9.042 85.889 13.098 1.00 9.20 89 GLU D O 1
ATOM 5266 N N . VAL D 1 90 ? 8.667 85.807 15.307 1.00 8.33 90 VAL D N 1
ATOM 5267 C CA . VAL D 1 90 ? 8.894 84.355 15.326 1.00 8.89 90 VAL D CA 1
ATOM 5268 C C . VAL D 1 90 ? 7.760 83.641 14.607 1.00 9.03 90 VAL D C 1
ATOM 5269 O O . VAL D 1 90 ? 8.018 82.686 13.848 1.00 10.01 90 VAL D O 1
ATOM 5273 N N . ALA D 1 91 ? 6.510 84.063 14.806 1.00 8.74 91 ALA D N 1
ATOM 5274 C CA . ALA D 1 91 ? 5.399 83.401 14.111 1.00 9.03 91 ALA D CA 1
ATOM 5275 C C . ALA D 1 91 ? 5.616 83.571 12.623 1.00 10.07 91 ALA D C 1
ATOM 5276 O O . ALA D 1 91 ? 5.357 82.629 11.867 1.00 9.74 91 ALA D O 1
ATOM 5278 N N . LYS D 1 92 ? 6.094 84.735 12.186 1.00 9.46 92 LYS D N 1
ATOM 5279 C CA . LYS D 1 92 ? 6.334 84.930 10.756 1.00 9.36 92 LYS D CA 1
ATOM 5280 C C . LYS D 1 92 ? 7.390 83.937 10.243 1.00 10.12 92 LYS D C 1
ATOM 5281 O O . LYS D 1 92 ? 7.230 83.432 9.123 1.00 10.71 92 LYS D O 1
ATOM 5287 N N . LEU D 1 93 ? 8.445 83.673 11.033 1.00 9.69 93 LEU D N 1
ATOM 5288 C CA . LEU D 1 93 ? 9.453 82.696 10.605 1.00 9.60 93 LEU D CA 1
ATOM 5289 C C . LEU D 1 93 ? 8.791 81.321 10.445 1.00 10.72 93 LEU D C 1
ATOM 5290 O O . LEU D 1 93 ? 9.018 80.610 9.455 1.00 11.47 93 LEU D O 1
ATOM 5295 N N . PHE D 1 94 ? 7.951 80.938 11.398 1.00 10.12 94 PHE D N 1
ATOM 5296 C CA . PHE D 1 94 ? 7.285 79.650 11.253 1.00 11.34 94 PHE D CA 1
ATOM 5297 C C . PHE D 1 94 ? 6.365 79.622 10.035 1.00 11.74 94 PHE D C 1
ATOM 5298 O O . PHE D 1 94 ? 6.345 78.642 9.293 1.00 11.60 94 PHE D O 1
ATOM 5306 N N . ALA D 1 95 ? 5.622 80.694 9.799 1.00 10.16 95 ALA D N 1
ATOM 5307 C CA . ALA D 1 95 ? 4.746 80.710 8.636 1.00 11.00 95 ALA D CA 1
ATOM 5308 C C . ALA D 1 95 ? 5.583 80.655 7.371 1.00 12.08 95 ALA D C 1
ATOM 5309 O O . ALA D 1 95 ? 5.207 79.925 6.444 1.00 14.14 95 ALA D O 1
ATOM 5311 N N . ASP D 1 96 ? 6.704 81.391 7.338 1.00 12.23 96 ASP D N 1
ATOM 5312 C CA . ASP D 1 96 ? 7.605 81.383 6.180 1.00 12.97 96 ASP D CA 1
ATOM 5313 C C . ASP D 1 96 ? 8.155 79.975 5.922 1.00 14.23 96 ASP D C 1
ATOM 5314 O O . ASP D 1 96 ? 8.414 79.612 4.762 1.00 16.30 96 ASP D O 1
ATOM 5319 N N . SER D 1 97 ? 8.335 79.187 6.983 1.00 13.73 97 SER D N 1
ATOM 5320 C CA . SER D 1 97 ? 8.870 77.820 6.878 1.00 13.36 97 SER D CA 1
ATOM 5321 C C . SER D 1 97 ? 7.850 76.816 6.390 1.00 15.12 97 SER D C 1
ATOM 5322 O O . SER D 1 97 ? 8.186 75.620 6.284 1.00 16.40 97 SER D O 1
ATOM 5325 N N . ASN D 1 98 ? 6.624 77.287 6.150 1.00 16.02 98 ASN D N 1
ATOM 5326 C CA . ASN D 1 98 ? 5.484 76.517 5.675 1.00 17.70 98 ASN D CA 1
ATOM 5327 C C . ASN D 1 98 ? 4.763 75.779 6.773 1.00 19.88 98 ASN D C 1
ATOM 5328 O O . ASN D 1 98 ? 4.217 74.701 6.548 1.00 22.80 98 ASN D O 1
ATOM 5333 N N . SER D 1 99 ? 4.795 76.313 7.987 1.00 16.52 99 SER D N 1
ATOM 5334 C CA . SER D 1 99 ? 4.055 75.714 9.087 1.00 15.60 99 SER D CA 1
ATOM 5335 C C . SER D 1 99 ? 2.952 76.699 9.436 1.00 15.49 99 SER D C 1
ATOM 5336 O O . SER D 1 99 ? 2.983 77.857 9.033 1.00 15.22 99 SER D O 1
ATOM 5339 N N . ILE D 1 100 ? 1.956 76.212 10.165 1.00 15.07 100 ILE D N 1
ATOM 5340 C CA . ILE D 1 100 ? 0.927 77.103 10.686 1.00 13.85 100 ILE D CA 1
ATOM 5341 C C . ILE D 1 100 ? 1.378 77.431 12.117 1.00 13.79 100 ILE D C 1
ATOM 5342 O O . ILE D 1 100 ? 1.471 76.550 12.963 1.00 15.28 100 ILE D O 1
ATOM 5347 N N . ALA D 1 101 ? 1.657 78.693 12.401 1.00 12.14 101 ALA D N 1
ATOM 5348 C CA . ALA D 1 101 ? 2.055 79.118 13.742 1.00 11.41 101 ALA D CA 1
ATOM 5349 C C . ALA D 1 101 ? 0.769 79.455 14.481 1.00 11.04 101 ALA D C 1
ATOM 5350 O O . ALA D 1 101 ? -0.075 80.177 13.912 1.00 12.56 101 ALA D O 1
ATOM 5352 N N . ILE D 1 102 ? 0.593 78.927 15.680 1.00 9.71 102 ILE D N 1
ATOM 5353 C CA . ILE D 1 102 ? -0.574 79.225 16.495 1.00 10.41 102 ILE D CA 1
ATOM 5354 C C . ILE D 1 102 ? -0.061 79.929 17.722 1.00 10.73 102 ILE D C 1
ATOM 5355 O O . ILE D 1 102 ? 0.730 79.356 18.477 1.00 12.86 102 ILE D O 1
ATOM 5360 N N . THR D 1 103 ? -0.475 81.172 17.928 1.00 10.15 103 THR D N 1
ATOM 5361 C CA . THR D 1 103 ? 0.004 81.925 19.064 1.00 10.35 103 THR D CA 1
ATOM 5362 C C . THR D 1 103 ? -1.092 82.121 20.081 1.00 10.06 103 THR D C 1
ATOM 5363 O O . THR D 1 103 ? -2.237 82.376 19.716 1.00 10.99 103 THR D O 1
ATOM 5367 N N . SER D 1 104 ? -0.718 82.026 21.346 1.00 9.63 104 SER D N 1
ATOM 5368 C CA . SER D 1 104 ? -1.668 82.149 22.456 1.00 11.96 104 SER D CA 1
ATOM 5369 C C . SER D 1 104 ? -1.142 83.120 23.493 1.00 12.81 104 SER D C 1
ATOM 5370 O O . SER D 1 104 ? -0.498 82.709 24.465 1.00 17.06 104 SER D O 1
ATOM 5373 N N . PHE D 1 105 ? -1.303 84.402 23.213 1.00 10.51 105 PHE D N 1
ATOM 5374 C CA . PHE D 1 105 ? -0.868 85.465 24.114 1.00 9.70 105 PHE D CA 1
ATOM 5375 C C . PHE D 1 105 ? -2.044 86.436 24.264 1.00 8.85 105 PHE D C 1
ATOM 5376 O O . PHE D 1 105 ? -2.808 86.657 23.318 1.00 8.97 105 PHE D O 1
ATOM 5384 N N . ILE D 1 106 ? -2.149 87.020 25.451 1.00 8.21 106 ILE D N 1
ATOM 5385 C CA . ILE D 1 106 ? -3.220 87.974 25.675 1.00 7.68 106 ILE D CA 1
ATOM 5386 C C . ILE D 1 106 ? -3.202 89.007 24.573 1.00 9.40 106 ILE D C 1
ATOM 5387 O O . ILE D 1 106 ? -4.282 89.338 24.017 1.00 9.92 106 ILE D O 1
ATOM 5392 N N . SER D 1 107 ? -2.002 89.526 24.263 1.00 9.19 107 SER D N 1
ATOM 5393 C CA . SER D 1 107 ? -1.787 90.568 23.232 1.00 8.59 107 SER D CA 1
ATOM 5394 C C . SER D 1 107 ? -2.889 91.590 23.359 1.00 9.67 107 SER D C 1
ATOM 5395 O O . SER D 1 107 ? -3.713 91.784 22.464 1.00 10.25 107 SER D O 1
ATOM 5398 N N . PRO D 1 108 ? -2.861 92.341 24.460 1.00 10.08 108 PRO D N 1
ATOM 5399 C CA . PRO D 1 108 ? -3.896 93.331 24.766 1.00 10.10 108 PRO D CA 1
ATOM 5400 C C . PRO D 1 108 ? -3.911 94.621 24.019 1.00 10.74 108 PRO D C 1
ATOM 5401 O O . PRO D 1 108 ? -4.924 95.306 24.053 1.00 11.79 108 PRO D O 1
ATOM 5405 N N . TYR D 1 109 ? -2.857 94.944 23.312 1.00 10.06 109 TYR D N 1
ATOM 5406 C CA . TYR D 1 109 ? -2.794 96.220 22.606 1.00 9.94 109 TYR D CA 1
ATOM 5407 C C . TYR D 1 109 ? -3.076 96.039 21.155 1.00 10.96 109 TYR D C 1
ATOM 5408 O O . TYR D 1 109 ? -2.374 95.296 20.452 1.00 10.23 109 TYR D O 1
ATOM 5417 N N . ARG D 1 110 ? -4.101 96.720 20.670 1.00 12.27 110 ARG D N 1
ATOM 5418 C CA . ARG D 1 110 ? -4.486 96.594 19.300 1.00 13.48 110 ARG D CA 1
ATOM 5419 C C . ARG D 1 110 ? -3.378 97.038 18.328 1.00 13.13 110 ARG D C 1
ATOM 5420 O O . ARG D 1 110 ? -3.202 96.422 17.284 1.00 13.42 110 ARG D O 1
ATOM 5428 N N . LYS D 1 111 ? -2.633 98.090 18.669 1.00 12.00 111 LYS D N 1
ATOM 5429 C CA . LYS D 1 111 ? -1.592 98.557 17.768 1.00 13.00 111 LYS D CA 1
ATOM 5430 C C . LYS D 1 111 ? -0.546 97.465 17.548 1.00 12.42 111 LYS D C 1
ATOM 5431 O O . LYS D 1 111 ? -0.041 97.306 16.434 1.00 13.40 111 LYS D O 1
ATOM 5437 N N . ASP D 1 112 ? -0.258 96.686 18.586 1.00 12.32 112 ASP D N 1
ATOM 5438 C CA . ASP D 1 112 ? 0.770 95.666 18.460 1.00 11.98 112 ASP D CA 1
ATOM 5439 C C . ASP D 1 112 ? 0.275 94.480 17.682 1.00 10.82 112 ASP D C 1
ATOM 5440 O O . ASP D 1 112 ? 1.033 93.877 16.936 1.00 11.63 112 ASP D O 1
ATOM 5445 N N . ARG D 1 113 ? -1.011 94.163 17.798 1.00 9.54 113 ARG D N 1
ATOM 5446 C CA . ARG D 1 113 ? -1.562 93.073 16.991 1.00 10.97 113 ARG D CA 1
ATOM 5447 C C . ARG D 1 113 ? -1.623 93.524 15.539 1.00 10.97 113 ARG D C 1
ATOM 5448 O O . ARG D 1 113 ? -1.392 92.750 14.640 1.00 12.13 113 ARG D O 1
ATOM 5456 N N . ASP D 1 114 ? -1.913 94.806 15.305 1.00 11.63 114 ASP D N 1
ATOM 5457 C CA . ASP D 1 114 ? -1.985 95.279 13.929 1.00 12.37 114 ASP D CA 1
ATOM 5458 C C . ASP D 1 114 ? -0.584 95.302 13.326 1.00 11.03 114 ASP D C 1
ATOM 5459 O O . ASP D 1 114 ? -0.419 94.997 12.167 1.00 12.34 114 ASP D O 1
ATOM 5464 N N . THR D 1 115 ? 0.421 95.635 14.118 1.00 11.46 115 THR D N 1
ATOM 5465 C CA . THR D 1 115 ? 1.800 95.600 13.624 1.00 11.87 115 THR D CA 1
ATOM 5466 C C . THR D 1 115 ? 2.149 94.157 13.266 1.00 11.33 115 THR D C 1
ATOM 5467 O O . THR D 1 115 ? 2.795 93.905 12.241 1.00 13.06 115 THR D O 1
ATOM 5471 N N . ALA D 1 116 ? 1.716 93.205 14.098 1.00 10.85 116 ALA D N 1
ATOM 5472 C CA . ALA D 1 116 ? 1.984 91.787 13.841 1.00 11.68 116 ALA D CA 1
ATOM 5473 C C . ALA D 1 116 ? 1.317 91.392 12.527 1.00 11.66 116 ALA D C 1
ATOM 5474 O O . ALA D 1 116 ? 1.903 90.676 11.709 1.00 11.83 116 ALA D O 1
ATOM 5476 N N . ARG D 1 117 ? 0.075 91.832 12.331 1.00 10.97 117 ARG D N 1
ATOM 5477 C CA . ARG D 1 117 ? -0.637 91.533 11.101 1.00 11.65 117 ARG D CA 1
ATOM 5478 C C . ARG D 1 117 ? 0.100 92.105 9.905 1.00 12.88 117 ARG D C 1
ATOM 5479 O O . ARG D 1 117 ? 0.286 91.396 8.898 1.00 12.76 117 ARG D O 1
ATOM 5487 N N . GLN D 1 118 ? 0.496 93.382 9.974 1.00 14.11 118 GLN D N 1
ATOM 5488 C CA . GLN D 1 118 ? 1.176 94.009 8.853 1.00 15.13 118 GLN D CA 1
ATOM 5489 C C . GLN D 1 118 ? 2.492 93.300 8.510 1.00 15.66 118 GLN D C 1
ATOM 5490 O O . GLN D 1 118 ? 2.828 93.144 7.330 1.00 15.76 118 GLN D O 1
ATOM 5496 N N . LEU D 1 119 ? 3.220 92.867 9.523 1.00 14.04 119 LEU D N 1
ATOM 5497 C CA . LEU D 1 119 ? 4.475 92.156 9.328 1.00 15.76 119 LEU D CA 1
ATOM 5498 C C . LEU D 1 119 ? 4.215 90.893 8.505 1.00 14.26 119 LEU D C 1
ATOM 5499 O O . LEU D 1 119 ? 5.056 90.480 7.699 1.00 15.32 119 LEU D O 1
ATOM 5504 N N . HIS D 1 120 ? 3.062 90.254 8.703 1.00 13.70 120 HIS D N 1
ATOM 5505 C CA . HIS D 1 120 ? 2.716 89.055 7.934 1.00 15.72 120 HIS D CA 1
ATOM 5506 C C . HIS D 1 120 ? 2.152 89.344 6.546 1.00 17.88 120 HIS D C 1
ATOM 5507 O O . HIS D 1 120 ? 2.573 88.750 5.550 1.00 17.20 120 HIS D O 1
ATOM 5514 N N . GLU D 1 121 ? 1.190 90.261 6.484 1.00 18.93 121 GLU D N 1
ATOM 5515 C CA . GLU D 1 121 ? 0.503 90.526 5.229 1.00 22.83 121 GLU D CA 1
ATOM 5516 C C . GLU D 1 121 ? 1.312 91.297 4.224 1.00 27.00 121 GLU D C 1
ATOM 5517 O O . GLU D 1 121 ? 1.096 91.119 3.022 1.00 27.21 121 GLU D O 1
ATOM 5523 N N . VAL D 1 122 ? 2.242 92.125 4.694 1.00 32.79 122 VAL D N 1
ATOM 5524 C CA . VAL D 1 122 ? 3.072 92.933 3.801 1.00 40.10 122 VAL D CA 1
ATOM 5525 C C . VAL D 1 122 ? 4.101 92.121 3.037 1.00 45.83 122 VAL D C 1
ATOM 5526 O O . VAL D 1 122 ? 4.960 91.461 3.624 1.00 46.97 122 VAL D O 1
ATOM 5530 N N . ALA D 1 123 ? 3.987 92.211 1.712 1.00 53.03 123 ALA D N 1
ATOM 5531 C CA . ALA D 1 123 ? 4.825 91.518 0.730 1.00 58.52 123 ALA D CA 1
ATOM 5532 C C . ALA D 1 123 ? 6.325 91.407 0.993 1.00 61.82 123 ALA D C 1
ATOM 5533 O O . ALA D 1 123 ? 6.881 90.303 0.934 1.00 63.42 123 ALA D O 1
ATOM 5535 N N . THR D 1 124 ? 6.979 92.537 1.254 1.00 64.43 124 THR D N 1
ATOM 5536 C CA . THR D 1 124 ? 8.424 92.554 1.494 1.00 68.33 124 THR D CA 1
ATOM 5537 C C . THR D 1 124 ? 9.183 91.555 0.611 1.00 69.51 124 THR D C 1
ATOM 5538 O O . THR D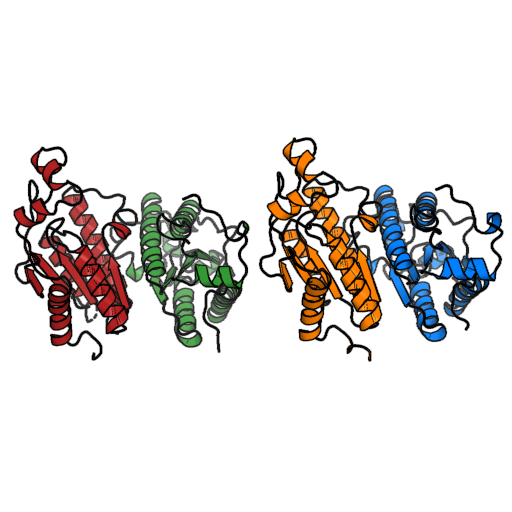 1 124 ? 9.024 91.531 -0.615 1.00 70.42 124 THR D O 1
ATOM 5542 N N . THR D 1 129 ? 4.619 88.011 -2.223 1.00 47.07 129 THR D N 1
ATOM 5543 C CA . THR D 1 129 ? 3.349 87.938 -1.507 1.00 46.45 129 THR D CA 1
ATOM 5544 C C . THR D 1 129 ? 3.563 87.767 -0.008 1.00 43.96 129 THR D C 1
ATOM 5545 O O . THR D 1 129 ? 4.644 87.348 0.438 1.00 44.88 129 THR D O 1
ATOM 5549 N N . GLY D 1 130 ? 2.513 88.076 0.751 1.00 38.72 130 GLY D N 1
ATOM 5550 C CA . GLY D 1 130 ? 2.562 87.964 2.199 1.00 31.80 130 GLY D CA 1
ATOM 5551 C C . GLY D 1 130 ? 2.070 86.618 2.711 1.00 29.37 130 GLY D C 1
ATOM 5552 O O . GLY D 1 130 ? 1.833 85.670 1.945 1.00 29.64 130 GLY D O 1
ATOM 5553 N N . LEU D 1 131 ? 1.919 86.537 4.031 1.00 21.83 131 LEU D N 1
ATOM 5554 C CA . LEU D 1 131 ? 1.482 85.327 4.706 1.00 18.96 131 LEU D CA 1
ATOM 5555 C C . LEU D 1 131 ? 0.171 85.664 5.409 1.00 17.06 131 LEU D C 1
ATOM 5556 O O . LEU D 1 131 ? 0.048 86.751 5.994 1.00 18.62 131 LEU D O 1
ATOM 5561 N N . PRO D 1 132 ? -0.812 84.761 5.372 1.00 15.93 132 PRO D N 1
ATOM 5562 C CA . PRO D 1 132 ? -2.087 85.029 6.038 1.00 14.12 132 PRO D CA 1
ATOM 5563 C C . PRO D 1 132 ? -1.925 85.159 7.543 1.00 14.40 132 PRO D C 1
ATOM 5564 O O . PRO D 1 132 ? -1.105 84.480 8.163 1.00 15.46 132 PRO D O 1
ATOM 5568 N N . PHE D 1 133 ? -2.720 86.053 8.127 1.00 14.34 133 PHE D N 1
ATOM 5569 C CA . PHE D 1 133 ? -2.700 86.316 9.565 1.00 12.50 133 PHE D CA 1
ATOM 5570 C C . PHE D 1 133 ? -4.169 86.223 9.974 1.00 12.81 133 PHE D C 1
ATOM 5571 O O . PHE D 1 133 ? -4.975 87.101 9.633 1.00 13.42 133 PHE D O 1
ATOM 5579 N N . VAL D 1 134 ? -4.518 85.187 10.721 1.00 11.58 134 VAL D N 1
ATOM 5580 C CA . VAL D 1 134 ? -5.889 84.937 11.095 1.00 11.30 134 VAL D CA 1
ATOM 5581 C C . VAL D 1 134 ? -6.026 85.297 12.572 1.00 11.46 134 VAL D C 1
ATOM 5582 O O . VAL D 1 134 ? -5.597 84.541 13.449 1.00 12.32 134 VAL D O 1
ATOM 5586 N N . GLU D 1 135 ? -6.626 86.455 12.836 1.00 11.34 135 GLU D N 1
ATOM 5587 C CA . GLU D 1 135 ? -6.776 86.924 14.219 1.00 11.85 135 GLU D CA 1
ATOM 5588 C C . GLU D 1 135 ? -8.049 86.326 14.793 1.00 13.02 135 GLU D C 1
ATOM 5589 O O . GLU D 1 135 ? -9.142 86.514 14.234 1.00 13.53 135 GLU D O 1
ATOM 5595 N N . VAL D 1 136 ? -7.898 85.600 15.903 1.00 11.06 136 VAL D N 1
ATOM 5596 C CA . VAL D 1 136 ? -9.001 84.929 16.568 1.00 10.78 136 VAL D CA 1
ATOM 5597 C C . VAL D 1 136 ? -9.217 85.556 17.921 1.00 10.35 136 VAL D C 1
ATOM 5598 O O . VAL D 1 136 ? -8.352 85.484 18.809 1.00 10.54 136 VAL D O 1
ATOM 5602 N N . TYR D 1 137 ? -10.355 86.226 18.068 1.00 10.14 137 TYR D N 1
ATOM 5603 C CA . TYR D 1 137 ? -10.702 86.849 19.341 1.00 9.85 137 TYR D CA 1
ATOM 5604 C C . TYR D 1 137 ? -11.374 85.792 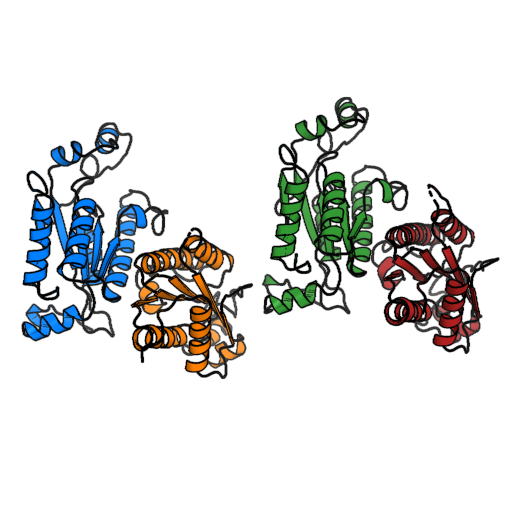20.200 1.00 11.62 137 TYR D C 1
ATOM 5605 O O . TYR D 1 137 ? -12.515 85.370 19.942 1.00 11.36 137 TYR D O 1
ATOM 5614 N N . VAL D 1 138 ? -10.663 85.355 21.230 1.00 10.71 138 VAL D N 1
ATOM 5615 C CA . VAL D 1 138 ? -11.184 84.388 22.206 1.00 10.30 138 VAL D CA 1
ATOM 5616 C C . VAL D 1 138 ? -11.767 85.283 23.264 1.00 10.66 138 VAL D C 1
ATOM 5617 O O . VAL D 1 138 ? -11.079 85.832 24.130 1.00 10.87 138 VAL D O 1
ATOM 5621 N N . ASP D 1 139 ? -13.084 85.434 23.144 1.00 9.69 139 ASP D N 1
ATOM 5622 C CA . ASP D 1 139 ? -13.832 86.426 23.906 1.00 10.26 139 ASP D CA 1
ATOM 5623 C C . ASP D 1 139 ? -14.651 85.828 25.017 1.00 10.25 139 ASP D C 1
ATOM 5624 O O . ASP D 1 139 ? -15.580 85.038 24.759 1.00 10.23 139 ASP D O 1
ATOM 5629 N N . VAL D 1 140 ? -14.299 86.160 26.254 1.00 10.97 140 VAL D N 1
ATOM 5630 C CA . VAL D 1 140 ? -15.101 85.722 27.406 1.00 11.89 140 VAL D CA 1
ATOM 5631 C C . VAL D 1 140 ? -15.203 86.901 28.342 1.00 12.25 140 VAL D C 1
ATOM 5632 O O . VAL D 1 140 ? -14.285 87.728 28.436 1.00 14.23 140 VAL D O 1
ATOM 5636 N N . PRO D 1 141 ? -16.338 87.041 29.019 1.00 11.37 141 PRO D N 1
ATOM 5637 C CA . PRO D 1 141 ? -16.475 88.147 29.972 1.00 10.55 141 PRO D CA 1
ATOM 5638 C C . PRO D 1 141 ? -15.466 87.896 31.087 1.00 10.09 141 PRO D C 1
ATOM 5639 O O . PRO D 1 141 ? -15.231 86.750 31.516 1.00 11.21 141 PRO D O 1
ATOM 5643 N N . VAL D 1 142 ? -14.893 88.967 31.600 1.00 11.71 142 VAL D N 1
ATOM 5644 C CA . VAL D 1 142 ? -13.934 88.782 32.661 1.00 13.41 142 VAL D CA 1
ATOM 5645 C C . VAL D 1 142 ? -14.519 88.013 33.848 1.00 13.05 142 VAL D C 1
ATOM 5646 O O . VAL D 1 142 ? -13.813 87.200 34.455 1.00 13.27 142 VAL D O 1
ATOM 5650 N N . GLU D 1 143 ? -15.823 88.178 34.157 1.00 11.81 143 GLU D N 1
ATOM 5651 C CA . GLU D 1 143 ? -16.325 87.432 35.305 1.00 11.06 143 GLU D CA 1
ATOM 5652 C C . GLU D 1 143 ? -16.334 85.943 35.091 1.00 11.66 143 GLU D C 1
ATOM 5653 O O . GLU D 1 143 ? -16.240 85.170 36.054 1.00 12.60 143 GLU D O 1
ATOM 5659 N N . VAL D 1 144 ? -16.469 85.519 33.827 1.00 11.27 144 VAL D N 1
ATOM 5660 C CA . VAL D 1 144 ? -16.410 84.095 33.528 1.00 11.35 144 VAL D CA 1
ATOM 5661 C C . VAL D 1 144 ? -14.946 83.622 33.699 1.00 10.89 144 VAL D C 1
ATOM 5662 O O . VAL D 1 144 ? -14.696 82.564 34.309 1.00 11.27 144 VAL D O 1
ATOM 5666 N N . ALA D 1 145 ? -13.984 84.381 33.157 1.00 11.92 145 ALA D N 1
ATOM 5667 C CA . ALA D 1 145 ? -12.553 84.049 33.328 1.00 13.35 145 ALA D CA 1
ATOM 5668 C C . ALA D 1 145 ? -12.192 84.054 34.826 1.00 13.22 145 ALA D C 1
ATOM 5669 O O . ALA D 1 145 ? -11.405 83.196 35.256 1.00 15.35 145 ALA D O 1
ATOM 5671 N N . GLU D 1 146 ? -12.794 84.948 35.608 1.00 14.83 146 GLU D N 1
ATOM 5672 C CA . GLU D 1 146 ? -12.560 85.027 37.056 1.00 17.96 146 GLU D CA 1
ATOM 5673 C C . GLU D 1 146 ? -13.061 83.800 37.813 1.00 20.88 146 GLU D C 1
ATOM 5674 O O . GLU D 1 146 ? -12.530 83.475 38.866 1.00 21.03 146 GLU D O 1
ATOM 5680 N N . GLN D 1 147 ? -14.083 83.119 37.295 1.00 19.67 147 GLN D N 1
ATOM 5681 C CA . GLN D 1 147 ? -14.575 81.911 37.954 1.00 19.63 147 GLN D CA 1
ATOM 5682 C C . GLN D 1 147 ? -13.803 80.676 37.523 1.00 20.58 147 GLN D C 1
ATOM 5683 O O . GLN D 1 147 ? -14.004 79.572 38.059 1.00 23.72 147 GLN D O 1
ATOM 5689 N N . ARG D 1 148 ? -12.958 80.836 36.510 1.00 19.48 148 ARG D N 1
ATOM 5690 C CA . ARG D 1 148 ? -12.077 79.782 36.092 1.00 19.36 148 ARG D CA 1
ATOM 5691 C C . ARG D 1 148 ? -10.853 80.080 36.985 1.00 22.98 148 ARG D C 1
ATOM 5692 O O . ARG D 1 148 ? -10.520 79.258 37.807 1.00 23.07 148 ARG D O 1
ATOM 5700 N N . ASP D 1 149 ? -10.264 81.280 36.852 1.00 23.27 149 ASP D N 1
ATOM 5701 C CA . ASP D 1 149 ? -9.081 81.737 37.630 1.00 21.60 149 ASP D CA 1
ATOM 5702 C C . ASP D 1 149 ? -8.212 80.563 38.063 1.00 22.71 149 ASP D C 1
ATOM 5703 O O . ASP D 1 149 ? -7.914 80.393 39.250 1.00 17.70 149 ASP D O 1
ATOM 5708 N N . PRO D 1 150 ? -7.760 79.770 37.099 1.00 26.35 150 PRO D N 1
ATOM 5709 C CA . PRO D 1 150 ? -6.933 78.595 37.378 1.00 27.34 150 PRO D CA 1
ATOM 5710 C C . PRO D 1 150 ? -5.706 78.778 38.265 1.00 28.63 150 PRO D C 1
ATOM 5711 O O . PRO D 1 150 ? -5.341 77.867 39.022 1.00 30.79 150 PRO D O 1
ATOM 5715 N N . LYS D 1 151 ? -5.042 79.922 38.178 1.00 26.81 151 LYS D N 1
ATOM 5716 C CA . LYS D 1 151 ? -3.865 80.121 39.019 1.00 27.80 151 LYS D CA 1
ATOM 5717 C C . LYS D 1 151 ? -4.118 81.174 40.115 1.00 24.78 151 LYS D C 1
ATOM 5718 O O . LYS D 1 151 ? -3.181 81.626 40.773 1.00 22.74 151 LYS D O 1
ATOM 5724 N N . GLY D 1 152 ? -5.388 81.542 40.313 1.00 18.24 152 GLY D N 1
ATOM 5725 C CA . GLY D 1 152 ? -5.742 82.535 41.307 1.00 14.75 152 GLY D CA 1
ATOM 5726 C C . GLY D 1 152 ? -5.251 83.953 41.012 1.00 13.65 152 GLY D C 1
ATOM 5727 O O . GLY D 1 152 ? -5.267 84.836 41.879 1.00 13.47 152 GLY D O 1
ATOM 5728 N N . LEU D 1 153 ? -4.840 84.208 39.774 1.00 12.37 153 LEU D N 1
ATOM 5729 C CA . LEU D 1 153 ? -4.285 85.510 39.465 1.00 12.18 153 LEU D CA 1
ATOM 5730 C C . LEU D 1 153 ? -5.277 86.642 39.486 1.00 12.12 153 LEU D C 1
ATOM 5731 O O . LEU D 1 153 ? -4.934 87.762 39.844 1.00 12.37 153 LEU D O 1
ATOM 5736 N N . TYR D 1 154 ? -6.519 86.370 39.091 1.00 12.34 154 TYR D N 1
ATOM 5737 C CA . TYR D 1 154 ? -7.500 87.438 39.134 1.00 10.61 154 TYR D CA 1
ATOM 5738 C C . TYR D 1 154 ? -7.753 87.880 40.574 1.00 11.94 154 TYR D C 1
ATOM 5739 O O . TYR D 1 154 ? -7.879 89.066 40.822 1.00 13.07 154 TYR D O 1
ATOM 5748 N N . LYS D 1 155 ? -7.808 86.929 41.493 1.00 12.66 155 LYS D N 1
ATOM 5749 C CA . LYS D 1 155 ? -8.017 87.309 42.890 1.00 14.64 155 LYS D CA 1
ATOM 5750 C C . LYS D 1 155 ? -6.800 88.169 43.348 1.00 14.02 155 LYS D C 1
ATOM 5751 O O . LYS D 1 155 ? -6.969 89.205 43.997 1.00 13.30 155 LYS D O 1
ATOM 5757 N N . LYS D 1 156 ? -5.575 87.758 42.985 1.00 12.15 156 LYS D N 1
ATOM 5758 C CA . LYS D 1 156 ? -4.419 88.571 43.349 1.00 11.22 156 LYS D CA 1
ATOM 5759 C C . LYS D 1 156 ? -4.487 89.959 42.751 1.00 11.33 156 LYS D C 1
ATOM 5760 O O . LYS D 1 156 ? -4.104 90.924 43.391 1.00 12.79 156 LYS D O 1
ATOM 5766 N N . ALA D 1 157 ? -4.946 90.088 41.504 1.00 10.23 157 ALA D N 1
ATOM 5767 C CA . ALA D 1 157 ? -5.066 91.386 40.880 1.00 11.25 157 ALA D CA 1
ATOM 5768 C C . ALA D 1 157 ? -6.119 92.216 41.605 1.00 11.56 157 ALA D C 1
ATOM 5769 O O . ALA D 1 157 ? -5.864 93.385 41.855 1.00 13.36 157 ALA D O 1
ATOM 5771 N N . ARG D 1 158 ? -7.236 91.595 41.973 1.00 12.85 158 ARG D N 1
ATOM 5772 C CA . ARG D 1 158 ? -8.274 92.369 42.683 1.00 14.68 158 ARG D CA 1
ATOM 5773 C C . ARG D 1 158 ? -7.752 92.839 44.026 1.00 16.61 158 ARG D C 1
ATOM 5774 O O . ARG D 1 158 ? -8.137 93.928 44.502 1.00 17.12 158 ARG D O 1
ATOM 5782 N N . GLU D 1 159 ? -6.839 92.080 44.623 1.00 14.85 159 GLU D N 1
ATOM 5783 C CA . GLU D 1 159 ? -6.285 92.471 45.916 1.00 15.93 159 GLU D CA 1
ATOM 5784 C C . GLU D 1 159 ? -5.089 93.389 45.811 1.00 14.82 159 GLU D C 1
ATOM 5785 O O . GLU D 1 159 ? -4.567 93.861 46.824 1.00 16.36 159 GLU D O 1
ATOM 5791 N N . GLY D 1 160 ? -4.625 93.658 44.608 1.00 13.97 160 GLY D N 1
ATOM 5792 C CA . GLY D 1 160 ? -3.504 94.539 44.461 1.00 13.95 160 GLY D CA 1
ATOM 5793 C C . GLY D 1 160 ? -2.132 93.858 44.644 1.00 13.66 160 GLY D C 1
ATOM 5794 O O . GLY D 1 160 ? -1.113 94.521 44.675 1.00 13.46 160 GLY D O 1
ATOM 5795 N N . VAL D 1 161 ? -2.144 92.523 44.740 1.00 12.75 161 VAL D N 1
ATOM 5796 C CA . VAL D 1 161 ? -0.907 91.733 44.880 1.00 12.08 161 VAL D CA 1
ATOM 5797 C C . VAL D 1 161 ? -0.180 91.695 43.524 1.00 11.64 161 VAL D C 1
ATOM 5798 O O . VAL D 1 161 ? 1.046 91.703 43.457 1.00 13.07 161 VAL D O 1
ATOM 5802 N N . ILE D 1 162 ? -0.940 91.586 42.440 1.00 10.52 162 ILE D N 1
ATOM 5803 C CA . ILE D 1 162 ? -0.341 91.697 41.107 1.00 10.60 162 ILE D CA 1
ATOM 5804 C C . ILE D 1 162 ? -0.845 93.009 40.537 1.00 9.78 162 ILE D C 1
ATOM 5805 O O . ILE D 1 162 ? -2.079 93.199 40.443 1.00 11.45 162 ILE D O 1
ATOM 5810 N N . LYS D 1 163 ? 0.068 93.877 40.143 1.00 10.26 163 LYS D N 1
ATOM 5811 C CA . LYS D 1 163 ? -0.300 95.148 39.543 1.00 11.27 163 LYS D CA 1
ATOM 5812 C C . LYS D 1 163 ? -0.516 95.004 38.047 1.00 10.69 163 LYS D C 1
ATOM 5813 O O . LYS D 1 163 ? -0.003 94.069 37.425 1.00 10.89 163 LYS D O 1
ATOM 5819 N N . GLU D 1 164 ? -1.252 95.950 37.479 1.00 10.76 164 GLU D N 1
ATOM 5820 C CA . GLU D 1 164 ? -1.491 96.028 36.023 1.00 11.48 164 GLU D CA 1
ATOM 5821 C C . GLU D 1 164 ? -1.816 94.671 35.420 1.00 10.83 164 GLU D C 1
ATOM 5822 O O . GLU D 1 164 ? -1.121 94.203 34.478 1.00 10.67 164 GLU D O 1
ATOM 5828 N N . PHE D 1 165 ? -2.898 94.088 35.926 1.00 9.46 165 PHE D N 1
ATOM 5829 C CA . PHE D 1 165 ? -3.317 92.769 35.446 1.00 10.08 165 PHE D CA 1
ATOM 5830 C C . PHE D 1 165 ? -4.455 92.967 34.440 1.00 10.82 165 PHE D C 1
ATOM 5831 O O . PHE D 1 165 ? -5.516 93.566 34.765 1.00 10.91 165 PHE D O 1
ATOM 5839 N N . THR D 1 166 ? -4.261 92.503 33.218 1.00 9.34 166 THR D N 1
ATOM 5840 C CA . THR D 1 166 ? -5.246 92.677 32.157 1.00 8.66 166 THR D CA 1
ATOM 5841 C C . THR D 1 166 ? -6.644 92.329 32.570 1.00 9.54 166 THR D C 1
ATOM 5842 O O . THR D 1 166 ? -6.912 91.272 33.080 1.00 9.72 166 THR D O 1
ATOM 5846 N N . GLY D 1 167 ? -7.547 93.280 32.339 1.00 9.80 167 GLY D N 1
ATOM 5847 C CA . GLY D 1 167 ? -8.948 93.035 32.645 1.00 11.28 167 GLY D CA 1
ATOM 5848 C C . GLY D 1 167 ? -9.388 93.477 34.024 1.00 12.57 167 GLY D C 1
ATOM 5849 O O . GLY D 1 167 ? -10.610 93.590 34.254 1.00 13.67 167 GLY D O 1
ATOM 5850 N N . ILE D 1 168 ? -8.420 93.707 34.908 1.00 10.77 168 ILE D N 1
ATOM 5851 C CA . ILE D 1 168 ? -8.700 94.168 36.257 1.00 11.96 168 ILE D CA 1
ATOM 5852 C C . ILE D 1 168 ? -8.052 95.540 36.459 1.00 13.78 168 ILE D C 1
ATOM 5853 O O . ILE D 1 168 ? -8.729 96.498 36.867 1.00 14.31 168 ILE D O 1
ATOM 5858 N N . SER D 1 169 ? -6.771 95.656 36.134 1.00 11.61 169 SER D N 1
ATOM 5859 C CA . SER D 1 169 ? -6.041 96.900 36.339 1.00 11.00 169 SER D CA 1
ATOM 5860 C C . SER D 1 169 ? -5.117 97.281 35.202 1.00 11.14 169 SER D C 1
ATOM 5861 O O . SER D 1 169 ? -4.177 98.068 35.350 1.00 12.60 169 SER D O 1
ATOM 5864 N N . ALA D 1 170 ? -5.396 96.716 34.028 1.00 10.91 170 ALA D N 1
ATOM 5865 C CA . ALA D 1 170 ? -4.667 97.007 32.786 1.00 10.16 170 ALA D CA 1
ATOM 5866 C C . ALA D 1 170 ? -5.676 96.760 31.681 1.00 9.50 170 ALA D C 1
ATOM 5867 O O . ALA D 1 170 ? -6.579 95.922 31.811 1.00 10.15 170 ALA D O 1
ATOM 5869 N N . PRO D 1 171 ? -5.477 97.423 30.552 1.00 10.04 171 PRO D N 1
ATOM 5870 C CA . PRO D 1 171 ? -6.445 97.298 29.464 1.00 9.76 171 PRO D CA 1
ATOM 5871 C C . PRO D 1 171 ? -6.409 96.083 28.614 1.00 10.45 171 PRO D C 1
ATOM 5872 O O . PRO D 1 171 ? -5.392 95.369 28.527 1.00 11.65 171 PRO D O 1
ATOM 5876 N N . TYR D 1 172 ? -7.538 95.856 27.946 1.00 10.83 172 TYR D N 1
ATOM 5877 C CA . TYR D 1 172 ? -7.610 94.841 26.919 1.00 10.19 172 TYR D CA 1
ATOM 5878 C C . TYR D 1 172 ? -8.333 95.544 25.787 1.00 12.86 172 TYR D C 1
ATOM 5879 O O . TYR D 1 172 ? -9.513 95.906 25.922 1.00 12.76 172 TYR D O 1
ATOM 5888 N N . GLU D 1 173 ? -7.657 95.719 24.657 1.00 11.26 173 GLU D N 1
ATOM 5889 C CA . GLU D 1 173 ? -8.236 96.438 23.503 1.00 11.35 173 GLU D CA 1
ATOM 5890 C C . GLU D 1 173 ? -8.708 95.394 22.509 1.00 11.93 173 GLU D C 1
ATOM 5891 O O . GLU D 1 173 ? -7.908 94.818 21.755 1.00 11.80 173 GLU D O 1
ATOM 5897 N N . ALA D 1 174 ? -10.014 95.160 22.458 1.00 12.17 174 ALA D N 1
ATOM 5898 C CA . ALA D 1 174 ? -10.539 94.098 21.584 1.00 11.76 174 ALA D CA 1
ATOM 5899 C C . ALA D 1 174 ? -10.363 94.357 20.109 1.00 13.61 174 ALA D C 1
ATOM 5900 O O . ALA D 1 174 ? -10.391 95.502 19.637 1.00 13.45 174 ALA D O 1
ATOM 5902 N N . PRO D 1 175 ? -10.170 93.295 19.332 1.00 14.43 175 PRO D N 1
ATOM 5903 C CA . PRO D 1 175 ? -9.990 93.494 17.885 1.00 14.90 175 PRO D CA 1
ATOM 5904 C C . PRO D 1 175 ? -11.266 93.987 17.236 1.00 16.96 175 PRO D C 1
ATOM 5905 O O . PRO D 1 175 ? -12.354 93.514 17.561 1.00 16.98 175 PRO D O 1
ATOM 5909 N N . ALA D 1 176 ? -11.077 94.918 16.307 1.00 18.06 176 ALA D N 1
ATOM 5910 C CA . ALA D 1 176 ? -12.207 95.505 15.604 1.00 21.13 176 ALA D CA 1
ATOM 5911 C C . ALA D 1 176 ? -12.818 94.571 14.575 1.00 22.05 176 ALA D C 1
ATOM 5912 O O . ALA D 1 176 ? -14.043 94.522 14.406 1.00 25.20 176 ALA D O 1
ATOM 5914 N N . ASN D 1 177 ? -11.976 93.811 13.899 1.00 22.47 177 ASN D N 1
ATOM 5915 C CA . ASN D 1 177 ? -12.471 92.934 12.848 1.00 24.86 177 ASN D CA 1
ATOM 5916 C C . ASN D 1 177 ? -11.681 91.657 12.803 1.00 20.98 177 ASN D C 1
ATOM 5917 O O . ASN D 1 177 ? -10.929 91.397 11.856 1.00 22.13 177 ASN D O 1
ATOM 5922 N N . PRO D 1 178 ? -11.820 90.841 13.836 1.00 16.78 178 PRO D N 1
ATOM 5923 C CA . PRO D 1 178 ? -11.074 89.585 13.836 1.00 14.80 178 PRO D CA 1
ATOM 5924 C C . PRO D 1 178 ? -11.656 88.662 12.774 1.00 15.23 178 PRO D C 1
ATOM 5925 O O . PRO D 1 178 ? -12.855 88.737 12.436 1.00 15.78 178 PRO D O 1
ATOM 5929 N N . GLU D 1 179 ? -10.807 87.813 12.217 1.00 14.74 179 GLU D N 1
ATOM 5930 C CA . GLU D 1 179 ? -11.281 86.842 11.249 1.00 12.20 179 GLU D CA 1
ATOM 5931 C C . GLU D 1 179 ? -12.222 85.864 11.921 1.00 13.66 179 GLU D C 1
ATOM 5932 O O . GLU D 1 179 ? -13.178 85.371 11.296 1.00 14.75 179 GLU D O 1
ATOM 5938 N N . VAL D 1 180 ? -11.958 85.514 13.172 1.00 12.05 180 VAL D N 1
ATOM 5939 C CA . VAL D 1 180 ? -12.825 84.598 13.889 1.00 12.39 180 VAL D CA 1
ATOM 5940 C C . VAL D 1 180 ? -13.095 85.171 15.271 1.00 13.95 180 VAL D C 1
ATOM 5941 O O . VAL D 1 180 ? -12.183 85.666 15.953 1.00 13.43 180 VAL D O 1
ATOM 5945 N N . HIS D 1 181 ? -14.343 85.100 15.696 1.00 13.69 181 HIS D N 1
ATOM 5946 C CA . HIS D 1 181 ? -14.753 85.610 16.999 1.00 12.21 181 HIS D CA 1
ATOM 5947 C C . HIS D 1 181 ? -15.340 84.426 17.740 1.00 13.06 181 HIS D C 1
ATOM 5948 O O . HIS D 1 181 ? -16.434 83.926 17.388 1.00 12.63 181 HIS D O 1
ATOM 5955 N N . VAL D 1 182 ? -14.626 83.921 18.732 1.00 11.55 182 VAL D N 1
ATOM 5956 C CA . VAL D 1 182 ? -15.092 82.771 19.505 1.00 11.14 182 VAL D CA 1
ATOM 5957 C C . VAL D 1 182 ? -15.612 83.229 20.859 1.00 11.87 182 VAL D C 1
ATOM 5958 O O . VAL D 1 182 ? -14.860 83.780 21.664 1.00 11.31 182 VAL D O 1
ATOM 5962 N N . LYS D 1 183 ? -16.906 83.062 21.096 1.00 10.62 183 LYS D N 1
ATOM 5963 C CA . LYS D 1 183 ? -17.536 83.409 22.393 1.00 11.00 183 LYS D CA 1
ATOM 5964 C C . LYS D 1 183 ? -17.299 82.152 23.185 1.00 11.04 183 LYS D C 1
ATOM 5965 O O . LYS D 1 183 ? -18.155 81.274 23.321 1.00 10.79 183 LYS D O 1
ATOM 5971 N N . ASN D 1 184 ? -16.114 82.124 23.779 1.00 10.53 184 ASN D N 1
ATOM 5972 C CA . ASN D 1 184 ? -15.573 80.915 24.372 1.00 10.30 184 ASN D CA 1
ATOM 5973 C C . ASN D 1 184 ? -15.969 80.581 25.778 1.00 11.43 184 ASN D C 1
ATOM 5974 O O . ASN D 1 184 ? -15.111 80.317 26.598 1.00 11.75 184 ASN D O 1
ATOM 5979 N N . TYR D 1 185 ? -17.275 80.576 26.031 1.00 11.65 185 TYR D N 1
ATOM 5980 C CA . TYR D 1 185 ? -17.814 80.250 27.366 1.00 12.51 185 TYR D CA 1
ATOM 5981 C C . TYR D 1 185 ? -18.991 79.306 27.169 1.00 11.89 185 TYR D C 1
ATOM 5982 O O . TYR D 1 185 ? -19.733 79.449 26.178 1.00 11.73 185 TYR D O 1
ATOM 5991 N N . GLU D 1 186 ? -19.116 78.342 28.086 1.00 11.86 186 GLU D N 1
ATOM 5992 C CA . GLU D 1 186 ? -20.156 77.297 27.953 1.00 13.11 186 GLU D CA 1
ATOM 5993 C C . GLU D 1 186 ? -20.150 76.776 26.526 1.00 15.35 186 GLU D C 1
ATOM 5994 O O . GLU D 1 186 ? -21.193 76.613 25.870 1.00 15.43 186 GLU D O 1
ATOM 6000 N N . LEU D 1 187 ? -18.942 76.491 26.045 1.00 15.09 187 LEU D N 1
ATOM 6001 C CA . LEU D 1 187 ? -18.742 76.073 24.676 1.00 14.81 187 LEU D CA 1
ATOM 6002 C C . LEU D 1 187 ? -17.711 74.934 24.633 1.00 17.33 187 LEU D C 1
ATOM 6003 O O . LEU D 1 187 ? -16.572 75.105 25.039 1.00 16.72 187 LEU D O 1
ATOM 6008 N N . PRO D 1 188 ? -18.092 73.750 24.135 1.00 18.20 188 PRO D N 1
ATOM 6009 C CA . PRO D 1 188 ? -17.107 72.663 24.077 1.00 17.42 188 PRO D CA 1
ATOM 6010 C C . PRO D 1 188 ? -15.927 73.114 23.219 1.00 18.00 188 PRO D C 1
ATOM 6011 O O . PRO D 1 188 ? -16.130 73.777 22.205 1.00 17.07 188 PRO D O 1
ATOM 6015 N N . VAL D 1 189 ? -14.728 72.714 23.624 1.00 19.18 189 VAL D N 1
ATOM 6016 C CA . VAL D 1 189 ? -13.530 73.090 22.882 1.00 20.10 189 VAL D CA 1
ATOM 6017 C C . VAL D 1 189 ? -13.628 72.667 21.429 1.00 20.28 189 VAL D C 1
ATOM 6018 O O . VAL D 1 189 ? -13.179 73.374 20.541 1.00 18.97 189 VAL D O 1
ATOM 6022 N N . GLN D 1 190 ? -14.221 71.507 21.162 1.00 23.02 190 GLN D N 1
ATOM 6023 C CA . GLN D 1 190 ? -14.319 71.071 19.781 1.00 24.63 190 GLN D CA 1
ATOM 6024 C C . GLN D 1 190 ? -15.169 72.000 18.927 1.00 24.25 190 GLN D C 1
ATOM 6025 O O . GLN D 1 190 ? -14.906 72.188 17.738 1.00 23.28 190 GLN D O 1
ATOM 6031 N N . ASP D 1 191 ? -16.189 72.622 19.521 1.00 23.70 191 ASP D N 1
ATOM 6032 C CA . ASP D 1 191 ? -17.029 73.532 18.752 1.00 22.63 191 ASP D CA 1
ATOM 6033 C C . ASP D 1 191 ? -16.239 74.806 18.435 1.00 20.65 191 ASP D C 1
ATOM 6034 O O . ASP D 1 191 ? -16.376 75.373 17.358 1.00 20.24 191 ASP D O 1
ATOM 6039 N N . ALA D 1 192 ? -15.443 75.257 19.405 1.00 18.29 192 ALA D N 1
ATOM 6040 C CA . ALA D 1 192 ? -14.640 76.452 19.222 1.00 18.12 192 ALA D CA 1
ATOM 6041 C C . ALA D 1 192 ? -13.612 76.218 18.123 1.00 17.99 192 ALA D C 1
ATOM 6042 O O . ALA D 1 192 ? -13.407 77.056 17.260 1.00 17.35 192 ALA D O 1
ATOM 6044 N N . VAL D 1 193 ? -12.962 75.063 18.173 1.00 16.78 193 VAL D N 1
ATOM 6045 C CA . VAL D 1 193 ? -11.963 74.784 17.158 1.00 17.97 193 VAL D CA 1
ATOM 6046 C C . VAL D 1 193 ? -12.622 74.622 15.790 1.00 18.49 193 VAL D C 1
ATOM 6047 O O . VAL D 1 193 ? -12.073 75.042 14.776 1.00 18.47 193 VAL D O 1
ATOM 6051 N N . LYS D 1 194 ? -13.817 74.032 15.755 1.00 20.12 194 LYS D N 1
ATOM 6052 C CA . LYS D 1 194 ? -14.486 73.890 14.471 1.00 22.01 194 LYS D CA 1
ATOM 6053 C C . LYS D 1 194 ? -14.749 75.242 13.870 1.00 21.52 194 LYS D C 1
ATOM 6054 O O . LYS D 1 194 ? -14.651 75.443 12.672 1.00 22.31 194 LYS D O 1
ATOM 6060 N N . GLN D 1 195 ? -15.061 76.221 14.714 1.00 20.97 195 GLN D N 1
ATOM 6061 C CA . GLN D 1 195 ? -15.298 77.532 14.197 1.00 19.21 195 GLN D CA 1
ATOM 6062 C C . GLN D 1 195 ? -14.028 78.060 13.494 1.00 19.91 195 GLN D C 1
ATOM 6063 O O . GLN D 1 195 ? -14.094 78.638 12.410 1.00 19.91 195 GLN D O 1
ATOM 6069 N N . ILE D 1 196 ? -12.862 77.843 14.106 1.00 18.68 196 ILE D N 1
ATOM 6070 C CA . ILE D 1 196 ? -11.627 78.302 13.486 1.00 18.04 196 ILE D CA 1
ATOM 6071 C C . ILE D 1 196 ? -11.292 77.532 12.195 1.00 18.66 196 ILE D C 1
ATOM 6072 O O . ILE D 1 196 ? -10.962 78.150 11.177 1.00 17.40 196 ILE D O 1
ATOM 6077 N N . ILE D 1 197 ? -11.379 76.207 12.253 1.00 18.67 197 ILE D N 1
ATOM 6078 C CA . ILE D 1 197 ? -11.045 75.412 11.087 1.00 20.05 197 ILE D CA 1
ATOM 6079 C C . ILE D 1 197 ? -12.017 75.675 9.948 1.00 20.35 197 ILE D C 1
ATOM 6080 O O . ILE D 1 197 ? -11.603 75.774 8.793 1.00 19.60 197 ILE D O 1
ATOM 6085 N N . ASP D 1 198 ? -13.300 75.855 10.260 1.00 21.30 198 ASP D N 1
ATOM 6086 C CA . ASP D 1 198 ? -14.221 76.164 9.171 1.00 22.62 198 ASP D CA 1
ATOM 6087 C C . ASP D 1 198 ? -13.786 77.457 8.497 1.00 22.85 198 ASP D C 1
ATOM 6088 O O . ASP D 1 198 ? -13.793 77.550 7.270 1.00 23.53 198 ASP D O 1
ATOM 6093 N N . TYR D 1 199 ? -13.398 78.468 9.284 1.00 20.80 199 TYR D N 1
ATOM 6094 C CA . TYR D 1 199 ? -12.964 79.708 8.675 1.00 19.44 199 TYR D CA 1
ATOM 6095 C C . TYR D 1 199 ? -11.787 79.468 7.728 1.00 20.52 199 TYR D C 1
ATOM 6096 O O . TYR D 1 199 ? -11.776 79.957 6.598 1.00 22.14 199 TYR D O 1
ATOM 6105 N N . LEU D 1 200 ? -10.781 78.737 8.198 1.00 20.19 200 LEU D N 1
ATOM 6106 C CA . LEU D 1 200 ? -9.598 78.426 7.381 1.00 20.48 200 LEU D CA 1
ATOM 6107 C C . LEU D 1 200 ? -10.017 77.751 6.068 1.00 21.06 200 LEU D C 1
ATOM 6108 O O . LEU D 1 200 ? -9.456 78.055 5.011 1.00 19.60 200 LEU D O 1
ATOM 6113 N N . ASP D 1 201 ? -10.995 76.853 6.170 1.00 21.91 201 ASP D N 1
ATOM 6114 C CA . ASP D 1 201 ? -11.477 76.157 4.971 1.00 23.09 201 ASP D CA 1
ATOM 6115 C C . ASP D 1 201 ? -12.165 77.092 3.992 1.00 24.69 201 ASP D C 1
ATOM 6116 O O . ASP D 1 201 ? -12.056 76.873 2.782 1.00 26.23 201 ASP D O 1
ATOM 6121 N N . THR D 1 202 ? -12.860 78.135 4.475 1.00 24.25 202 THR D N 1
ATOM 6122 C CA . THR D 1 202 ? -13.496 79.103 3.570 1.00 24.36 202 THR D CA 1
ATOM 6123 C C . THR D 1 202 ? -12.437 79.870 2.794 1.00 26.26 202 THR D C 1
ATOM 6124 O O . THR D 1 202 ? -12.699 80.407 1.725 1.00 26.57 202 THR D O 1
ATOM 6128 N N . LYS D 1 203 ? -11.216 79.915 3.323 1.00 26.51 203 LYS D N 1
ATOM 6129 C CA . LYS D 1 203 ? -10.141 80.630 2.655 1.00 26.82 203 LYS D CA 1
ATOM 6130 C C . LYS D 1 203 ? -9.268 79.681 1.834 1.00 25.28 203 LYS D C 1
ATOM 6131 O O . LYS D 1 203 ? -8.372 80.131 1.114 1.00 25.67 203 LYS D O 1
ATOM 6137 N N . GLY D 1 204 ? -9.533 78.388 1.973 1.00 24.54 204 GLY D N 1
ATOM 6138 C CA . GLY D 1 204 ? -8.771 77.370 1.263 1.00 25.00 204 GLY D CA 1
ATOM 6139 C C . GLY D 1 204 ? -7.335 77.254 1.741 1.00 27.42 204 GLY D C 1
ATOM 6140 O O . GLY D 1 204 ? -6.423 76.926 0.964 1.00 29.40 204 GLY D O 1
ATOM 6141 N N . TYR D 1 205 ? -7.114 77.529 3.025 1.00 24.07 205 TYR D N 1
ATOM 6142 C CA . TYR D 1 205 ? -5.769 77.461 3.585 1.00 24.01 205 TYR D CA 1
ATOM 6143 C C . TYR D 1 205 ? -5.308 76.054 3.913 1.00 24.61 205 TYR D C 1
ATOM 6144 O O . TYR D 1 205 ? -4.113 75.838 4.157 1.00 26.60 205 TYR D O 1
ATOM 6153 N N . LEU D 1 206 ? -6.246 75.114 3.942 1.00 23.42 206 LEU D N 1
ATOM 6154 C CA . LEU D 1 206 ? -5.938 73.745 4.296 1.00 24.45 206 LEU D CA 1
ATOM 6155 C C . LEU D 1 206 ? -6.204 72.731 3.205 1.00 26.87 206 LEU D C 1
ATOM 6156 O O . LEU D 1 206 ? -7.074 72.927 2.363 1.00 26.95 206 LEU D O 1
ATOM 6161 N N . PRO D 1 207 ? -5.472 71.618 3.243 1.00 29.53 207 PRO D N 1
ATOM 6162 C CA . PRO D 1 207 ? -5.629 70.534 2.266 1.00 31.54 207 PRO D CA 1
ATOM 6163 C C . PRO D 1 207 ? -7.012 69.950 2.511 1.00 33.63 207 PRO D C 1
ATOM 6164 O O . PRO D 1 207 ? -7.476 69.939 3.647 1.00 32.58 207 PRO D O 1
ATOM 6168 N N . ALA D 1 208 ? -7.671 69.467 1.458 1.00 37.34 208 ALA D N 1
ATOM 6169 C CA . ALA D 1 208 ? -9.011 68.895 1.602 1.00 39.60 208 ALA D CA 1
ATOM 6170 C C . ALA D 1 208 ? -9.081 67.883 2.746 1.00 41.05 208 ALA D C 1
ATOM 6171 O O . ALA D 1 208 ? -8.121 67.155 3.012 1.00 40.38 208 ALA D O 1
ATOM 6173 N N . LYS D 1 209 ? -10.221 67.858 3.431 1.00 43.50 209 LYS D N 1
ATOM 6174 C CA . LYS D 1 209 ? -10.429 66.964 4.565 1.00 45.38 209 LYS D CA 1
ATOM 6175 C C . LYS D 1 209 ? -10.548 65.511 4.120 1.00 47.14 209 LYS D C 1
ATOM 6176 O O . LYS D 1 209 ? -11.235 65.213 3.142 1.00 48.21 209 LYS D O 1
#

Foldseek 3Di:
DDDDDPVVVPQDLVRQLVQQLPFAAEEEEAEAQQLCQVVLVVVLQVCCCPVQVAAEDEDECVVPCVPVNVVADPDPVSLLVSLLVVLVVQQVRRRHRYYYYYRDNSQDPVSVVNSQVQQFDQDPPGRTGHYYAYEYSDEQVVVSCVSCPVCPVVCDQVVVDAQHDPRHPHRHGDPDGLHYHHRPPADSVRSSVRVVVSCVVSPNTDDD/DQEAEEEEAEADQLCQVVLVVVLQVCCCPFQVAAEDEDECVVQCVPVNVVADPDPVSLLVSLQVVLVVQLVCSVVVYYYYYRDNSQDPVSVVVSCCVPVCDHYYAYEYSDEQVVQSCVPCVPCVVVCPVVVVDAQHDNRHHHRHGDPDGLHYHHRDPDDSVVSSVRVVVSCVVVPVTHPTDD/DDDDDPVPDPDDLVRQQVQQLPFAAEEEEAEAQQLCQVVLVVLLQVCCCVQFVAAEDEDECVVPCVPVNVVADDDPVSLLVSLLVVLVVQLVRRRRRHYYYYRDNSQDPVSVVNSQVQQFDQDPPGDTGHYYAYEYSDEQVVVSCVSCPPCPVVCVQVVVDAQHDPRHPHRHGDPDGLHYAHRDPDDSNVSSVRVVVSCVVSPNTDDRD/DQEAEEEEAAAVQLCQVVLVVVLQCCCCVVQVAAEDEDECVVQCVPVNVVADDDPVSLLVSLQVVLVVQQVCSVVVHYYYYRDNSQDPVSVVVSQCVAVPDCVGHYYAYEYSDEQVVQSCVPCVVVVVVCPCVVVDAQHDPRHHHGHTDPDGLHYHHRDPDPSVVRSCRVVVSCVVVPVGDDD

Solvent-accessible surface area: 36426 Å² total; per-residue (Å²): 118,135,65,116,90,60,176,64,34,92,59,74,105,83,86,66,22,107,39,16,61,97,44,5,7,0,0,0,0,0,0,17,23,36,0,14,16,50,77,0,1,72,31,0,35,91,27,0,71,134,64,33,58,22,96,17,21,68,0,19,27,124,47,0,34,155,10,1,0,128,79,24,29,109,48,89,68,40,17,38,37,6,3,51,8,0,0,23,0,0,46,8,1,0,45,34,89,14,9,0,0,0,12,11,36,2,5,28,91,123,11,2,73,66,0,46,124,23,0,83,52,22,60,119,83,72,145,16,13,7,18,7,1,10,0,27,1,24,6,50,33,117,21,0,51,138,77,32,125,154,15,63,4,133,88,7,144,102,45,101,55,166,78,22,2,32,45,64,21,73,36,58,45,13,82,134,28,54,7,76,0,113,7,62,178,56,92,45,106,69,0,0,125,75,0,14,62,50,0,52,89,63,18,28,16,69,102,109,94,96,2,0,0,0,0,0,0,0,13,14,24,0,18,16,53,79,1,1,72,37,0,34,100,27,0,70,119,25,22,37,5,87,15,16,67,0,15,28,117,43,0,37,137,11,1,0,138,82,24,30,110,56,98,66,42,16,58,37,7,4,47,8,0,3,15,0,0,64,10,1,1,80,31,82,12,1,0,0,0,11,13,35,1,6,30,35,159,20,3,72,75,0,38,96,44,1,81,104,94,30,22,6,2,10,0,28,0,26,6,61,42,125,42,0,42,156,98,29,97,131,27,42,2,131,89,7,142,99,28,103,52,150,97,20,2,28,38,60,22,68,40,50,18,10,33,81,34,55,7,45,0,117,15,78,184,58,83,57,120,73,0,0,124,70,0,14,58,50,0,57,106,110,57,42,19,62,91,134,119,233,120,136,65,128,90,64,118,76,20,93,59,51,79,80,80,16,24,105,37,15,63,106,60,6,8,0,0,0,0,0,0,16,24,35,0,14,16,49,76,0,1,72,34,0,34,93,27,0,75,143,61,32,68,25,56,11,19,68,0,18,27,121,46,0,35,159,10,2,0,127,78,24,29,109,49,89,68,40,19,38,36,6,3,31,8,0,0,17,0,0,45,9,1,0,46,37,90,2,8,0,0,0,10,11,36,2,5,27,117,122,11,5,66,61,0,45,106,24,1,81,57,20,49,120,91,60,146,24,9,4,16,6,1,13,0,26,1,24,6,51,30,110,20,0,47,134,80,33,129,162,13,68,5,134,86,6,142,101,51,100,52,168,74,24,2,33,45,66,22,72,37,53,44,13,84,137,27,54,7,74,0,112,7,60,176,57,79,38,103,67,0,0,116,72,0,13,64,49,0,53,86,64,18,30,17,70,84,66,141,91,118,3,0,0,0,0,0,0,0,19,24,26,0,18,16,53,87,2,1,51,39,0,26,63,37,0,64,175,105,35,64,8,105,15,18,63,0,15,27,117,43,0,40,161,9,1,0,126,79,23,30,110,56,100,66,41,16,58,38,7,4,45,7,0,3,17,0,0,46,10,2,0,77,14,76,6,1,0,0,0,10,13,34,2,6,31,92,155,17,1,63,71,1,33,81,41,1,78,78,64,142,162,19,34,18,6,2,7,0,31,0,35,5,60,47,120,46,0,31,159,96,26,101,157,26,51,2,112,88,7,128,105,27,102,53,149,98,21,2,31,60,61,23,69,43,53,37,12,82,124,32,56,8,73,0,117,12,79,183,59,75,38,94,76,0,0,124,69,0,14,59,49,0,57,105,103,53,32,18,61,105,118

B-factor: mean 18.81, std 9.94, range [6.61, 73.14]

Secondary structure (DSSP, 8-state):
-----HHHH---HHHHHHHHTSS-EEEEEE-STTSSHHHHHHHHHHHHHHHH---EEEE-HHHHTTTTTTT--SSHHHHHHHHHHHHHHHHHHHHTT-EEEEE-----HHHHHHHHHHHH---TT-S----EEEEEEE--HHHHHTS-TT-HHHHHHHTSSSS-BTTTB-----SS-SEEEE-SSS-HHHHHHHHHHHHHHTT-S---/---EEEEEE--TTSSHHHHHHHHHHHHHHHH---EEEEEIIIIITTTTTT--SSHHHHHHHHHHHHHHHHHHHHTT-EEEEE-----HHHHHHHHHHHH----EEEEEEE--HHHHHHH-TTSHHHHHHHTSSSS-BTTTB-----SS-SEEEE-SS--HHHHHHHHHHHHHHTT-SPPPP-/-----TTTS---HHHHHHHHTSS-EEEEEE-STTSSHHHHHHHHHHHHHHHH---EEEE-HHHHTTTTTTT--SSHHHHHHHHHHHHHHHHHHHHTTSEEEEE-----HHHHHHHHHHHH---TT-S----EEEEEEE--HHHHHTS-TT-HHHHHHTTSSSS-BTTTB-----SS-SEEEE-SSS-HHHHHHHHHHHHHHTT-S----/---EEEEEE--TTSSHHHHHHHHHHIIIIIS---EEEEEHHHHTTTTTTT--SSHHHHHHHHHHHHHHHHHHHHTT-EEEEE-----HHHHHHHHHHHHS------EEEEEEE--HHHHHHH-TTSHHHHHHHTSSSS-BTTTB-----SS-SEEEE-SS--HHHHHHHHHHHHHHTT-S---

Organism: Penicillium chrysogenum (NCBI:txid5076)